Protein AF-A0A538JRF6-F1 (afdb_monomer_lite)

Structure (mmCIF, N/CA/C/O backbone):
data_AF-A0A538JRF6-F1
#
_entry.id   AF-A0A538JRF6-F1
#
loop_
_atom_site.group_PDB
_atom_site.id
_atom_site.type_symbol
_atom_site.label_atom_id
_atom_site.label_alt_id
_atom_site.label_comp_id
_atom_site.label_asym_id
_atom_site.label_entity_id
_atom_site.label_seq_id
_atom_site.pdbx_PDB_ins_code
_atom_site.Cartn_x
_atom_site.Cartn_y
_atom_site.Cartn_z
_atom_site.occupancy
_atom_site.B_iso_or_equiv
_atom_site.auth_seq_id
_atom_site.auth_comp_id
_atom_site.auth_asym_id
_atom_site.auth_atom_id
_atom_site.pdbx_PDB_model_num
ATOM 1 N N . ILE A 1 1 ? 51.519 -20.113 -10.983 1.00 87.19 1 ILE A N 1
ATOM 2 C CA . ILE A 1 1 ? 50.378 -20.413 -11.890 1.00 87.19 1 ILE A CA 1
ATOM 3 C C . ILE A 1 1 ? 50.748 -21.636 -12.723 1.00 87.19 1 ILE A C 1
ATOM 5 O O . ILE A 1 1 ? 51.882 -21.686 -13.190 1.00 87.19 1 ILE A O 1
ATOM 9 N N . VAL A 1 2 ? 49.853 -22.617 -12.880 1.00 86.75 2 VAL A N 1
ATOM 10 C CA . VAL A 1 2 ? 50.093 -23.795 -13.737 1.00 86.75 2 VAL A CA 1
ATOM 11 C C . VAL A 1 2 ? 50.072 -23.378 -15.209 1.00 86.75 2 VAL A C 1
ATOM 13 O O . VAL A 1 2 ? 49.104 -22.783 -15.681 1.00 86.75 2 VAL A O 1
ATOM 16 N N . ALA A 1 3 ? 51.143 -23.679 -15.944 1.00 81.31 3 ALA A N 1
ATOM 17 C CA . ALA A 1 3 ? 51.247 -23.321 -17.354 1.00 81.31 3 ALA A CA 1
ATOM 18 C C . ALA A 1 3 ? 50.321 -24.192 -18.217 1.00 81.31 3 ALA A C 1
ATOM 20 O O . ALA A 1 3 ? 50.328 -25.419 -18.111 1.00 81.31 3 ALA A O 1
ATOM 21 N N . THR A 1 4 ? 49.561 -23.556 -19.108 1.00 81.38 4 THR A N 1
ATOM 22 C CA . THR A 1 4 ? 48.869 -24.254 -20.199 1.00 81.38 4 THR A CA 1
ATOM 23 C C . THR A 1 4 ? 49.875 -24.534 -21.311 1.00 81.38 4 THR A C 1
ATOM 25 O O . THR A 1 4 ? 50.526 -23.614 -21.800 1.00 81.38 4 THR A O 1
ATOM 28 N N . VAL A 1 5 ? 50.011 -25.801 -21.692 1.00 82.88 5 VAL A N 1
ATOM 29 C CA . VAL A 1 5 ? 50.983 -26.281 -22.685 1.00 82.88 5 VAL A CA 1
ATOM 30 C C . VAL A 1 5 ? 50.343 -26.406 -24.072 1.00 82.88 5 VAL A C 1
ATOM 32 O O . VAL A 1 5 ? 51.007 -26.139 -25.070 1.00 82.88 5 VAL A O 1
ATOM 35 N N . ALA A 1 6 ? 49.056 -26.767 -24.151 1.00 81.38 6 ALA A N 1
ATOM 36 C CA . ALA A 1 6 ? 48.277 -26.776 -25.393 1.00 81.38 6 ALA A CA 1
ATOM 37 C C . ALA A 1 6 ? 46.766 -26.675 -25.113 1.00 81.38 6 ALA A C 1
ATOM 39 O O . ALA A 1 6 ? 46.300 -27.075 -24.049 1.00 81.38 6 ALA A O 1
ATOM 40 N N . SER A 1 7 ? 45.986 -26.192 -26.078 1.00 85.00 7 SER A N 1
ATOM 41 C CA . SER A 1 7 ? 44.519 -26.254 -26.075 1.00 85.00 7 SER A CA 1
ATOM 42 C C . SER A 1 7 ? 44.008 -26.559 -27.483 1.00 85.00 7 SER A C 1
ATOM 44 O O . SER A 1 7 ? 44.679 -26.241 -28.468 1.00 85.00 7 SER A O 1
ATOM 46 N N . GLY A 1 8 ? 42.844 -27.198 -27.601 1.00 82.00 8 GLY A N 1
ATOM 47 C CA . GLY A 1 8 ? 42.277 -27.536 -28.904 1.00 82.00 8 GLY A CA 1
ATOM 48 C C . GLY A 1 8 ? 40.990 -28.350 -28.828 1.00 82.00 8 GLY A C 1
ATOM 49 O O . GLY A 1 8 ? 40.402 -28.523 -27.764 1.00 82.00 8 GLY A O 1
ATOM 50 N N . GLU A 1 9 ? 40.565 -28.853 -29.981 1.00 89.88 9 GLU A N 1
ATOM 51 C CA . GLU A 1 9 ? 39.417 -29.743 -30.136 1.00 89.88 9 GLU A CA 1
ATOM 52 C C . GLU A 1 9 ? 39.875 -31.020 -30.844 1.00 89.88 9 GLU A C 1
ATOM 54 O O . GLU A 1 9 ? 40.606 -30.961 -31.836 1.00 89.88 9 GLU A O 1
ATOM 59 N N . HIS A 1 10 ? 39.455 -32.176 -30.340 1.00 82.38 10 HIS A N 1
ATOM 60 C CA . HIS A 1 10 ? 39.669 -33.465 -30.982 1.00 82.38 10 HIS A CA 1
ATOM 61 C C . HIS A 1 10 ? 38.364 -34.260 -30.948 1.00 82.38 10 HIS A C 1
ATOM 63 O O . HIS A 1 10 ? 37.813 -34.494 -29.877 1.00 82.38 10 HIS A O 1
ATOM 69 N N . GLU A 1 11 ? 37.849 -34.630 -32.123 1.00 83.25 11 GLU A N 1
ATOM 70 C CA . GLU A 1 11 ? 36.613 -35.419 -32.271 1.00 83.25 11 GLU A CA 1
ATOM 71 C C . GLU A 1 11 ? 35.391 -34.830 -31.532 1.00 83.25 11 GLU A C 1
ATOM 73 O O . GLU A 1 11 ? 34.594 -35.549 -30.932 1.00 83.25 11 GLU A O 1
ATOM 78 N N . GLY A 1 12 ? 35.229 -33.502 -31.566 1.00 76.38 12 GLY A N 1
ATOM 79 C CA . GLY A 1 12 ? 34.121 -32.811 -30.896 1.00 76.38 12 GLY A CA 1
ATOM 80 C C . GLY A 1 12 ? 34.291 -32.652 -29.381 1.00 76.38 12 GLY A C 1
ATOM 81 O O . GLY A 1 12 ? 33.377 -32.170 -28.711 1.00 76.38 12 GLY A O 1
ATOM 82 N N . LEU A 1 13 ? 35.447 -33.034 -28.827 1.00 73.12 13 LEU A N 1
ATOM 83 C CA . LEU A 1 13 ? 35.804 -32.832 -27.426 1.00 73.12 13 LEU A CA 1
ATOM 84 C C . LEU A 1 13 ? 36.878 -31.750 -27.307 1.00 73.12 13 LEU A C 1
ATOM 86 O O . LEU A 1 13 ? 37.952 -31.835 -27.904 1.00 73.12 13 LEU A O 1
ATOM 90 N N . LEU A 1 14 ? 36.589 -30.732 -26.501 1.00 77.69 14 LEU A N 1
ATOM 91 C CA . LEU A 1 14 ? 37.555 -29.698 -26.147 1.00 77.69 14 LEU A CA 1
ATOM 92 C C . LEU A 1 14 ? 38.575 -30.269 -25.155 1.00 77.69 14 LEU A C 1
ATOM 94 O O . LEU A 1 14 ? 38.189 -30.900 -24.170 1.00 77.69 14 LEU A O 1
ATOM 98 N N . PHE A 1 15 ? 39.864 -30.017 -25.385 1.00 82.88 15 PHE A N 1
ATOM 99 C CA . PHE A 1 15 ? 40.936 -30.384 -24.462 1.00 82.88 15 PHE A CA 1
ATOM 100 C C . PHE A 1 15 ? 41.802 -29.178 -24.084 1.00 82.88 15 PHE A C 1
ATOM 102 O O . PHE A 1 15 ? 42.040 -28.265 -24.880 1.00 82.88 15 PHE A O 1
ATOM 109 N N . LEU A 1 16 ? 42.317 -29.219 -22.856 1.00 82.62 16 LEU A N 1
ATOM 110 C CA . LEU A 1 16 ? 43.311 -28.299 -22.316 1.00 82.62 16 LEU A CA 1
ATOM 111 C C . LEU A 1 16 ? 44.429 -29.141 -21.688 1.00 82.62 16 LEU A C 1
ATOM 113 O O . LEU A 1 16 ? 44.189 -29.879 -20.737 1.00 82.62 16 LEU A O 1
ATOM 117 N N . ALA A 1 17 ? 45.639 -29.065 -22.235 1.00 85.00 17 ALA A N 1
ATOM 118 C CA . ALA A 1 17 ? 46.820 -29.728 -21.695 1.00 85.00 17 ALA A CA 1
ATOM 119 C C . ALA A 1 17 ? 47.605 -28.739 -20.828 1.00 85.00 17 ALA A C 1
ATOM 121 O O . ALA A 1 17 ? 48.003 -27.670 -21.294 1.00 85.00 17 ALA A O 1
ATOM 122 N N . MET A 1 18 ? 47.847 -29.100 -19.572 1.00 86.44 18 MET A N 1
ATOM 123 C CA . MET A 1 18 ? 48.523 -28.263 -18.578 1.00 86.44 18 MET A CA 1
ATOM 124 C C . MET A 1 18 ? 49.767 -28.971 -18.040 1.00 86.44 18 MET A C 1
ATOM 126 O O . MET A 1 18 ? 49.886 -30.193 -18.141 1.00 86.44 18 MET A O 1
ATOM 130 N N . ALA A 1 19 ? 50.705 -28.209 -17.478 1.00 86.25 19 ALA A N 1
ATOM 131 C CA . ALA A 1 19 ? 51.866 -28.777 -16.804 1.00 86.25 19 ALA A CA 1
ATOM 132 C C . ALA A 1 19 ? 51.417 -29.687 -15.646 1.00 86.25 19 ALA A C 1
ATOM 134 O O . ALA A 1 19 ? 50.635 -29.267 -14.793 1.00 86.25 19 ALA A O 1
ATOM 135 N N . TYR A 1 20 ? 51.913 -30.927 -15.619 1.00 86.88 20 TYR A N 1
ATOM 136 C CA . TYR A 1 20 ? 51.649 -31.864 -14.529 1.00 86.88 20 TYR A CA 1
ATOM 137 C C . TYR A 1 20 ? 52.428 -31.438 -13.281 1.00 86.88 20 TYR A C 1
ATOM 139 O O . TYR A 1 20 ? 53.652 -31.303 -13.329 1.00 86.88 20 TYR A O 1
ATOM 147 N N . ILE A 1 21 ? 51.716 -31.228 -12.175 1.00 89.56 21 ILE A N 1
ATOM 148 C CA . ILE A 1 21 ? 52.308 -30.933 -10.869 1.00 89.56 21 ILE A CA 1
ATOM 149 C C . ILE A 1 21 ? 52.310 -32.226 -10.057 1.00 89.56 21 ILE A C 1
ATOM 151 O O . ILE A 1 21 ? 51.247 -32.764 -9.755 1.00 89.56 21 ILE A O 1
ATOM 155 N N . ASP A 1 22 ? 53.499 -32.718 -9.706 1.00 84.69 22 ASP A N 1
ATOM 156 C CA . ASP A 1 22 ? 53.652 -33.885 -8.833 1.00 84.69 22 ASP A CA 1
ATOM 157 C C . ASP A 1 22 ? 53.385 -33.479 -7.373 1.00 84.69 22 ASP A C 1
ATOM 159 O O . ASP A 1 22 ? 54.255 -32.951 -6.671 1.00 84.69 22 ASP A O 1
ATOM 163 N N . GLY A 1 23 ? 52.124 -33.611 -6.960 1.00 87.56 23 GLY A N 1
ATOM 164 C CA . GLY A 1 23 ? 51.599 -33.079 -5.707 1.00 87.56 23 GLY A CA 1
ATOM 165 C C . GLY A 1 23 ? 50.109 -33.371 -5.509 1.00 87.56 23 GLY A C 1
ATOM 166 O O . GLY A 1 23 ? 49.507 -34.150 -6.247 1.00 87.56 23 GLY A O 1
ATOM 167 N N . VAL A 1 24 ? 49.497 -32.742 -4.505 1.00 91.69 24 VAL A N 1
ATOM 168 C CA . VAL A 1 24 ? 48.057 -32.858 -4.199 1.00 91.69 24 VAL A CA 1
ATOM 169 C C . VAL A 1 24 ? 47.409 -31.477 -4.115 1.00 91.69 24 VAL A C 1
ATOM 171 O O . VAL A 1 24 ? 48.100 -30.486 -3.891 1.00 91.69 24 VAL A O 1
ATOM 174 N N . ASP A 1 25 ? 46.087 -31.389 -4.280 1.00 93.56 25 ASP A N 1
ATOM 175 C CA . ASP A 1 25 ? 45.366 -30.137 -4.028 1.00 93.56 25 ASP A CA 1
ATOM 176 C C . ASP A 1 25 ? 45.318 -29.808 -2.517 1.00 93.56 25 ASP A C 1
ATOM 178 O O . ASP A 1 25 ? 45.441 -30.680 -1.647 1.00 93.56 25 ASP A O 1
ATOM 182 N N . LEU A 1 26 ? 45.172 -28.525 -2.183 1.00 94.38 26 LEU A N 1
ATOM 183 C CA . LEU A 1 26 ? 45.150 -28.045 -0.800 1.00 94.38 26 LEU A CA 1
ATOM 184 C C . LEU A 1 26 ? 43.936 -28.592 -0.029 1.00 94.38 26 LEU A C 1
ATOM 186 O O . LEU A 1 26 ? 44.006 -28.765 1.186 1.00 94.38 26 LEU A O 1
ATOM 190 N N . ARG A 1 27 ? 42.843 -28.931 -0.725 1.00 93.69 27 ARG A N 1
ATOM 191 C CA . ARG A 1 27 ? 41.666 -29.593 -0.136 1.00 93.69 27 ARG A CA 1
ATOM 192 C C . ARG A 1 27 ? 42.015 -30.987 0.395 1.00 93.69 27 ARG A C 1
ATOM 194 O O . ARG A 1 27 ? 41.589 -31.345 1.489 1.00 93.69 27 ARG A O 1
ATOM 201 N N . GLU A 1 28 ? 42.781 -31.775 -0.351 1.00 90.81 28 GLU A N 1
ATOM 202 C CA . GLU A 1 28 ? 43.229 -33.108 0.053 1.00 90.81 28 GLU A CA 1
ATOM 203 C C . GLU A 1 28 ? 44.224 -33.029 1.216 1.00 90.81 28 GLU A C 1
ATOM 205 O O . GLU A 1 28 ? 44.156 -33.856 2.128 1.00 90.81 28 GLU A O 1
ATOM 210 N N . LEU A 1 29 ? 45.092 -32.010 1.249 1.00 92.25 29 LEU A N 1
ATOM 211 C CA . LEU A 1 29 ? 45.936 -31.737 2.419 1.00 92.25 29 LEU A CA 1
ATOM 212 C C . LEU A 1 29 ? 45.100 -31.418 3.665 1.00 92.25 29 LEU A C 1
ATOM 214 O O . LEU A 1 29 ? 45.322 -32.021 4.715 1.00 92.25 29 LEU A O 1
ATOM 218 N N . LEU A 1 30 ? 44.093 -30.545 3.546 1.00 92.62 30 LEU A N 1
ATOM 219 C CA . LEU A 1 30 ? 43.185 -30.221 4.653 1.00 92.62 30 LEU A CA 1
ATOM 220 C C . LEU A 1 30 ? 42.403 -31.440 5.135 1.00 92.62 30 LEU A C 1
ATOM 222 O O . LEU A 1 30 ? 42.266 -31.651 6.335 1.00 92.62 30 LEU A O 1
ATOM 226 N N . ARG A 1 31 ? 41.960 -32.308 4.222 1.00 91.00 31 ARG A N 1
ATOM 227 C CA . ARG A 1 31 ? 41.270 -33.553 4.580 1.00 91.00 31 ARG A CA 1
ATOM 228 C C . ARG A 1 31 ? 42.170 -34.526 5.353 1.00 91.00 31 ARG A C 1
ATOM 230 O O . ARG A 1 31 ? 41.674 -35.256 6.208 1.00 91.00 31 ARG A O 1
ATOM 237 N N . ARG A 1 32 ? 43.471 -34.574 5.039 1.00 91.50 32 ARG A N 1
ATOM 238 C CA . ARG A 1 32 ? 44.447 -35.465 5.696 1.00 91.50 32 ARG A CA 1
ATOM 239 C C . ARG A 1 32 ? 44.890 -34.955 7.061 1.00 91.50 32 ARG A C 1
ATOM 241 O O . ARG A 1 32 ? 45.042 -35.754 7.979 1.00 91.50 32 ARG A O 1
ATOM 248 N N . GLU A 1 33 ? 45.119 -33.653 7.180 1.00 91.56 33 GLU A N 1
ATOM 249 C CA . GLU A 1 33 ? 45.731 -33.042 8.367 1.00 91.56 33 GLU A CA 1
ATOM 250 C C . GLU A 1 33 ? 44.701 -32.355 9.285 1.00 91.56 33 GLU A C 1
ATOM 252 O O . GLU A 1 33 ? 45.009 -32.009 10.425 1.00 91.56 33 GLU A O 1
ATOM 257 N N . GLY A 1 34 ? 43.463 -32.168 8.815 1.00 89.44 34 GLY A N 1
ATOM 258 C CA . GLY A 1 34 ? 42.384 -31.439 9.487 1.00 89.44 34 GLY A CA 1
ATOM 259 C C . GLY A 1 34 ? 42.589 -29.925 9.430 1.00 89.44 34 GLY A C 1
ATOM 260 O O . GLY A 1 34 ? 41.740 -29.193 8.939 1.00 89.44 34 GLY A O 1
ATOM 261 N N . ARG A 1 35 ? 43.747 -29.457 9.895 1.00 90.94 35 ARG A N 1
ATOM 262 C CA . ARG A 1 35 ? 44.214 -28.069 9.792 1.00 90.94 35 ARG A CA 1
ATOM 263 C C . ARG A 1 35 ? 45.724 -28.048 9.633 1.00 90.94 35 ARG A C 1
ATOM 265 O O . ARG A 1 35 ? 46.416 -28.920 10.153 1.00 90.94 35 ARG A O 1
ATOM 272 N N . LEU A 1 36 ? 46.242 -27.029 8.963 1.00 94.44 36 LEU A N 1
ATOM 273 C CA . LEU A 1 36 ? 47.662 -26.933 8.652 1.00 94.44 36 LEU A CA 1
ATOM 274 C C . LEU A 1 36 ? 48.437 -26.167 9.734 1.00 94.44 36 LEU A C 1
ATOM 276 O O . LEU A 1 36 ? 47.912 -25.309 10.456 1.00 94.44 36 LEU A O 1
ATOM 280 N N . GLU A 1 37 ? 49.731 -26.470 9.845 1.00 95.25 37 GLU A N 1
ATOM 281 C CA . GLU A 1 37 ? 50.655 -25.704 10.684 1.00 95.25 37 GLU A CA 1
ATOM 282 C C . GLU A 1 37 ? 50.702 -24.242 10.200 1.00 95.25 37 GLU A C 1
ATOM 284 O O . GLU A 1 37 ? 50.639 -23.957 9.001 1.00 95.25 37 GLU A O 1
ATOM 289 N N . ALA A 1 38 ? 50.721 -23.289 11.134 1.00 93.81 38 ALA A N 1
ATOM 290 C CA . ALA A 1 38 ? 50.424 -21.894 10.821 1.00 93.81 38 ALA A CA 1
ATOM 291 C C . ALA A 1 38 ? 51.516 -21.219 9.982 1.00 93.81 38 ALA A C 1
ATOM 293 O O . ALA A 1 38 ? 51.200 -20.426 9.094 1.00 93.81 38 ALA A O 1
ATOM 294 N N . ARG A 1 39 ? 52.792 -21.542 10.224 1.00 93.50 39 ARG A N 1
ATOM 295 C CA . ARG A 1 39 ? 53.905 -21.030 9.422 1.00 93.50 39 ARG A CA 1
ATOM 296 C C . ARG A 1 39 ? 53.854 -21.594 8.001 1.00 93.50 39 ARG A C 1
ATOM 298 O O . ARG A 1 39 ? 53.847 -20.803 7.062 1.00 93.50 39 ARG A O 1
ATOM 305 N N . ARG A 1 40 ? 53.693 -22.913 7.853 1.00 94.88 40 ARG A N 1
ATOM 306 C CA . ARG A 1 40 ? 53.483 -23.596 6.565 1.00 94.88 40 ARG A CA 1
ATOM 307 C C . ARG A 1 40 ? 52.309 -22.992 5.793 1.00 94.88 40 ARG A C 1
ATOM 309 O O . ARG A 1 40 ? 52.448 -22.672 4.618 1.00 94.88 40 ARG A O 1
ATOM 316 N N . THR A 1 41 ? 51.181 -22.758 6.465 1.00 96.06 41 THR A N 1
ATOM 317 C CA . THR A 1 41 ? 49.984 -22.148 5.861 1.00 96.06 41 THR A CA 1
ATOM 318 C C . THR A 1 41 ? 50.279 -20.769 5.285 1.00 96.06 41 THR A C 1
ATOM 320 O O . THR A 1 41 ? 49.966 -20.501 4.129 1.00 96.06 41 THR A O 1
ATOM 323 N N . VAL A 1 42 ? 50.885 -19.879 6.075 1.00 96.25 42 VAL A N 1
ATOM 324 C CA . VAL A 1 42 ? 51.178 -18.512 5.625 1.00 96.25 42 VAL A CA 1
ATOM 325 C C . VAL A 1 42 ? 52.191 -18.502 4.483 1.00 96.25 42 VAL A C 1
ATOM 327 O O . VAL A 1 42 ? 52.068 -17.672 3.584 1.00 96.25 42 VAL A O 1
ATOM 330 N N . ASP A 1 43 ? 53.159 -19.418 4.481 1.00 94.69 43 ASP A N 1
ATOM 331 C CA . ASP A 1 43 ? 54.136 -19.519 3.397 1.00 94.69 43 ASP A CA 1
ATOM 332 C C . ASP A 1 43 ? 53.506 -20.032 2.090 1.00 94.69 43 ASP A C 1
ATOM 334 O O . ASP A 1 43 ? 53.795 -19.473 1.033 1.00 94.69 43 ASP A O 1
ATOM 338 N N . LEU A 1 44 ? 52.578 -20.996 2.145 1.00 95.62 44 LEU A N 1
ATOM 339 C CA . LEU A 1 44 ? 51.802 -21.431 0.972 1.00 95.62 44 LEU A CA 1
ATOM 340 C C . LEU A 1 44 ? 50.875 -20.319 0.457 1.00 95.62 44 LEU A C 1
ATOM 342 O O . LEU A 1 44 ? 50.843 -20.040 -0.741 1.00 95.62 44 LEU A O 1
ATOM 346 N N . ILE A 1 45 ? 50.163 -19.629 1.354 1.00 97.06 45 ILE A N 1
ATOM 347 C CA . ILE A 1 45 ? 49.267 -18.517 0.998 1.00 97.06 45 ILE A CA 1
ATOM 348 C C . ILE A 1 45 ? 50.043 -17.343 0.394 1.00 97.06 45 ILE A C 1
ATOM 350 O O . ILE A 1 45 ? 49.537 -16.697 -0.518 1.00 97.06 45 ILE A O 1
ATOM 354 N N . ALA A 1 46 ? 51.278 -17.086 0.834 1.00 96.69 46 ALA A N 1
ATOM 355 C CA . ALA A 1 46 ? 52.132 -16.070 0.220 1.00 96.69 46 ALA A CA 1
ATOM 356 C C . ALA A 1 46 ? 52.469 -16.399 -1.244 1.00 96.69 46 ALA A C 1
ATOM 358 O O . ALA A 1 46 ? 52.393 -15.517 -2.092 1.00 96.69 46 ALA A O 1
ATOM 359 N N . GLN A 1 47 ? 52.761 -17.663 -1.561 1.00 96.12 47 GLN A N 1
ATOM 360 C CA . GLN A 1 47 ? 53.029 -18.087 -2.941 1.00 96.12 47 GLN A CA 1
ATOM 361 C C . GLN A 1 47 ? 51.775 -17.990 -3.829 1.00 96.12 47 GLN A C 1
ATOM 363 O O . GLN A 1 47 ? 51.855 -17.569 -4.984 1.00 96.12 47 GLN A O 1
ATOM 368 N N . VAL A 1 48 ? 50.599 -18.329 -3.284 1.00 97.44 48 VAL A N 1
ATOM 369 C CA . VAL A 1 48 ? 49.307 -18.155 -3.973 1.00 97.44 48 VAL A CA 1
ATOM 370 C C . VAL A 1 48 ? 48.998 -16.672 -4.196 1.00 97.44 48 VAL A C 1
ATOM 372 O O . VAL A 1 48 ? 48.574 -16.293 -5.286 1.00 97.44 48 VAL A O 1
ATOM 375 N N . ALA A 1 49 ? 49.257 -15.827 -3.198 1.00 97.38 49 ALA A N 1
ATOM 376 C CA . ALA A 1 49 ? 49.089 -14.383 -3.292 1.00 97.38 49 ALA A CA 1
ATOM 377 C C . ALA A 1 49 ? 49.980 -13.763 -4.377 1.00 97.38 49 ALA A C 1
ATOM 379 O O . ALA A 1 49 ? 49.486 -12.967 -5.170 1.00 97.38 49 ALA A O 1
ATOM 380 N N . ASP A 1 50 ? 51.252 -14.167 -4.459 1.00 95.38 50 ASP A N 1
ATOM 381 C CA . ASP A 1 50 ? 52.173 -13.709 -5.506 1.00 95.38 50 ASP A CA 1
ATOM 382 C C . ASP A 1 50 ? 51.671 -14.107 -6.907 1.00 95.38 50 ASP A C 1
ATOM 384 O O . ASP A 1 50 ? 51.736 -13.317 -7.851 1.00 95.38 50 ASP A O 1
ATOM 388 N N . ALA A 1 51 ? 51.119 -15.318 -7.049 1.00 94.31 51 ALA A N 1
ATOM 389 C CA . ALA A 1 51 ? 50.533 -15.788 -8.301 1.00 94.31 51 ALA A CA 1
ATOM 390 C C . ALA A 1 51 ? 49.270 -15.001 -8.705 1.00 94.31 51 ALA A C 1
ATOM 392 O O . ALA A 1 51 ? 49.115 -14.672 -9.882 1.00 94.31 51 ALA A O 1
ATOM 393 N N . LEU A 1 52 ? 48.377 -14.695 -7.757 1.00 95.69 52 LEU A N 1
ATOM 394 C CA . LEU A 1 52 ? 47.159 -13.918 -8.012 1.00 95.69 52 LEU A CA 1
ATOM 395 C C . LEU A 1 52 ? 47.479 -12.451 -8.328 1.00 95.69 52 LEU A C 1
ATOM 397 O O . LEU A 1 52 ? 46.991 -11.936 -9.330 1.00 95.69 52 LEU A O 1
ATOM 401 N N . ASP A 1 53 ? 48.372 -11.811 -7.566 1.00 95.56 53 ASP A N 1
ATOM 402 C CA . ASP A 1 53 ? 48.790 -10.424 -7.814 1.00 95.56 53 ASP A CA 1
ATOM 403 C C . ASP A 1 53 ? 49.482 -10.284 -9.187 1.00 95.56 53 ASP A C 1
ATOM 405 O O . ASP A 1 53 ? 49.263 -9.300 -9.900 1.00 95.56 53 ASP A O 1
ATOM 409 N N . ALA A 1 54 ? 50.265 -11.286 -9.612 1.00 90.38 54 ALA A N 1
ATOM 410 C CA . ALA A 1 54 ? 50.857 -11.319 -10.952 1.00 90.38 54 ALA A CA 1
ATOM 411 C C . ALA A 1 54 ? 49.798 -11.408 -12.070 1.00 90.38 54 ALA A C 1
ATOM 413 O O . ALA A 1 54 ? 49.964 -10.782 -13.119 1.00 90.38 54 ALA A O 1
ATOM 414 N N . ALA A 1 55 ? 48.700 -12.141 -11.853 1.00 87.75 55 ALA A N 1
ATOM 415 C CA . ALA A 1 55 ? 47.572 -12.190 -12.785 1.00 87.75 55 ALA A CA 1
ATOM 416 C C . ALA A 1 55 ? 46.776 -10.871 -12.792 1.00 87.75 55 ALA A C 1
ATOM 418 O O . ALA A 1 55 ? 46.440 -10.348 -13.860 1.00 87.75 55 ALA A O 1
ATOM 419 N N . HIS A 1 56 ? 46.546 -10.275 -11.618 1.00 93.31 56 HIS A N 1
ATOM 420 C CA . HIS A 1 56 ? 45.860 -8.986 -11.483 1.00 93.31 56 HIS A CA 1
ATOM 421 C C . HIS A 1 56 ? 46.618 -7.860 -12.193 1.00 93.31 56 HIS A C 1
ATOM 423 O O . HIS A 1 56 ? 45.995 -7.014 -12.834 1.00 93.31 56 HIS A O 1
ATOM 429 N N . ALA A 1 57 ? 47.956 -7.878 -12.156 1.00 88.88 57 ALA A N 1
ATOM 430 C CA . ALA A 1 57 ? 48.808 -6.895 -12.831 1.00 88.88 57 ALA A CA 1
ATOM 431 C C . ALA A 1 57 ? 48.634 -6.869 -14.363 1.00 88.88 57 ALA A C 1
ATOM 433 O O . ALA A 1 57 ? 48.910 -5.847 -14.993 1.00 88.88 57 ALA A O 1
ATOM 434 N N . VAL A 1 58 ? 48.151 -7.965 -14.959 1.00 83.19 58 VAL A N 1
ATOM 435 C CA . VAL A 1 58 ? 47.826 -8.062 -16.393 1.00 83.19 58 VAL A CA 1
ATOM 436 C C . VAL A 1 58 ? 46.315 -8.036 -16.667 1.00 83.19 58 VAL A C 1
ATOM 438 O O . VAL A 1 58 ? 45.885 -8.299 -17.788 1.00 83.19 58 VAL A O 1
ATOM 441 N N . GLY A 1 59 ? 45.502 -7.687 -15.663 1.00 82.25 59 GLY A N 1
ATOM 442 C CA . GLY A 1 59 ? 44.052 -7.511 -15.785 1.00 82.25 59 GLY A CA 1
ATOM 443 C C . GLY A 1 59 ? 43.223 -8.798 -15.713 1.00 82.25 59 GLY A C 1
ATOM 444 O O . GLY A 1 59 ? 42.040 -8.769 -16.051 1.00 82.25 59 GLY A O 1
ATOM 445 N N . LEU A 1 60 ? 43.808 -9.921 -15.286 1.00 82.38 60 LEU A N 1
ATOM 446 C CA . LEU A 1 60 ? 43.109 -11.200 -15.136 1.00 82.38 60 LEU A CA 1
ATOM 447 C C . LEU A 1 60 ? 42.715 -11.431 -13.676 1.00 82.38 60 LEU A C 1
ATOM 449 O O . LEU A 1 60 ? 43.580 -11.410 -12.814 1.00 82.38 60 LEU A O 1
ATOM 453 N N . VAL A 1 61 ? 41.433 -11.705 -13.413 1.00 89.12 61 VAL A N 1
ATOM 454 C CA . VAL A 1 61 ? 40.894 -12.066 -12.084 1.00 89.12 61 VAL A CA 1
ATOM 455 C C . VAL A 1 61 ? 40.430 -13.523 -12.121 1.00 89.12 61 VAL A C 1
ATOM 457 O O . VAL A 1 61 ? 39.768 -13.923 -13.081 1.00 89.12 61 VAL A O 1
ATOM 460 N N . HIS A 1 62 ? 40.759 -14.316 -11.103 1.00 89.75 62 HIS A N 1
ATOM 461 C CA . HIS A 1 62 ? 40.524 -15.760 -11.072 1.00 89.75 62 HIS A CA 1
ATOM 462 C C . HIS A 1 62 ? 39.057 -16.137 -10.824 1.00 89.75 62 HIS A C 1
ATOM 464 O O . HIS A 1 62 ? 38.534 -17.009 -11.520 1.00 89.75 62 HIS A O 1
ATOM 470 N N . ARG A 1 63 ? 38.390 -15.498 -9.852 1.00 88.25 63 ARG A N 1
ATOM 471 C CA . ARG A 1 63 ? 36.957 -15.639 -9.495 1.00 88.25 63 ARG A CA 1
ATOM 472 C C . ARG A 1 63 ? 36.497 -16.990 -8.923 1.00 88.25 63 ARG A C 1
ATOM 474 O O . ARG A 1 63 ? 35.301 -17.177 -8.702 1.00 88.25 63 ARG A O 1
ATOM 481 N N . ASP A 1 64 ? 37.415 -17.923 -8.690 1.00 88.44 64 ASP A N 1
ATOM 482 C CA . ASP A 1 64 ? 37.133 -19.262 -8.138 1.00 88.44 64 ASP A CA 1
ATOM 483 C C . ASP A 1 64 ? 38.324 -19.753 -7.298 1.00 88.44 64 ASP A C 1
ATOM 485 O O . ASP A 1 64 ? 38.824 -20.864 -7.464 1.00 88.44 64 ASP A O 1
ATOM 489 N N . VAL A 1 65 ? 38.854 -18.888 -6.428 1.00 93.75 65 VAL A N 1
ATOM 490 C CA . VAL A 1 65 ? 39.951 -19.265 -5.526 1.00 93.75 65 VAL A CA 1
ATOM 491 C C . VAL A 1 65 ? 39.384 -20.131 -4.400 1.00 93.75 65 VAL A C 1
ATOM 493 O O . VAL A 1 65 ? 38.585 -19.673 -3.588 1.00 93.75 65 VAL A O 1
ATOM 496 N N . LYS A 1 66 ? 39.806 -21.395 -4.352 1.00 93.56 66 LYS A N 1
ATOM 497 C CA . LYS A 1 66 ? 39.405 -22.396 -3.351 1.00 93.56 66 LYS A CA 1
ATOM 498 C C . LYS A 1 66 ? 40.502 -23.451 -3.191 1.00 93.56 66 LYS A C 1
ATOM 500 O O . LYS A 1 66 ? 41.332 -23.580 -4.095 1.00 93.56 66 LYS A O 1
ATOM 505 N N . PRO A 1 67 ? 40.501 -24.274 -2.124 1.00 94.62 67 PRO A N 1
ATOM 506 C CA . PRO A 1 67 ? 41.582 -25.232 -1.892 1.00 94.62 67 PRO A CA 1
ATOM 507 C C . PRO A 1 67 ? 41.743 -26.272 -3.016 1.00 94.62 67 PRO A C 1
ATOM 509 O O . PRO A 1 67 ? 42.844 -26.747 -3.260 1.00 94.62 67 PRO A O 1
ATOM 512 N N . GLY A 1 68 ? 40.669 -26.594 -3.748 1.00 90.44 68 GLY A N 1
ATOM 513 C CA . GLY A 1 68 ? 40.727 -27.498 -4.906 1.00 90.44 68 GLY A CA 1
ATOM 514 C C . GLY A 1 68 ? 41.473 -26.941 -6.129 1.00 90.44 68 GLY A C 1
ATOM 515 O O . GLY A 1 68 ? 41.916 -27.729 -6.953 1.00 90.44 68 GLY A O 1
ATOM 516 N N . ASN A 1 69 ? 41.648 -25.618 -6.226 1.00 93.44 69 ASN A N 1
ATOM 517 C CA . ASN A 1 69 ? 42.338 -24.951 -7.343 1.00 93.44 69 ASN A CA 1
ATOM 518 C C . ASN A 1 69 ? 43.776 -24.521 -6.966 1.00 93.44 69 ASN A C 1
ATOM 520 O O . ASN A 1 69 ? 44.426 -23.756 -7.683 1.00 93.44 69 ASN A O 1
ATOM 524 N N . ILE A 1 70 ? 44.270 -24.984 -5.812 1.00 95.75 70 ILE A N 1
ATOM 525 C CA . ILE A 1 70 ? 45.620 -24.721 -5.306 1.00 95.75 70 ILE A CA 1
ATOM 526 C C . ILE A 1 70 ? 46.328 -26.068 -5.171 1.00 95.75 70 ILE A C 1
ATOM 528 O O . ILE A 1 70 ? 46.012 -26.850 -4.280 1.00 95.75 70 ILE A O 1
ATOM 532 N N . LEU A 1 71 ? 47.287 -26.339 -6.051 1.00 94.19 71 LEU A N 1
ATOM 533 C CA . LEU A 1 71 ? 48.099 -27.555 -6.036 1.00 94.19 71 LEU A CA 1
ATOM 534 C C . LEU A 1 71 ? 49.366 -27.325 -5.217 1.00 94.19 71 LEU A C 1
ATOM 536 O O . LEU A 1 71 ? 50.062 -26.337 -5.430 1.00 94.19 71 LEU A O 1
ATOM 540 N N . VAL A 1 72 ? 49.697 -28.245 -4.319 1.00 94.06 72 VAL A N 1
ATOM 541 C CA . VAL A 1 72 ? 50.924 -28.225 -3.520 1.00 94.06 72 VAL A CA 1
ATOM 542 C C . VAL A 1 72 ? 51.793 -29.401 -3.950 1.00 94.06 72 VAL A C 1
ATOM 544 O O . VAL A 1 72 ? 51.429 -30.560 -3.752 1.00 94.06 72 VAL A O 1
ATOM 547 N N . GLY A 1 73 ? 52.930 -29.092 -4.567 1.00 88.56 73 GLY A N 1
ATOM 548 C CA . GLY A 1 73 ? 53.920 -30.069 -5.027 1.00 88.56 73 GLY A CA 1
ATOM 549 C C . GLY A 1 73 ? 55.324 -29.726 -4.537 1.00 88.56 73 GLY A C 1
ATOM 550 O O . GLY A 1 73 ? 55.515 -28.746 -3.817 1.00 88.56 73 GLY A O 1
ATOM 551 N N . SER A 1 74 ? 56.323 -30.516 -4.932 1.00 81.75 74 SER A N 1
ATOM 552 C CA . SER A 1 74 ? 57.730 -30.207 -4.643 1.00 81.75 74 SER A CA 1
ATOM 553 C C . SER A 1 74 ? 58.404 -29.519 -5.830 1.00 81.75 74 SER A C 1
ATOM 555 O O . SER A 1 74 ? 58.252 -29.958 -6.967 1.00 81.75 74 SER A O 1
ATOM 557 N N . ASN A 1 75 ? 59.180 -28.462 -5.573 1.00 74.31 75 ASN A N 1
ATOM 558 C CA . ASN A 1 75 ? 59.990 -27.780 -6.593 1.00 74.31 75 ASN A CA 1
ATOM 559 C C . ASN A 1 75 ? 61.508 -28.014 -6.432 1.00 74.31 75 ASN A C 1
ATOM 561 O O . ASN A 1 75 ? 62.301 -27.284 -7.020 1.00 74.31 75 ASN A O 1
ATOM 565 N N . GLY A 1 76 ? 61.914 -29.007 -5.631 1.00 69.62 76 GLY A N 1
ATOM 566 C CA . GLY A 1 76 ? 63.317 -29.304 -5.311 1.00 69.62 76 GLY A CA 1
ATOM 567 C C . GLY A 1 76 ? 63.860 -28.596 -4.060 1.00 69.62 76 GLY A C 1
ATOM 568 O O . GLY A 1 76 ? 64.677 -29.190 -3.362 1.00 69.62 76 GLY A O 1
ATOM 569 N N . ASP A 1 77 ? 63.351 -27.404 -3.721 1.00 67.94 77 ASP A N 1
ATOM 570 C CA . ASP A 1 77 ? 63.778 -26.598 -2.556 1.00 67.94 77 ASP A CA 1
ATOM 571 C C . ASP A 1 77 ? 62.765 -26.611 -1.390 1.00 67.94 77 ASP A C 1
ATOM 573 O O . ASP A 1 77 ? 63.011 -26.048 -0.321 1.00 67.94 77 ASP A O 1
ATOM 577 N N . GLY A 1 78 ? 61.612 -27.256 -1.577 1.00 80.25 78 GLY A N 1
ATOM 578 C CA . GLY A 1 78 ? 60.551 -27.362 -0.580 1.00 80.25 78 GLY A CA 1
ATOM 579 C C . GLY A 1 78 ? 59.179 -27.551 -1.219 1.00 80.25 78 GLY A C 1
ATOM 580 O O . GLY A 1 78 ? 59.067 -27.950 -2.382 1.00 80.25 78 GLY A O 1
ATOM 581 N N . GLU A 1 79 ? 58.130 -27.276 -0.445 1.00 89.06 79 GLU A N 1
ATOM 582 C CA . GLU A 1 79 ? 56.761 -27.237 -0.957 1.00 89.06 79 GLU A CA 1
ATOM 583 C C . GLU A 1 79 ? 56.503 -25.953 -1.742 1.00 89.06 79 GLU A C 1
ATOM 585 O O . GLU A 1 79 ? 56.832 -24.845 -1.300 1.00 89.06 79 GLU A O 1
ATOM 590 N N . HIS A 1 80 ? 55.864 -26.111 -2.896 1.00 92.06 80 HIS A N 1
ATOM 591 C CA . HIS A 1 80 ? 55.479 -25.017 -3.766 1.00 92.06 80 HIS A CA 1
ATOM 592 C C . HIS A 1 80 ? 53.993 -25.080 -4.116 1.00 92.06 80 HIS A C 1
ATOM 594 O O . HIS A 1 80 ? 53.491 -26.133 -4.516 1.00 92.06 80 HIS A O 1
ATOM 600 N N . ALA A 1 81 ? 53.300 -23.947 -3.980 1.00 95.06 81 ALA A N 1
ATOM 601 C CA . ALA A 1 81 ? 51.886 -23.805 -4.296 1.00 95.06 81 ALA A CA 1
ATOM 602 C C . ALA A 1 81 ? 51.684 -23.245 -5.714 1.00 95.06 81 ALA A C 1
ATOM 604 O O . ALA A 1 81 ? 52.198 -22.185 -6.072 1.00 95.06 81 ALA A O 1
ATOM 605 N N . TYR A 1 82 ? 50.875 -23.931 -6.514 1.00 93.00 82 TYR A N 1
ATOM 606 C CA . TYR A 1 82 ? 50.503 -23.547 -7.869 1.00 93.00 82 TYR A CA 1
ATOM 607 C C . TYR A 1 82 ? 48.996 -23.290 -7.950 1.00 93.00 82 TYR A C 1
ATOM 609 O O . TYR A 1 82 ? 48.197 -24.120 -7.535 1.00 93.00 82 TYR A O 1
ATOM 617 N N . VAL A 1 83 ? 48.603 -22.160 -8.540 1.00 93.31 83 VAL A N 1
ATOM 618 C CA . VAL A 1 83 ? 47.195 -21.842 -8.845 1.00 93.31 83 VAL A CA 1
ATOM 619 C C . VAL A 1 83 ? 46.830 -22.373 -10.237 1.00 93.31 83 VAL A C 1
ATOM 621 O O . VAL A 1 83 ? 47.566 -22.086 -11.193 1.00 93.31 83 VAL A O 1
ATOM 624 N N . CYS A 1 84 ? 45.737 -23.132 -10.354 1.00 87.69 84 CYS A N 1
ATOM 625 C CA . CYS A 1 84 ? 45.195 -23.685 -11.607 1.00 87.69 84 CYS A CA 1
ATOM 626 C C . CYS A 1 84 ? 43.759 -23.199 -11.881 1.00 87.69 84 CYS A C 1
ATOM 628 O O . CYS A 1 84 ? 43.154 -22.567 -11.031 1.00 87.69 84 CYS A O 1
ATOM 630 N N . ASP A 1 85 ? 43.224 -23.482 -13.075 1.00 78.56 85 ASP A N 1
ATOM 631 C CA . ASP A 1 85 ? 41.825 -23.202 -13.455 1.00 78.56 85 ASP A CA 1
ATOM 632 C C . ASP A 1 85 ? 41.394 -21.721 -13.457 1.00 78.56 85 ASP A C 1
ATOM 634 O O . ASP A 1 85 ? 40.281 -21.361 -13.068 1.00 78.56 85 ASP A O 1
ATOM 638 N N . PHE A 1 86 ? 42.247 -20.845 -14.001 1.00 70.12 86 PHE A N 1
ATOM 639 C CA . PHE A 1 86 ? 41.869 -19.458 -14.290 1.00 70.12 86 PHE A CA 1
ATOM 640 C C . PHE A 1 86 ? 40.708 -19.402 -15.301 1.00 70.12 86 PHE A C 1
ATOM 642 O O . PHE A 1 86 ? 40.874 -19.724 -16.476 1.00 70.12 86 PHE A O 1
ATOM 649 N N . GLY A 1 87 ? 39.539 -18.929 -14.859 1.00 58.72 87 GLY A N 1
ATOM 650 C CA . GLY A 1 87 ? 38.491 -18.411 -15.747 1.00 58.72 87 GLY A CA 1
ATOM 651 C C . GLY A 1 87 ? 37.719 -19.418 -16.611 1.00 58.72 87 GLY A C 1
ATOM 652 O O . GLY A 1 87 ? 37.061 -18.991 -17.557 1.00 58.72 87 GLY A O 1
ATOM 653 N N . LEU A 1 88 ? 37.729 -20.721 -16.302 1.00 50.22 88 LEU A N 1
ATOM 654 C CA . LEU A 1 88 ? 36.844 -21.705 -16.959 1.00 50.22 88 LEU A CA 1
ATOM 655 C C . LEU A 1 88 ? 35.435 -21.783 -16.330 1.00 50.22 88 LEU A C 1
ATOM 657 O O . LEU A 1 88 ? 34.549 -22.452 -16.865 1.00 50.22 88 LEU A O 1
ATOM 661 N N . ALA A 1 89 ? 35.200 -21.097 -15.207 1.00 46.78 89 ALA A N 1
ATOM 662 C CA . ALA A 1 89 ? 33.936 -21.143 -14.480 1.00 46.78 89 ALA A CA 1
ATOM 663 C C . ALA A 1 89 ? 32.913 -20.121 -15.011 1.00 46.78 89 ALA A C 1
ATO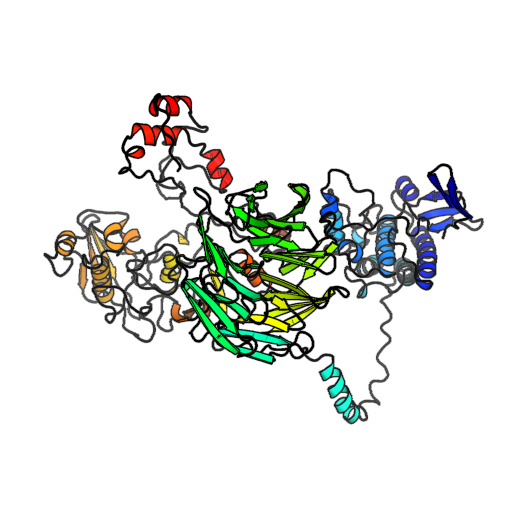M 665 O O . ALA A 1 89 ? 33.167 -18.918 -15.096 1.00 46.78 89 ALA A O 1
ATOM 666 N N . ARG A 1 90 ? 31.716 -20.623 -15.341 1.00 43.19 90 ARG A N 1
ATOM 667 C CA . ARG A 1 90 ? 30.516 -19.822 -15.618 1.00 43.19 90 ARG A CA 1
ATOM 668 C C . ARG A 1 90 ? 30.203 -18.895 -14.441 1.00 43.19 90 ARG A C 1
ATOM 670 O O . ARG A 1 90 ? 30.392 -19.266 -13.287 1.00 43.19 90 ARG A O 1
ATOM 677 N N . HIS A 1 91 ? 29.656 -17.722 -14.760 1.00 43.59 91 HIS A N 1
ATOM 678 C CA . HIS A 1 91 ? 29.068 -16.800 -13.790 1.00 43.59 91 HIS A CA 1
ATOM 679 C C . HIS A 1 91 ? 28.189 -17.558 -12.788 1.00 43.59 91 HIS A C 1
ATOM 681 O O . HIS A 1 91 ? 27.286 -18.288 -13.200 1.00 43.59 91 HIS A O 1
ATOM 687 N N . VAL A 1 92 ? 28.427 -17.351 -11.490 1.00 38.72 92 VAL A N 1
ATOM 688 C CA . VAL A 1 92 ? 27.448 -17.683 -10.453 1.00 38.72 92 VAL A CA 1
ATOM 689 C C . VAL A 1 92 ? 26.248 -16.782 -10.721 1.00 38.72 92 VAL A C 1
ATOM 691 O O . VAL A 1 92 ? 26.251 -15.593 -10.416 1.00 38.72 92 VAL A O 1
ATOM 694 N N . SER A 1 93 ? 25.259 -17.318 -11.425 1.00 35.94 93 SER A N 1
ATOM 695 C CA . SER A 1 93 ? 23.990 -16.647 -11.636 1.00 35.94 93 SER A CA 1
ATOM 696 C C . SER A 1 93 ? 23.312 -16.470 -10.275 1.00 35.94 93 SER A C 1
ATOM 698 O O . SER A 1 93 ? 23.442 -17.321 -9.397 1.00 35.94 93 SER A O 1
ATOM 700 N N . SER A 1 94 ? 22.628 -15.335 -10.103 1.00 42.03 94 SER A N 1
ATOM 701 C CA . SER A 1 94 ? 21.941 -14.886 -8.880 1.00 42.03 94 SER A CA 1
ATOM 702 C C . SER A 1 94 ? 21.247 -15.989 -8.059 1.00 42.03 94 SER A C 1
ATOM 704 O O . SER A 1 94 ? 20.921 -17.056 -8.572 1.00 42.03 94 SER A O 1
ATOM 706 N N . VAL A 1 95 ? 20.906 -15.685 -6.801 1.00 42.91 95 VAL A N 1
ATOM 707 C CA . VAL A 1 95 ? 20.200 -16.554 -5.827 1.00 42.91 95 VAL A CA 1
ATOM 708 C C . VAL A 1 95 ? 19.002 -17.344 -6.410 1.00 42.91 95 VAL A C 1
ATOM 710 O O . VAL A 1 95 ? 18.663 -18.416 -5.916 1.00 42.91 95 VAL A O 1
ATOM 713 N N . SER A 1 96 ? 18.395 -16.877 -7.507 1.00 38.25 96 SER A N 1
ATOM 714 C CA . SER A 1 96 ? 17.349 -17.586 -8.266 1.00 38.25 96 SER A CA 1
ATOM 715 C C . SER A 1 96 ? 17.785 -18.919 -8.908 1.00 38.25 96 SER A C 1
ATOM 717 O O . SER A 1 96 ? 16.943 -19.773 -9.169 1.00 38.25 96 SER A O 1
ATOM 719 N N . SER A 1 97 ? 19.086 -19.140 -9.102 1.00 38.72 97 SER A N 1
ATOM 720 C CA . SER A 1 97 ? 19.670 -20.364 -9.681 1.00 38.72 97 SER A CA 1
ATOM 721 C C . SER A 1 97 ? 19.793 -21.512 -8.677 1.00 38.72 97 SER A C 1
ATOM 723 O O . SER A 1 97 ? 19.995 -22.653 -9.079 1.00 38.72 97 SER A O 1
ATOM 725 N N . LEU A 1 98 ? 19.675 -21.213 -7.377 1.00 40.53 98 LEU A N 1
ATOM 726 C CA . LEU A 1 98 ? 19.855 -22.165 -6.272 1.00 40.53 98 LEU A CA 1
ATOM 727 C C . LEU A 1 98 ? 18.615 -23.046 -6.024 1.00 40.53 98 LEU A C 1
ATOM 729 O O . LEU A 1 98 ? 18.673 -23.967 -5.218 1.00 40.53 98 LEU A O 1
ATOM 733 N N . THR A 1 99 ? 17.485 -22.777 -6.694 1.00 42.19 99 THR A N 1
ATOM 734 C CA . THR A 1 99 ? 16.197 -23.466 -6.461 1.00 42.19 99 THR A CA 1
ATOM 735 C C . THR A 1 99 ? 15.702 -24.311 -7.645 1.00 42.19 99 THR A C 1
ATOM 737 O O . THR A 1 99 ? 14.583 -24.822 -7.610 1.00 42.19 99 THR A O 1
ATOM 740 N N . GLY A 1 100 ? 16.516 -24.485 -8.695 1.00 37.72 100 GLY A N 1
ATOM 741 C CA . GLY A 1 100 ? 16.192 -25.339 -9.844 1.00 37.72 100 GLY A CA 1
ATOM 742 C C . GLY A 1 100 ? 16.505 -26.825 -9.615 1.00 37.72 100 GLY A C 1
ATOM 743 O O . GLY A 1 100 ? 17.410 -27.171 -8.865 1.00 37.72 100 GLY A O 1
ATOM 744 N N . GLU A 1 101 ? 15.811 -27.721 -10.330 1.00 30.77 101 GLU A N 1
ATOM 745 C CA . GLU A 1 101 ? 16.014 -29.191 -10.294 1.00 30.77 101 GLU A CA 1
ATOM 746 C C . GLU A 1 101 ? 17.404 -29.663 -10.780 1.00 30.77 101 GLU A C 1
ATOM 748 O O . GLU A 1 101 ? 17.711 -30.854 -10.754 1.00 30.77 101 GLU A O 1
ATOM 753 N N . ARG A 1 102 ? 18.275 -28.744 -11.211 1.00 33.97 102 ARG A N 1
ATOM 754 C CA . ARG A 1 102 ? 19.695 -29.007 -11.460 1.00 33.97 102 ARG A CA 1
ATOM 755 C C . ARG A 1 102 ? 20.493 -28.309 -10.369 1.00 33.97 102 ARG A C 1
ATOM 757 O O . ARG A 1 102 ? 20.674 -27.098 -10.433 1.00 33.97 102 ARG A O 1
ATOM 764 N N . GLY A 1 103 ? 20.926 -29.089 -9.379 1.00 36.50 103 GLY A N 1
ATOM 765 C CA . GLY A 1 103 ? 21.795 -28.631 -8.300 1.00 36.50 103 GLY A CA 1
ATOM 766 C C . GLY A 1 103 ? 23.013 -27.860 -8.812 1.00 36.50 103 GLY A C 1
ATOM 767 O O . GLY A 1 103 ? 23.466 -28.038 -9.947 1.00 36.50 103 GLY A O 1
ATOM 768 N N . PHE A 1 104 ? 23.505 -26.974 -7.955 1.00 35.91 104 PHE A N 1
ATOM 769 C CA . PHE A 1 104 ? 24.643 -26.103 -8.197 1.00 35.91 104 PHE A CA 1
ATOM 770 C C . PHE A 1 104 ? 25.879 -26.912 -8.641 1.00 35.91 104 PHE A C 1
ATOM 772 O O . PHE A 1 104 ? 26.214 -27.933 -8.044 1.00 35.91 104 PHE A O 1
ATOM 779 N N . VAL A 1 105 ? 26.573 -26.464 -9.693 1.00 36.38 105 VAL A N 1
ATOM 780 C CA . VAL A 1 105 ? 27.906 -26.978 -10.059 1.00 36.38 105 VAL A CA 1
ATOM 781 C C . VAL A 1 105 ? 28.906 -25.852 -9.807 1.00 36.38 105 VAL A C 1
ATOM 783 O O . VAL A 1 105 ? 29.264 -25.101 -10.709 1.00 36.38 105 VAL A O 1
ATOM 786 N N . GLY A 1 106 ? 29.290 -25.700 -8.541 1.00 51.97 106 GLY A N 1
ATOM 787 C CA . GLY A 1 106 ? 30.272 -24.739 -8.035 1.00 51.97 106 GLY A CA 1
ATOM 788 C C . GLY A 1 106 ? 30.419 -24.885 -6.516 1.00 51.97 106 GLY A C 1
ATOM 789 O O . GLY A 1 106 ? 29.619 -25.562 -5.885 1.00 51.97 106 GLY A O 1
ATOM 790 N N . THR A 1 107 ? 31.426 -24.273 -5.897 1.00 61.47 107 THR A N 1
ATOM 791 C CA . THR A 1 107 ? 31.615 -24.322 -4.434 1.00 61.47 107 THR A CA 1
ATOM 792 C C . THR A 1 107 ? 31.406 -22.916 -3.879 1.00 61.47 107 THR A C 1
ATOM 794 O O . THR A 1 107 ? 32.265 -22.059 -4.046 1.00 61.47 107 THR A O 1
ATOM 797 N N . ILE A 1 108 ? 30.246 -22.652 -3.274 1.00 84.88 108 ILE A N 1
ATOM 798 C CA . ILE A 1 108 ? 29.864 -21.333 -2.723 1.00 84.88 108 ILE A CA 1
ATOM 799 C C . ILE A 1 108 ? 30.629 -20.938 -1.451 1.00 84.88 108 ILE A C 1
ATOM 801 O O . ILE A 1 108 ? 30.516 -19.806 -1.002 1.00 84.88 108 ILE A O 1
ATOM 805 N N . ASP A 1 109 ? 31.400 -21.853 -0.871 1.00 88.12 109 ASP A N 1
ATOM 806 C CA . ASP A 1 109 ? 32.024 -21.708 0.453 1.00 88.12 109 ASP A CA 1
ATOM 807 C C . ASP A 1 109 ? 33.142 -20.650 0.536 1.00 88.12 109 ASP A C 1
ATOM 809 O O . ASP A 1 109 ? 33.651 -20.356 1.618 1.00 88.12 109 ASP A O 1
ATOM 813 N N . TYR A 1 110 ? 33.552 -20.103 -0.611 1.00 93.25 110 TYR A N 1
ATOM 814 C CA . TYR A 1 110 ? 34.636 -19.120 -0.732 1.00 93.25 110 TYR A CA 1
ATOM 815 C C . TYR A 1 110 ? 34.212 -17.892 -1.547 1.00 93.25 110 TYR A C 1
ATOM 817 O O . TYR A 1 110 ? 35.053 -17.077 -1.912 1.00 93.25 110 TYR A O 1
ATOM 825 N N . VAL A 1 111 ? 32.923 -17.764 -1.884 1.00 91.75 111 VAL A N 1
ATOM 826 C CA . VAL A 1 111 ? 32.462 -16.758 -2.848 1.00 91.75 111 VAL A CA 1
ATOM 827 C C . VAL A 1 111 ? 32.457 -15.347 -2.229 1.00 91.75 111 VAL A C 1
ATOM 829 O O . VAL A 1 111 ? 31.933 -15.157 -1.127 1.00 91.75 111 VAL A O 1
ATOM 832 N N . PRO A 1 112 ? 33.001 -14.325 -2.916 1.00 93.38 112 PRO A N 1
ATOM 833 C CA . PRO A 1 112 ? 32.984 -12.964 -2.399 1.00 93.38 112 PRO A CA 1
ATOM 834 C C . PRO A 1 112 ? 31.589 -12.316 -2.516 1.00 93.38 112 PRO A C 1
ATOM 836 O O . PRO A 1 112 ? 30.857 -12.605 -3.471 1.00 93.38 112 PRO A O 1
ATOM 839 N N . PRO A 1 113 ? 31.208 -11.411 -1.588 1.00 92.62 113 PRO A N 1
ATOM 840 C CA . PRO A 1 113 ? 29.898 -10.752 -1.566 1.00 92.62 113 PRO A CA 1
ATOM 841 C C . PRO A 1 113 ? 29.520 -10.102 -2.898 1.00 92.62 113 PRO A C 1
ATOM 843 O O . PRO A 1 113 ? 28.437 -10.338 -3.426 1.00 92.62 113 PRO A O 1
ATOM 846 N N . GLU A 1 114 ? 30.446 -9.360 -3.501 1.00 89.25 114 GLU A N 1
ATOM 847 C CA . GLU A 1 114 ? 30.235 -8.660 -4.766 1.00 89.25 114 GLU A CA 1
ATOM 848 C C . GLU A 1 114 ? 29.982 -9.612 -5.945 1.00 89.25 114 GLU A C 1
ATOM 850 O O . GLU A 1 114 ? 29.308 -9.237 -6.903 1.00 89.25 114 GLU A O 1
ATOM 855 N N . GLN A 1 115 ? 30.463 -10.858 -5.874 1.00 84.50 115 GLN A N 1
ATOM 856 C CA . GLN A 1 115 ? 30.202 -11.882 -6.886 1.00 84.50 115 GLN A CA 1
ATOM 857 C C . GLN A 1 115 ? 28.814 -12.514 -6.710 1.00 84.50 115 GLN A C 1
ATOM 859 O O . GLN A 1 115 ? 28.197 -12.886 -7.707 1.00 84.50 115 GLN A O 1
ATOM 864 N N . ILE A 1 116 ? 28.288 -12.575 -5.480 1.00 80.88 116 ILE A N 1
ATOM 865 C CA . ILE A 1 116 ? 26.896 -12.971 -5.198 1.00 80.88 116 ILE A CA 1
ATOM 866 C C . ILE A 1 116 ? 25.918 -11.863 -5.623 1.00 80.88 116 ILE A C 1
ATOM 868 O O . ILE A 1 116 ? 24.863 -12.142 -6.195 1.00 80.88 116 ILE A O 1
ATOM 872 N N . GLU A 1 117 ? 26.260 -10.606 -5.336 1.00 75.25 117 GLU A N 1
ATOM 873 C CA . GLU A 1 117 ? 25.425 -9.427 -5.613 1.00 75.25 117 GLU A CA 1
ATOM 874 C C . GLU A 1 117 ? 25.451 -8.999 -7.088 1.00 75.25 117 GLU A C 1
ATOM 876 O O . GLU A 1 117 ? 24.631 -8.182 -7.509 1.00 75.25 117 GLU A O 1
ATOM 881 N N . GLY A 1 118 ? 26.370 -9.551 -7.888 1.00 67.88 118 GLY A N 1
ATOM 882 C CA . GLY A 1 118 ? 26.552 -9.180 -9.293 1.00 67.88 118 GLY A CA 1
ATOM 883 C C . GLY A 1 118 ? 27.167 -7.787 -9.483 1.00 67.88 118 GLY A C 1
ATOM 884 O O . GLY A 1 118 ? 26.894 -7.128 -10.487 1.00 67.88 118 GLY A O 1
ATOM 885 N N . GLY A 1 119 ? 27.960 -7.324 -8.513 1.00 68.94 119 GLY A N 1
ATOM 886 C CA . GLY A 1 119 ? 28.702 -6.064 -8.557 1.00 68.94 119 GLY A CA 1
ATOM 887 C C . GLY A 1 119 ? 29.959 -6.123 -9.435 1.00 68.94 119 GLY A C 1
ATOM 888 O O . GLY A 1 119 ? 30.246 -7.117 -10.103 1.00 68.94 119 GLY A O 1
ATOM 889 N N . THR A 1 120 ? 30.734 -5.034 -9.449 1.00 76.00 120 THR A N 1
ATOM 890 C CA . THR A 1 120 ? 32.015 -4.981 -10.174 1.00 76.00 120 THR A CA 1
ATOM 891 C C . THR A 1 120 ? 33.051 -5.868 -9.484 1.00 76.00 120 THR A C 1
ATOM 893 O O . THR A 1 120 ? 33.354 -5.662 -8.313 1.00 76.00 120 THR A O 1
ATOM 896 N N . ILE A 1 121 ? 33.621 -6.822 -10.224 1.00 84.31 121 ILE A N 1
ATOM 897 C CA . ILE A 1 121 ? 34.625 -7.770 -9.724 1.00 84.31 121 ILE A CA 1
ATOM 898 C C . ILE A 1 121 ? 36.020 -7.324 -10.183 1.00 84.31 121 ILE A C 1
ATOM 900 O O . ILE A 1 121 ? 36.297 -7.321 -11.386 1.00 84.31 121 ILE A O 1
ATOM 904 N N . ASP A 1 122 ? 36.893 -6.988 -9.232 1.00 89.19 122 ASP A N 1
ATOM 905 C CA . ASP A 1 122 ? 38.328 -6.744 -9.437 1.00 89.19 122 ASP A CA 1
ATOM 906 C C . ASP A 1 122 ? 39.180 -7.726 -8.603 1.00 89.19 122 ASP A C 1
ATOM 908 O O . ASP A 1 122 ? 38.651 -8.687 -8.042 1.00 89.19 122 ASP A O 1
ATOM 912 N N . GLY A 1 123 ? 40.503 -7.528 -8.537 1.00 90.56 123 GLY A N 1
ATOM 913 C CA . GLY A 1 123 ? 41.414 -8.434 -7.822 1.00 90.56 123 GLY A CA 1
ATOM 914 C C . GLY A 1 123 ? 41.084 -8.649 -6.335 1.00 90.56 123 GLY A C 1
ATOM 915 O O . GLY A 1 123 ? 41.471 -9.665 -5.758 1.00 90.56 123 GLY A O 1
ATOM 916 N N . ARG A 1 124 ? 40.299 -7.758 -5.714 1.00 95.88 124 ARG A N 1
ATOM 917 C CA . ARG A 1 124 ? 39.871 -7.876 -4.309 1.00 95.88 124 ARG A CA 1
ATOM 918 C C . ARG A 1 124 ? 38.836 -8.982 -4.074 1.00 95.88 124 ARG A C 1
ATOM 920 O O . ARG A 1 124 ? 38.626 -9.388 -2.931 1.00 95.88 124 ARG A O 1
ATOM 927 N N . ALA A 1 125 ? 38.224 -9.501 -5.136 1.00 94.19 125 ALA A N 1
ATOM 928 C CA . ALA A 1 125 ? 37.378 -10.690 -5.075 1.00 94.19 125 ALA A CA 1
ATOM 929 C C . ALA A 1 125 ? 38.208 -11.965 -4.825 1.00 94.19 125 ALA A C 1
ATOM 931 O O . ALA A 1 125 ? 37.839 -12.809 -4.003 1.00 94.19 125 ALA A O 1
ATOM 932 N N . ASP A 1 126 ? 39.365 -12.079 -5.485 1.00 95.44 126 ASP A N 1
ATOM 933 C CA . ASP A 1 126 ? 40.309 -13.177 -5.253 1.00 95.44 126 ASP A CA 1
ATOM 934 C C . ASP A 1 126 ? 40.972 -13.052 -3.875 1.00 95.44 126 ASP A C 1
ATOM 936 O O . ASP A 1 126 ? 41.199 -14.066 -3.220 1.00 95.44 126 ASP A O 1
ATOM 940 N N . GLU A 1 127 ? 41.227 -11.825 -3.405 1.00 97.50 127 GLU A N 1
ATOM 941 C CA . GLU A 1 127 ? 41.760 -11.561 -2.060 1.00 97.50 127 GLU A CA 1
ATOM 942 C C . GLU A 1 127 ? 40.812 -12.054 -0.960 1.00 97.50 127 GLU A C 1
ATOM 944 O O . GLU A 1 127 ? 41.247 -12.778 -0.066 1.00 97.50 127 GLU A O 1
ATOM 949 N N . TYR A 1 128 ? 39.515 -11.755 -1.066 1.00 97.88 128 TYR A N 1
ATOM 950 C CA . TYR A 1 128 ? 38.507 -12.256 -0.128 1.00 97.88 128 TYR A CA 1
ATOM 951 C C . TYR A 1 128 ? 38.461 -13.784 -0.111 1.00 97.88 128 TYR A C 1
ATOM 953 O O . TYR A 1 128 ? 38.493 -14.413 0.948 1.00 97.88 128 TYR A O 1
ATOM 961 N N . SER A 1 129 ? 38.430 -14.384 -1.301 1.00 96.62 129 SER A N 1
ATOM 962 C CA . SER A 1 129 ? 38.379 -15.835 -1.477 1.00 96.62 129 SER A CA 1
ATOM 963 C C . SER A 1 129 ? 39.637 -16.504 -0.896 1.00 96.62 129 SER A C 1
ATOM 965 O O . SER A 1 129 ? 39.550 -17.503 -0.181 1.00 96.62 129 SER A O 1
ATOM 967 N N . LEU A 1 130 ? 40.815 -15.902 -1.104 1.00 97.75 130 LEU A N 1
ATOM 968 C CA . LEU A 1 130 ? 42.073 -16.317 -0.482 1.00 97.75 130 LEU A CA 1
ATOM 969 C C . LEU A 1 130 ? 42.047 -16.143 1.045 1.00 97.75 130 LEU A C 1
ATOM 971 O O . LEU A 1 130 ? 42.597 -16.977 1.763 1.00 97.75 130 LEU A O 1
ATOM 975 N N . GLY A 1 131 ? 41.378 -15.107 1.553 1.00 97.75 131 GLY A N 1
ATOM 976 C CA . GLY A 1 131 ? 41.099 -14.913 2.976 1.00 97.75 131 GLY A CA 1
ATOM 977 C C . GLY A 1 131 ? 40.272 -16.053 3.574 1.00 97.75 131 GLY A C 1
ATOM 978 O O . GLY A 1 131 ? 40.586 -16.522 4.670 1.00 97.75 131 GLY A O 1
ATOM 979 N N . CYS A 1 132 ? 39.272 -16.559 2.843 1.00 97.81 132 CYS A N 1
ATOM 980 C CA . CYS A 1 132 ? 38.498 -17.736 3.245 1.00 97.81 132 CYS A CA 1
ATOM 981 C C . CYS A 1 132 ? 39.363 -19.005 3.278 1.00 97.81 132 CYS A C 1
ATOM 983 O O . CYS A 1 132 ? 39.306 -19.748 4.258 1.00 97.81 132 CYS A O 1
ATOM 985 N N . VAL A 1 133 ? 40.204 -19.223 2.260 1.00 97.56 133 VAL A N 1
ATOM 986 C CA . VAL A 1 133 ? 41.149 -20.356 2.211 1.00 97.56 133 VAL A CA 1
ATOM 987 C C . VAL A 1 133 ? 42.160 -20.287 3.359 1.00 97.56 133 VAL A C 1
ATOM 989 O O . VAL A 1 133 ? 42.407 -21.285 4.030 1.00 97.56 133 VAL A O 1
ATOM 992 N N . LEU A 1 134 ? 42.725 -19.106 3.631 1.00 97.94 134 LEU A N 1
ATOM 993 C CA . LEU A 1 134 ? 43.629 -18.891 4.761 1.00 97.94 134 LEU A CA 1
ATOM 994 C C . LEU A 1 134 ? 42.937 -19.211 6.095 1.00 97.94 134 LEU A C 1
ATOM 996 O O . LEU A 1 134 ? 43.555 -19.835 6.959 1.00 97.94 134 LEU A O 1
ATOM 1000 N N . PHE A 1 135 ? 41.674 -18.800 6.267 1.00 97.56 135 PHE A N 1
ATOM 1001 C CA . PHE A 1 135 ? 40.906 -19.108 7.473 1.00 97.56 135 PHE A CA 1
ATOM 1002 C C . PHE A 1 135 ? 40.718 -20.614 7.631 1.00 97.56 135 PHE A C 1
ATOM 1004 O O . PHE A 1 135 ? 41.052 -21.145 8.684 1.00 97.56 135 PHE A O 1
ATOM 1011 N N . GLU A 1 136 ? 40.265 -21.310 6.588 1.00 96.88 136 GLU A N 1
ATOM 1012 C CA . GLU A 1 136 ? 40.036 -22.757 6.634 1.00 96.88 136 GLU A CA 1
ATOM 1013 C C . GLU A 1 136 ? 41.323 -23.536 6.910 1.00 96.88 136 GLU A C 1
ATOM 1015 O O . GLU A 1 136 ? 41.336 -24.420 7.763 1.00 96.88 136 GLU A O 1
ATOM 1020 N N . CYS A 1 137 ? 42.439 -23.152 6.285 1.00 97.19 137 CYS A N 1
ATOM 1021 C CA . CYS A 1 137 ? 43.729 -23.774 6.564 1.00 97.19 137 CYS A CA 1
ATOM 1022 C C . CYS A 1 137 ? 44.156 -23.635 8.024 1.00 97.19 137 CYS A C 1
ATOM 1024 O O . CYS A 1 137 ? 44.762 -24.554 8.586 1.00 97.19 137 CYS A O 1
ATOM 1026 N N . LEU A 1 138 ? 43.841 -22.498 8.651 1.00 96.56 138 LEU A N 1
ATOM 1027 C CA . LEU A 1 138 ? 44.203 -22.250 10.036 1.00 96.56 138 LEU A CA 1
ATOM 1028 C C . LEU A 1 138 ? 43.194 -22.842 11.031 1.00 96.56 138 LEU A C 1
ATOM 1030 O O . LEU A 1 138 ? 43.617 -23.444 12.018 1.00 96.56 138 LEU A O 1
ATOM 1034 N N . ALA A 1 139 ? 41.896 -22.685 10.809 1.00 94.75 139 ALA A N 1
ATOM 1035 C CA . ALA A 1 139 ? 40.847 -23.130 11.720 1.00 94.75 139 ALA A CA 1
ATOM 1036 C C . ALA A 1 139 ? 40.565 -24.638 11.596 1.00 94.75 139 ALA A C 1
ATOM 1038 O O . ALA A 1 139 ? 40.288 -25.290 12.601 1.00 94.75 139 ALA A O 1
ATOM 1039 N N . GLY A 1 140 ? 40.718 -25.202 10.394 1.00 92.81 140 GLY A N 1
ATOM 1040 C CA . GLY A 1 140 ? 40.274 -26.554 10.034 1.00 92.81 140 GLY A CA 1
ATOM 1041 C C . GLY A 1 140 ? 38.800 -26.634 9.632 1.00 92.81 140 GLY A C 1
ATOM 1042 O O . GLY A 1 140 ? 38.300 -27.713 9.331 1.00 92.81 140 GLY A O 1
ATOM 1043 N N . GLU A 1 141 ? 38.110 -25.496 9.623 1.00 92.06 141 GLU A N 1
ATOM 1044 C CA . GLU A 1 141 ? 36.720 -25.338 9.208 1.00 92.06 141 GLU A CA 1
ATOM 1045 C C . GLU A 1 141 ? 36.561 -24.038 8.415 1.00 92.06 141 GLU A C 1
ATOM 1047 O O . GLU A 1 141 ? 37.338 -23.090 8.566 1.00 92.06 141 GLU A O 1
ATOM 1052 N N . ARG A 1 142 ? 35.551 -23.986 7.548 1.00 93.38 142 ARG A N 1
ATOM 1053 C CA . ARG A 1 142 ? 35.280 -22.822 6.695 1.00 93.38 142 ARG A CA 1
ATOM 1054 C C . ARG A 1 142 ? 34.795 -21.640 7.538 1.00 93.38 142 ARG A C 1
ATOM 1056 O O . ARG A 1 142 ? 34.098 -21.849 8.529 1.00 93.38 142 ARG A O 1
ATOM 1063 N N . PRO A 1 143 ? 35.060 -20.387 7.121 1.00 92.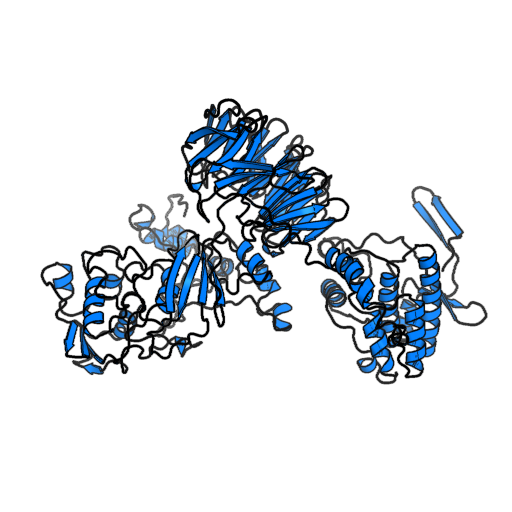94 143 PRO A N 1
ATOM 1064 C CA . PRO A 1 143 ? 34.633 -19.216 7.887 1.00 92.94 143 PRO A CA 1
ATOM 1065 C C . PRO A 1 143 ? 33.105 -19.107 8.042 1.00 92.94 143 PRO A C 1
ATOM 1067 O O . PRO A 1 143 ? 32.621 -18.542 9.021 1.00 92.94 143 PRO A O 1
ATOM 1070 N N . PHE A 1 144 ? 32.337 -19.654 7.097 1.00 93.06 144 PHE A N 1
ATOM 1071 C CA . PHE A 1 144 ? 30.876 -19.631 7.124 1.00 93.06 144 PHE A CA 1
ATOM 1072 C C . PHE A 1 144 ? 30.284 -21.009 6.807 1.00 93.06 144 PHE A C 1
ATOM 1074 O O . PHE A 1 144 ? 29.581 -21.173 5.815 1.00 93.06 144 PHE A O 1
ATOM 1081 N N . ASP A 1 145 ? 30.554 -22.006 7.650 1.00 85.44 145 ASP A N 1
ATOM 1082 C CA . ASP A 1 145 ? 29.950 -23.336 7.498 1.00 85.44 145 ASP A CA 1
ATOM 1083 C C . ASP A 1 145 ? 28.488 -23.357 7.992 1.00 85.44 145 ASP A C 1
ATOM 1085 O O . ASP A 1 145 ? 28.192 -22.971 9.129 1.00 85.44 145 ASP A O 1
ATOM 1089 N N . ARG A 1 146 ? 27.535 -23.738 7.133 1.00 84.56 146 ARG A N 1
ATOM 1090 C CA . ARG A 1 146 ? 26.089 -23.753 7.431 1.00 84.56 146 ARG A CA 1
ATOM 1091 C C . ARG A 1 146 ? 25.426 -24.967 6.785 1.00 84.56 146 ARG A C 1
ATOM 1093 O O . ARG A 1 146 ? 25.828 -25.410 5.719 1.00 84.56 146 ARG A O 1
ATOM 1100 N N . GLU A 1 147 ? 24.326 -25.434 7.377 1.00 66.75 147 GLU A N 1
ATOM 1101 C CA . GLU A 1 147 ? 23.594 -26.625 6.907 1.00 66.75 147 GLU A CA 1
ATOM 1102 C C . GLU A 1 147 ? 22.966 -26.479 5.507 1.00 66.75 147 GLU A C 1
ATOM 1104 O O . GLU A 1 147 ? 22.606 -27.482 4.893 1.00 66.75 147 GLU A O 1
ATOM 1109 N N . SER A 1 148 ? 22.805 -25.252 4.996 1.00 71.69 148 SER A N 1
ATOM 1110 C CA . SER A 1 148 ? 22.236 -25.010 3.668 1.00 71.69 148 SER A CA 1
ATOM 1111 C C . SER A 1 148 ? 23.065 -24.030 2.850 1.00 71.69 148 SER A C 1
ATOM 1113 O O . SER A 1 148 ? 23.585 -23.043 3.374 1.00 71.69 148 SER A O 1
ATOM 1115 N N . GLU A 1 149 ? 23.105 -24.257 1.538 1.00 73.56 149 GLU A N 1
ATOM 1116 C CA . GLU A 1 149 ? 23.842 -23.419 0.594 1.00 73.56 149 GLU A CA 1
ATOM 1117 C C . GLU A 1 149 ? 23.403 -21.945 0.635 1.00 73.56 149 GLU A C 1
ATOM 1119 O O . GLU A 1 149 ? 24.220 -21.026 0.651 1.00 73.56 149 GLU A O 1
ATOM 1124 N N . LEU A 1 150 ? 22.097 -21.700 0.758 1.00 69.25 150 LEU A N 1
ATOM 1125 C CA . LEU A 1 150 ? 21.548 -20.350 0.904 1.00 69.25 150 LEU A CA 1
ATOM 1126 C C . LEU A 1 150 ? 21.993 -19.670 2.206 1.00 69.25 150 LEU A C 1
ATOM 1128 O O . LEU A 1 150 ? 22.154 -18.450 2.238 1.00 69.25 150 LEU A O 1
ATOM 1132 N N . SER A 1 151 ? 22.206 -20.439 3.276 1.00 65.81 151 SER A N 1
ATOM 1133 C CA . SER A 1 151 ? 22.725 -19.915 4.542 1.00 65.81 151 SER A CA 1
ATOM 1134 C C . SER A 1 151 ? 24.204 -19.542 4.445 1.00 65.81 151 SER A C 1
ATOM 1136 O O . SER A 1 151 ? 24.587 -18.517 5.001 1.00 65.81 151 SER A O 1
ATOM 1138 N N . VAL A 1 152 ? 25.013 -20.315 3.711 1.00 80.44 152 VAL A N 1
ATOM 1139 C CA . VAL A 1 152 ? 26.421 -19.980 3.423 1.00 80.44 152 VAL A CA 1
ATOM 1140 C C . VAL A 1 152 ? 26.498 -18.679 2.615 1.00 80.44 152 VAL A C 1
ATOM 1142 O O . VAL A 1 152 ? 27.198 -17.744 3.003 1.00 80.44 152 VAL A O 1
ATOM 1145 N N . VAL A 1 153 ? 25.683 -18.549 1.560 1.00 79.56 153 VAL A N 1
ATOM 1146 C CA . VAL A 1 153 ? 25.573 -17.312 0.761 1.00 79.56 153 VAL A CA 1
ATOM 1147 C C . VAL A 1 153 ? 25.150 -16.119 1.624 1.00 79.56 153 VAL A C 1
ATOM 1149 O O . VAL A 1 153 ? 25.757 -15.050 1.557 1.00 79.56 153 VAL A O 1
ATOM 1152 N N . PHE A 1 154 ? 24.131 -16.288 2.472 1.00 78.75 154 PHE A N 1
ATOM 1153 C CA . PHE A 1 154 ? 23.682 -15.234 3.381 1.00 78.75 154 PHE A CA 1
ATOM 1154 C C . PHE A 1 154 ? 24.790 -14.786 4.342 1.00 78.75 154 PHE A C 1
ATOM 1156 O O . PHE A 1 154 ? 24.940 -13.584 4.582 1.00 78.75 154 PHE A O 1
ATOM 1163 N N . ALA A 1 155 ? 25.570 -15.729 4.870 1.00 81.88 155 ALA A N 1
ATOM 1164 C CA . ALA A 1 155 ? 26.667 -15.450 5.784 1.00 81.88 155 ALA A CA 1
ATOM 1165 C C . ALA A 1 155 ? 27.814 -14.694 5.090 1.00 81.88 155 ALA A C 1
ATOM 1167 O O . ALA A 1 155 ? 28.301 -13.687 5.620 1.00 81.88 155 ALA A O 1
ATOM 1168 N N . HIS A 1 156 ? 28.158 -15.077 3.855 1.00 91.06 156 HIS A N 1
ATOM 1169 C CA . HIS A 1 156 ? 29.090 -14.311 3.030 1.00 91.06 156 HIS A CA 1
ATOM 1170 C C . HIS A 1 156 ? 28.611 -12.871 2.810 1.00 91.06 156 HIS A C 1
ATOM 1172 O O . HIS A 1 156 ? 29.427 -11.968 2.966 1.00 91.06 156 HIS A O 1
ATOM 1178 N N . LEU A 1 157 ? 27.315 -12.624 2.588 1.00 85.81 157 LEU A N 1
ATOM 1179 C CA . LEU A 1 157 ? 26.763 -11.271 2.410 1.00 85.81 157 LEU A CA 1
ATOM 1180 C C . LEU A 1 157 ? 26.689 -10.439 3.703 1.00 85.81 157 LEU A C 1
ATOM 1182 O O . LEU A 1 157 ? 27.008 -9.253 3.688 1.00 85.81 157 LEU A O 1
ATOM 1186 N N . ASN A 1 158 ? 26.267 -11.032 4.825 1.00 79.06 158 ASN A N 1
ATOM 1187 C CA . ASN A 1 158 ? 25.749 -10.251 5.959 1.00 79.06 158 ASN A CA 1
ATOM 1188 C C . ASN A 1 158 ? 26.449 -10.498 7.299 1.00 79.06 158 ASN A C 1
ATOM 1190 O O . ASN A 1 158 ? 26.421 -9.624 8.165 1.00 79.06 158 ASN A O 1
ATOM 1194 N N . GLU A 1 159 ? 27.051 -11.667 7.514 1.00 86.75 159 GLU A N 1
ATOM 1195 C CA . GLU A 1 159 ? 27.566 -12.024 8.839 1.00 86.75 159 GLU A CA 1
ATOM 1196 C C . GLU A 1 159 ? 28.995 -11.514 9.061 1.00 86.75 159 GLU A C 1
ATOM 1198 O O . GLU A 1 159 ? 29.815 -11.562 8.141 1.00 86.75 159 GLU A O 1
ATOM 1203 N N . PRO A 1 160 ? 29.339 -11.023 10.265 1.00 88.06 160 PRO A N 1
ATOM 1204 C CA . PRO A 1 160 ? 30.705 -10.602 10.550 1.00 88.06 160 PRO A CA 1
ATOM 1205 C C . PRO A 1 160 ? 31.681 -11.787 10.418 1.00 88.06 160 PRO A C 1
ATOM 1207 O O . PRO A 1 160 ? 31.301 -12.916 10.730 1.00 88.06 160 PRO A O 1
ATOM 1210 N N . PRO A 1 161 ? 32.939 -11.554 9.995 1.00 90.12 161 PRO A N 1
ATOM 1211 C CA . PRO A 1 161 ? 33.949 -12.607 9.942 1.00 90.12 161 PRO A CA 1
ATOM 1212 C C . PRO A 1 161 ? 34.131 -13.294 11.305 1.00 90.12 161 PRO A C 1
ATOM 1214 O O . PRO A 1 161 ? 34.199 -12.589 12.321 1.00 90.12 161 PRO A O 1
ATOM 1217 N N . PRO A 1 162 ? 34.238 -14.634 11.355 1.00 90.44 162 PRO A N 1
ATOM 1218 C CA . PRO A 1 162 ? 34.560 -15.339 12.591 1.00 90.44 162 PRO A CA 1
ATOM 1219 C C . PRO A 1 162 ? 35.948 -14.941 13.104 1.00 90.44 162 PRO A C 1
ATOM 1221 O O . PRO A 1 162 ? 36.856 -14.602 12.339 1.00 90.44 162 PRO A O 1
ATOM 1224 N N . ARG A 1 163 ? 36.124 -14.991 14.426 1.00 92.94 163 ARG A N 1
ATOM 1225 C CA . ARG A 1 163 ? 37.417 -14.737 15.069 1.00 92.94 163 ARG A CA 1
ATOM 1226 C C . ARG A 1 163 ? 38.228 -16.023 15.091 1.00 92.94 163 ARG A C 1
ATOM 1228 O O . ARG A 1 163 ? 37.797 -17.010 15.683 1.00 92.94 163 ARG A O 1
ATOM 1235 N N . LEU A 1 164 ? 39.423 -16.011 14.498 1.00 93.75 164 LEU A N 1
ATOM 1236 C CA . LEU A 1 164 ? 40.304 -17.179 14.538 1.00 93.75 164 LEU A CA 1
ATOM 1237 C C . LEU A 1 164 ? 40.718 -17.496 15.980 1.00 93.75 164 LEU A C 1
ATOM 1239 O O . LEU A 1 164 ? 40.887 -18.662 16.313 1.00 93.75 164 LEU A O 1
ATOM 1243 N N . SER A 1 165 ? 40.831 -16.486 16.848 1.00 92.12 165 SER A N 1
ATOM 1244 C CA . SER A 1 165 ? 41.159 -16.689 18.265 1.00 92.12 165 SER A CA 1
ATOM 1245 C C . SER A 1 165 ? 40.131 -17.531 19.034 1.00 92.12 165 SER A C 1
ATOM 1247 O O . SER A 1 165 ? 40.486 -18.118 20.054 1.00 92.12 165 SER A O 1
ATOM 1249 N N . GLU A 1 166 ? 38.889 -17.633 18.548 1.00 90.19 166 GLU A N 1
ATOM 1250 C CA . GLU A 1 166 ? 37.852 -18.491 19.133 1.00 90.19 166 GLU A CA 1
ATOM 1251 C C . GLU A 1 166 ? 37.989 -19.947 18.653 1.00 90.19 166 GLU A C 1
ATOM 1253 O O . GLU A 1 166 ? 37.880 -20.868 19.462 1.00 90.19 166 GLU A O 1
ATOM 1258 N N . ALA A 1 167 ? 38.306 -20.162 17.370 1.00 86.38 167 ALA A N 1
ATOM 1259 C CA . ALA A 1 167 ? 38.480 -21.495 16.779 1.00 86.38 167 ALA A CA 1
ATOM 1260 C C . ALA A 1 167 ? 39.869 -22.114 17.048 1.00 86.38 167 ALA A C 1
ATOM 1262 O O . ALA A 1 167 ? 40.022 -23.337 17.128 1.00 86.38 167 ALA A O 1
ATOM 1263 N N . ARG A 1 168 ? 40.907 -21.280 17.195 1.00 90.62 168 ARG A N 1
ATOM 1264 C CA . ARG A 1 168 ? 42.301 -21.711 17.375 1.00 90.62 168 ARG A CA 1
ATOM 1265 C C . ARG A 1 168 ? 43.067 -20.820 18.377 1.00 90.62 168 ARG A C 1
ATOM 1267 O O . ARG A 1 168 ? 43.923 -20.025 17.977 1.00 90.62 168 ARG A O 1
ATOM 1274 N N . PRO A 1 169 ? 42.774 -20.941 19.692 1.00 89.56 169 PRO A N 1
ATOM 1275 C CA . PRO A 1 169 ? 43.302 -20.046 20.733 1.00 89.56 169 PRO A CA 1
ATOM 1276 C C . PRO A 1 169 ? 44.828 -20.079 20.928 1.00 89.56 169 PRO A C 1
ATOM 1278 O O . PRO A 1 169 ? 45.379 -19.201 21.589 1.00 89.56 169 PRO A O 1
ATOM 1281 N N . ASP A 1 170 ? 45.519 -21.090 20.392 1.00 89.56 170 ASP A N 1
ATOM 1282 C CA . ASP A 1 170 ? 46.981 -21.221 20.413 1.00 89.56 170 ASP A CA 1
ATOM 1283 C C . ASP A 1 170 ? 47.700 -20.242 19.467 1.00 89.56 170 ASP A C 1
ATOM 1285 O O . ASP A 1 170 ? 48.912 -20.048 19.594 1.00 89.56 170 ASP A O 1
ATOM 1289 N N . LEU A 1 171 ? 46.977 -19.593 18.546 1.00 93.12 171 LEU A N 1
ATOM 1290 C CA . LEU A 1 171 ? 47.533 -18.574 17.657 1.00 93.12 171 LEU A CA 1
ATOM 1291 C C . LEU A 1 171 ? 47.340 -17.142 18.176 1.00 93.12 171 LEU A C 1
ATOM 1293 O O . LEU A 1 171 ? 46.393 -16.850 18.906 1.00 93.12 171 LEU A O 1
ATOM 1297 N N . PRO A 1 172 ? 48.209 -16.193 17.769 1.00 94.19 172 PRO A N 1
ATOM 1298 C CA . PRO A 1 172 ? 48.071 -14.804 18.183 1.00 94.19 172 PRO A CA 1
ATOM 1299 C C . PRO A 1 172 ? 46.742 -14.184 17.728 1.00 94.19 172 PRO A C 1
ATOM 1301 O O . PRO A 1 172 ? 46.418 -14.193 16.540 1.00 94.19 172 PRO A O 1
ATOM 1304 N N . ALA A 1 173 ? 46.044 -13.498 18.640 1.00 91.00 173 ALA A N 1
ATOM 1305 C CA . ALA A 1 173 ? 44.807 -12.756 18.348 1.00 91.00 173 ALA A CA 1
ATOM 1306 C C . ALA A 1 173 ? 44.966 -11.664 17.265 1.00 91.00 173 ALA A C 1
ATOM 1308 O O . ALA A 1 173 ? 43.987 -11.133 16.749 1.00 91.00 173 ALA A O 1
ATOM 1309 N N . ALA A 1 174 ? 46.206 -11.336 16.880 1.00 91.50 174 ALA A N 1
ATOM 1310 C CA . ALA A 1 174 ? 46.503 -10.476 15.739 1.00 91.50 174 ALA A CA 1
ATOM 1311 C C . ALA A 1 174 ? 45.872 -10.976 14.423 1.00 91.50 174 ALA A C 1
ATOM 1313 O O . ALA A 1 174 ? 45.594 -10.152 13.552 1.00 91.50 174 ALA A O 1
ATOM 1314 N N . PHE A 1 175 ? 45.603 -12.282 14.290 1.00 94.75 175 PHE A N 1
ATOM 1315 C CA . PHE A 1 175 ? 44.897 -12.849 13.138 1.00 94.75 175 PHE A CA 1
ATOM 1316 C C . PHE A 1 175 ? 43.444 -12.376 13.014 1.00 94.75 175 PHE A C 1
ATOM 1318 O O . PHE A 1 175 ? 42.968 -12.210 11.895 1.00 94.75 175 PHE A O 1
ATOM 1325 N N . ASP A 1 176 ? 42.755 -12.065 14.116 1.00 95.25 176 ASP A N 1
ATOM 1326 C CA . ASP A 1 176 ? 41.365 -11.588 14.058 1.00 95.25 176 ASP A CA 1
ATOM 1327 C C . ASP A 1 176 ? 41.256 -10.276 13.274 1.00 95.25 176 ASP A C 1
ATOM 1329 O O . ASP A 1 176 ? 40.306 -10.066 12.527 1.00 95.25 176 ASP A O 1
ATOM 1333 N N . ALA A 1 177 ? 42.259 -9.399 13.393 1.00 91.94 177 ALA A N 1
ATOM 1334 C CA . ALA A 1 177 ? 42.318 -8.159 12.623 1.00 91.94 177 ALA A CA 1
ATOM 1335 C C . ALA A 1 177 ? 42.586 -8.408 11.129 1.00 91.94 177 ALA A C 1
ATOM 1337 O O . ALA A 1 177 ? 42.110 -7.641 10.291 1.00 91.94 177 ALA A O 1
ATOM 1338 N N . VAL A 1 178 ? 43.331 -9.471 10.801 1.00 95.75 178 VAL A N 1
ATOM 1339 C CA . VAL A 1 178 ? 43.581 -9.885 9.414 1.00 95.75 178 VAL A CA 1
ATOM 1340 C C . VAL A 1 178 ? 42.276 -10.356 8.782 1.00 95.75 178 VAL A C 1
ATOM 1342 O O . VAL A 1 178 ? 41.897 -9.822 7.746 1.00 95.75 178 VAL A O 1
ATOM 1345 N N . PHE A 1 179 ? 41.529 -11.255 9.433 1.00 97.19 179 PHE A N 1
ATOM 1346 C CA . PHE A 1 179 ? 40.250 -11.745 8.901 1.00 97.19 179 PHE A CA 1
ATOM 1347 C C . PHE A 1 179 ? 39.142 -10.696 8.916 1.00 97.19 179 PHE A C 1
ATOM 1349 O O . PHE A 1 179 ? 38.359 -10.638 7.974 1.00 97.19 179 PHE A O 1
ATOM 1356 N N . ALA A 1 180 ? 39.104 -9.813 9.917 1.00 95.69 180 ALA A N 1
ATOM 1357 C CA . ALA A 1 180 ? 38.176 -8.684 9.919 1.00 95.69 180 ALA A CA 1
ATOM 1358 C C . ALA A 1 180 ? 38.382 -7.749 8.712 1.00 95.69 180 ALA A C 1
ATOM 1360 O O . ALA A 1 180 ? 37.420 -7.140 8.253 1.00 95.69 180 ALA A O 1
ATOM 1361 N N . THR A 1 181 ? 39.619 -7.644 8.211 1.00 94.31 181 THR A N 1
ATOM 1362 C CA . THR A 1 181 ? 39.961 -6.838 7.029 1.00 94.31 181 THR A CA 1
ATOM 1363 C C . THR A 1 181 ? 39.739 -7.631 5.737 1.00 94.31 181 THR A C 1
ATOM 1365 O O . THR A 1 181 ? 39.030 -7.163 4.858 1.00 94.31 181 THR A O 1
ATOM 1368 N N . ALA A 1 182 ? 40.278 -8.849 5.633 1.00 96.00 182 ALA A N 1
ATOM 1369 C CA . ALA A 1 182 ? 40.206 -9.686 4.429 1.00 96.00 182 ALA A CA 1
ATOM 1370 C C . ALA A 1 182 ? 38.772 -10.111 4.071 1.00 96.00 182 ALA A C 1
ATOM 1372 O O . ALA A 1 182 ? 38.385 -10.156 2.910 1.00 96.00 182 ALA A O 1
ATOM 1373 N N . LEU A 1 183 ? 37.951 -10.393 5.088 1.00 97.19 183 LEU A N 1
ATOM 1374 C CA . LEU A 1 183 ? 36.567 -10.840 4.918 1.00 97.19 183 LEU A CA 1
ATOM 1375 C C . LEU A 1 183 ? 35.554 -9.695 5.094 1.00 97.19 183 LEU A C 1
ATOM 1377 O O . LEU A 1 183 ? 34.362 -9.941 5.323 1.00 97.19 183 LEU A O 1
ATOM 1381 N N . ALA A 1 184 ? 36.008 -8.440 4.991 1.00 96.44 184 ALA A N 1
ATOM 1382 C CA . ALA A 1 184 ? 35.129 -7.278 4.995 1.00 96.44 184 ALA A CA 1
ATOM 1383 C C . ALA A 1 184 ? 34.147 -7.346 3.816 1.00 96.44 184 ALA A C 1
ATOM 1385 O O . ALA A 1 184 ? 34.492 -7.765 2.710 1.00 96.44 184 ALA A O 1
ATOM 1386 N N . LYS A 1 185 ? 32.893 -6.945 4.041 1.00 94.19 185 LYS A N 1
ATOM 1387 C CA . LYS A 1 185 ? 31.843 -7.105 3.023 1.00 94.19 185 LYS A CA 1
ATOM 1388 C C . LYS A 1 185 ? 32.038 -6.159 1.843 1.00 94.19 185 LYS A C 1
ATOM 1390 O O . LYS A 1 185 ? 31.898 -6.579 0.703 1.00 94.19 185 LYS A O 1
ATOM 1395 N N . SER A 1 186 ? 32.458 -4.927 2.123 1.00 92.19 186 SER A N 1
ATOM 1396 C CA . SER A 1 186 ? 32.855 -3.954 1.107 1.00 92.19 186 SER A CA 1
ATOM 1397 C C . SER A 1 186 ? 34.290 -4.213 0.624 1.00 92.19 186 SER A C 1
ATOM 1399 O O . SER A 1 186 ? 35.192 -4.272 1.465 1.00 92.19 186 SER A O 1
ATOM 1401 N N . PRO A 1 187 ? 34.549 -4.289 -0.696 1.00 91.50 187 PRO A N 1
ATOM 1402 C CA . PRO A 1 187 ? 35.906 -4.392 -1.242 1.00 91.50 187 PRO A CA 1
ATOM 1403 C C . PRO A 1 187 ? 36.826 -3.221 -0.861 1.00 91.50 187 PRO A C 1
ATOM 1405 O O . PRO A 1 187 ? 38.041 -3.384 -0.793 1.00 91.50 187 PRO A O 1
ATOM 1408 N N . ASP A 1 188 ? 36.284 -2.027 -0.602 1.00 89.38 188 ASP A N 1
ATOM 1409 C CA . ASP A 1 188 ? 37.081 -0.844 -0.227 1.00 89.38 188 ASP A CA 1
ATOM 1410 C C . ASP A 1 188 ? 37.649 -0.919 1.199 1.00 89.38 188 ASP A C 1
ATOM 1412 O O . ASP A 1 188 ? 38.574 -0.179 1.539 1.00 89.38 188 ASP A O 1
ATOM 1416 N N . ASP A 1 189 ? 37.118 -1.828 2.019 1.00 92.19 189 ASP A N 1
ATOM 1417 C CA . ASP A 1 189 ? 37.564 -2.059 3.392 1.00 92.19 189 ASP A CA 1
ATOM 1418 C C . ASP A 1 189 ? 38.592 -3.206 3.501 1.00 92.19 189 ASP A C 1
ATOM 1420 O O . ASP A 1 189 ? 39.089 -3.474 4.599 1.00 92.19 189 ASP A O 1
ATOM 1424 N N . ARG A 1 190 ? 38.930 -3.864 2.380 1.00 95.50 190 ARG A N 1
ATOM 1425 C CA . ARG A 1 190 ? 39.869 -4.997 2.310 1.00 95.50 190 ARG A CA 1
ATOM 1426 C C . ARG A 1 190 ? 41.312 -4.568 2.043 1.00 95.50 190 ARG A C 1
ATOM 1428 O O . ARG A 1 190 ? 41.619 -3.391 1.835 1.00 95.50 190 ARG A O 1
ATOM 1435 N N . TYR A 1 191 ? 42.223 -5.541 2.052 1.00 94.81 191 TYR A N 1
ATOM 1436 C CA . TYR A 1 191 ? 43.580 -5.339 1.550 1.00 94.81 191 TYR A CA 1
ATOM 1437 C C . TYR A 1 191 ? 43.550 -5.024 0.050 1.00 94.81 191 TYR A C 1
ATOM 1439 O O . TYR A 1 191 ? 42.707 -5.529 -0.688 1.00 94.81 191 TYR A O 1
ATOM 1447 N N . SER A 1 192 ? 44.463 -4.166 -0.413 1.00 89.75 192 SER A N 1
ATOM 1448 C CA . SER A 1 192 ? 44.437 -3.721 -1.812 1.00 89.75 192 SER A CA 1
ATOM 1449 C C . SER A 1 192 ? 44.976 -4.769 -2.789 1.00 89.75 192 SER A C 1
ATOM 1451 O O . SER A 1 192 ? 44.660 -4.703 -3.975 1.00 89.75 192 SER A O 1
ATOM 1453 N N . THR A 1 193 ? 45.761 -5.735 -2.296 1.00 96.38 193 THR A N 1
ATOM 1454 C CA . THR A 1 193 ? 46.297 -6.868 -3.068 1.00 96.38 193 THR A CA 1
ATOM 1455 C C . THR A 1 193 ? 46.349 -8.142 -2.213 1.00 96.38 193 THR A C 1
ATOM 1457 O O . THR A 1 193 ? 46.395 -8.068 -0.978 1.00 96.38 193 THR A O 1
ATOM 1460 N N . CYS A 1 194 ? 46.414 -9.319 -2.842 1.00 97.00 194 CYS A N 1
ATOM 1461 C CA . CYS A 1 194 ? 46.574 -10.593 -2.134 1.00 97.00 194 CYS A CA 1
ATOM 1462 C C . CYS A 1 194 ? 47.909 -10.637 -1.366 1.00 97.00 194 CYS A C 1
ATOM 1464 O O . CYS A 1 194 ? 48.000 -11.184 -0.265 1.00 97.00 194 CYS A O 1
ATOM 1466 N N . GLY A 1 195 ? 48.959 -10.008 -1.902 1.00 95.69 195 GLY A N 1
ATOM 1467 C CA . GLY A 1 195 ? 50.255 -9.869 -1.239 1.00 95.69 195 GLY A CA 1
ATOM 1468 C C . GLY A 1 195 ? 50.217 -8.982 0.014 1.00 95.69 195 GLY A C 1
ATOM 1469 O O . GLY A 1 195 ? 51.029 -9.154 0.930 1.00 95.69 195 GLY A O 1
ATOM 1470 N N . GLU A 1 196 ? 49.284 -8.030 0.111 1.00 95.50 196 GLU A N 1
ATOM 1471 C CA . GLU A 1 196 ? 49.025 -7.296 1.358 1.00 95.50 196 GLU A CA 1
ATOM 1472 C C . GLU A 1 196 ? 48.402 -8.187 2.434 1.00 95.50 196 GLU A C 1
ATOM 1474 O O . GLU A 1 196 ? 48.889 -8.168 3.570 1.00 95.50 196 GLU A O 1
ATOM 1479 N N . LEU A 1 197 ? 47.422 -9.017 2.065 1.00 97.50 197 LEU A N 1
ATOM 1480 C CA . LEU A 1 197 ? 46.847 -10.040 2.941 1.00 97.50 197 LEU A CA 1
ATOM 1481 C C . LEU A 1 197 ? 47.930 -11.004 3.457 1.00 97.50 197 LEU A C 1
ATOM 1483 O O . LEU A 1 197 ? 48.070 -11.194 4.668 1.00 97.50 197 LEU A O 1
ATOM 1487 N N . ALA A 1 198 ? 48.772 -11.546 2.570 1.00 96.31 198 ALA A N 1
ATOM 1488 C CA . ALA A 1 198 ? 49.846 -12.466 2.952 1.00 96.31 198 ALA A CA 1
ATOM 1489 C C . ALA A 1 198 ? 50.876 -11.823 3.904 1.00 96.31 198 ALA A C 1
ATOM 1491 O O . ALA A 1 198 ? 51.307 -12.434 4.888 1.00 96.31 198 ALA A O 1
ATOM 1492 N N . ARG A 1 199 ? 51.248 -10.554 3.674 1.00 96.12 199 ARG A N 1
ATOM 1493 C CA . ARG A 1 199 ? 52.130 -9.804 4.588 1.00 96.12 199 ARG A CA 1
ATOM 1494 C C . ARG A 1 199 ? 51.482 -9.565 5.949 1.00 96.12 199 ARG A C 1
ATOM 1496 O O . ARG A 1 199 ? 52.173 -9.662 6.966 1.00 96.12 199 ARG A O 1
ATOM 1503 N N . ALA A 1 200 ? 50.185 -9.264 5.981 1.00 95.31 200 ALA A N 1
ATOM 1504 C CA . ALA A 1 200 ? 49.442 -9.093 7.223 1.00 95.31 200 ALA A CA 1
ATOM 1505 C C . ALA A 1 200 ? 49.365 -10.404 8.023 1.00 95.31 200 ALA A C 1
ATOM 1507 O O . ALA A 1 200 ? 49.656 -10.395 9.219 1.00 95.31 200 ALA A O 1
ATOM 1508 N N . ALA A 1 201 ? 49.104 -11.535 7.362 1.00 95.38 201 ALA A N 1
ATOM 1509 C CA . ALA A 1 201 ? 49.124 -12.864 7.975 1.00 95.38 201 ALA A CA 1
ATOM 1510 C C . ALA A 1 201 ? 50.516 -13.232 8.534 1.00 95.38 201 ALA A C 1
ATOM 1512 O O . ALA A 1 201 ? 50.638 -13.692 9.671 1.00 95.38 201 ALA A O 1
ATOM 1513 N N . ARG A 1 202 ? 51.597 -12.939 7.795 1.00 95.62 202 ARG A N 1
ATOM 1514 C CA . ARG A 1 202 ? 52.980 -13.156 8.266 1.00 95.62 202 ARG A CA 1
ATOM 1515 C C . ARG A 1 202 ? 53.345 -12.283 9.470 1.00 95.62 202 ARG A C 1
ATOM 1517 O O . ARG A 1 202 ? 54.083 -12.728 10.349 1.00 95.62 202 ARG A O 1
ATOM 1524 N N . ALA A 1 203 ? 52.828 -11.058 9.546 1.00 91.38 203 ALA A N 1
ATOM 1525 C CA . ALA A 1 203 ? 52.983 -10.216 10.731 1.00 91.38 203 ALA A CA 1
ATOM 1526 C C . ALA A 1 203 ? 52.164 -10.734 11.925 1.00 91.38 203 ALA A C 1
ATOM 1528 O O . ALA A 1 203 ? 52.670 -10.718 13.052 1.00 91.38 203 ALA A O 1
ATOM 1529 N N . ALA A 1 204 ? 50.956 -11.250 11.680 1.00 93.38 204 ALA A N 1
ATOM 1530 C CA . ALA A 1 204 ? 50.100 -11.828 12.710 1.00 93.38 204 ALA A CA 1
ATOM 1531 C C . ALA A 1 204 ? 50.733 -13.064 13.371 1.00 93.38 204 ALA A C 1
ATOM 1533 O O . ALA A 1 204 ? 50.655 -13.182 14.593 1.00 93.38 204 ALA A O 1
ATOM 1534 N N . LEU A 1 205 ? 51.478 -13.898 12.626 1.00 92.19 205 LEU A N 1
ATOM 1535 C CA . LEU A 1 205 ? 52.294 -14.989 13.196 1.00 92.19 205 LEU A CA 1
ATOM 1536 C C . LEU A 1 205 ? 53.303 -14.511 14.252 1.00 92.19 205 LEU A C 1
ATOM 1538 O O . LEU A 1 205 ? 53.652 -15.257 15.160 1.00 92.19 205 LEU A O 1
ATOM 1542 N N . GLN A 1 206 ? 53.781 -13.268 14.143 1.00 89.75 206 GLN A N 1
ATOM 1543 C CA . GLN A 1 206 ? 54.707 -12.653 15.100 1.00 89.75 206 GLN A CA 1
ATOM 1544 C C . GLN A 1 206 ? 53.982 -11.849 16.195 1.00 89.75 206 GLN A C 1
ATOM 1546 O O . GLN A 1 206 ? 54.623 -11.080 16.911 1.00 89.75 206 GLN A O 1
ATOM 1551 N N . GLY A 1 207 ? 52.650 -11.949 16.287 1.00 83.69 207 GLY A N 1
ATOM 1552 C CA . GLY A 1 207 ? 51.819 -11.166 17.206 1.00 83.69 207 GLY A CA 1
ATOM 1553 C C . GLY A 1 207 ? 51.679 -9.685 16.836 1.00 83.69 207 GLY A C 1
ATOM 1554 O O . GLY A 1 207 ? 51.235 -8.887 17.660 1.00 83.69 207 GLY A O 1
ATOM 1555 N N . LYS A 1 208 ? 52.057 -9.285 15.615 1.00 82.38 208 LYS A N 1
ATOM 1556 C CA . LYS A 1 208 ? 51.999 -7.892 15.148 1.00 82.38 208 LYS A CA 1
ATOM 1557 C C . LYS A 1 208 ? 50.771 -7.678 14.269 1.00 82.38 208 LYS A C 1
ATOM 1559 O O . LYS A 1 208 ? 50.476 -8.487 13.399 1.00 82.38 208 LYS A O 1
ATOM 1564 N N . THR A 1 209 ? 50.092 -6.546 14.437 1.00 78.00 209 THR A N 1
ATOM 1565 C CA . THR A 1 209 ? 48.986 -6.136 13.561 1.00 78.00 209 THR A CA 1
ATOM 1566 C C . THR A 1 209 ? 49.474 -5.099 12.550 1.00 78.00 209 THR A C 1
ATOM 1568 O O . THR A 1 209 ? 49.882 -3.995 12.914 1.00 78.00 209 THR A O 1
ATOM 1571 N N . LEU A 1 210 ? 49.447 -5.444 11.261 1.00 69.94 210 LEU A N 1
ATOM 1572 C CA . LEU A 1 210 ? 49.670 -4.480 10.182 1.00 69.94 210 LEU A CA 1
ATOM 1573 C C . LEU A 1 210 ? 48.322 -3.879 9.776 1.00 69.94 210 LEU A C 1
ATOM 1575 O O . LEU A 1 210 ? 47.472 -4.565 9.218 1.00 69.94 210 LEU A O 1
ATOM 1579 N N . ARG A 1 211 ? 48.122 -2.589 10.069 1.00 57.09 211 ARG A N 1
ATOM 1580 C CA . ARG A 1 211 ? 46.995 -1.807 9.534 1.00 57.09 211 ARG A CA 1
ATOM 1581 C C . ARG A 1 211 ? 47.375 -1.216 8.169 1.00 57.09 211 ARG A C 1
ATOM 1583 O O . ARG A 1 211 ? 48.539 -0.834 8.007 1.00 57.09 211 ARG A O 1
ATOM 1590 N N . PRO A 1 212 ? 46.433 -1.090 7.213 1.00 49.34 212 PRO A N 1
ATOM 1591 C CA . PRO A 1 212 ? 46.717 -0.515 5.900 1.00 49.34 212 PRO A CA 1
ATOM 1592 C C . PRO A 1 212 ? 47.325 0.893 6.020 1.00 49.34 212 PRO A C 1
ATOM 1594 O O . PRO A 1 212 ? 46.939 1.698 6.878 1.00 49.34 212 PRO A O 1
ATOM 1597 N N . ARG A 1 213 ? 48.321 1.189 5.173 1.00 44.59 213 ARG A N 1
ATOM 1598 C CA . ARG A 1 213 ? 49.066 2.459 5.166 1.00 44.59 213 ARG A CA 1
ATOM 1599 C C . ARG A 1 213 ? 48.157 3.622 4.745 1.00 44.59 213 ARG A C 1
ATOM 1601 O O . ARG A 1 213 ? 48.098 3.984 3.578 1.00 44.59 213 ARG A O 1
ATOM 1608 N N . ARG A 1 214 ? 47.539 4.310 5.709 1.00 44.00 214 ARG A N 1
ATOM 1609 C CA . ARG A 1 214 ? 47.130 5.714 5.527 1.00 44.00 214 ARG A CA 1
ATOM 1610 C C . ARG A 1 214 ? 48.362 6.601 5.725 1.00 44.00 214 ARG A C 1
ATOM 1612 O O . ARG A 1 214 ? 48.792 6.811 6.857 1.00 44.00 214 ARG A O 1
ATOM 1619 N N . ILE A 1 215 ? 48.962 7.090 4.641 1.00 39.84 215 ILE A N 1
ATOM 1620 C CA . ILE A 1 215 ? 50.109 8.011 4.707 1.00 39.84 215 ILE A CA 1
ATOM 1621 C C . ILE A 1 215 ? 49.660 9.334 5.369 1.00 39.84 215 ILE A C 1
ATOM 1623 O O . ILE A 1 215 ? 48.776 10.031 4.875 1.00 39.84 215 ILE A O 1
ATOM 1627 N N . LEU A 1 216 ? 50.248 9.628 6.538 1.00 40.06 216 LEU A N 1
ATOM 1628 C CA . LEU A 1 216 ? 49.996 10.773 7.430 1.00 40.06 216 LEU A CA 1
ATOM 1629 C C . LEU A 1 216 ? 50.298 12.131 6.755 1.00 40.06 216 LEU A C 1
ATOM 1631 O O . LEU A 1 216 ? 51.307 12.282 6.079 1.00 40.06 216 LEU A O 1
ATOM 1635 N N . ARG A 1 217 ? 49.491 13.190 6.940 1.00 35.97 217 ARG A N 1
ATOM 1636 C CA . ARG A 1 217 ? 49.394 14.030 8.163 1.00 35.97 217 ARG A CA 1
ATOM 1637 C C . ARG A 1 217 ? 50.755 14.478 8.745 1.00 35.97 217 ARG A C 1
ATOM 1639 O O . ARG A 1 217 ? 51.024 14.223 9.912 1.00 35.97 217 ARG A O 1
ATOM 1646 N N . ARG A 1 218 ? 51.604 15.181 7.978 1.00 35.94 218 ARG A N 1
ATOM 1647 C CA . ARG A 1 218 ? 52.701 16.018 8.542 1.00 35.94 218 ARG A CA 1
ATOM 1648 C C . ARG A 1 218 ? 52.964 17.379 7.861 1.00 35.94 218 ARG A C 1
ATOM 1650 O O . ARG A 1 218 ? 53.851 18.092 8.305 1.00 35.94 218 ARG A O 1
ATOM 1657 N N . LEU A 1 219 ? 52.163 17.820 6.883 1.00 38.91 219 LEU A N 1
ATOM 1658 C CA . LEU A 1 219 ? 52.350 19.123 6.198 1.00 38.91 219 LEU A CA 1
ATOM 1659 C C . LEU A 1 219 ? 51.263 20.181 6.508 1.00 38.91 219 LEU A C 1
ATOM 1661 O O . LEU A 1 219 ? 51.055 21.111 5.737 1.00 38.91 219 LEU A O 1
ATOM 1665 N N . LEU A 1 220 ? 50.560 20.063 7.641 1.00 41.22 220 LEU A N 1
ATOM 1666 C CA . LEU A 1 220 ? 49.361 20.867 7.946 1.00 41.22 220 LEU A CA 1
ATOM 1667 C C . LEU A 1 220 ? 49.584 22.198 8.691 1.00 41.22 220 LEU A C 1
ATOM 1669 O O . LEU A 1 220 ? 48.602 22.843 9.034 1.00 41.22 220 LEU A O 1
ATOM 1673 N N . VAL A 1 221 ? 50.819 22.658 8.922 1.00 43.78 221 VAL A N 1
ATOM 1674 C CA . VAL A 1 221 ? 51.034 23.918 9.677 1.00 43.78 221 VAL A CA 1
ATOM 1675 C C . VAL A 1 221 ? 51.513 25.089 8.806 1.00 43.78 221 VAL A C 1
ATOM 1677 O O . VAL A 1 221 ? 51.208 26.232 9.119 1.00 43.78 221 VAL A O 1
ATOM 1680 N N . ALA A 1 222 ? 52.146 24.849 7.654 1.00 37.72 222 ALA A N 1
ATOM 1681 C CA . ALA A 1 222 ? 52.609 25.941 6.781 1.00 37.72 222 ALA A CA 1
ATOM 1682 C C . ALA A 1 222 ? 51.609 26.336 5.671 1.00 37.72 222 ALA A C 1
ATOM 1684 O O . ALA A 1 222 ? 51.699 27.422 5.109 1.00 37.72 222 ALA A O 1
ATOM 1685 N N . GLY A 1 223 ? 50.619 25.487 5.372 1.00 40.69 223 GLY A N 1
ATOM 1686 C CA . GLY A 1 223 ? 49.607 25.735 4.333 1.00 40.69 223 GLY A CA 1
ATOM 1687 C C . GLY A 1 223 ? 48.356 26.488 4.801 1.00 40.69 223 GLY A C 1
ATOM 1688 O O . GLY A 1 223 ? 47.445 26.690 4.006 1.00 40.69 223 GLY A O 1
ATOM 1689 N N . ALA A 1 224 ? 48.283 26.896 6.072 1.00 41.41 224 ALA A N 1
ATOM 1690 C CA . ALA A 1 224 ? 47.076 27.480 6.666 1.00 41.41 224 ALA A CA 1
ATOM 1691 C C . ALA A 1 224 ? 46.769 28.921 6.203 1.00 41.41 224 ALA A C 1
ATOM 1693 O O . ALA A 1 224 ? 45.658 29.396 6.412 1.00 41.41 224 ALA A O 1
ATOM 1694 N N . VAL A 1 225 ? 47.708 29.608 5.539 1.00 43.28 225 VAL A N 1
ATOM 1695 C CA . VAL A 1 225 ? 47.518 31.009 5.108 1.00 43.28 225 VAL A CA 1
ATOM 1696 C C . VAL A 1 225 ? 47.293 31.140 3.594 1.00 43.28 225 VAL A C 1
ATOM 1698 O O . VAL A 1 225 ? 46.552 32.017 3.163 1.00 43.28 225 VAL A O 1
ATOM 1701 N N . ALA A 1 226 ? 47.814 30.224 2.770 1.00 39.09 226 ALA A N 1
ATOM 1702 C CA . ALA A 1 226 ? 47.608 30.268 1.314 1.00 39.09 226 ALA A CA 1
ATOM 1703 C C . ALA A 1 226 ? 46.295 29.593 0.851 1.00 39.09 226 ALA A C 1
ATOM 1705 O O . ALA A 1 226 ? 45.769 29.912 -0.214 1.00 39.09 226 ALA A O 1
ATOM 1706 N N . LEU A 1 227 ? 45.712 28.706 1.669 1.00 41.44 227 LEU A N 1
ATOM 1707 C CA . LEU A 1 227 ? 44.457 27.999 1.365 1.00 41.44 227 LEU A CA 1
ATOM 1708 C C . LEU A 1 227 ? 43.182 28.801 1.661 1.00 41.44 227 LEU A C 1
ATOM 1710 O O . LEU A 1 227 ? 42.103 28.361 1.272 1.00 41.44 227 LEU A O 1
ATOM 1714 N N . ALA A 1 228 ? 43.274 29.987 2.270 1.00 42.16 228 ALA A N 1
ATOM 1715 C CA . ALA A 1 228 ? 42.118 30.875 2.404 1.00 42.16 228 ALA A CA 1
ATOM 1716 C C . ALA A 1 228 ? 41.673 31.453 1.043 1.00 42.16 228 ALA A C 1
ATOM 1718 O O . ALA A 1 228 ? 40.483 31.668 0.827 1.00 42.16 228 ALA A O 1
ATOM 1719 N N . ALA A 1 229 ? 42.604 31.634 0.097 1.00 40.88 229 ALA A N 1
ATOM 1720 C CA . ALA A 1 229 ? 42.299 32.168 -1.233 1.00 40.88 229 ALA A CA 1
ATOM 1721 C C . ALA A 1 229 ? 41.920 31.066 -2.242 1.00 40.88 229 ALA A C 1
ATOM 1723 O O . ALA A 1 229 ? 40.969 31.225 -3.005 1.00 40.88 229 ALA A O 1
ATOM 1724 N N . THR A 1 230 ? 42.580 29.904 -2.205 1.00 43.00 230 THR A N 1
ATOM 1725 C CA . THR A 1 230 ? 42.246 28.775 -3.097 1.00 43.00 230 THR A CA 1
ATOM 1726 C C . THR A 1 230 ? 41.096 27.918 -2.558 1.00 43.00 230 THR A C 1
ATOM 1728 O O . THR A 1 230 ? 40.400 27.272 -3.334 1.00 43.00 230 THR A O 1
ATOM 1731 N N . GLY A 1 231 ? 40.823 27.957 -1.249 1.00 39.31 231 GLY A N 1
ATOM 1732 C CA . GLY A 1 231 ? 39.654 27.332 -0.623 1.00 39.31 231 GLY A CA 1
ATOM 1733 C C . GLY A 1 231 ? 38.327 27.985 -1.020 1.00 39.31 231 GLY A C 1
ATOM 1734 O O . GLY A 1 231 ? 37.307 27.306 -1.031 1.00 39.31 231 GLY A O 1
ATOM 1735 N N . ALA A 1 232 ? 38.330 29.251 -1.449 1.00 43.31 232 ALA A N 1
ATOM 1736 C CA . ALA A 1 232 ? 37.155 29.876 -2.058 1.00 43.31 232 ALA A CA 1
ATOM 1737 C C . ALA A 1 232 ? 36.899 29.360 -3.490 1.00 43.31 232 ALA A C 1
ATOM 1739 O O . ALA A 1 232 ? 35.748 29.210 -3.893 1.00 43.31 232 ALA A O 1
ATOM 1740 N N . ALA A 1 233 ? 37.954 29.013 -4.239 1.00 39.38 233 ALA A N 1
ATOM 1741 C CA . ALA A 1 233 ? 37.846 28.506 -5.610 1.00 39.38 233 ALA A CA 1
ATOM 1742 C C . ALA A 1 233 ? 37.613 26.984 -5.673 1.00 39.38 233 ALA A C 1
ATOM 1744 O O . ALA A 1 233 ? 36.773 26.521 -6.435 1.00 39.38 233 ALA A O 1
ATOM 1745 N N . ILE A 1 234 ? 38.277 26.196 -4.821 1.00 41.12 234 ILE A N 1
ATOM 1746 C CA . ILE A 1 234 ? 38.051 24.746 -4.699 1.00 41.12 234 ILE A CA 1
ATOM 1747 C C . ILE A 1 234 ? 36.819 24.462 -3.837 1.00 41.12 234 ILE A C 1
ATOM 1749 O O . ILE A 1 234 ? 36.110 23.508 -4.109 1.00 41.12 234 ILE A O 1
ATOM 1753 N N . GLY A 1 235 ? 36.471 25.316 -2.871 1.00 34.72 235 GLY A N 1
ATOM 1754 C CA . GLY A 1 235 ? 35.163 25.274 -2.213 1.00 34.72 235 GLY A CA 1
ATOM 1755 C C . GLY A 1 235 ? 34.017 25.515 -3.195 1.00 34.72 235 GLY A C 1
ATOM 1756 O O . GLY A 1 235 ? 32.983 24.877 -3.065 1.00 34.72 235 GLY A O 1
ATOM 1757 N N . ALA A 1 236 ? 34.213 26.335 -4.235 1.00 37.09 236 ALA A N 1
ATOM 1758 C CA . ALA A 1 236 ? 33.243 26.498 -5.318 1.00 37.09 236 ALA A CA 1
ATOM 1759 C C . ALA A 1 236 ? 33.188 25.297 -6.289 1.00 37.09 236 ALA A C 1
ATOM 1761 O O . ALA A 1 236 ? 32.139 25.069 -6.883 1.00 37.09 236 ALA A O 1
ATOM 1762 N N . VAL A 1 237 ? 34.264 24.506 -6.418 1.00 36.53 237 VAL A N 1
ATOM 1763 C CA . VAL A 1 237 ? 34.325 23.313 -7.294 1.00 36.53 237 VAL A CA 1
ATOM 1764 C C . VAL A 1 237 ? 33.937 22.020 -6.555 1.00 36.53 237 VAL A C 1
ATOM 1766 O O . VAL A 1 237 ? 33.184 21.213 -7.082 1.00 36.53 237 VAL A O 1
ATOM 1769 N N . ILE A 1 238 ? 34.314 21.850 -5.287 1.00 40.06 238 ILE A N 1
ATOM 1770 C CA . ILE A 1 238 ? 33.889 20.726 -4.439 1.00 40.06 238 ILE A CA 1
ATOM 1771 C C . ILE A 1 238 ? 32.465 20.948 -3.910 1.00 40.06 238 ILE A C 1
ATOM 1773 O O . ILE A 1 238 ? 31.706 19.992 -3.870 1.00 40.06 238 ILE A O 1
ATOM 1777 N N . ALA A 1 239 ? 32.000 22.177 -3.642 1.00 34.19 239 ALA A N 1
ATOM 1778 C CA . ALA A 1 239 ? 30.553 22.408 -3.483 1.00 34.19 239 ALA A CA 1
ATOM 1779 C C . ALA A 1 239 ? 29.773 22.239 -4.805 1.00 34.19 239 ALA A C 1
ATOM 1781 O O . ALA A 1 239 ? 28.545 22.128 -4.770 1.00 34.19 239 ALA A O 1
ATOM 1782 N N . ALA A 1 240 ? 30.459 22.188 -5.955 1.00 35.56 240 ALA A N 1
ATOM 1783 C CA . ALA A 1 240 ? 29.857 21.824 -7.234 1.00 35.56 240 ALA A CA 1
ATOM 1784 C C . ALA A 1 240 ? 29.847 20.301 -7.501 1.00 35.56 240 ALA A C 1
ATOM 1786 O O . ALA A 1 240 ? 28.972 19.860 -8.242 1.00 35.56 240 ALA A O 1
ATOM 1787 N N . GLU A 1 241 ? 30.704 19.491 -6.857 1.00 37.66 241 GLU A N 1
ATOM 1788 C CA . GLU A 1 241 ? 30.768 18.028 -7.085 1.00 37.66 241 GLU A CA 1
ATOM 1789 C C . GLU A 1 241 ? 30.382 17.140 -5.881 1.00 37.66 241 GLU A C 1
ATOM 1791 O O . GLU A 1 241 ? 29.902 16.029 -6.081 1.00 37.66 241 GLU A O 1
ATOM 1796 N N . SER A 1 242 ? 30.456 17.633 -4.640 1.00 32.50 242 SER A N 1
ATOM 1797 C CA . SER A 1 242 ? 29.790 17.062 -3.451 1.00 32.50 242 SER A CA 1
ATOM 1798 C C . SER A 1 242 ? 28.695 17.985 -2.909 1.00 32.50 242 SER A C 1
ATOM 1800 O O . SER A 1 242 ? 28.295 17.925 -1.742 1.00 32.50 242 SER A O 1
ATOM 1802 N N . GLY A 1 243 ? 28.132 18.815 -3.792 1.00 25.27 243 GLY A N 1
ATOM 1803 C CA . GLY A 1 243 ? 26.795 19.331 -3.572 1.00 25.27 243 GLY A CA 1
ATOM 1804 C C . GLY A 1 243 ? 25.871 18.149 -3.286 1.00 25.27 243 GLY A C 1
ATOM 1805 O O . GLY A 1 243 ? 25.974 17.101 -3.923 1.00 25.27 243 GLY A O 1
ATOM 1806 N N . HIS A 1 244 ? 24.915 18.320 -2.371 1.00 38.34 244 HIS A N 1
ATOM 1807 C CA . HIS A 1 244 ? 23.621 17.680 -2.581 1.00 38.34 244 HIS A CA 1
ATOM 1808 C C . HIS A 1 244 ? 23.302 17.927 -4.052 1.00 38.34 244 HIS A C 1
ATOM 1810 O O . HIS A 1 244 ? 23.010 19.081 -4.374 1.00 38.34 244 HIS A O 1
ATOM 1816 N N . ALA A 1 245 ? 23.491 16.931 -4.933 1.00 33.44 245 ALA A N 1
ATOM 1817 C CA . ALA A 1 245 ? 23.278 17.087 -6.365 1.00 33.44 245 ALA A CA 1
ATOM 1818 C C . ALA A 1 245 ? 21.914 17.732 -6.457 1.00 33.44 245 ALA A C 1
ATOM 1820 O O . ALA A 1 245 ? 20.955 17.107 -6.006 1.00 33.44 245 ALA A O 1
ATOM 1821 N N . LYS A 1 246 ? 21.878 19.027 -6.813 1.00 39.41 246 LYS A N 1
ATOM 1822 C CA . LYS A 1 246 ? 20.765 19.923 -6.485 1.00 39.41 246 LYS A CA 1
ATOM 1823 C C . LYS A 1 246 ? 19.530 19.222 -7.005 1.00 39.41 246 LYS A C 1
ATOM 1825 O O . LYS A 1 246 ? 19.391 19.161 -8.224 1.00 39.41 246 LYS A O 1
ATOM 1830 N N . ARG A 1 247 ? 18.764 18.566 -6.114 1.00 56.56 247 ARG A N 1
ATOM 1831 C CA . ARG A 1 247 ? 17.899 17.441 -6.509 1.00 56.56 247 ARG A CA 1
ATOM 1832 C C . ARG A 1 247 ? 16.993 18.002 -7.580 1.00 56.56 247 ARG A C 1
ATOM 1834 O O . ARG A 1 247 ? 16.215 18.912 -7.279 1.00 56.56 247 ARG A O 1
ATOM 1841 N N . GLN A 1 248 ? 17.216 17.604 -8.834 1.00 76.50 248 GLN A N 1
ATOM 1842 C CA . GLN A 1 248 ? 16.615 18.319 -9.948 1.00 76.50 248 GLN A CA 1
ATOM 1843 C C . GLN A 1 248 ? 15.115 18.174 -9.769 1.00 76.50 248 GLN A C 1
ATOM 1845 O O . GLN A 1 248 ? 14.580 17.070 -9.823 1.00 76.50 248 GLN A O 1
ATOM 1850 N N . THR A 1 249 ? 14.471 19.290 -9.437 1.00 88.44 249 THR A N 1
ATOM 1851 C CA . THR A 1 249 ? 13.065 19.283 -9.070 1.00 88.44 249 THR A CA 1
ATOM 1852 C C . THR A 1 249 ? 12.270 19.634 -10.310 1.00 88.44 249 THR A C 1
ATOM 1854 O O . THR A 1 249 ? 12.358 20.751 -10.826 1.00 88.44 249 THR A O 1
ATOM 1857 N N . LEU A 1 250 ? 11.501 18.674 -10.800 1.00 91.38 250 LEU A N 1
ATOM 1858 C CA . LEU A 1 250 ? 10.538 18.874 -11.859 1.00 91.38 250 LEU A CA 1
ATOM 1859 C C . LEU A 1 250 ? 9.406 19.752 -11.336 1.00 91.38 250 LEU A C 1
ATOM 1861 O O . LEU A 1 250 ? 8.723 19.446 -10.357 1.00 91.38 250 LEU A O 1
ATOM 1865 N N . SER A 1 251 ? 9.193 20.865 -12.027 1.00 91.12 251 SER A N 1
ATOM 1866 C CA . SER A 1 251 ? 8.075 21.763 -11.764 1.00 91.12 251 SER A CA 1
ATOM 1867 C C . SER A 1 251 ? 6.841 21.266 -12.523 1.00 91.12 251 SER A C 1
ATOM 1869 O O . SER A 1 251 ? 6.366 21.911 -13.462 1.00 91.12 251 SER A O 1
ATOM 1871 N N . LEU A 1 252 ? 6.393 20.053 -12.188 1.00 91.62 252 LEU A N 1
ATOM 1872 C CA . LEU A 1 252 ? 5.169 19.475 -12.737 1.00 91.62 252 LEU A CA 1
ATOM 1873 C C . LEU A 1 252 ? 3.978 20.330 -12.299 1.00 91.62 252 LEU A C 1
ATOM 1875 O O . LEU A 1 252 ? 3.892 20.744 -11.143 1.00 91.62 252 LEU A O 1
ATOM 1879 N N . ARG A 1 253 ? 3.070 20.615 -13.230 1.00 90.38 253 ARG A N 1
ATOM 1880 C CA . ARG A 1 253 ? 1.803 21.273 -12.925 1.00 90.38 253 ARG A CA 1
ATOM 1881 C C . ARG A 1 253 ? 0.751 20.194 -12.680 1.00 90.38 253 ARG A C 1
ATOM 1883 O O . ARG A 1 253 ? 0.528 19.389 -13.587 1.00 90.38 253 ARG A O 1
ATOM 1890 N N . PRO A 1 254 ? 0.102 20.191 -11.504 1.00 86.81 254 PRO A N 1
ATOM 1891 C CA . PRO A 1 254 ? -1.085 19.383 -11.274 1.00 86.81 254 PRO A CA 1
ATOM 1892 C C . PRO A 1 254 ? -2.147 19.665 -12.332 1.00 86.81 254 PRO A C 1
ATOM 1894 O O . PRO A 1 254 ? -2.257 20.797 -12.815 1.00 86.81 254 PRO A O 1
ATOM 1897 N N . ASN A 1 255 ? -2.967 18.668 -12.650 1.00 83.88 255 ASN A N 1
ATOM 1898 C CA . ASN A 1 255 ? -4.116 18.830 -13.543 1.00 83.88 255 ASN A CA 1
ATOM 1899 C C . ASN A 1 255 ? -3.677 19.150 -14.982 1.00 83.88 255 ASN A C 1
ATOM 1901 O O . ASN A 1 255 ? -4.369 19.868 -15.712 1.00 83.88 255 ASN A O 1
ATOM 1905 N N . ALA A 1 256 ? -2.497 18.670 -15.372 1.00 85.31 256 ALA A N 1
ATOM 1906 C CA . ALA A 1 256 ? -1.929 18.899 -16.686 1.00 85.31 256 ALA A CA 1
ATOM 1907 C C . ALA A 1 256 ? -1.140 17.686 -17.186 1.00 85.31 256 ALA A C 1
ATOM 1909 O O . ALA A 1 256 ? -0.584 16.907 -16.407 1.00 85.31 256 ALA A O 1
ATOM 1910 N N . LEU A 1 257 ? -1.048 17.588 -18.510 1.00 88.06 257 LEU A N 1
ATOM 1911 C CA . LEU A 1 257 ? -0.045 16.796 -19.197 1.00 88.06 257 LEU A CA 1
ATOM 1912 C C . LEU A 1 257 ? 1.260 17.596 -19.202 1.00 88.06 257 LEU A C 1
ATOM 1914 O O . LEU A 1 257 ? 1.309 18.709 -19.729 1.00 88.06 257 LEU A O 1
ATOM 1918 N N . ASN A 1 258 ? 2.308 17.046 -18.607 1.00 90.94 258 ASN A N 1
ATOM 1919 C CA . ASN A 1 258 ? 3.619 17.672 -18.527 1.00 90.94 258 ASN A CA 1
ATOM 1920 C C . ASN A 1 258 ? 4.542 16.999 -19.544 1.00 90.94 258 ASN A C 1
ATOM 1922 O O . ASN A 1 258 ? 4.699 15.779 -19.526 1.00 90.94 258 ASN A O 1
ATOM 1926 N N . LEU A 1 259 ? 5.141 17.795 -20.431 1.00 91.50 259 LEU A N 1
ATOM 1927 C CA . LEU A 1 259 ? 6.113 17.322 -21.412 1.00 91.50 259 LEU A CA 1
ATOM 1928 C C . LEU A 1 259 ? 7.501 17.702 -20.915 1.00 91.50 259 LEU A C 1
ATOM 1930 O O . LEU A 1 259 ? 7.788 18.874 -20.658 1.00 91.50 259 LEU A O 1
ATOM 1934 N N . ILE A 1 260 ? 8.355 16.703 -20.772 1.00 93.06 260 ILE A N 1
ATOM 1935 C CA . ILE A 1 260 ? 9.711 16.826 -20.258 1.00 93.06 260 ILE A CA 1
ATOM 1936 C C . ILE A 1 260 ? 10.662 16.487 -21.398 1.00 93.06 260 ILE A C 1
ATOM 1938 O O . ILE A 1 260 ? 10.551 15.430 -22.006 1.00 93.06 260 ILE A O 1
ATOM 1942 N N . ASP A 1 261 ? 11.616 17.363 -21.684 1.00 93.38 261 ASP A N 1
ATOM 1943 C CA . ASP A 1 261 ? 12.689 17.037 -22.620 1.00 93.38 261 ASP A CA 1
ATOM 1944 C C . ASP A 1 261 ? 13.621 16.004 -21.970 1.00 93.38 261 ASP A C 1
ATOM 1946 O O . ASP A 1 261 ? 14.187 16.244 -20.899 1.00 93.38 261 ASP A O 1
ATOM 1950 N N . ALA A 1 262 ? 13.758 14.834 -22.597 1.00 92.75 262 ALA A N 1
ATOM 1951 C CA . ALA A 1 262 ? 14.441 13.679 -22.017 1.00 92.75 262 ALA A CA 1
ATOM 1952 C C . ALA A 1 262 ? 15.943 13.919 -21.779 1.00 92.75 262 ALA A C 1
ATOM 1954 O O . ALA A 1 262 ? 16.544 13.304 -20.896 1.00 92.75 262 ALA A O 1
ATOM 1955 N N . ARG A 1 263 ? 16.559 14.827 -22.548 1.00 90.88 263 ARG A N 1
ATOM 1956 C CA . ARG A 1 263 ? 17.993 15.138 -22.479 1.00 90.88 263 ARG A CA 1
ATOM 1957 C C . ARG A 1 263 ? 18.292 16.151 -21.377 1.00 90.88 263 ARG A C 1
ATOM 1959 O O . ARG A 1 263 ? 19.183 15.948 -20.558 1.00 90.88 263 ARG A O 1
ATOM 1966 N N . THR A 1 264 ? 17.547 17.250 -21.360 1.00 91.50 264 THR A N 1
ATOM 1967 C CA . THR A 1 264 ? 17.719 18.367 -20.420 1.00 91.50 264 THR A CA 1
ATOM 1968 C C . THR A 1 264 ? 17.007 18.129 -19.090 1.00 91.50 264 THR A C 1
ATOM 1970 O O . THR A 1 264 ? 17.332 18.779 -18.092 1.00 91.50 264 THR A O 1
ATOM 1973 N N . ARG A 1 265 ? 16.047 17.192 -19.059 1.00 92.12 265 ARG A N 1
ATOM 1974 C CA . ARG A 1 265 ? 15.217 16.833 -17.897 1.00 92.12 265 ARG A CA 1
ATOM 1975 C C . ARG A 1 265 ? 14.421 18.031 -17.370 1.00 92.12 265 ARG A C 1
ATOM 1977 O O . ARG A 1 265 ? 14.187 18.179 -16.170 1.00 92.12 265 ARG A O 1
ATOM 1984 N N . ARG A 1 266 ? 14.047 18.945 -18.265 1.00 92.56 266 ARG A N 1
ATOM 1985 C CA . ARG A 1 266 ? 13.248 20.131 -17.946 1.00 92.56 266 ARG A CA 1
ATOM 1986 C C . ARG A 1 266 ? 11.849 19.965 -18.506 1.00 92.56 266 ARG A C 1
ATOM 1988 O O . ARG A 1 266 ? 11.676 19.472 -19.615 1.00 92.56 266 ARG A O 1
ATOM 1995 N N . VAL A 1 267 ? 10.861 20.415 -17.737 1.00 93.44 267 VAL A N 1
ATOM 1996 C CA . VAL A 1 267 ? 9.490 20.551 -18.235 1.00 93.44 267 VAL A CA 1
ATOM 1997 C C . VAL A 1 267 ? 9.499 21.647 -19.298 1.00 93.44 267 VAL A C 1
ATOM 1999 O O . VAL A 1 267 ? 9.738 22.810 -18.967 1.00 93.44 267 VAL A O 1
ATOM 2002 N N . VAL A 1 268 ? 9.283 21.266 -20.554 1.00 93.19 268 VAL A N 1
ATOM 2003 C CA . VAL A 1 268 ? 9.267 22.175 -21.708 1.00 93.19 268 VAL A CA 1
ATOM 2004 C C . VAL A 1 268 ? 7.865 22.674 -22.026 1.00 93.19 268 VAL A C 1
ATOM 2006 O O . VAL A 1 268 ? 7.726 23.773 -22.547 1.00 93.19 268 VAL A O 1
ATOM 2009 N N . GLU A 1 269 ? 6.827 21.911 -21.672 1.00 89.88 269 GLU A N 1
ATOM 2010 C CA . GLU A 1 269 ? 5.441 22.289 -21.947 1.00 89.88 269 GLU A CA 1
ATOM 2011 C C . GLU A 1 269 ? 4.468 21.717 -20.907 1.00 89.88 269 GLU A C 1
ATOM 2013 O O . GLU A 1 269 ? 4.746 20.694 -20.272 1.00 89.88 269 GLU A O 1
ATOM 2018 N N . ARG A 1 270 ? 3.327 22.394 -20.716 1.00 89.94 270 ARG A N 1
ATOM 2019 C CA . ARG A 1 270 ? 2.267 21.983 -19.786 1.00 89.94 270 ARG A CA 1
ATOM 2020 C C . ARG A 1 270 ? 0.896 22.226 -20.397 1.00 89.94 270 ARG A C 1
ATOM 2022 O O . ARG A 1 270 ? 0.454 23.368 -20.499 1.00 89.94 270 ARG A O 1
ATOM 2029 N N . VAL A 1 271 ? 0.181 21.151 -20.696 1.00 86.06 271 VAL A N 1
ATOM 2030 C CA . VAL A 1 271 ? -1.165 21.233 -21.262 1.00 86.06 271 VAL A CA 1
ATOM 2031 C C . VAL A 1 271 ? -2.195 20.934 -20.186 1.00 86.06 271 VAL A C 1
ATOM 2033 O O . VAL A 1 271 ? -2.306 19.803 -19.721 1.00 86.06 271 VAL A O 1
ATOM 2036 N N . GLY A 1 272 ? -2.933 21.955 -19.756 1.00 84.12 272 GLY A N 1
ATOM 2037 C CA . GLY A 1 272 ? -3.955 21.802 -18.723 1.00 84.12 272 GLY A CA 1
ATOM 2038 C C . GLY A 1 272 ? -5.105 20.903 -19.178 1.00 84.12 272 GLY A C 1
ATOM 2039 O O . GLY A 1 272 ? -5.544 20.970 -20.322 1.00 84.12 272 GLY A O 1
ATOM 2040 N N . PHE A 1 273 ? -5.651 20.113 -18.257 1.00 78.75 273 PHE A N 1
ATOM 2041 C CA . PHE A 1 273 ? -6.840 19.293 -18.510 1.00 78.75 273 PHE A CA 1
ATOM 2042 C C . PHE A 1 273 ? -8.140 20.109 -18.558 1.00 78.75 273 PHE A C 1
ATOM 2044 O O . PHE A 1 273 ? -9.191 19.570 -18.893 1.00 78.75 273 PHE A O 1
ATOM 2051 N N . GLY A 1 274 ? -8.086 21.401 -18.211 1.00 76.50 274 GLY A N 1
ATOM 2052 C CA . GLY A 1 274 ? -9.249 22.295 -18.200 1.00 76.50 274 GLY A CA 1
ATOM 2053 C C . GLY A 1 274 ? -10.232 22.031 -17.054 1.00 76.50 274 GLY A C 1
ATOM 2054 O O . GLY A 1 274 ? -11.348 22.539 -17.081 1.00 76.50 274 GLY A O 1
ATOM 2055 N N . MET A 1 275 ? -9.840 21.237 -16.053 1.00 76.62 275 MET A N 1
ATOM 2056 C CA . MET A 1 275 ? -10.671 20.883 -14.900 1.00 76.62 275 MET A CA 1
ATOM 2057 C C . MET A 1 275 ? -9.815 20.549 -13.665 1.00 76.62 275 MET A C 1
ATOM 2059 O O . MET A 1 275 ? -8.663 20.138 -13.832 1.00 76.62 275 MET A O 1
ATOM 2063 N N . PRO A 1 276 ? -10.335 20.736 -12.433 1.00 72.00 276 PRO A N 1
ATOM 2064 C CA . PRO A 1 276 ? -9.617 20.378 -11.212 1.00 72.00 276 PRO A CA 1
ATOM 2065 C C . PRO A 1 276 ? -9.390 18.868 -11.121 1.00 72.00 276 PRO A C 1
ATOM 2067 O O . PRO A 1 276 ? -10.168 18.090 -11.661 1.00 72.00 276 PRO A O 1
ATOM 2070 N N . VAL A 1 277 ? -8.326 18.465 -10.439 1.00 70.56 277 VAL A N 1
ATOM 2071 C CA . VAL A 1 277 ? -7.953 17.079 -10.138 1.00 70.56 277 VAL A CA 1
ATOM 2072 C C . VAL A 1 277 ? -7.538 17.031 -8.682 1.00 70.56 277 VAL A C 1
ATOM 2074 O O . VAL A 1 277 ? -6.870 17.963 -8.245 1.00 70.56 277 VAL A O 1
ATOM 2077 N N . ASN A 1 278 ? -7.917 15.989 -7.953 1.00 66.06 278 ASN A N 1
ATOM 2078 C CA . ASN A 1 278 ? -7.525 15.777 -6.563 1.00 66.06 278 ASN A CA 1
ATOM 2079 C C . ASN A 1 278 ? -6.522 14.621 -6.433 1.00 66.06 278 ASN A C 1
ATOM 2081 O O . ASN A 1 278 ? -6.446 13.761 -7.309 1.00 66.06 278 ASN A O 1
ATOM 2085 N N . VAL A 1 279 ? -5.779 14.603 -5.322 1.00 60.41 279 VAL A N 1
ATOM 2086 C CA . VAL A 1 279 ? -5.069 13.404 -4.833 1.00 60.41 279 VAL A CA 1
ATOM 2087 C C . VAL A 1 279 ? -6.103 12.281 -4.686 1.00 60.41 279 VAL A C 1
ATOM 2089 O O . VAL A 1 279 ? -7.172 12.542 -4.131 1.00 60.41 279 VAL A O 1
ATOM 2092 N N . GLY A 1 280 ? -5.823 11.081 -5.198 1.00 52.94 280 GLY A N 1
ATOM 2093 C CA . GLY A 1 280 ? -6.739 9.931 -5.112 1.00 52.94 280 GLY A CA 1
ATOM 2094 C C . GLY A 1 280 ? -7.902 9.933 -6.114 1.00 52.94 280 GLY A C 1
ATOM 2095 O O . GLY A 1 280 ? -8.626 8.949 -6.214 1.00 52.94 280 GLY A O 1
ATOM 2096 N N . ASP A 1 281 ? -8.079 10.984 -6.930 1.00 55.56 281 ASP A N 1
ATOM 2097 C CA . ASP A 1 281 ? -8.883 10.828 -8.148 1.00 55.56 281 ASP A CA 1
ATOM 2098 C C . ASP A 1 281 ? -8.206 9.699 -8.966 1.00 55.56 281 ASP A C 1
ATOM 2100 O O . ASP A 1 281 ? -7.011 9.773 -9.234 1.00 55.56 281 ASP A O 1
ATOM 2104 N N . THR A 1 282 ? -8.914 8.645 -9.368 1.00 51.00 282 THR A N 1
ATOM 2105 C CA . THR A 1 282 ? -8.322 7.549 -10.157 1.00 51.00 282 THR A CA 1
ATOM 2106 C C . THR A 1 282 ? -7.977 8.029 -11.582 1.00 51.00 282 THR A C 1
ATOM 2108 O O . THR A 1 282 ? -8.804 7.994 -12.498 1.00 51.00 282 THR A O 1
ATOM 2111 N N . TRP A 1 283 ? -6.766 8.563 -11.790 1.00 56.09 283 TRP A N 1
ATOM 2112 C CA . TRP A 1 283 ? -6.202 8.838 -13.124 1.00 56.09 283 TRP A CA 1
ATOM 2113 C C . TRP A 1 283 ? -5.516 7.581 -13.592 1.00 56.09 283 TRP A C 1
ATOM 2115 O O . TRP A 1 283 ? -4.536 7.141 -13.003 1.00 56.09 283 TRP A O 1
ATOM 2125 N N . SER A 1 284 ? -6.051 7.002 -14.650 1.00 61.50 284 SER A N 1
ATOM 2126 C CA . SER A 1 284 ? -5.636 5.680 -15.077 1.00 61.50 284 SER A CA 1
ATOM 2127 C C . SER A 1 284 ? -4.308 5.734 -15.831 1.00 61.50 284 SER A C 1
ATOM 2129 O O . SER A 1 284 ? -3.377 4.998 -15.510 1.00 61.50 284 SER A O 1
ATOM 2131 N N . ASP A 1 285 ? -4.220 6.598 -16.852 1.00 81.56 285 ASP A N 1
ATOM 2132 C CA . ASP A 1 285 ? -3.124 6.515 -17.816 1.00 81.56 285 ASP A CA 1
ATOM 2133 C C . ASP A 1 285 ? -3.048 7.708 -18.784 1.00 81.56 285 ASP A C 1
ATOM 2135 O O . ASP A 1 285 ? -4.034 8.435 -18.989 1.00 81.56 285 ASP A O 1
ATOM 2139 N N . VAL A 1 286 ? -1.897 7.852 -19.448 1.00 86.44 286 VAL A N 1
ATOM 2140 C CA . VAL A 1 286 ? -1.704 8.749 -20.597 1.00 86.44 286 VAL A CA 1
ATOM 2141 C C . VAL A 1 286 ? -1.159 7.976 -21.791 1.00 86.44 286 VAL A C 1
ATOM 2143 O O . VAL A 1 286 ? -0.329 7.088 -21.651 1.00 86.44 286 VAL A O 1
ATOM 2146 N N . ALA A 1 287 ? -1.583 8.351 -22.992 1.00 88.38 287 ALA A N 1
ATOM 2147 C CA . ALA A 1 287 ? -1.065 7.767 -24.222 1.00 88.38 287 ALA A CA 1
ATOM 2148 C C . ALA A 1 287 ? -0.820 8.852 -25.270 1.00 88.38 287 ALA A C 1
ATOM 2150 O O . ALA A 1 287 ? -1.442 9.914 -25.245 1.00 88.38 287 ALA A O 1
ATOM 2151 N N . VAL A 1 288 ? 0.080 8.597 -26.215 1.00 85.69 288 VAL A N 1
ATOM 2152 C CA . VAL A 1 288 ? 0.333 9.505 -27.339 1.00 85.69 288 VAL A CA 1
ATOM 2153 C C . VAL A 1 288 ? 0.146 8.741 -28.630 1.00 85.69 288 VAL A C 1
ATOM 2155 O O . VAL A 1 288 ? 0.696 7.655 -28.790 1.00 85.69 288 VAL A O 1
ATOM 2158 N N . SER A 1 289 ? -0.577 9.340 -29.570 1.00 86.12 289 SER A N 1
ATOM 2159 C CA . SER A 1 289 ? -0.708 8.818 -30.923 1.00 86.12 289 SER A CA 1
ATOM 2160 C C . SER A 1 289 ? -0.762 9.951 -31.942 1.00 86.12 289 SER A C 1
ATOM 2162 O O . SER A 1 289 ? -1.469 10.948 -31.758 1.00 86.12 289 SER A O 1
ATOM 2164 N N . GLY A 1 290 ? 0.081 9.843 -32.973 1.00 81.69 290 GLY A N 1
ATOM 2165 C CA . GLY A 1 290 ? 0.332 10.914 -33.935 1.00 81.69 290 GLY A CA 1
ATOM 2166 C C . GLY A 1 290 ? 0.622 12.255 -33.249 1.00 81.69 290 GLY A C 1
ATOM 2167 O O . GLY A 1 290 ? 1.494 12.362 -32.391 1.00 81.69 290 GLY A O 1
ATOM 2168 N N . HIS A 1 291 ? -0.153 13.280 -33.606 1.00 83.38 291 HIS A N 1
ATOM 2169 C CA . HIS A 1 291 ? -0.058 14.632 -33.037 1.00 83.38 291 HIS A CA 1
ATOM 2170 C C . HIS A 1 291 ? -0.978 14.860 -31.823 1.00 83.38 291 HIS A C 1
ATOM 2172 O O . HIS A 1 291 ? -1.254 16.009 -31.464 1.00 83.38 291 HIS A O 1
ATOM 2178 N N . SER A 1 292 ? -1.521 13.793 -31.228 1.00 87.88 292 SER A N 1
ATOM 2179 C CA . SER A 1 292 ? -2.487 13.870 -30.129 1.00 87.88 292 SER A CA 1
ATOM 2180 C C . SER A 1 292 ? -2.002 13.141 -28.878 1.00 87.88 292 SER A C 1
ATOM 2182 O O . SER A 1 292 ? -1.599 11.981 -28.926 1.00 87.88 292 SER A O 1
ATOM 2184 N N . GLY A 1 293 ? -2.094 13.819 -27.739 1.00 88.50 293 GLY A N 1
ATOM 2185 C CA . GLY A 1 293 ? -2.032 13.208 -26.419 1.00 88.50 293 GLY A CA 1
ATOM 2186 C C . GLY A 1 293 ? -3.425 12.783 -25.964 1.00 88.50 293 GLY A C 1
ATOM 2187 O O . GLY A 1 293 ? -4.429 13.400 -26.322 1.00 88.50 293 GLY A O 1
ATOM 2188 N N . TRP A 1 294 ? -3.488 11.742 -25.153 1.00 90.81 294 TRP A N 1
ATOM 2189 C CA . TRP A 1 294 ? -4.709 11.200 -24.580 1.00 90.81 294 TRP A CA 1
ATOM 2190 C C . TRP A 1 294 ? -4.538 11.037 -23.080 1.00 90.81 294 TRP A C 1
ATOM 2192 O O . TRP A 1 294 ? -3.490 10.583 -22.630 1.00 90.81 294 TRP A O 1
ATOM 2202 N N . ALA A 1 295 ? -5.564 11.405 -22.315 1.00 89.38 295 ALA A N 1
ATOM 2203 C CA . ALA A 1 295 ? -5.566 11.267 -20.861 1.00 89.38 295 ALA A CA 1
ATOM 2204 C C . ALA A 1 295 ? -6.890 10.663 -20.383 1.00 89.38 295 ALA A C 1
ATOM 2206 O O . ALA A 1 295 ? -7.965 11.167 -20.730 1.00 89.38 295 ALA A O 1
ATOM 2207 N N . LEU A 1 296 ? -6.817 9.591 -19.592 1.00 89.12 296 LEU A N 1
ATOM 2208 C CA . LEU A 1 296 ? -7.980 8.915 -19.016 1.00 89.12 296 LEU A CA 1
ATOM 2209 C C . LEU A 1 296 ? -8.255 9.412 -17.598 1.00 89.12 296 LEU A C 1
ATOM 2211 O O . LEU A 1 296 ? -7.410 9.296 -16.715 1.00 89.12 296 LEU A O 1
ATOM 2215 N N . LEU A 1 297 ? -9.460 9.937 -17.382 1.00 83.19 297 LEU A N 1
ATOM 2216 C CA . LEU A 1 297 ? -9.938 10.402 -16.082 1.00 83.19 297 LEU A CA 1
ATOM 2217 C C . LEU A 1 297 ? -10.978 9.399 -15.570 1.00 83.19 297 LEU A C 1
ATOM 2219 O O . LEU A 1 297 ? -12.169 9.510 -15.893 1.00 83.19 297 LEU A O 1
ATOM 2223 N N . GLY A 1 298 ? -10.518 8.400 -14.813 1.00 78.56 298 GLY A N 1
ATOM 2224 C CA . GLY A 1 298 ? -11.304 7.244 -14.383 1.00 78.56 298 GLY A CA 1
ATOM 2225 C C . GLY A 1 298 ? -12.473 7.623 -13.487 1.00 78.56 298 GLY A C 1
ATOM 2226 O O . GLY A 1 298 ? -13.627 7.439 -13.885 1.00 78.56 298 GLY A O 1
ATOM 2227 N N . ALA A 1 299 ? -12.186 8.298 -12.372 1.00 73.81 299 ALA A N 1
ATOM 2228 C CA . ALA A 1 299 ? -13.182 8.798 -11.416 1.00 73.81 299 ALA A CA 1
ATOM 2229 C C . ALA A 1 299 ? -14.279 9.673 -12.054 1.00 73.81 299 ALA A C 1
ATOM 2231 O O . ALA A 1 299 ? -15.385 9.801 -11.533 1.00 73.81 299 ALA A O 1
ATOM 2232 N N . ARG A 1 300 ? -13.998 10.286 -13.212 1.00 80.12 300 ARG A N 1
ATOM 2233 C CA . ARG A 1 300 ? -14.958 11.139 -13.931 1.00 80.12 300 ARG A CA 1
ATOM 2234 C C . ARG A 1 300 ? -15.587 10.481 -15.144 1.00 80.12 300 ARG A C 1
ATOM 2236 O O . ARG A 1 300 ? -16.436 11.109 -15.784 1.00 80.12 300 ARG A O 1
ATOM 2243 N N . GLN A 1 301 ? -15.176 9.265 -15.494 1.00 89.88 301 GLN A N 1
ATOM 2244 C CA . GLN A 1 301 ? -15.606 8.579 -16.709 1.00 89.88 301 GLN A CA 1
ATOM 2245 C C . GLN A 1 301 ? -15.407 9.477 -17.943 1.00 89.88 301 GLN A C 1
ATOM 2247 O O . GLN A 1 301 ? -16.340 9.734 -18.719 1.00 89.88 301 GLN A O 1
ATOM 2252 N N . ARG A 1 302 ? -14.208 10.059 -18.085 1.00 90.94 302 ARG A N 1
ATOM 2253 C CA . ARG A 1 302 ? -13.841 10.939 -19.208 1.00 90.94 302 ARG A CA 1
ATOM 2254 C C . ARG A 1 302 ? -12.537 10.491 -19.854 1.00 90.94 302 ARG A C 1
ATOM 2256 O O . ARG A 1 302 ? -11.596 10.139 -19.162 1.00 90.94 302 ARG A O 1
ATOM 2263 N N . LEU A 1 303 ? -12.469 10.593 -21.176 1.00 93.06 303 LEU A N 1
ATOM 2264 C CA . LEU A 1 303 ? -11.236 10.480 -21.953 1.00 93.06 303 LEU A CA 1
ATOM 2265 C C . LEU A 1 303 ? -10.996 11.810 -22.677 1.00 93.06 303 LEU A C 1
ATOM 2267 O O . LEU A 1 303 ? -11.854 12.273 -23.433 1.00 93.06 303 LEU A O 1
ATOM 2271 N N . LEU A 1 304 ? -9.854 12.441 -22.421 1.00 92.00 304 LEU A N 1
ATOM 2272 C CA . LEU A 1 304 ? -9.464 13.707 -23.036 1.00 92.00 304 LEU A CA 1
ATOM 2273 C C . LEU A 1 304 ? -8.580 13.454 -24.253 1.00 92.00 304 LEU A C 1
ATOM 2275 O O . LEU A 1 304 ? -7.653 12.651 -24.180 1.00 92.00 304 LEU A O 1
ATOM 2279 N N . ARG A 1 305 ? -8.830 14.191 -25.337 1.00 92.62 305 ARG A N 1
ATOM 2280 C CA . ARG A 1 305 ? -7.945 14.283 -26.502 1.00 92.62 305 ARG A CA 1
ATOM 2281 C C . ARG A 1 305 ? -7.291 15.653 -26.528 1.00 92.62 305 ARG A C 1
ATOM 2283 O O . ARG A 1 305 ? -7.975 16.673 -26.626 1.00 92.62 305 ARG A O 1
ATOM 2290 N N . ILE A 1 306 ? -5.973 15.669 -26.511 1.00 87.69 306 ILE A N 1
ATOM 2291 C CA . ILE A 1 306 ? -5.138 16.858 -26.398 1.00 87.69 306 ILE A CA 1
ATOM 2292 C C . ILE A 1 306 ? -4.350 17.017 -27.694 1.00 87.69 306 ILE A C 1
ATOM 2294 O O . ILE A 1 306 ? -3.655 16.096 -28.110 1.00 87.69 306 ILE A O 1
ATOM 2298 N N . GLY A 1 307 ? -4.440 18.173 -28.344 1.00 86.62 307 GLY A N 1
ATOM 2299 C CA . GLY A 1 307 ? -3.599 18.473 -29.500 1.00 86.62 307 GLY A CA 1
ATOM 2300 C C . GLY A 1 307 ? -2.206 18.854 -29.019 1.00 86.62 307 GLY A C 1
ATOM 2301 O O . GLY A 1 307 ? -2.066 19.848 -28.314 1.00 86.62 307 GLY A O 1
ATOM 2302 N N . LEU A 1 308 ? -1.171 18.093 -29.380 1.00 80.12 308 LEU A N 1
ATOM 2303 C CA . LEU A 1 308 ? 0.192 18.380 -28.910 1.00 80.12 308 LEU A CA 1
ATOM 2304 C C . LEU A 1 308 ? 0.756 19.666 -29.532 1.00 80.12 308 LEU A C 1
ATOM 2306 O O . LEU A 1 308 ? 1.500 20.386 -28.875 1.00 80.12 308 LEU A O 1
ATOM 2310 N N . ALA A 1 309 ? 0.355 19.986 -30.768 1.00 82.75 309 ALA A N 1
ATOM 2311 C CA . ALA A 1 309 ? 0.725 21.236 -31.433 1.00 82.75 309 ALA A CA 1
ATOM 2312 C C . ALA A 1 309 ? -0.075 22.442 -30.909 1.00 82.75 309 ALA A C 1
ATOM 2314 O O . ALA A 1 309 ? 0.500 23.496 -30.652 1.00 82.75 309 ALA A O 1
ATOM 2315 N N . THR A 1 310 ? -1.393 22.286 -30.733 1.00 85.19 310 THR A N 1
ATOM 2316 C CA . THR A 1 310 ? -2.276 23.372 -30.269 1.00 85.19 310 THR A CA 1
ATOM 2317 C C . THR A 1 310 ? -2.195 23.601 -28.766 1.00 85.19 310 THR A C 1
ATOM 2319 O O . THR A 1 310 ? -2.551 24.676 -28.306 1.00 85.19 310 THR A O 1
ATOM 2322 N N . LYS A 1 311 ? -1.714 22.611 -28.003 1.00 83.81 311 LYS A N 1
ATOM 2323 C CA . LYS A 1 311 ? -1.610 22.632 -26.535 1.00 83.81 311 LYS A CA 1
ATOM 2324 C C . LYS A 1 311 ? -2.964 22.807 -25.847 1.00 83.81 311 LYS A C 1
ATOM 2326 O O . LYS A 1 311 ? -3.055 23.359 -24.755 1.00 83.81 311 LYS A O 1
ATOM 2331 N N . GLU A 1 312 ? -4.015 22.291 -26.475 1.00 85.00 312 GLU A N 1
ATOM 2332 C CA . GLU A 1 312 ? -5.391 22.427 -26.005 1.00 85.00 312 GLU A CA 1
ATOM 2333 C C . GLU A 1 312 ? -6.120 21.086 -25.987 1.00 85.00 312 GLU A C 1
ATOM 2335 O O . GLU A 1 312 ? -5.860 20.184 -26.795 1.00 85.00 312 GLU A O 1
ATOM 2340 N N . VAL A 1 313 ? -7.088 20.972 -25.076 1.00 88.56 313 VAL A N 1
ATOM 2341 C CA . VAL A 1 313 ? -8.052 19.870 -25.072 1.00 88.56 313 VAL A CA 1
ATOM 2342 C C . VAL A 1 313 ? -8.974 20.041 -26.278 1.00 88.56 313 VAL A C 1
ATOM 2344 O O . VAL A 1 313 ? -9.937 20.798 -26.252 1.00 88.56 313 VAL A O 1
ATOM 2347 N N . THR A 1 314 ? -8.683 19.306 -27.347 1.00 90.94 314 THR A N 1
ATOM 2348 C CA . THR A 1 314 ? -9.484 19.319 -28.581 1.00 90.94 314 THR A CA 1
ATOM 2349 C C . THR A 1 314 ? -10.807 18.574 -28.445 1.00 90.94 314 THR A C 1
ATOM 2351 O O . THR A 1 314 ? -11.736 18.824 -29.213 1.00 90.94 314 THR A O 1
ATOM 2354 N N . ARG A 1 315 ? -10.907 17.622 -27.504 1.00 92.31 315 ARG A N 1
ATOM 2355 C CA . ARG A 1 315 ? -12.141 16.866 -27.275 1.00 92.31 315 ARG A CA 1
ATOM 2356 C C . ARG A 1 315 ? -12.216 16.238 -25.887 1.00 92.31 315 ARG A C 1
ATOM 2358 O O . ARG A 1 315 ? -11.220 15.754 -25.361 1.00 92.31 315 ARG A O 1
ATOM 2365 N N . VAL A 1 316 ? -13.438 16.156 -25.360 1.00 93.25 316 VAL A N 1
ATOM 2366 C CA . VAL A 1 316 ? -13.788 15.393 -24.155 1.00 93.25 316 VAL A CA 1
ATOM 2367 C C . VAL A 1 316 ? -14.773 14.288 -24.535 1.00 93.25 316 VAL A C 1
ATOM 2369 O O . VAL A 1 316 ? -15.862 14.560 -25.042 1.00 93.25 316 VAL A O 1
ATOM 2372 N N . VAL A 1 317 ? -14.403 13.032 -24.300 1.00 94.56 317 VAL A N 1
ATOM 2373 C CA . VAL A 1 317 ? -15.243 11.858 -24.559 1.00 94.56 317 VAL A CA 1
ATOM 2374 C C . VAL A 1 317 ? -15.837 11.380 -23.238 1.00 94.56 317 VAL A C 1
ATOM 2376 O O . VAL A 1 317 ? -15.109 11.010 -22.320 1.00 94.56 317 VAL A O 1
ATOM 2379 N N . LYS A 1 318 ? -17.169 11.389 -23.126 1.00 94.81 318 LYS A N 1
ATOM 2380 C CA . LYS A 1 318 ? -17.879 10.796 -21.986 1.00 94.81 318 LYS A CA 1
ATOM 2381 C C . LYS A 1 318 ? -17.930 9.280 -22.150 1.00 94.81 318 LYS A C 1
ATOM 2383 O O . LYS A 1 318 ? -18.473 8.788 -23.141 1.00 94.81 318 LYS A O 1
ATOM 2388 N N . LEU A 1 319 ? -17.378 8.560 -21.182 1.00 93.69 319 LEU A N 1
ATOM 2389 C CA . LEU A 1 319 ? -17.382 7.103 -21.169 1.00 93.69 319 LEU A CA 1
ATOM 2390 C C . LEU A 1 319 ? -18.723 6.597 -20.599 1.00 93.69 319 LEU A C 1
ATOM 2392 O O . LEU A 1 319 ? -19.300 7.247 -19.727 1.00 93.69 319 LEU A O 1
ATOM 2396 N N . PRO A 1 320 ? -19.266 5.479 -21.110 1.00 93.62 320 PRO A N 1
ATOM 2397 C CA . PRO A 1 320 ? -20.524 4.891 -20.656 1.00 93.62 320 PRO A CA 1
ATOM 2398 C C . PRO A 1 320 ? -20.373 4.027 -19.391 1.00 93.62 320 PRO A C 1
ATOM 2400 O O . PRO A 1 320 ? -21.361 3.462 -18.935 1.00 93.62 320 PRO A O 1
ATOM 2403 N N . PHE A 1 321 ? -19.153 3.887 -18.867 1.00 90.50 321 PHE A N 1
ATOM 2404 C CA . PHE A 1 321 ? -18.808 3.089 -17.695 1.00 90.50 321 PHE A CA 1
ATOM 2405 C C . PHE A 1 321 ? -17.600 3.698 -16.966 1.00 90.50 321 PHE A C 1
ATOM 2407 O O . PHE A 1 321 ? -16.908 4.555 -17.527 1.00 90.50 321 PHE A O 1
ATOM 2414 N N . SER A 1 322 ? -17.327 3.218 -15.749 1.00 88.31 322 SER A N 1
ATOM 2415 C CA . SER A 1 322 ? -16.056 3.447 -15.052 1.00 88.31 322 SER A CA 1
ATOM 2416 C C . SER A 1 322 ? -14.949 2.697 -15.786 1.00 88.31 322 SER A C 1
ATOM 2418 O O . SER A 1 322 ? -15.081 1.486 -15.972 1.00 88.31 322 SER A O 1
ATOM 2420 N N . PRO A 1 323 ? -13.942 3.394 -16.331 1.00 88.88 323 PRO A N 1
ATOM 2421 C CA . PRO A 1 323 ? -12.899 2.742 -17.101 1.00 88.88 323 PRO A CA 1
ATOM 2422 C C . PRO A 1 323 ? -11.859 2.102 -16.183 1.00 88.88 323 P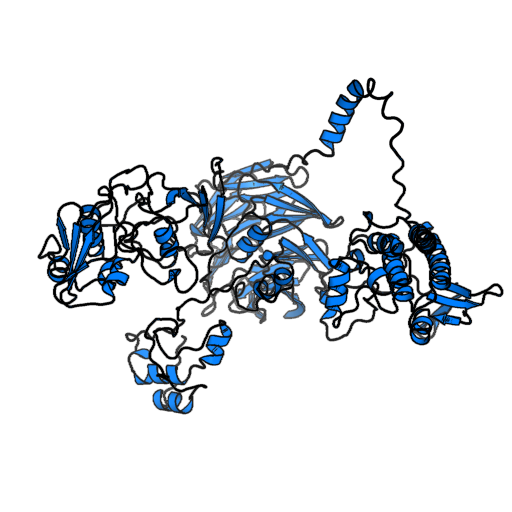RO A C 1
ATOM 2424 O O . PRO A 1 323 ? -11.651 2.573 -15.068 1.00 88.88 323 PRO A O 1
ATOM 2427 N N . GLY A 1 324 ? -11.177 1.075 -16.686 1.00 84.38 324 GLY A N 1
ATOM 2428 C CA . GLY A 1 324 ? -10.023 0.482 -16.021 1.00 84.38 324 GLY A CA 1
ATOM 2429 C C . GLY A 1 324 ? -8.822 1.433 -15.948 1.00 84.38 324 GLY A C 1
ATOM 2430 O O . GLY A 1 324 ? -8.869 2.597 -16.358 1.00 84.38 324 GLY A O 1
ATOM 2431 N N . SER A 1 325 ? -7.705 0.918 -15.437 1.00 80.00 325 SER A N 1
ATOM 2432 C CA . SER A 1 325 ? -6.521 1.720 -15.115 1.00 80.00 325 SER A CA 1
ATOM 2433 C C . SER A 1 325 ? -5.499 1.890 -16.249 1.00 80.00 325 SER A C 1
ATOM 2435 O O . SER A 1 325 ? -4.456 2.475 -15.994 1.00 80.00 325 SER A O 1
ATOM 2437 N N . ARG A 1 326 ? -5.759 1.434 -17.485 1.00 84.62 326 ARG A N 1
ATOM 2438 C CA . ARG A 1 326 ? -4.833 1.609 -18.627 1.00 84.62 326 ARG A CA 1
ATOM 2439 C C . ARG A 1 326 ? -5.511 2.067 -19.914 1.00 84.62 326 ARG A C 1
ATOM 2441 O O . ARG A 1 326 ? -6.687 1.786 -20.153 1.00 84.62 326 ARG A O 1
ATOM 2448 N N . LEU A 1 327 ? -4.735 2.748 -20.754 1.00 89.44 327 LEU A N 1
ATOM 2449 C CA . LEU A 1 327 ? -5.080 3.115 -22.125 1.00 89.44 327 LEU A CA 1
ATOM 2450 C C . LEU A 1 327 ? -4.141 2.424 -23.112 1.00 89.44 327 LEU A C 1
ATOM 2452 O O . LEU A 1 327 ? -2.967 2.216 -22.837 1.00 89.44 327 LEU A O 1
ATOM 2456 N N . LEU A 1 328 ? -4.640 2.158 -24.317 1.00 92.62 328 LEU A N 1
ATOM 2457 C CA . LEU A 1 328 ? -3.803 1.733 -25.435 1.00 92.62 328 LEU A CA 1
ATOM 2458 C C . LEU A 1 328 ? -4.137 2.551 -26.674 1.00 92.62 328 LEU A C 1
ATOM 2460 O O . LEU A 1 328 ? -5.292 2.608 -27.096 1.00 92.62 328 LEU A O 1
ATOM 2464 N N . THR A 1 329 ? -3.119 3.136 -27.295 1.00 92.69 329 THR A N 1
ATOM 2465 C CA . THR A 1 329 ? -3.217 3.728 -28.632 1.00 92.69 329 THR A CA 1
ATOM 2466 C C . THR A 1 329 ? -2.614 2.771 -29.653 1.00 92.69 329 THR A C 1
ATOM 2468 O O . THR A 1 329 ? -1.402 2.566 -29.665 1.00 92.69 329 THR A O 1
ATOM 2471 N N . ALA A 1 330 ? -3.446 2.175 -30.503 1.00 93.19 330 ALA A N 1
ATOM 2472 C CA . ALA A 1 330 ? -3.006 1.247 -31.541 1.00 93.19 330 ALA A CA 1
ATOM 2473 C C . ALA A 1 330 ? -4.025 1.173 -32.681 1.00 93.19 330 ALA A C 1
ATOM 2475 O O . ALA A 1 330 ? -5.228 1.337 -32.463 1.00 93.19 330 ALA A O 1
ATOM 2476 N N . ALA A 1 331 ? -3.543 0.896 -33.897 1.00 91.06 331 ALA A N 1
ATOM 2477 C CA . ALA A 1 331 ? -4.369 0.757 -35.102 1.00 91.06 331 ALA A CA 1
ATOM 2478 C C . ALA A 1 331 ? -5.334 1.944 -35.329 1.00 91.06 331 ALA A C 1
ATOM 2480 O O . ALA A 1 331 ? -6.532 1.764 -35.567 1.00 91.06 331 ALA A O 1
ATOM 2481 N N . GLY A 1 332 ? -4.815 3.172 -35.189 1.00 91.81 332 GLY A N 1
ATOM 2482 C CA . GLY A 1 332 ? -5.578 4.417 -35.361 1.00 91.81 332 GLY A CA 1
ATOM 2483 C C . GLY A 1 332 ? -6.708 4.604 -34.343 1.00 91.81 332 GLY A C 1
ATOM 2484 O O . GLY A 1 332 ? -7.679 5.313 -34.609 1.00 91.81 332 GLY A O 1
ATOM 2485 N N . SER A 1 333 ? -6.642 3.907 -33.208 1.00 94.69 333 SER A N 1
ATOM 2486 C CA . SER A 1 333 ? -7.692 3.883 -32.194 1.00 94.69 333 SER A CA 1
ATOM 2487 C C . SER A 1 333 ? -7.122 4.014 -30.787 1.00 94.69 333 SER A C 1
ATOM 2489 O O . SER A 1 333 ? -5.999 3.598 -30.511 1.00 94.69 333 SER A O 1
ATOM 2491 N N . VAL A 1 334 ? -7.942 4.544 -29.884 1.00 95.75 334 VAL A N 1
ATOM 2492 C CA . VAL A 1 334 ? -7.729 4.504 -28.438 1.00 95.75 334 VAL A CA 1
ATOM 2493 C C . VAL A 1 334 ? -8.672 3.479 -27.835 1.00 95.75 334 VAL A C 1
ATOM 2495 O O . VAL A 1 334 ? -9.888 3.538 -28.038 1.00 95.75 334 VAL A O 1
ATOM 2498 N N . TRP A 1 335 ? -8.107 2.534 -27.102 1.00 95.62 335 TRP A N 1
ATOM 2499 C CA . TRP A 1 335 ? -8.818 1.423 -26.495 1.00 95.62 335 TRP A CA 1
ATOM 2500 C C . TRP A 1 335 ? -8.951 1.642 -24.989 1.00 95.62 335 TRP A C 1
ATOM 2502 O O . TRP A 1 335 ? -7.984 2.022 -24.330 1.00 95.62 335 TRP A O 1
ATOM 2512 N N . VAL A 1 336 ? -10.159 1.428 -24.460 1.00 94.44 336 VAL A N 1
ATOM 2513 C CA . VAL A 1 336 ? -10.491 1.665 -23.044 1.00 94.44 336 VAL A CA 1
ATOM 2514 C C . VAL A 1 336 ? -11.310 0.500 -22.499 1.00 94.44 336 VAL A C 1
ATOM 2516 O O . VAL A 1 336 ? -12.393 0.217 -23.019 1.00 94.44 336 VAL A O 1
ATOM 2519 N N . THR A 1 337 ? -10.815 -0.167 -21.459 1.00 92.69 337 THR A N 1
ATOM 2520 C CA . THR A 1 337 ? -11.520 -1.256 -20.765 1.00 92.69 337 THR A CA 1
ATOM 2521 C C . THR A 1 337 ? -12.473 -0.712 -19.706 1.00 92.69 337 THR A C 1
ATOM 2523 O O . THR A 1 337 ? -12.293 0.398 -19.207 1.00 92.69 337 THR A O 1
ATOM 2526 N N . GLN A 1 338 ? -13.509 -1.478 -19.377 1.00 90.81 338 GLN A N 1
ATOM 2527 C CA . GLN A 1 338 ? -14.385 -1.237 -18.237 1.00 90.81 338 GLN A CA 1
ATOM 2528 C C . GLN A 1 338 ? -13.757 -1.812 -16.970 1.00 90.81 338 GLN A C 1
ATOM 2530 O O . GLN A 1 338 ? -13.305 -2.953 -16.975 1.00 90.81 338 GLN A O 1
ATOM 2535 N N . ASP A 1 339 ? -13.789 -1.048 -15.884 1.00 84.94 339 ASP A N 1
ATOM 2536 C CA . ASP A 1 339 ? -13.325 -1.517 -14.587 1.00 84.94 339 ASP A CA 1
ATOM 2537 C C . ASP A 1 339 ? -14.238 -2.619 -14.032 1.00 84.94 339 ASP A C 1
ATOM 2539 O O . ASP A 1 339 ? -15.467 -2.479 -14.046 1.00 84.94 339 ASP A O 1
ATOM 2543 N N . LEU A 1 340 ? -13.623 -3.735 -13.622 1.00 78.94 340 LEU A N 1
ATOM 2544 C CA . LEU A 1 340 ? -14.267 -4.960 -13.118 1.00 78.94 340 LEU A CA 1
ATOM 2545 C C . LEU A 1 340 ? -15.475 -5.440 -13.949 1.00 78.94 340 LEU A C 1
ATOM 2547 O O . LEU A 1 340 ? -16.383 -6.103 -13.444 1.00 78.94 340 LEU A O 1
ATOM 2551 N N . GLY A 1 341 ? -15.503 -5.110 -15.242 1.00 87.44 341 GLY A N 1
ATOM 2552 C CA . GLY A 1 341 ? -16.667 -5.306 -16.096 1.00 87.44 341 GLY A CA 1
ATOM 2553 C C . GLY A 1 341 ? -16.320 -5.863 -17.474 1.00 87.44 341 GLY A C 1
ATOM 2554 O O . GLY A 1 341 ? -15.156 -5.935 -17.855 1.00 87.44 341 GLY A O 1
ATOM 2555 N N . PRO A 1 342 ? -17.333 -6.277 -18.251 1.00 92.25 342 PRO A N 1
ATOM 2556 C CA . PRO A 1 342 ? -17.135 -6.978 -19.521 1.00 92.25 342 PRO A CA 1
ATOM 2557 C C . PRO A 1 342 ? -16.930 -6.044 -20.726 1.00 92.25 342 PRO A C 1
ATOM 2559 O O . PRO A 1 342 ? -16.879 -6.514 -21.864 1.00 92.25 342 PRO A O 1
ATOM 2562 N N . GLY A 1 343 ? -16.941 -4.724 -20.523 1.00 93.19 343 GLY A N 1
ATOM 2563 C CA . GLY A 1 343 ? -16.972 -3.725 -21.588 1.00 93.19 343 GLY A CA 1
ATOM 2564 C C . GLY A 1 343 ? -15.594 -3.318 -22.109 1.00 93.19 343 GLY A C 1
ATOM 2565 O O . GLY A 1 343 ? -14.668 -3.092 -21.340 1.00 93.19 343 GLY A O 1
ATOM 2566 N N . LEU A 1 344 ? -15.480 -3.132 -23.424 1.00 95.31 344 LEU A N 1
ATOM 2567 C CA . LEU A 1 344 ? -14.318 -2.521 -24.078 1.00 95.31 344 LEU A CA 1
ATOM 2568 C C . LEU A 1 344 ? -14.794 -1.497 -25.115 1.00 95.31 344 LEU A C 1
ATOM 2570 O O . LEU A 1 344 ? -15.757 -1.733 -25.849 1.00 95.31 344 LEU A O 1
ATOM 2574 N N . LEU A 1 345 ? -14.110 -0.360 -25.198 1.00 95.88 345 LEU A N 1
ATOM 2575 C CA . LEU A 1 345 ? -14.381 0.695 -26.171 1.00 95.88 345 LEU A CA 1
ATOM 2576 C C . LEU A 1 345 ? -13.225 0.850 -27.142 1.00 95.88 345 LEU A C 1
ATOM 2578 O O . LEU A 1 345 ? -12.070 0.877 -26.728 1.00 95.88 345 LEU A O 1
ATOM 2582 N N . ARG A 1 346 ? -13.571 1.053 -28.414 1.00 96.50 346 ARG A N 1
ATOM 2583 C CA . ARG A 1 346 ? -12.671 1.560 -29.450 1.00 96.50 346 ARG A CA 1
ATOM 2584 C C . ARG A 1 346 ? -13.096 2.975 -29.802 1.00 96.50 346 ARG A C 1
ATOM 2586 O O . ARG A 1 346 ? -14.214 3.197 -30.275 1.00 96.50 346 ARG A O 1
ATOM 2593 N N . VAL A 1 347 ? -12.217 3.932 -29.556 1.00 96.44 347 VAL A N 1
ATOM 2594 C CA . VAL A 1 347 ? -12.395 5.347 -29.878 1.00 96.44 347 VAL A CA 1
ATOM 2595 C C . VAL A 1 347 ? -11.504 5.669 -31.068 1.00 96.44 347 VAL A C 1
ATOM 2597 O O . VAL A 1 347 ? -10.321 5.361 -31.046 1.00 96.44 347 VAL A O 1
ATOM 2600 N N . ASP A 1 348 ? -12.059 6.274 -32.112 1.00 94.38 348 ASP A N 1
ATOM 2601 C CA . ASP A 1 348 ? -11.281 6.709 -33.272 1.00 94.38 348 ASP A CA 1
ATOM 2602 C C . ASP A 1 348 ? -10.290 7.804 -32.852 1.00 94.38 348 ASP A C 1
ATOM 2604 O O . ASP A 1 348 ? -10.679 8.815 -32.263 1.00 94.38 348 ASP A O 1
ATOM 2608 N N . GLU A 1 349 ? -9.006 7.611 -33.141 1.00 91.81 349 GLU A N 1
ATOM 2609 C CA . GLU A 1 349 ? -7.943 8.499 -32.664 1.00 91.81 349 GLU A CA 1
ATOM 2610 C C . GLU A 1 349 ? -8.009 9.897 -33.308 1.00 91.81 349 GLU A C 1
ATOM 2612 O O . GLU A 1 349 ? -7.726 10.933 -32.691 1.00 91.81 349 GLU A O 1
ATOM 2617 N N . ARG A 1 350 ? -8.408 9.964 -34.578 1.00 89.81 350 ARG A N 1
ATOM 2618 C CA . ARG A 1 350 ? -8.424 11.225 -35.320 1.00 89.81 350 ARG A CA 1
ATOM 2619 C C . ARG A 1 350 ? -9.553 12.135 -34.847 1.00 89.81 350 ARG A C 1
ATOM 2621 O O . ARG A 1 350 ? -9.374 13.343 -34.728 1.00 89.81 350 ARG A O 1
ATOM 2628 N N . THR A 1 351 ? -10.722 11.562 -34.593 1.00 90.38 351 THR A N 1
ATOM 2629 C CA . THR A 1 351 ? -11.946 12.305 -34.291 1.00 90.38 351 THR A CA 1
ATOM 2630 C C . THR A 1 351 ? -12.279 12.319 -32.807 1.00 90.38 351 THR A C 1
ATOM 2632 O O . THR A 1 351 ? -12.960 13.239 -32.361 1.00 90.38 351 THR A O 1
ATOM 2635 N N . GLY A 1 352 ? -11.861 11.317 -32.033 1.00 91.19 352 GLY A N 1
ATOM 2636 C CA . GLY A 1 352 ? -12.317 11.076 -30.663 1.00 91.19 352 GLY A CA 1
ATOM 2637 C C . GLY A 1 352 ? -13.788 10.683 -30.550 1.00 91.19 352 GLY A C 1
ATOM 2638 O O . GLY A 1 352 ? -14.422 10.930 -29.525 1.00 91.19 352 GLY A O 1
ATOM 2639 N N . LYS A 1 353 ? -14.372 10.104 -31.604 1.00 94.44 353 LYS A N 1
ATOM 2640 C CA . LYS A 1 353 ? -15.698 9.473 -31.535 1.00 94.44 353 LYS A CA 1
ATOM 2641 C C . LYS A 1 353 ? -15.553 8.024 -31.075 1.00 94.44 353 LYS A C 1
ATOM 2643 O O . LYS A 1 353 ? -14.638 7.331 -31.504 1.00 94.44 353 LYS A O 1
ATOM 2648 N N . ILE A 1 354 ? -16.479 7.550 -30.240 1.00 96.00 354 ILE A N 1
ATOM 2649 C CA . ILE A 1 354 ? -16.594 6.114 -29.949 1.00 96.00 354 ILE A CA 1
ATOM 2650 C C . ILE A 1 354 ? -16.983 5.424 -31.259 1.00 96.00 354 ILE A C 1
ATOM 2652 O O . ILE A 1 354 ? -18.093 5.628 -31.748 1.00 96.00 354 ILE A O 1
ATOM 2656 N N . ALA A 1 355 ? -16.061 4.651 -31.826 1.00 94.81 355 ALA A N 1
ATOM 2657 C CA . ALA A 1 355 ? -16.250 3.939 -33.083 1.00 94.81 355 ALA A CA 1
ATOM 2658 C C . ALA A 1 355 ? -16.989 2.617 -32.858 1.00 94.81 355 ALA A C 1
ATOM 2660 O O . ALA A 1 355 ? -17.870 2.256 -33.635 1.00 94.81 355 ALA A O 1
ATOM 2661 N N . ARG A 1 356 ? -16.657 1.899 -31.776 1.00 95.69 356 ARG A N 1
ATOM 2662 C CA . ARG A 1 356 ? -17.262 0.599 -31.464 1.00 95.69 356 ARG A CA 1
ATOM 2663 C C . ARG A 1 356 ? -17.260 0.302 -29.968 1.00 95.69 356 ARG A C 1
ATOM 2665 O O . ARG A 1 356 ? -16.408 0.789 -29.222 1.00 95.69 356 ARG A O 1
ATOM 2672 N N . ARG A 1 357 ? -18.225 -0.515 -29.541 1.00 95.75 357 ARG A N 1
ATOM 2673 C CA . ARG A 1 357 ? -18.312 -1.087 -28.193 1.00 95.75 357 ARG A CA 1
ATOM 2674 C C . ARG A 1 357 ? -18.305 -2.606 -28.293 1.00 95.75 357 ARG A C 1
ATOM 2676 O O . ARG A 1 357 ? -19.004 -3.162 -29.138 1.00 95.75 357 ARG A O 1
ATOM 2683 N N . PHE A 1 358 ? -17.549 -3.248 -27.419 1.00 94.62 358 PHE A N 1
ATOM 2684 C CA . PHE A 1 358 ? -17.477 -4.695 -27.283 1.00 94.62 358 PHE A CA 1
ATOM 2685 C C . PHE A 1 358 ? -17.958 -5.095 -25.889 1.00 94.62 358 PHE A C 1
ATOM 2687 O O . PHE A 1 358 ? -17.873 -4.313 -24.938 1.00 94.62 358 PHE A O 1
ATOM 2694 N N . THR A 1 359 ? -18.496 -6.305 -25.770 1.00 93.00 359 THR A N 1
ATOM 2695 C CA . THR A 1 359 ? -18.958 -6.854 -24.492 1.00 93.00 359 THR A CA 1
ATOM 2696 C C . THR A 1 359 ? -18.671 -8.348 -24.448 1.00 93.00 359 THR A C 1
ATOM 2698 O O . THR A 1 359 ? -19.183 -9.098 -25.279 1.00 93.00 359 THR A O 1
ATOM 2701 N N . PHE A 1 360 ? -17.885 -8.778 -23.465 1.00 89.44 360 PHE A N 1
ATOM 2702 C CA . PHE A 1 360 ? -17.489 -10.172 -23.271 1.00 89.44 360 PHE A CA 1
ATOM 2703 C C . PHE A 1 360 ? -18.355 -10.802 -22.172 1.00 89.44 360 PHE A C 1
ATOM 2705 O O . PHE A 1 360 ? -18.169 -10.561 -20.985 1.00 89.44 360 PHE A O 1
ATOM 2712 N N . LYS A 1 361 ? -19.393 -11.550 -22.558 1.00 82.62 361 LYS A N 1
ATOM 2713 C CA . LYS A 1 361 ? -20.393 -12.058 -21.603 1.00 82.62 361 LYS A CA 1
ATOM 2714 C C . LYS A 1 361 ? -19.773 -13.024 -20.588 1.00 82.62 361 LYS A C 1
ATOM 2716 O O . LYS A 1 361 ? -19.150 -13.999 -20.982 1.00 82.62 361 LYS A O 1
ATOM 2721 N N . GLY A 1 362 ? -20.060 -12.798 -19.304 1.00 78.06 362 GLY A N 1
ATOM 2722 C CA . GLY A 1 362 ? -19.676 -13.698 -18.211 1.00 78.06 362 GLY A CA 1
ATOM 2723 C C . GLY A 1 362 ? -18.225 -13.568 -17.746 1.00 78.06 362 GLY A C 1
ATOM 2724 O O . GLY A 1 362 ? -17.823 -14.312 -16.860 1.00 78.06 362 GLY A O 1
ATOM 2725 N N . GLU A 1 363 ? -17.455 -12.633 -18.307 1.00 79.25 363 GLU A N 1
ATOM 2726 C CA . GLU A 1 363 ? -16.036 -12.457 -18.001 1.00 79.25 363 GLU A CA 1
ATOM 2727 C C . GLU A 1 363 ? -15.730 -10.970 -17.794 1.00 79.25 363 GLU A C 1
ATOM 2729 O O . GLU A 1 363 ? -16.084 -10.133 -18.625 1.00 79.25 363 GLU A O 1
ATOM 2734 N N . ALA A 1 364 ? -15.077 -10.633 -16.682 1.00 84.19 364 ALA A N 1
ATOM 2735 C CA . ALA A 1 364 ? -14.548 -9.291 -16.470 1.00 84.19 364 ALA A CA 1
ATOM 2736 C C . ALA A 1 364 ? -13.254 -9.110 -17.275 1.00 84.19 364 ALA A C 1
ATOM 2738 O O . ALA A 1 364 ? -12.432 -10.030 -17.359 1.00 84.19 364 ALA A O 1
ATOM 2739 N N . ILE A 1 365 ? -13.076 -7.928 -17.863 1.00 86.69 365 ILE A N 1
ATOM 2740 C CA . ILE A 1 365 ? -11.807 -7.525 -18.465 1.00 86.69 365 ILE A CA 1
ATOM 2741 C C . ILE A 1 365 ? -10.933 -6.944 -17.352 1.00 86.69 365 ILE A C 1
ATOM 2743 O O . ILE A 1 365 ? -11.370 -6.075 -16.601 1.00 86.69 365 ILE A O 1
ATOM 2747 N N . GLY A 1 366 ? -9.704 -7.436 -17.237 1.00 83.75 366 GLY A N 1
ATOM 2748 C CA . GLY A 1 366 ? -8.692 -6.850 -16.363 1.00 83.75 366 GLY A CA 1
ATOM 2749 C C . GLY A 1 366 ? -8.059 -5.585 -16.958 1.00 83.75 366 GLY A C 1
ATOM 2750 O O . GLY A 1 366 ? -8.469 -5.069 -17.999 1.00 83.75 366 GLY A O 1
ATOM 2751 N N . ALA A 1 367 ? -7.016 -5.084 -16.299 1.00 81.75 367 ALA A N 1
ATOM 2752 C CA . ALA A 1 367 ? -6.324 -3.864 -16.719 1.00 81.75 367 ALA A CA 1
ATOM 2753 C C . ALA A 1 367 ? -5.369 -4.056 -17.917 1.00 81.75 367 ALA A C 1
ATOM 2755 O O . ALA A 1 367 ? -4.885 -3.072 -18.473 1.00 81.75 367 ALA A O 1
ATOM 2756 N N . GLY A 1 368 ? -5.066 -5.294 -18.310 1.00 88.25 368 GLY A N 1
ATOM 2757 C CA . GLY A 1 368 ? -4.048 -5.600 -19.307 1.00 88.25 368 GLY A CA 1
ATOM 2758 C C . GLY A 1 368 ? -4.587 -5.510 -20.726 1.00 88.25 368 GLY A C 1
ATOM 2759 O O . GLY A 1 368 ? -5.558 -6.183 -21.082 1.00 88.25 368 GLY A O 1
ATOM 2760 N N . LEU A 1 369 ? -3.921 -4.692 -21.539 1.00 92.25 369 LEU A N 1
ATOM 2761 C CA . LEU A 1 369 ? -4.334 -4.341 -22.890 1.00 92.25 369 LEU A CA 1
ATOM 2762 C C . LEU A 1 369 ? -3.092 -4.117 -23.761 1.00 92.25 369 LEU A C 1
ATOM 2764 O O . LEU A 1 369 ? -2.287 -3.238 -23.470 1.00 92.25 369 LEU A O 1
ATOM 2768 N N . ALA A 1 370 ? -2.945 -4.886 -24.837 1.00 95.75 370 ALA A N 1
ATOM 2769 C CA . ALA A 1 370 ? -1.854 -4.727 -25.799 1.00 95.75 370 ALA A CA 1
ATOM 2770 C C . ALA A 1 370 ? -2.343 -4.963 -27.236 1.00 95.75 370 ALA A C 1
ATOM 2772 O O . ALA A 1 370 ? -3.393 -5.568 -27.458 1.00 95.75 370 ALA A O 1
ATOM 2773 N N . TYR A 1 371 ? -1.594 -4.488 -28.230 1.00 96.56 371 TYR A N 1
ATOM 2774 C CA . TYR A 1 371 ? -1.910 -4.706 -29.641 1.00 96.56 371 TYR A CA 1
ATOM 2775 C C . TYR A 1 371 ? -0.647 -5.023 -30.427 1.00 96.56 371 TYR A C 1
ATOM 2777 O O . TYR A 1 371 ? 0.340 -4.297 -30.348 1.00 96.56 371 TYR A O 1
ATOM 2785 N N . GLY A 1 372 ? -0.711 -6.083 -31.222 1.00 96.31 372 GLY A N 1
ATOM 2786 C CA . GLY A 1 372 ? 0.389 -6.521 -32.067 1.00 96.31 372 GLY A CA 1
ATOM 2787 C C . GLY A 1 372 ? 0.076 -7.843 -32.749 1.00 96.31 372 GLY A C 1
ATOM 2788 O O . GLY A 1 372 ? -0.916 -8.501 -32.422 1.00 96.31 372 GLY A O 1
ATOM 2789 N N . ALA A 1 373 ? 0.876 -8.194 -33.759 1.00 95.44 373 ALA A N 1
ATOM 2790 C CA . ALA A 1 373 ? 0.619 -9.342 -34.637 1.00 95.44 373 ALA A CA 1
ATOM 2791 C C . ALA A 1 373 ? -0.825 -9.362 -35.201 1.00 95.44 373 ALA A C 1
ATOM 2793 O O . ALA A 1 373 ? -1.477 -10.407 -35.271 1.00 95.44 373 ALA A O 1
ATOM 2794 N N . GLY A 1 374 ? -1.352 -8.174 -35.533 1.00 95.31 374 GLY A N 1
ATOM 2795 C CA . GLY A 1 374 ? -2.704 -7.986 -36.072 1.00 95.31 374 GLY A CA 1
ATOM 2796 C C . GLY A 1 374 ? -3.843 -8.305 -35.097 1.00 95.31 374 GLY A C 1
ATOM 2797 O O . GLY A 1 374 ? -4.975 -8.497 -35.529 1.00 95.31 374 GLY A O 1
ATOM 2798 N N . SER A 1 375 ? -3.574 -8.418 -33.796 1.00 97.44 375 SER A N 1
ATOM 2799 C CA . SER A 1 375 ? -4.575 -8.798 -32.796 1.00 97.44 375 SER A CA 1
ATOM 2800 C C . SER A 1 375 ? -4.573 -7.870 -31.592 1.00 97.44 375 SER A C 1
ATOM 2802 O O . SER A 1 375 ? -3.548 -7.293 -31.225 1.00 97.44 375 SER A O 1
ATOM 2804 N N . LEU A 1 376 ? -5.740 -7.767 -30.961 1.00 97.00 376 LEU A N 1
ATOM 2805 C CA . LEU A 1 376 ? -5.879 -7.188 -29.637 1.00 97.00 376 LEU A CA 1
ATOM 2806 C C . LEU A 1 376 ? -5.617 -8.273 -28.589 1.00 97.00 376 LEU A C 1
ATOM 2808 O O . LEU A 1 376 ? -6.074 -9.403 -28.735 1.00 97.00 376 LEU A O 1
ATOM 2812 N N . TRP A 1 377 ? -4.910 -7.929 -27.525 1.00 97.25 377 TRP A N 1
ATOM 2813 C CA . TRP A 1 377 ? -4.600 -8.825 -26.418 1.00 97.25 377 TRP A CA 1
ATOM 2814 C C . TRP A 1 377 ? -5.187 -8.245 -25.140 1.00 97.25 377 TRP A C 1
ATOM 2816 O O . TRP A 1 377 ? -4.933 -7.084 -24.816 1.00 97.25 377 TRP A O 1
ATOM 2826 N N . LEU A 1 378 ? -6.000 -9.040 -24.447 1.00 94.81 378 LEU A N 1
ATOM 2827 C CA . LEU A 1 378 ? -6.759 -8.622 -23.270 1.00 94.81 378 LEU A CA 1
ATOM 2828 C C . LEU A 1 378 ? -6.512 -9.572 -22.111 1.00 94.81 378 LEU A C 1
ATOM 2830 O O . LEU A 1 378 ? -6.508 -10.784 -22.301 1.00 94.81 378 LEU A O 1
ATOM 2834 N N . THR A 1 379 ? -6.418 -9.045 -20.899 1.00 92.94 379 THR A N 1
ATOM 2835 C CA . THR A 1 379 ? -6.658 -9.859 -19.703 1.00 92.94 379 THR A CA 1
ATOM 2836 C C . THR A 1 379 ? -8.161 -10.049 -19.557 1.00 92.94 379 THR A C 1
ATOM 2838 O O . THR A 1 379 ? -8.882 -9.068 -19.378 1.00 92.94 379 THR A O 1
ATOM 2841 N N . LEU A 1 380 ? -8.648 -11.279 -19.691 1.00 89.44 380 LEU A N 1
ATOM 2842 C CA . LEU A 1 380 ? -10.071 -11.607 -19.711 1.00 89.44 380 LEU A CA 1
ATOM 2843 C C . LEU A 1 380 ? -10.323 -12.830 -18.820 1.00 89.44 380 LEU A C 1
ATOM 2845 O O . LEU A 1 380 ? -9.773 -13.908 -19.061 1.00 89.44 380 LEU A O 1
ATOM 2849 N N . GLY A 1 381 ? -11.135 -12.655 -17.774 1.00 83.75 381 GLY A N 1
ATOM 2850 C CA . GLY A 1 381 ? -11.301 -13.666 -16.730 1.00 83.75 381 GLY A CA 1
ATOM 2851 C C . GLY A 1 381 ? -9.984 -13.926 -15.989 1.00 83.75 381 GLY A C 1
ATOM 2852 O O . GLY A 1 381 ? -9.344 -12.995 -15.513 1.00 83.75 381 GLY A O 1
ATOM 2853 N N . SER A 1 382 ? -9.568 -15.191 -15.900 1.00 79.56 382 SER A N 1
ATOM 2854 C CA . SER A 1 382 ? -8.342 -15.617 -15.206 1.00 79.56 382 SER A CA 1
ATOM 2855 C C . SER A 1 382 ? -7.111 -15.737 -16.116 1.00 79.56 382 SER A C 1
ATOM 2857 O O . SER A 1 382 ? -6.157 -16.434 -15.773 1.00 79.56 382 SER A O 1
ATOM 2859 N N . GLY A 1 383 ? -7.101 -15.121 -17.300 1.00 90.38 383 GLY A N 1
ATOM 2860 C CA . GLY A 1 383 ? -6.003 -15.299 -18.250 1.00 90.38 383 GLY A CA 1
ATOM 2861 C C . GLY A 1 383 ? -5.919 -14.230 -19.328 1.00 90.38 383 GLY A C 1
ATOM 2862 O O . GLY A 1 383 ? -6.582 -13.198 -19.266 1.00 90.38 383 GLY A O 1
ATOM 2863 N N . VAL A 1 384 ? -5.088 -14.496 -20.333 1.00 95.88 384 VAL A N 1
ATOM 2864 C CA . VAL A 1 384 ? -4.903 -13.630 -21.501 1.00 95.88 384 VAL A CA 1
ATOM 2865 C C . VAL A 1 384 ? -5.691 -14.184 -22.678 1.00 95.88 384 VAL A C 1
ATOM 2867 O O . VAL A 1 384 ? -5.693 -15.386 -22.934 1.00 95.88 384 VAL A O 1
ATOM 2870 N N . ALA A 1 385 ? -6.359 -13.308 -23.415 1.00 95.62 385 ALA A N 1
ATOM 2871 C CA . ALA A 1 385 ? -7.107 -13.628 -24.615 1.00 95.62 385 ALA A CA 1
ATOM 2872 C C . ALA A 1 385 ? -6.533 -12.863 -25.809 1.00 95.62 385 ALA A C 1
ATOM 2874 O O . ALA A 1 385 ? -6.385 -11.641 -25.763 1.00 95.62 385 ALA A O 1
ATOM 2875 N N . ARG A 1 386 ? -6.271 -13.587 -26.899 1.00 97.12 386 ARG A N 1
ATOM 2876 C CA . ARG A 1 386 ? -6.047 -12.997 -28.220 1.00 97.12 386 ARG A CA 1
ATOM 2877 C C . ARG A 1 386 ? -7.405 -12.761 -28.862 1.00 97.12 386 ARG A C 1
ATOM 2879 O O . ARG A 1 386 ? -8.213 -13.684 -28.943 1.00 97.12 386 ARG A O 1
ATOM 2886 N N . VAL A 1 387 ? -7.663 -11.548 -29.320 1.00 96.38 387 VAL A N 1
ATOM 2887 C CA . VAL A 1 387 ? -8.968 -11.094 -29.797 1.00 96.38 387 VAL A CA 1
ATOM 2888 C C . VAL A 1 387 ? -8.820 -10.436 -31.159 1.00 96.38 387 VAL A C 1
ATOM 2890 O O . VAL A 1 387 ? -7.910 -9.642 -31.400 1.00 96.38 387 VAL A O 1
ATOM 2893 N N . ASP A 1 388 ? -9.742 -10.764 -32.055 1.00 96.19 388 ASP A N 1
ATOM 2894 C CA . ASP A 1 388 ? -9.872 -10.084 -33.334 1.00 96.19 388 ASP A CA 1
ATOM 2895 C C . ASP A 1 388 ? -10.327 -8.628 -33.105 1.00 96.19 388 ASP A C 1
ATOM 2897 O O . ASP A 1 388 ? -11.412 -8.413 -32.550 1.00 96.19 388 ASP A O 1
ATOM 2901 N N . PRO A 1 389 ? -9.531 -7.620 -33.503 1.00 95.19 389 PRO A N 1
ATOM 2902 C CA . PRO A 1 389 ? -9.789 -6.222 -33.159 1.00 95.19 389 PRO A CA 1
ATOM 2903 C C . PRO A 1 389 ? -11.029 -5.653 -33.861 1.00 95.19 389 PRO A C 1
ATOM 2905 O O . PRO A 1 389 ? -11.597 -4.658 -33.406 1.00 95.19 389 PRO A O 1
ATOM 2908 N N . GLU A 1 390 ? -11.482 -6.275 -34.950 1.00 94.88 390 GLU A N 1
ATOM 2909 C CA . GLU A 1 390 ? -12.661 -5.823 -35.678 1.00 94.88 390 GLU A CA 1
ATOM 2910 C C . GLU A 1 390 ? -13.941 -6.433 -35.109 1.00 94.88 390 GLU A C 1
ATO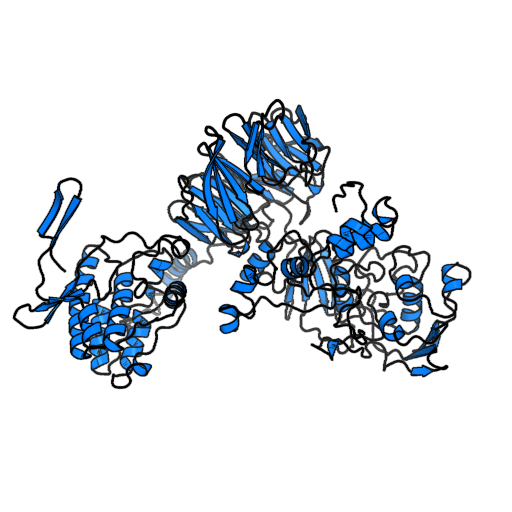M 2912 O O . GLU A 1 390 ? -14.844 -5.706 -34.707 1.00 94.88 390 GLU A O 1
ATOM 2917 N N . SER A 1 391 ? -14.044 -7.757 -35.017 1.00 93.94 391 SER A N 1
ATOM 2918 C CA . SER A 1 391 ? -15.252 -8.448 -34.552 1.00 93.94 391 SER A CA 1
ATOM 2919 C C . SER A 1 391 ? -15.390 -8.511 -33.029 1.00 93.94 391 SER A C 1
ATOM 2921 O O . SER A 1 391 ? -16.517 -8.574 -32.533 1.00 93.94 391 SER A O 1
ATOM 2923 N N . GLY A 1 392 ? -14.279 -8.477 -32.284 1.00 93.06 392 GLY A N 1
ATOM 2924 C CA . GLY A 1 392 ? -14.238 -8.778 -30.850 1.00 93.06 392 GLY A CA 1
ATOM 2925 C C . GLY A 1 392 ? -14.277 -10.276 -30.535 1.00 93.06 392 GLY A C 1
ATOM 2926 O O . GLY A 1 392 ? -14.479 -10.658 -29.383 1.00 93.06 392 GLY A O 1
ATOM 2927 N N . ARG A 1 393 ? -14.116 -11.145 -31.543 1.00 94.62 393 ARG A N 1
ATOM 2928 C CA . ARG A 1 393 ? -14.088 -12.599 -31.356 1.00 94.62 393 ARG A CA 1
ATOM 2929 C C . ARG A 1 393 ? -12.791 -13.018 -30.668 1.00 94.62 393 ARG A C 1
ATOM 2931 O O . ARG A 1 393 ? -11.706 -12.693 -31.142 1.00 94.62 393 ARG A O 1
ATOM 2938 N N . VAL A 1 394 ? -12.904 -13.788 -29.586 1.00 95.19 394 VAL A N 1
ATOM 2939 C CA . VAL A 1 394 ? -11.747 -14.428 -28.944 1.00 95.19 394 VAL A CA 1
ATOM 2940 C C . VAL A 1 394 ? -11.195 -15.503 -29.883 1.00 95.19 394 VAL A C 1
ATOM 2942 O O . VAL A 1 394 ? -11.909 -16.429 -30.262 1.00 95.19 394 VAL A O 1
ATOM 2945 N N . LEU A 1 395 ? -9.936 -15.345 -30.282 1.00 96.06 395 LEU A N 1
ATOM 2946 C CA . LEU A 1 395 ? -9.203 -16.231 -31.185 1.00 96.06 395 LEU A CA 1
ATOM 2947 C C . LEU A 1 395 ? -8.468 -17.336 -30.420 1.00 96.06 395 LEU A C 1
ATOM 2949 O O . LEU A 1 395 ? -8.451 -18.478 -30.868 1.00 96.06 395 LEU A O 1
ATOM 2953 N N . HIS A 1 396 ? -7.870 -17.000 -29.273 1.00 96.50 396 HIS A N 1
ATOM 2954 C CA . HIS A 1 396 ? -7.127 -17.941 -28.433 1.00 96.50 396 HIS A CA 1
ATOM 2955 C C . HIS A 1 396 ? -7.110 -17.488 -26.966 1.00 96.50 396 HIS A C 1
ATOM 2957 O O . HIS A 1 396 ? -7.308 -16.301 -26.690 1.00 96.50 396 HIS A O 1
ATOM 2963 N N . ARG A 1 397 ? -6.863 -18.414 -26.028 1.00 94.81 397 ARG A N 1
ATOM 2964 C CA . ARG A 1 397 ? -6.795 -18.147 -24.583 1.00 94.81 397 ARG A CA 1
ATOM 2965 C C . ARG A 1 397 ? -5.571 -18.788 -23.944 1.00 94.81 397 ARG A C 1
ATOM 2967 O O . ARG A 1 397 ? -5.243 -19.927 -24.247 1.00 94.81 397 ARG A O 1
ATOM 2974 N N . PHE A 1 398 ? -4.981 -18.077 -22.994 1.00 95.31 398 PHE A N 1
ATOM 2975 C CA . PHE A 1 398 ? -3.790 -18.476 -22.257 1.00 95.31 398 PHE A CA 1
ATOM 2976 C C . PHE A 1 398 ? -4.081 -18.401 -20.749 1.00 95.31 398 PHE A C 1
ATOM 2978 O O . PHE A 1 398 ? -4.449 -17.328 -20.261 1.00 95.31 398 PHE A O 1
ATOM 2985 N N . PRO A 1 399 ? -3.933 -19.497 -19.983 1.00 90.94 399 PRO A N 1
ATOM 2986 C CA . PRO A 1 399 ? -4.284 -19.549 -18.561 1.00 90.94 399 PRO A CA 1
ATOM 2987 C C . PRO A 1 399 ? -3.186 -18.932 -17.674 1.00 90.94 399 PRO A C 1
ATOM 2989 O O . PRO A 1 399 ? -2.565 -19.610 -16.859 1.00 90.94 399 PRO A O 1
ATOM 2992 N N . THR A 1 400 ? -2.906 -17.640 -17.846 1.00 88.00 400 THR A N 1
ATOM 2993 C CA . THR A 1 400 ? -1.753 -16.984 -17.207 1.00 88.00 400 THR A CA 1
ATOM 2994 C C . THR A 1 400 ? -2.080 -16.237 -15.919 1.00 88.00 400 THR A C 1
ATOM 2996 O O . THR A 1 400 ? -1.155 -15.900 -15.183 1.00 88.00 400 THR A O 1
ATOM 2999 N N . GLY A 1 401 ? -3.348 -15.955 -15.602 1.00 83.75 401 GLY A N 1
ATOM 3000 C CA . GLY A 1 401 ? -3.734 -15.119 -14.453 1.00 83.75 401 GLY A CA 1
ATOM 3001 C C . GLY A 1 401 ? -3.155 -13.704 -14.478 1.00 83.75 401 GLY A C 1
ATOM 3002 O O . GLY A 1 401 ? -3.090 -13.070 -13.437 1.00 83.75 401 GLY A O 1
ATOM 3003 N N . SER A 1 402 ? -2.652 -13.237 -15.621 1.00 88.94 402 SER A N 1
ATOM 3004 C CA . SER A 1 402 ? -1.920 -11.973 -15.716 1.00 88.94 402 SER A CA 1
ATOM 3005 C C . SER A 1 402 ? -2.851 -10.764 -15.649 1.00 88.94 402 SER A C 1
ATOM 3007 O O . SER A 1 402 ? -3.995 -10.830 -16.097 1.00 88.94 402 SER A O 1
ATOM 3009 N N . ARG A 1 403 ? -2.320 -9.637 -15.163 1.00 86.94 403 ARG A N 1
ATOM 3010 C CA . ARG A 1 403 ? -2.998 -8.332 -15.136 1.00 86.94 403 ARG A CA 1
ATOM 3011 C C . ARG A 1 403 ? -2.354 -7.315 -16.071 1.00 86.94 403 ARG A C 1
ATOM 3013 O O . ARG A 1 403 ? -3.066 -6.479 -16.611 1.00 86.94 403 ARG A O 1
ATOM 3020 N N . TRP A 1 404 ? -1.038 -7.367 -16.269 1.00 90.62 404 TRP A N 1
ATOM 3021 C CA . TRP A 1 404 ? -0.319 -6.423 -17.132 1.00 90.62 404 TRP A CA 1
ATOM 3022 C C . TRP A 1 404 ? 0.060 -7.082 -18.449 1.00 90.62 404 TRP A C 1
ATOM 3024 O O . TRP A 1 404 ? 0.471 -8.242 -18.443 1.00 90.62 404 TRP A O 1
ATOM 3034 N N . LEU A 1 405 ? -0.080 -6.346 -19.556 1.00 94.62 405 LEU A N 1
ATOM 3035 C CA . LEU A 1 405 ? 0.287 -6.798 -20.897 1.00 94.62 405 LEU A CA 1
ATOM 3036 C C . LEU A 1 405 ? 1.059 -5.713 -21.636 1.00 94.62 405 LEU A C 1
ATOM 3038 O O . LEU A 1 405 ? 0.632 -4.560 -21.650 1.00 94.62 405 LEU A O 1
ATOM 3042 N N . VAL A 1 406 ? 2.128 -6.115 -22.316 1.00 95.38 406 VAL A N 1
ATOM 3043 C CA . VAL A 1 406 ? 2.838 -5.305 -23.310 1.00 95.38 406 VAL A CA 1
ATOM 3044 C C . VAL A 1 406 ? 3.076 -6.159 -24.548 1.00 95.38 406 VAL A C 1
ATOM 3046 O O . VAL A 1 406 ? 3.400 -7.339 -24.441 1.00 95.38 406 VAL A O 1
ATOM 3049 N N . PHE A 1 407 ? 2.906 -5.566 -25.728 1.00 96.25 407 PHE A N 1
ATOM 3050 C CA . PHE A 1 407 ? 3.384 -6.149 -26.976 1.00 96.25 407 PHE A CA 1
ATOM 3051 C C . PHE A 1 407 ? 4.619 -5.374 -27.416 1.00 96.25 407 PHE A C 1
ATOM 3053 O O . PHE A 1 407 ? 4.539 -4.162 -27.616 1.00 96.25 407 PHE A O 1
ATOM 3060 N N . ALA A 1 408 ? 5.737 -6.069 -27.562 1.00 95.25 408 ALA A N 1
ATOM 3061 C CA . ALA A 1 408 ? 7.005 -5.492 -27.984 1.00 95.25 408 ALA A CA 1
ATOM 3062 C C . ALA A 1 408 ? 7.898 -6.599 -28.540 1.00 95.25 408 ALA A C 1
ATOM 3064 O O . ALA A 1 408 ? 7.774 -7.753 -28.124 1.00 95.25 408 ALA A O 1
ATOM 3065 N N . ASP A 1 409 ? 8.749 -6.238 -29.500 1.00 93.44 409 ASP A N 1
ATOM 3066 C CA . ASP A 1 409 ? 9.752 -7.129 -30.093 1.00 93.44 409 ASP A CA 1
ATOM 3067 C C . ASP A 1 409 ? 9.171 -8.474 -30.565 1.00 93.44 409 ASP A C 1
ATOM 3069 O O . ASP A 1 409 ? 9.745 -9.547 -30.421 1.00 93.44 409 ASP A O 1
ATOM 3073 N N . GLY A 1 410 ? 7.966 -8.402 -31.144 1.00 95.00 410 GLY A N 1
ATOM 3074 C CA . GLY A 1 410 ? 7.278 -9.542 -31.752 1.00 95.00 410 GLY A CA 1
ATOM 3075 C C . GLY A 1 410 ? 6.579 -10.489 -30.775 1.00 95.00 410 GLY A C 1
ATOM 3076 O O . GLY A 1 410 ? 5.943 -11.433 -31.237 1.00 95.00 410 GLY A O 1
ATOM 3077 N N . ALA A 1 411 ? 6.623 -10.234 -29.465 1.00 97.38 411 ALA A N 1
ATOM 3078 C CA . ALA A 1 411 ? 6.014 -11.083 -28.444 1.00 97.38 411 ALA A CA 1
ATOM 3079 C C . ALA A 1 411 ? 5.008 -10.327 -27.563 1.00 97.38 411 ALA A C 1
ATOM 3081 O O . ALA A 1 411 ? 4.973 -9.094 -27.515 1.00 97.38 411 ALA A O 1
ATOM 3082 N N . VAL A 1 412 ? 4.178 -11.091 -26.849 1.00 97.81 412 VAL A N 1
ATOM 3083 C CA . VAL A 1 412 ? 3.331 -10.571 -25.769 1.00 97.81 412 VAL A CA 1
ATOM 3084 C C . VAL A 1 412 ? 3.956 -10.943 -24.433 1.00 97.81 412 VAL A C 1
ATOM 3086 O O . VAL A 1 412 ? 4.195 -12.117 -24.150 1.00 97.81 412 VAL A O 1
ATOM 3089 N N . TRP A 1 413 ? 4.156 -9.936 -23.596 1.00 97.50 413 TRP A N 1
ATOM 3090 C CA . TRP A 1 413 ? 4.702 -10.053 -22.253 1.00 97.50 413 TRP A CA 1
ATOM 3091 C C . TRP A 1 413 ? 3.578 -9.848 -21.257 1.00 97.50 413 TRP A C 1
ATOM 3093 O O . TRP A 1 413 ? 2.939 -8.794 -21.247 1.00 97.50 413 TRP A O 1
ATOM 3103 N N . ALA A 1 414 ? 3.315 -10.865 -20.445 1.00 96.25 414 ALA A N 1
ATOM 3104 C CA . ALA A 1 414 ? 2.210 -10.878 -19.506 1.00 96.25 414 ALA A CA 1
ATOM 3105 C C . ALA A 1 414 ? 2.716 -11.052 -18.075 1.00 96.25 414 ALA A C 1
ATOM 3107 O O . ALA A 1 414 ? 3.447 -11.998 -17.791 1.00 96.25 414 ALA A O 1
ATOM 3108 N N . VAL A 1 415 ? 2.307 -10.166 -17.166 1.00 94.44 415 VAL A N 1
ATOM 3109 C CA . VAL A 1 415 ? 2.739 -10.198 -15.760 1.00 94.44 415 VAL A CA 1
ATOM 3110 C C . VAL A 1 415 ? 1.546 -10.395 -14.836 1.00 94.44 415 VAL A C 1
ATOM 3112 O O . VAL A 1 415 ? 0.526 -9.710 -14.961 1.00 94.44 415 VAL A O 1
ATOM 3115 N N . ARG A 1 416 ? 1.674 -11.353 -13.917 1.00 91.44 416 ARG A N 1
ATOM 3116 C CA . ARG A 1 416 ? 0.771 -11.566 -12.786 1.00 91.44 416 ARG A CA 1
ATOM 3117 C C . ARG A 1 416 ? 1.310 -10.788 -11.572 1.00 91.44 416 ARG A C 1
ATOM 3119 O O . ARG A 1 416 ? 2.368 -11.161 -11.063 1.00 91.44 416 ARG A O 1
ATOM 3126 N N . PRO A 1 417 ? 0.634 -9.713 -11.131 1.00 85.81 417 PRO A N 1
ATOM 3127 C CA . PRO A 1 417 ? 1.110 -8.849 -10.052 1.00 85.81 417 PRO A CA 1
ATOM 3128 C C . PRO A 1 417 ? 1.355 -9.596 -8.749 1.00 85.81 417 PRO A C 1
ATOM 3130 O O . PRO A 1 417 ? 2.399 -9.419 -8.138 1.00 85.81 417 PRO A O 1
ATOM 3133 N N . GLU A 1 418 ? 0.417 -10.457 -8.356 1.00 77.94 418 GLU A N 1
ATOM 3134 C CA . GLU A 1 418 ? 0.288 -10.993 -6.998 1.00 77.94 418 GLU A CA 1
ATOM 3135 C C . GLU A 1 418 ? 1.476 -11.873 -6.596 1.00 77.94 418 GLU A C 1
ATOM 3137 O O . GLU A 1 418 ? 1.772 -12.038 -5.416 1.00 77.94 418 GLU A O 1
ATOM 3142 N N . ASN A 1 419 ? 2.153 -12.465 -7.580 1.00 77.81 419 ASN A N 1
ATOM 3143 C CA . ASN A 1 419 ? 3.236 -13.412 -7.351 1.00 77.81 419 ASN A CA 1
ATOM 3144 C C . ASN A 1 419 ? 4.441 -13.219 -8.281 1.00 77.81 419 ASN A C 1
ATOM 3146 O O . ASN A 1 419 ? 5.265 -14.131 -8.368 1.00 77.81 419 ASN A O 1
ATOM 3150 N N . GLY A 1 420 ? 4.489 -12.106 -9.018 1.00 87.19 420 GLY A N 1
ATOM 3151 C CA . GLY A 1 420 ? 5.585 -11.767 -9.921 1.00 87.19 420 GLY A CA 1
ATOM 3152 C C . GLY A 1 420 ? 5.767 -12.696 -11.129 1.00 87.19 420 GLY A C 1
ATOM 3153 O O . GLY A 1 420 ? 6.838 -12.677 -11.733 1.00 87.19 420 GLY A O 1
ATOM 3154 N N . LEU A 1 421 ? 4.786 -13.532 -11.498 1.00 92.19 421 LEU A N 1
ATOM 3155 C CA . LEU A 1 421 ? 4.914 -14.425 -12.659 1.00 92.19 421 LEU A CA 1
ATOM 3156 C C . LEU A 1 421 ? 4.924 -13.617 -13.965 1.00 92.19 421 LEU A C 1
ATOM 3158 O O . LEU A 1 421 ? 3.927 -12.992 -14.326 1.00 92.19 421 LEU A O 1
ATOM 3162 N N . VAL A 1 422 ? 6.026 -13.704 -14.705 1.00 96.94 422 VAL A N 1
ATOM 3163 C CA . VAL A 1 422 ? 6.222 -13.125 -16.037 1.00 96.94 422 VAL A CA 1
ATOM 3164 C C . VAL A 1 422 ? 6.114 -14.240 -17.073 1.00 96.94 422 VAL A C 1
ATOM 3166 O O . VAL A 1 422 ? 6.695 -15.311 -16.917 1.00 96.94 422 VAL A O 1
ATOM 3169 N N . THR A 1 423 ? 5.335 -14.016 -18.126 1.00 97.50 423 THR A N 1
ATOM 3170 C CA . THR A 1 423 ? 5.060 -14.991 -19.187 1.00 97.50 423 THR A CA 1
ATOM 3171 C C . THR A 1 423 ? 5.305 -14.357 -20.550 1.00 97.50 423 THR A C 1
ATOM 3173 O O . THR A 1 423 ? 4.754 -13.295 -20.841 1.00 97.50 423 THR A O 1
ATOM 3176 N N . LYS A 1 424 ? 6.086 -15.035 -21.395 1.00 97.88 424 LYS A N 1
ATOM 3177 C CA . LYS A 1 424 ? 6.271 -14.706 -22.811 1.00 97.88 424 LYS A CA 1
ATOM 3178 C C . LYS A 1 424 ? 5.328 -15.561 -23.651 1.00 97.88 424 LYS A C 1
ATOM 3180 O O . LYS A 1 424 ? 5.302 -16.786 -23.514 1.00 97.88 424 LYS A O 1
ATOM 3185 N N . ILE A 1 425 ? 4.546 -14.917 -24.508 1.00 97.81 425 ILE A N 1
ATOM 3186 C CA . ILE A 1 425 ? 3.623 -15.571 -25.435 1.00 97.81 425 ILE A CA 1
ATOM 3187 C C . ILE A 1 425 ? 4.060 -15.248 -26.860 1.00 97.81 425 ILE A C 1
ATOM 3189 O O . ILE A 1 425 ? 4.174 -14.078 -27.236 1.00 97.81 425 ILE A O 1
ATOM 3193 N N . ASP A 1 426 ? 4.250 -16.299 -27.653 1.00 97.00 426 ASP A N 1
ATOM 3194 C CA . ASP A 1 426 ? 4.473 -16.189 -29.088 1.00 97.00 426 ASP A CA 1
ATOM 3195 C C . ASP A 1 426 ? 3.122 -16.003 -29.806 1.00 97.00 426 ASP A C 1
ATOM 3197 O O . ASP A 1 426 ? 2.233 -16.864 -29.710 1.00 97.00 426 ASP A O 1
ATOM 3201 N N . PRO A 1 427 ? 2.923 -14.881 -30.519 1.00 96.19 427 PRO A N 1
ATOM 3202 C CA . PRO A 1 427 ? 1.667 -14.588 -31.188 1.00 96.19 427 PRO A CA 1
ATOM 3203 C C . PRO A 1 427 ? 1.502 -15.315 -32.530 1.00 96.19 427 PRO A C 1
ATOM 3205 O O . PRO A 1 427 ? 0.400 -15.314 -33.077 1.00 96.19 427 PRO A O 1
ATOM 3208 N N . VAL A 1 428 ? 2.548 -15.903 -33.102 1.00 94.44 428 VAL A N 1
ATOM 3209 C CA . VAL A 1 428 ? 2.479 -16.698 -34.335 1.00 94.44 428 VAL A CA 1
ATOM 3210 C C . VAL A 1 428 ? 2.075 -18.126 -33.989 1.00 94.44 428 VAL A C 1
ATOM 3212 O O . VAL A 1 428 ? 1.082 -18.634 -34.510 1.00 94.44 428 VAL A O 1
ATOM 3215 N N . GLU A 1 429 ? 2.785 -18.739 -33.047 1.00 94.75 429 GLU A N 1
ATOM 3216 C CA . GLU A 1 429 ? 2.555 -20.120 -32.622 1.00 94.75 429 GLU A CA 1
ATOM 3217 C C . GLU A 1 429 ? 1.360 -20.258 -31.662 1.00 94.75 429 GLU A C 1
ATOM 3219 O O . GLU A 1 429 ? 0.859 -21.361 -31.454 1.00 94.75 429 GLU A O 1
ATOM 3224 N N . ASN A 1 430 ? 0.879 -19.148 -31.084 1.00 95.69 430 ASN A N 1
ATOM 3225 C CA . ASN A 1 430 ? -0.135 -19.123 -30.024 1.00 95.69 430 ASN A CA 1
ATOM 3226 C C . ASN A 1 430 ? 0.220 -20.048 -28.850 1.00 95.69 430 ASN A C 1
ATOM 3228 O O . ASN A 1 430 ? -0.630 -20.783 -28.347 1.00 95.69 430 ASN A O 1
ATOM 3232 N N . ARG A 1 431 ? 1.469 -19.993 -28.381 1.00 96.31 431 ARG A N 1
ATOM 3233 C CA . ARG A 1 431 ? 1.904 -20.736 -27.193 1.00 96.31 431 ARG A CA 1
ATOM 3234 C C . ARG A 1 431 ? 2.725 -19.874 -26.249 1.00 96.31 431 ARG A C 1
ATOM 3236 O O . ARG A 1 431 ? 3.322 -18.875 -26.641 1.00 96.31 431 ARG A O 1
ATOM 3243 N N . ILE A 1 432 ? 2.748 -20.293 -24.992 1.00 97.00 432 ILE A N 1
ATOM 3244 C CA . ILE A 1 432 ? 3.687 -19.771 -24.003 1.00 97.00 432 ILE A CA 1
ATOM 3245 C C . ILE A 1 432 ? 5.065 -20.347 -24.336 1.00 97.00 432 ILE A C 1
ATOM 3247 O O . ILE A 1 432 ? 5.200 -21.564 -24.469 1.00 97.00 432 ILE A O 1
ATOM 3251 N N . THR A 1 433 ? 6.062 -19.482 -24.501 1.00 96.88 433 THR A N 1
ATOM 3252 C CA . THR A 1 433 ? 7.427 -19.879 -24.887 1.00 96.88 433 THR A CA 1
ATOM 3253 C C . THR A 1 433 ? 8.420 -19.797 -23.739 1.00 96.88 433 THR A C 1
ATOM 3255 O O . THR A 1 433 ? 9.362 -20.580 -23.711 1.00 96.88 433 THR A O 1
ATOM 3258 N N . ALA A 1 434 ? 8.186 -18.912 -22.770 1.00 96.38 434 ALA A N 1
ATOM 3259 C CA . ALA A 1 434 ? 8.992 -18.806 -21.561 1.00 96.38 434 ALA A CA 1
ATOM 3260 C C . ALA A 1 434 ? 8.144 -18.311 -20.387 1.00 96.38 434 ALA A C 1
ATOM 3262 O O . ALA A 1 434 ? 7.172 -17.567 -20.566 1.00 96.38 434 ALA A O 1
ATOM 3263 N N . GLN A 1 435 ? 8.536 -18.702 -19.177 1.00 96.19 435 GLN A N 1
ATOM 3264 C CA . GLN A 1 435 ? 7.986 -18.175 -17.935 1.00 96.19 435 GLN A CA 1
ATOM 3265 C C . GLN A 1 435 ? 9.095 -18.032 -16.905 1.00 96.19 435 GLN A C 1
ATOM 3267 O O . GLN A 1 435 ? 9.978 -18.879 -16.815 1.00 96.19 435 GLN A O 1
ATOM 3272 N N . THR A 1 436 ? 9.001 -16.993 -16.088 1.00 95.00 436 THR A N 1
ATOM 3273 C CA . THR A 1 436 ? 9.817 -16.860 -14.885 1.00 95.00 436 THR A CA 1
ATOM 3274 C C . THR A 1 436 ? 8.978 -16.274 -13.768 1.00 95.00 436 THR A C 1
ATOM 3276 O O . THR A 1 436 ? 7.994 -15.575 -14.017 1.00 95.00 436 THR A O 1
ATOM 3279 N N . LYS A 1 437 ? 9.354 -16.547 -12.525 1.00 90.69 437 LYS A N 1
ATOM 3280 C CA . LYS A 1 437 ? 8.668 -16.010 -11.356 1.00 90.69 437 LYS A CA 1
ATOM 3281 C C . LYS A 1 437 ? 9.611 -15.077 -10.614 1.00 90.69 437 LYS A C 1
ATOM 3283 O O . LYS A 1 437 ? 10.633 -15.512 -10.092 1.00 90.69 437 LYS A O 1
ATOM 3288 N N . LEU A 1 438 ? 9.245 -13.803 -10.562 1.00 86.81 438 LEU A N 1
ATOM 3289 C CA . LEU A 1 438 ? 9.880 -12.829 -9.683 1.00 86.81 438 LEU A CA 1
ATOM 3290 C C . LEU A 1 438 ? 9.316 -12.969 -8.262 1.00 86.81 438 LEU A C 1
ATOM 3292 O O . LEU A 1 438 ? 8.284 -13.606 -8.049 1.00 86.81 438 LEU A O 1
ATOM 3296 N N . HIS A 1 439 ? 9.984 -12.374 -7.278 1.00 74.25 439 HIS A N 1
ATOM 3297 C CA . HIS A 1 439 ? 9.418 -12.244 -5.937 1.00 74.25 439 HIS A CA 1
ATOM 3298 C C . HIS A 1 439 ? 8.618 -10.942 -5.814 1.00 74.25 439 HIS A C 1
ATOM 3300 O O . HIS A 1 439 ? 8.861 -9.988 -6.547 1.00 74.25 439 HIS A O 1
ATOM 3306 N N . GLY A 1 440 ? 7.664 -10.913 -4.881 1.00 75.25 440 GLY A N 1
ATOM 3307 C CA . GLY A 1 440 ? 6.915 -9.705 -4.536 1.00 75.25 440 GLY A CA 1
ATOM 3308 C C . GLY A 1 440 ? 5.820 -9.303 -5.531 1.00 75.25 440 GLY A C 1
ATOM 3309 O O . GLY A 1 440 ? 5.485 -10.026 -6.470 1.00 75.25 440 GLY A O 1
ATOM 3310 N N . TRP A 1 441 ? 5.229 -8.134 -5.270 1.00 84.56 441 TRP A N 1
ATOM 3311 C CA . TRP A 1 441 ? 4.130 -7.581 -6.059 1.00 84.56 441 TRP A CA 1
ATOM 3312 C C . TRP A 1 441 ? 4.647 -6.790 -7.266 1.00 84.56 441 TRP A C 1
ATOM 3314 O O . TRP A 1 441 ? 5.265 -5.732 -7.094 1.00 84.56 441 TRP A O 1
ATOM 3324 N N . ALA A 1 442 ? 4.367 -7.272 -8.479 1.00 90.19 442 ALA A N 1
ATOM 3325 C CA . ALA A 1 442 ? 4.802 -6.632 -9.719 1.00 90.19 442 ALA A CA 1
ATOM 3326 C C . ALA A 1 442 ? 3.808 -5.561 -10.207 1.00 90.19 442 ALA A C 1
ATOM 3328 O O . ALA A 1 442 ? 2.622 -5.828 -10.419 1.00 90.19 442 ALA A O 1
ATOM 3329 N N . SER A 1 443 ? 4.283 -4.337 -10.425 1.00 87.69 443 SER A N 1
ATOM 3330 C CA . SER A 1 443 ? 3.426 -3.176 -10.717 1.00 87.69 443 SER A CA 1
ATOM 3331 C C . SER A 1 443 ? 3.306 -2.823 -12.192 1.00 87.69 443 SER A C 1
ATOM 3333 O O . SER A 1 443 ? 2.251 -2.349 -12.621 1.00 87.69 443 SER A O 1
ATOM 3335 N N . ASP A 1 444 ? 4.356 -3.059 -12.974 1.00 92.00 444 ASP A N 1
ATOM 3336 C CA . ASP A 1 444 ? 4.363 -2.773 -14.400 1.00 92.00 444 ASP A CA 1
ATOM 3337 C C . ASP A 1 444 ? 5.445 -3.570 -15.136 1.00 92.00 444 ASP A C 1
ATOM 3339 O O . ASP A 1 444 ? 6.343 -4.161 -14.531 1.00 92.00 444 ASP A O 1
ATOM 3343 N N . VAL A 1 445 ? 5.342 -3.575 -16.462 1.00 95.12 445 VAL A N 1
ATOM 3344 C CA . VAL A 1 445 ? 6.304 -4.160 -17.387 1.00 95.12 445 VAL A CA 1
ATOM 3345 C C . VAL A 1 445 ? 6.562 -3.194 -18.538 1.00 95.12 445 VAL A C 1
ATOM 3347 O O . VAL A 1 445 ? 5.633 -2.615 -19.094 1.00 95.12 445 VAL A O 1
ATOM 3350 N N . ALA A 1 446 ? 7.825 -3.044 -18.920 1.00 95.88 446 ALA A N 1
ATOM 3351 C CA . ALA A 1 446 ? 8.240 -2.367 -20.141 1.00 95.88 446 ALA A CA 1
ATOM 3352 C C . ALA A 1 446 ? 9.261 -3.237 -20.873 1.00 95.88 446 ALA A C 1
ATOM 3354 O O . ALA A 1 446 ? 10.001 -3.987 -20.246 1.00 95.88 446 ALA A O 1
ATOM 3355 N N . VAL A 1 447 ? 9.321 -3.131 -22.195 1.00 96.31 447 VAL A N 1
ATOM 3356 C CA . VAL A 1 447 ? 10.287 -3.878 -23.008 1.00 96.31 447 VAL A CA 1
ATOM 3357 C C . VAL A 1 447 ? 11.034 -2.905 -23.896 1.00 96.31 447 VAL A C 1
ATOM 3359 O O . VAL A 1 447 ? 10.445 -1.952 -24.416 1.00 96.31 447 VAL A O 1
ATOM 3362 N N . GLY A 1 448 ? 12.338 -3.113 -24.004 1.00 92.81 448 GLY A N 1
ATOM 3363 C CA . GLY A 1 448 ? 13.193 -2.334 -24.875 1.00 92.81 448 GLY A CA 1
ATOM 3364 C C . GLY A 1 448 ? 14.651 -2.358 -24.440 1.00 92.81 448 GLY A C 1
ATOM 3365 O O . GLY A 1 448 ? 14.992 -2.589 -23.276 1.00 92.81 448 GLY A O 1
ATOM 3366 N N . GLY A 1 449 ? 15.525 -2.111 -25.414 1.00 89.00 449 GLY A N 1
ATOM 3367 C CA . GLY A 1 449 ? 16.962 -2.254 -25.220 1.00 89.00 449 GLY A CA 1
ATOM 3368 C C . GLY A 1 449 ? 17.420 -3.718 -25.150 1.00 89.00 449 GLY A C 1
ATOM 3369 O O . GLY A 1 449 ? 18.496 -3.979 -24.621 1.00 89.00 449 GLY A O 1
ATOM 3370 N N . GLY A 1 450 ? 16.622 -4.663 -25.658 1.00 91.06 450 GLY A N 1
ATOM 3371 C CA . GLY A 1 450 ? 16.915 -6.097 -25.579 1.00 91.06 450 GLY A CA 1
ATOM 3372 C C . GLY A 1 450 ? 16.669 -6.695 -24.192 1.00 91.06 450 GLY A C 1
ATOM 3373 O O . GLY A 1 450 ? 17.272 -7.711 -23.847 1.00 91.06 450 GLY A O 1
ATOM 3374 N N . PHE A 1 451 ? 15.830 -6.048 -23.378 1.00 95.38 451 PHE A N 1
ATOM 3375 C CA . PHE A 1 451 ? 15.442 -6.527 -22.058 1.00 95.38 451 PHE A CA 1
ATOM 3376 C C . PHE A 1 451 ? 13.953 -6.325 -21.785 1.00 95.38 451 PHE A C 1
ATOM 3378 O O . PHE A 1 451 ? 13.340 -5.328 -22.182 1.00 95.38 451 PHE A O 1
ATOM 3385 N N . VAL A 1 452 ? 13.416 -7.227 -20.963 1.00 97.06 452 VAL A N 1
ATOM 3386 C CA . VAL A 1 452 ? 12.140 -7.039 -20.270 1.00 97.06 452 VAL A CA 1
ATOM 3387 C C . VAL A 1 452 ? 12.427 -6.435 -18.900 1.00 97.06 452 VAL A C 1
ATOM 3389 O O . VAL A 1 452 ? 13.214 -6.970 -18.119 1.00 97.06 452 VAL A O 1
ATOM 3392 N N . TRP A 1 453 ? 11.778 -5.320 -18.600 1.00 96.56 453 TRP A N 1
ATOM 3393 C CA . TRP A 1 453 ? 11.897 -4.588 -17.348 1.00 96.56 453 TRP A CA 1
ATOM 3394 C C . TRP A 1 453 ? 10.621 -4.766 -16.540 1.00 96.56 453 TRP A C 1
ATOM 3396 O O . TRP A 1 453 ? 9.544 -4.439 -17.035 1.00 96.56 453 TRP A O 1
ATOM 3406 N N . VAL A 1 454 ? 10.725 -5.262 -15.309 1.00 96.62 454 VAL A N 1
ATOM 3407 C CA . VAL A 1 454 ? 9.559 -5.492 -14.441 1.00 96.62 454 VAL A CA 1
ATOM 3408 C C . VAL A 1 454 ? 9.792 -4.861 -13.079 1.00 96.62 454 VAL A C 1
ATOM 3410 O O . VAL A 1 454 ? 10.757 -5.195 -12.394 1.00 96.62 454 VAL A O 1
ATOM 3413 N N . SER A 1 455 ? 8.920 -3.940 -12.677 1.00 94.00 455 SER A N 1
ATOM 3414 C CA . SER A 1 455 ? 8.995 -3.276 -11.373 1.00 94.00 455 SER A CA 1
ATOM 3415 C C . SER A 1 455 ? 8.334 -4.115 -10.288 1.00 94.00 455 SER A C 1
ATOM 3417 O O . SER A 1 455 ? 7.216 -4.599 -10.466 1.00 94.00 455 SER A O 1
ATOM 3419 N N . VAL A 1 456 ? 9.007 -4.237 -9.143 1.00 90.12 456 VAL A N 1
ATOM 3420 C CA . VAL A 1 456 ? 8.490 -4.891 -7.936 1.00 90.12 456 VAL A CA 1
ATOM 3421 C C . VAL A 1 456 ? 8.477 -3.869 -6.807 1.00 90.12 456 VAL A C 1
ATOM 3423 O O . VAL A 1 456 ? 9.523 -3.420 -6.333 1.00 90.12 456 VAL A O 1
ATOM 3426 N N . ILE A 1 457 ? 7.270 -3.471 -6.397 1.00 86.06 457 ILE A N 1
ATOM 3427 C CA . ILE A 1 457 ? 7.077 -2.328 -5.496 1.00 86.06 457 ILE A CA 1
ATOM 3428 C C . ILE A 1 457 ? 7.658 -2.570 -4.099 1.00 86.06 457 ILE A C 1
ATOM 3430 O O . ILE A 1 457 ? 8.432 -1.720 -3.655 1.00 86.06 457 ILE A O 1
ATOM 3434 N N . PRO A 1 458 ? 7.339 -3.675 -3.389 1.00 78.00 458 PRO A N 1
ATOM 3435 C CA . PRO A 1 458 ? 7.775 -3.844 -2.000 1.00 78.00 458 PRO A CA 1
ATOM 3436 C C . PRO A 1 458 ? 9.297 -3.775 -1.827 1.00 78.00 458 PRO A C 1
ATOM 3438 O O . PRO A 1 458 ? 9.793 -3.287 -0.810 1.00 78.00 458 PRO A O 1
ATOM 3441 N N . ASP A 1 459 ? 10.027 -4.198 -2.857 1.00 83.00 459 ASP A N 1
ATOM 3442 C CA . ASP A 1 459 ? 11.488 -4.208 -2.890 1.00 83.00 459 ASP A CA 1
ATOM 3443 C C . ASP A 1 459 ? 12.076 -2.915 -3.461 1.00 83.00 459 ASP A C 1
ATOM 3445 O O . ASP A 1 459 ? 13.261 -2.649 -3.293 1.00 83.00 459 ASP A O 1
ATOM 3449 N N . SER A 1 460 ? 11.243 -2.050 -4.052 1.00 88.62 460 SER A N 1
ATOM 3450 C CA . SER A 1 460 ? 11.648 -0.756 -4.620 1.00 88.62 460 SER A CA 1
ATOM 3451 C C . SER A 1 460 ? 12.688 -0.901 -5.742 1.00 88.62 460 SER A C 1
ATOM 3453 O O . SER A 1 460 ? 13.581 -0.059 -5.916 1.00 88.62 460 SER A O 1
ATOM 3455 N N . VAL A 1 461 ? 12.565 -1.994 -6.505 1.00 90.00 461 VAL A N 1
ATOM 3456 C CA . VAL A 1 461 ? 13.476 -2.372 -7.589 1.00 90.00 461 VAL A CA 1
ATOM 3457 C C . VAL A 1 461 ? 12.751 -2.563 -8.914 1.00 90.00 461 VAL A C 1
ATOM 3459 O O . VAL A 1 461 ? 11.552 -2.840 -8.977 1.00 90.00 461 VAL A O 1
ATOM 3462 N N . VAL A 1 462 ? 13.531 -2.488 -9.987 1.00 93.00 462 VAL A N 1
ATOM 3463 C CA . VAL A 1 462 ? 13.164 -3.008 -11.301 1.00 93.00 462 VAL A CA 1
ATOM 3464 C C . VAL A 1 462 ? 14.099 -4.156 -11.657 1.00 93.00 462 VAL A C 1
ATOM 3466 O O . VAL A 1 462 ? 15.319 -3.995 -11.630 1.00 93.00 462 VAL A O 1
ATOM 3469 N N . PHE A 1 463 ? 13.524 -5.301 -12.011 1.00 93.50 463 PHE A N 1
ATOM 3470 C CA . PHE A 1 463 ? 14.233 -6.439 -12.581 1.00 93.50 463 PHE A CA 1
ATOM 3471 C C . PHE A 1 463 ? 14.495 -6.225 -14.062 1.00 93.50 463 PHE A C 1
ATOM 3473 O O . PHE A 1 463 ? 13.629 -5.742 -14.791 1.00 93.50 463 PHE A O 1
ATOM 3480 N N . ARG A 1 464 ? 15.678 -6.648 -14.499 1.00 94.00 464 ARG A N 1
ATOM 3481 C CA . ARG A 1 464 ? 16.082 -6.748 -15.897 1.00 94.00 464 ARG A CA 1
ATOM 3482 C C . ARG A 1 464 ? 16.129 -8.224 -16.273 1.00 94.00 464 ARG A C 1
ATOM 3484 O O . ARG A 1 464 ? 16.885 -8.985 -15.672 1.00 94.00 464 ARG A O 1
ATOM 3491 N N . LEU A 1 465 ? 15.331 -8.626 -17.253 1.00 95.75 465 LEU A N 1
ATOM 3492 C CA . LEU A 1 465 ? 15.237 -10.004 -17.720 1.00 95.75 465 LEU A CA 1
ATOM 3493 C C . LEU A 1 465 ? 15.673 -10.094 -19.184 1.00 95.75 465 LEU A C 1
ATOM 3495 O O . LEU A 1 465 ? 15.454 -9.163 -19.961 1.00 95.75 465 LEU A O 1
ATOM 3499 N N . ASN A 1 466 ? 16.274 -11.222 -19.552 1.00 95.06 466 ASN A N 1
ATOM 3500 C CA . ASN A 1 466 ? 16.562 -11.557 -20.941 1.00 95.06 466 ASN A CA 1
ATOM 3501 C C . ASN A 1 466 ? 15.243 -11.764 -21.707 1.00 95.06 466 ASN A C 1
ATOM 3503 O O . ASN A 1 466 ? 14.313 -12.386 -21.196 1.00 95.06 466 ASN A O 1
ATOM 3507 N N . GLU A 1 467 ? 15.142 -11.227 -22.920 1.00 94.81 467 GLU A N 1
ATOM 3508 C CA . GLU A 1 467 ? 13.930 -11.368 -23.729 1.00 94.81 467 GLU A CA 1
ATOM 3509 C C . GLU A 1 467 ? 13.733 -12.805 -24.245 1.00 94.81 467 GLU A C 1
ATOM 3511 O O . GLU A 1 467 ? 12.608 -13.289 -24.340 1.00 94.81 467 GLU A O 1
ATOM 3516 N N . ASP A 1 468 ? 14.780 -13.556 -24.554 1.00 91.75 468 ASP A N 1
ATOM 3517 C CA . ASP A 1 468 ? 14.635 -14.887 -25.142 1.00 91.75 468 ASP A CA 1
ATOM 3518 C C . ASP A 1 468 ? 14.034 -15.893 -24.160 1.00 91.75 468 ASP A C 1
ATOM 3520 O O . ASP A 1 468 ? 13.006 -16.506 -24.472 1.00 91.75 468 ASP A O 1
ATOM 3524 N N . ASP A 1 469 ? 14.624 -16.004 -22.969 1.00 92.62 469 ASP A N 1
ATOM 3525 C CA . ASP A 1 469 ? 14.324 -17.053 -21.990 1.00 92.62 469 ASP A CA 1
ATOM 3526 C C . ASP A 1 469 ? 13.758 -16.543 -20.652 1.00 92.62 469 ASP A C 1
ATOM 3528 O O . ASP A 1 469 ? 13.433 -17.352 -19.783 1.00 92.62 469 ASP A O 1
ATOM 3532 N N . LEU A 1 470 ? 13.598 -15.223 -20.483 1.00 95.81 470 LEU A N 1
ATOM 3533 C CA . LEU A 1 470 ? 13.186 -14.579 -19.227 1.00 95.81 470 LEU A CA 1
ATOM 3534 C C . LEU A 1 470 ? 14.136 -14.821 -18.037 1.00 95.81 470 LEU A C 1
ATOM 3536 O O . LEU A 1 470 ? 13.747 -14.616 -16.883 1.00 95.81 470 LEU A O 1
ATOM 3540 N N . SER A 1 471 ? 15.391 -15.207 -18.280 1.00 94.06 471 SER A N 1
ATOM 3541 C CA . SER A 1 471 ? 16.405 -15.301 -17.226 1.00 94.06 471 SER A CA 1
ATOM 3542 C C . SER A 1 471 ? 16.662 -13.929 -16.594 1.00 94.06 471 SER A C 1
ATOM 3544 O O . SER A 1 471 ? 16.791 -12.912 -17.283 1.00 94.06 471 SER A O 1
ATOM 3546 N N . VAL A 1 472 ? 16.730 -13.878 -15.260 1.00 92.44 472 VAL A N 1
ATOM 3547 C CA . VAL A 1 472 ? 16.979 -12.634 -14.519 1.00 92.44 472 VAL A CA 1
ATOM 3548 C C . VAL A 1 472 ? 18.447 -12.245 -14.673 1.00 92.44 472 VAL A C 1
ATOM 3550 O O . VAL A 1 472 ? 19.337 -12.943 -14.197 1.00 92.44 472 VAL A O 1
ATOM 3553 N N . GLN A 1 473 ? 18.691 -11.111 -15.325 1.00 89.69 473 GLN A N 1
ATOM 3554 C CA . GLN A 1 473 ? 20.027 -10.566 -15.584 1.00 89.69 473 GLN A CA 1
ATOM 3555 C C . GLN A 1 473 ? 20.509 -9.651 -14.449 1.00 89.69 473 GLN A C 1
ATOM 3557 O O . GLN A 1 473 ? 21.698 -9.374 -14.334 1.00 89.69 473 GLN A O 1
ATOM 3562 N N . GLY A 1 474 ? 19.583 -9.163 -13.621 1.00 87.00 474 GLY A N 1
ATOM 3563 C CA . GLY A 1 474 ? 19.870 -8.340 -12.453 1.00 87.00 474 GLY A CA 1
ATOM 3564 C C . GLY A 1 474 ? 18.658 -7.527 -12.013 1.00 87.00 474 GLY A C 1
ATOM 3565 O O . GLY A 1 474 ? 17.575 -7.615 -12.597 1.00 87.00 474 GLY A O 1
ATOM 3566 N N . SER A 1 475 ? 18.850 -6.702 -10.992 1.00 89.44 475 SER A N 1
ATOM 3567 C CA . SER A 1 475 ? 17.856 -5.737 -10.526 1.00 89.44 475 SER A CA 1
ATOM 3568 C C . SER A 1 475 ? 18.521 -4.424 -10.150 1.00 89.44 475 SER A C 1
ATOM 3570 O O . SER A 1 475 ? 19.675 -4.404 -9.730 1.00 89.44 475 SER A O 1
ATOM 3572 N N . SER A 1 476 ? 17.791 -3.322 -10.262 1.00 86.88 476 SER A N 1
ATOM 3573 C CA . SER A 1 476 ? 18.283 -2.001 -9.873 1.00 86.88 476 SER A CA 1
ATOM 3574 C C . SER A 1 476 ? 17.293 -1.322 -8.944 1.00 86.88 476 SER A C 1
ATOM 3576 O O . SER A 1 476 ? 16.095 -1.301 -9.220 1.00 86.88 476 SER A O 1
ATOM 3578 N N . ALA A 1 477 ? 17.789 -0.723 -7.861 1.00 84.81 477 ALA A N 1
ATOM 3579 C CA . ALA A 1 477 ? 16.971 0.118 -6.999 1.00 84.81 477 ALA A CA 1
ATOM 3580 C C . ALA A 1 477 ? 16.551 1.385 -7.757 1.00 84.81 477 ALA A C 1
ATOM 3582 O O . ALA A 1 477 ? 17.394 2.159 -8.213 1.00 84.81 477 ALA A O 1
ATOM 3583 N N . THR A 1 478 ? 15.248 1.628 -7.869 1.00 79.38 478 THR A N 1
ATOM 3584 C CA . THR A 1 478 ? 14.697 2.757 -8.641 1.00 79.38 478 THR A CA 1
ATOM 3585 C C . THR A 1 478 ? 14.077 3.836 -7.764 1.00 79.38 478 THR A C 1
ATOM 3587 O O . THR A 1 478 ? 13.767 4.918 -8.255 1.00 79.38 478 THR A O 1
ATOM 3590 N N . GLY A 1 479 ? 14.001 3.616 -6.451 1.00 77.31 479 GLY A N 1
ATOM 3591 C CA . GLY A 1 479 ? 13.293 4.484 -5.508 1.00 77.31 479 GLY A CA 1
ATOM 3592 C C . GLY A 1 479 ? 12.014 3.831 -5.010 1.00 77.31 479 GLY A C 1
ATOM 3593 O O . GLY A 1 479 ? 11.651 2.787 -5.546 1.00 77.31 479 GLY A O 1
ATOM 3594 N N . PRO A 1 480 ? 11.377 4.414 -3.980 1.00 84.81 480 PRO A N 1
ATOM 3595 C CA . PRO A 1 480 ? 10.142 3.855 -3.460 1.00 84.81 480 PRO A CA 1
ATOM 3596 C C . PRO A 1 480 ? 9.070 3.845 -4.555 1.00 84.81 480 PRO A C 1
ATOM 3598 O O . PRO A 1 480 ? 9.126 4.664 -5.472 1.00 84.81 480 PRO A O 1
ATOM 3601 N N . ASP A 1 481 ? 8.157 2.878 -4.467 1.00 87.00 481 ASP A N 1
ATOM 3602 C CA . ASP A 1 481 ? 6.935 2.773 -5.271 1.00 87.00 481 ASP A CA 1
ATOM 3603 C C . ASP A 1 481 ? 7.082 2.903 -6.802 1.00 87.00 481 ASP A C 1
ATOM 3605 O O . ASP A 1 481 ? 6.366 3.682 -7.425 1.00 87.00 481 ASP A O 1
ATOM 3609 N N . PRO A 1 482 ? 7.957 2.120 -7.465 1.00 91.56 482 PRO A N 1
ATOM 3610 C CA . PRO A 1 482 ? 8.031 2.126 -8.925 1.00 91.56 482 PRO A CA 1
ATOM 3611 C C . PRO A 1 482 ? 6.724 1.591 -9.532 1.00 91.56 482 PRO A C 1
ATOM 3613 O O . PRO A 1 482 ? 6.483 0.386 -9.507 1.00 91.56 482 PRO A O 1
ATOM 3616 N N . GLU A 1 483 ? 5.869 2.460 -10.076 1.00 86.56 483 GLU A N 1
ATOM 3617 C CA . GLU A 1 483 ? 4.492 2.110 -10.476 1.00 86.56 483 GLU A CA 1
ATOM 3618 C C . GLU A 1 483 ? 4.245 2.051 -11.984 1.00 86.56 483 GLU A C 1
ATOM 3620 O O . GLU A 1 483 ? 3.403 1.273 -12.445 1.00 86.56 483 GLU A O 1
ATOM 3625 N N . ARG A 1 484 ? 4.923 2.908 -12.754 1.00 89.94 484 ARG A N 1
ATOM 3626 C CA . ARG A 1 484 ? 4.769 2.989 -14.212 1.00 89.94 484 ARG A CA 1
ATOM 3627 C C . ARG A 1 484 ? 6.122 3.032 -14.885 1.00 89.94 484 ARG A C 1
ATOM 3629 O O . ARG A 1 484 ? 6.983 3.804 -14.463 1.00 89.94 484 ARG A O 1
ATOM 3636 N N . LEU A 1 485 ? 6.284 2.238 -15.935 1.00 94.19 485 LEU A N 1
ATOM 3637 C CA . LEU A 1 485 ? 7.530 2.078 -16.668 1.00 94.19 485 LEU A CA 1
ATOM 3638 C C . LEU A 1 485 ? 7.363 2.492 -18.127 1.00 94.19 485 LEU A C 1
ATOM 3640 O O . LEU A 1 485 ? 6.393 2.145 -18.795 1.00 94.19 485 LEU A O 1
ATOM 3644 N N . SER A 1 486 ? 8.363 3.187 -18.658 1.00 94.56 486 SER A N 1
ATOM 3645 C CA . SER A 1 486 ? 8.465 3.424 -20.092 1.00 94.56 486 SER A CA 1
ATOM 3646 C C . SER A 1 486 ? 9.918 3.449 -20.528 1.00 94.56 486 SER A C 1
ATOM 3648 O O . SER A 1 486 ? 10.731 4.210 -20.001 1.00 94.56 486 SER A O 1
ATOM 3650 N N . PHE A 1 487 ? 10.251 2.599 -21.492 1.00 95.12 487 PHE A N 1
ATOM 3651 C CA . PHE A 1 487 ? 11.591 2.525 -22.047 1.00 95.12 487 PHE A CA 1
ATOM 3652 C C . PHE A 1 487 ? 11.715 3.400 -23.299 1.00 95.12 487 PHE A C 1
ATOM 3654 O O . PHE A 1 487 ? 10.847 3.388 -24.171 1.00 95.12 487 PHE A O 1
ATOM 3661 N N . GLY A 1 488 ? 12.826 4.126 -23.420 1.00 93.44 488 GLY A N 1
ATOM 3662 C CA . GLY A 1 488 ? 13.213 4.775 -24.665 1.00 93.44 488 GLY A CA 1
ATOM 3663 C C . GLY A 1 488 ? 14.385 5.744 -24.518 1.00 93.44 488 GLY A C 1
ATOM 3664 O O . GLY A 1 488 ? 14.729 6.197 -23.426 1.00 93.44 488 GLY A O 1
ATOM 3665 N N . GLY A 1 489 ? 15.060 6.025 -25.636 1.00 89.69 489 GLY A N 1
ATOM 3666 C CA . GLY A 1 489 ? 16.282 6.838 -25.640 1.00 89.69 489 GLY A CA 1
ATOM 3667 C C . GLY A 1 489 ? 17.438 6.213 -24.849 1.00 89.69 489 GLY A C 1
ATOM 3668 O O . GLY A 1 489 ? 18.222 6.949 -24.253 1.00 89.69 489 GLY A O 1
ATOM 3669 N N . GLY A 1 490 ? 17.501 4.875 -24.794 1.00 91.38 490 GLY A N 1
ATOM 3670 C CA . GLY A 1 490 ? 18.501 4.111 -24.032 1.00 91.38 490 GLY A CA 1
ATOM 3671 C C . GLY A 1 490 ? 18.287 4.124 -22.515 1.00 91.38 490 GLY A C 1
ATOM 3672 O O . GLY A 1 490 ? 19.206 3.811 -21.760 1.00 91.38 490 GLY A O 1
ATOM 3673 N N . LYS A 1 491 ? 17.104 4.543 -22.049 1.00 94.38 491 LYS A N 1
ATOM 3674 C CA . LYS A 1 491 ? 16.800 4.703 -20.624 1.00 94.38 491 LYS A CA 1
ATOM 3675 C C . LYS A 1 491 ? 15.435 4.140 -20.282 1.00 94.38 491 LYS A C 1
ATOM 3677 O O . LYS A 1 491 ? 14.489 4.264 -21.058 1.00 94.38 491 LYS A O 1
ATOM 3682 N N . LEU A 1 492 ? 15.331 3.599 -19.077 1.00 96.00 492 LEU A N 1
ATOM 3683 C CA . LEU A 1 492 ? 14.058 3.271 -18.462 1.00 96.00 492 LEU A CA 1
ATOM 3684 C C . LEU A 1 492 ? 13.606 4.443 -17.591 1.00 96.00 492 LEU A C 1
ATOM 3686 O O . LEU A 1 492 ? 14.314 4.856 -16.672 1.00 96.00 492 LEU A O 1
ATOM 3690 N N . TRP A 1 493 ? 12.428 4.978 -17.888 1.00 95.62 493 TRP A N 1
ATOM 3691 C CA . TRP A 1 493 ? 11.767 6.007 -17.101 1.00 95.62 493 TRP A CA 1
ATOM 3692 C C . TRP A 1 493 ? 10.731 5.364 -16.192 1.00 95.62 493 TRP A C 1
ATOM 3694 O O . TRP A 1 493 ? 9.919 4.560 -16.647 1.00 95.62 493 TRP A O 1
ATOM 3704 N N . ILE A 1 494 ? 10.763 5.738 -14.918 1.00 95.00 494 ILE A N 1
ATOM 3705 C CA . ILE A 1 494 ? 9.907 5.193 -13.871 1.00 95.00 494 ILE A CA 1
ATOM 3706 C C . ILE A 1 494 ? 9.150 6.338 -13.201 1.00 95.00 494 ILE A C 1
ATOM 3708 O O . ILE A 1 494 ? 9.775 7.314 -12.778 1.00 95.00 494 ILE A O 1
ATOM 3712 N N . ALA A 1 495 ? 7.827 6.226 -13.084 1.00 92.38 495 ALA A N 1
ATOM 3713 C CA . ALA A 1 495 ? 7.053 7.075 -12.184 1.00 92.38 495 ALA A CA 1
ATOM 3714 C C . ALA A 1 495 ? 6.956 6.423 -10.804 1.00 92.38 495 ALA A C 1
ATOM 3716 O O . ALA A 1 495 ? 6.516 5.280 -10.690 1.00 92.38 495 ALA A O 1
ATOM 3717 N N . ASN A 1 496 ? 7.370 7.178 -9.788 1.00 91.50 496 ASN A N 1
ATOM 3718 C CA . ASN A 1 496 ? 7.182 6.860 -8.381 1.00 91.50 496 ASN A CA 1
ATOM 3719 C C . ASN A 1 496 ? 6.114 7.826 -7.849 1.00 91.50 496 ASN A C 1
ATOM 3721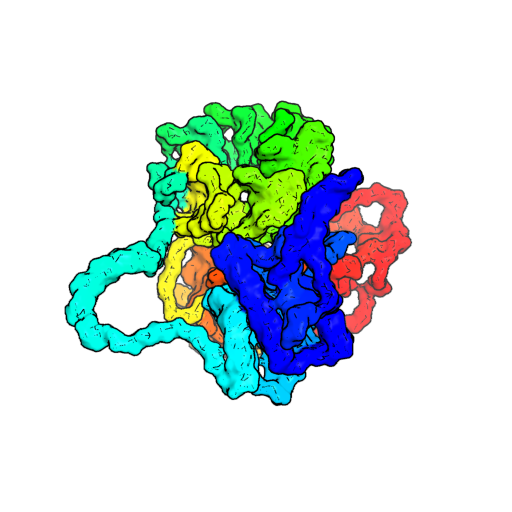 O O . ASN A 1 496 ? 6.429 8.959 -7.442 1.00 91.50 496 ASN A O 1
ATOM 3725 N N . THR A 1 497 ? 4.852 7.432 -8.012 1.00 86.81 497 THR A N 1
ATOM 3726 C CA . THR A 1 497 ? 3.675 8.282 -7.807 1.00 86.81 497 THR A CA 1
ATOM 3727 C C . THR A 1 497 ? 3.621 8.805 -6.373 1.00 86.81 497 THR A C 1
ATOM 3729 O O . THR A 1 497 ? 3.649 10.022 -6.160 1.00 86.81 497 THR A O 1
ATOM 3732 N N . ALA A 1 498 ? 3.633 7.905 -5.388 1.00 84.69 498 ALA A N 1
ATOM 3733 C CA . ALA A 1 498 ? 3.532 8.225 -3.969 1.00 84.69 498 ALA A CA 1
ATOM 3734 C C . ALA A 1 498 ? 4.809 8.894 -3.433 1.00 84.69 498 ALA A C 1
ATOM 3736 O O . ALA A 1 498 ? 4.743 9.761 -2.558 1.00 84.69 498 ALA A O 1
ATOM 3737 N N . ALA A 1 499 ? 5.975 8.595 -4.015 1.00 87.25 499 ALA A N 1
ATOM 3738 C CA . ALA A 1 499 ? 7.213 9.327 -3.735 1.00 87.25 499 ALA A CA 1
ATOM 3739 C C . ALA A 1 499 ? 7.269 10.738 -4.346 1.00 87.25 499 ALA A C 1
ATOM 3741 O O . ALA A 1 499 ? 8.257 11.450 -4.127 1.00 87.25 499 ALA A O 1
ATOM 3742 N N . SER A 1 500 ? 6.282 11.134 -5.163 1.00 89.38 500 SER A N 1
ATOM 3743 C CA . SER A 1 500 ? 6.306 12.375 -5.947 1.00 89.38 500 SER A CA 1
ATOM 3744 C C . SER A 1 500 ? 7.619 12.541 -6.727 1.00 89.38 500 SER A C 1
ATOM 3746 O O . SER A 1 500 ? 8.290 13.575 -6.641 1.00 89.38 500 SER A O 1
ATOM 3748 N N . SER A 1 501 ? 8.051 11.512 -7.462 1.00 91.56 501 SER A N 1
ATOM 3749 C CA . SER A 1 501 ? 9.306 11.573 -8.224 1.00 91.56 501 SER A CA 1
ATOM 3750 C C . SER A 1 501 ? 9.278 10.762 -9.516 1.00 91.56 501 SER A C 1
ATOM 3752 O O . SER A 1 501 ? 8.541 9.793 -9.646 1.00 91.56 501 SER A O 1
ATOM 3754 N N . LEU A 1 502 ? 10.114 11.154 -10.478 1.00 93.25 502 LEU A N 1
ATOM 3755 C CA . LEU A 1 502 ? 10.480 10.300 -11.606 1.00 93.25 502 LEU A CA 1
ATOM 3756 C C . LEU A 1 502 ? 11.882 9.750 -11.374 1.00 93.25 502 LEU A C 1
ATOM 3758 O O . LEU A 1 502 ? 12.762 10.477 -10.913 1.00 93.25 502 LEU A O 1
ATOM 3762 N N . SER A 1 503 ? 12.119 8.496 -11.727 1.00 93.06 503 SER A N 1
ATOM 3763 C CA . SER A 1 503 ? 13.461 7.919 -11.755 1.00 93.06 503 SER A CA 1
ATOM 3764 C C . SER A 1 503 ? 13.844 7.505 -13.164 1.00 93.06 503 SER A C 1
ATOM 3766 O O . SER A 1 503 ? 13.002 7.150 -13.981 1.00 93.06 503 SER A O 1
ATOM 3768 N N . LEU A 1 504 ? 15.133 7.612 -13.454 1.00 92.56 504 LEU A N 1
ATOM 3769 C CA . LEU A 1 504 ? 15.731 7.213 -14.713 1.00 92.56 504 LEU A CA 1
ATOM 3770 C C . LEU A 1 504 ? 16.780 6.164 -14.410 1.00 92.56 504 LEU A C 1
ATOM 3772 O O . LEU A 1 504 ? 17.623 6.391 -13.540 1.00 92.56 504 LEU A O 1
ATOM 3776 N N . LEU A 1 505 ? 16.755 5.075 -15.159 1.00 92.88 505 LEU A N 1
ATOM 3777 C CA . LEU A 1 505 ? 17.798 4.067 -15.150 1.00 92.88 505 LEU A CA 1
ATOM 3778 C C . LEU A 1 505 ? 18.447 4.030 -16.531 1.00 92.88 505 LEU A C 1
ATOM 3780 O O . LEU A 1 505 ? 17.766 3.859 -17.544 1.00 92.88 505 LEU A O 1
ATOM 3784 N N . ASP A 1 506 ? 19.755 4.246 -16.572 1.00 89.06 506 ASP A N 1
ATOM 3785 C CA . ASP A 1 506 ? 20.531 4.109 -17.796 1.00 89.06 506 ASP A CA 1
ATOM 3786 C C . ASP A 1 506 ? 20.733 2.626 -18.123 1.00 89.06 506 ASP A C 1
ATOM 3788 O O . ASP A 1 506 ? 21.182 1.855 -17.276 1.00 89.06 506 ASP A O 1
ATOM 3792 N N . GLN A 1 507 ? 20.385 2.222 -19.344 1.00 85.31 507 GLN A N 1
ATOM 3793 C CA . GLN A 1 507 ? 20.388 0.812 -19.738 1.00 85.31 507 GLN A CA 1
ATOM 3794 C C . GLN A 1 507 ? 21.788 0.182 -19.683 1.00 85.31 507 GLN A C 1
ATOM 3796 O O . GLN A 1 507 ? 21.913 -0.999 -19.360 1.00 85.31 507 GLN A O 1
ATOM 3801 N N . VAL A 1 508 ? 22.825 0.951 -20.029 1.00 80.31 508 VAL A N 1
ATOM 3802 C CA . VAL A 1 508 ? 24.194 0.442 -20.189 1.00 80.31 508 VAL A CA 1
ATOM 3803 C C . VAL A 1 508 ? 24.941 0.503 -18.866 1.00 80.31 508 VAL A C 1
ATOM 3805 O O . VAL A 1 508 ? 25.478 -0.500 -18.411 1.00 80.31 508 VAL A O 1
ATOM 3808 N N . SER A 1 509 ? 24.967 1.679 -18.242 1.00 80.50 509 SER A N 1
ATOM 3809 C CA . SER A 1 509 ? 25.725 1.894 -17.006 1.00 80.50 509 SER A CA 1
ATOM 3810 C C . SER A 1 509 ? 25.002 1.409 -15.750 1.00 80.50 509 SER A C 1
ATOM 3812 O O . SER A 1 509 ? 25.624 1.321 -14.696 1.00 80.50 509 SER A O 1
ATOM 3814 N N . GLY A 1 510 ? 23.686 1.167 -15.817 1.00 78.94 510 GLY A N 1
ATOM 3815 C CA . GLY A 1 510 ? 22.854 0.918 -14.635 1.00 78.94 510 GLY A CA 1
ATOM 3816 C C . GLY A 1 510 ? 22.726 2.140 -13.717 1.00 78.94 510 GLY A C 1
ATOM 3817 O O . GLY A 1 510 ? 22.143 2.050 -12.637 1.00 78.94 510 GLY A O 1
ATOM 3818 N N . ALA A 1 511 ? 23.260 3.298 -14.124 1.00 84.06 511 ALA A N 1
ATOM 3819 C CA . ALA A 1 511 ? 23.246 4.498 -13.310 1.00 84.06 511 ALA A CA 1
ATOM 3820 C C . ALA A 1 511 ? 21.811 4.998 -13.125 1.00 84.06 511 ALA A C 1
ATOM 3822 O O . ALA A 1 511 ? 21.078 5.253 -14.088 1.00 84.06 511 ALA A O 1
ATOM 3823 N N . ARG A 1 512 ? 21.425 5.178 -11.862 1.00 89.69 512 ARG A N 1
ATOM 3824 C CA . ARG A 1 512 ? 20.118 5.705 -11.480 1.00 89.69 512 ARG A CA 1
ATOM 3825 C C . ARG A 1 512 ? 20.193 7.208 -11.237 1.00 89.69 512 ARG A C 1
ATOM 3827 O O . ARG A 1 512 ? 21.054 7.694 -10.507 1.00 89.69 512 ARG A O 1
ATOM 3834 N N . GLN A 1 513 ? 19.211 7.943 -11.749 1.00 89.88 513 GLN A N 1
ATOM 3835 C CA . GLN A 1 513 ? 18.988 9.342 -11.406 1.00 89.88 513 GLN A CA 1
ATOM 3836 C C . GLN A 1 513 ? 17.547 9.574 -10.946 1.00 89.88 513 GLN A C 1
ATOM 3838 O O . GLN A 1 513 ? 16.604 9.262 -11.665 1.00 89.88 513 GLN A O 1
ATOM 3843 N N . GLY A 1 514 ? 17.377 10.168 -9.763 1.00 90.50 514 GLY A N 1
ATOM 3844 C CA . GLY A 1 514 ? 16.073 10.604 -9.261 1.00 90.50 514 GLY A CA 1
ATOM 3845 C C . GLY A 1 514 ? 15.789 12.072 -9.583 1.00 90.50 514 GLY A C 1
ATOM 3846 O O . GLY A 1 514 ? 16.635 12.941 -9.362 1.00 90.50 514 GLY A O 1
ATOM 3847 N N . LEU A 1 515 ? 14.579 12.351 -10.057 1.00 91.69 515 LEU A N 1
ATOM 3848 C CA . LEU A 1 515 ? 14.030 13.680 -10.293 1.00 91.69 515 LEU A CA 1
ATOM 3849 C C . LEU A 1 515 ? 12.846 13.891 -9.346 1.00 91.69 515 LEU A C 1
ATOM 3851 O O . LEU A 1 515 ? 11.765 13.341 -9.551 1.00 91.69 515 LEU A O 1
ATOM 3855 N N . ALA A 1 516 ? 13.043 14.683 -8.294 1.00 91.56 516 ALA A N 1
ATOM 3856 C CA . ALA A 1 516 ? 11.951 15.030 -7.387 1.00 91.56 516 ALA A CA 1
ATOM 3857 C C . ALA A 1 516 ? 10.891 15.852 -8.133 1.00 91.56 516 ALA A C 1
ATOM 3859 O O . ALA A 1 516 ? 11.230 16.628 -9.021 1.00 91.56 516 ALA A O 1
ATOM 3860 N N . ALA A 1 517 ? 9.623 15.742 -7.764 1.00 89.81 517 ALA A N 1
ATOM 3861 C CA . ALA A 1 517 ? 8.547 16.560 -8.301 1.00 89.81 517 ALA A CA 1
ATOM 3862 C C . ALA A 1 517 ? 7.759 17.227 -7.166 1.00 89.81 517 ALA A C 1
ATOM 3864 O O . ALA A 1 517 ? 7.775 16.787 -6.021 1.00 89.81 517 ALA A O 1
ATOM 3865 N N . ARG A 1 518 ? 7.089 18.343 -7.479 1.00 84.00 518 ARG A N 1
ATOM 3866 C CA . ARG A 1 518 ? 6.164 19.026 -6.547 1.00 84.00 518 ARG A CA 1
ATOM 3867 C C . ARG A 1 518 ? 4.717 18.530 -6.655 1.00 84.00 518 ARG A C 1
ATOM 3869 O O . ARG A 1 518 ? 3.857 19.009 -5.925 1.00 84.00 518 ARG A O 1
ATOM 3876 N N . ALA A 1 519 ? 4.463 17.647 -7.609 1.00 88.75 519 ALA A N 1
ATOM 3877 C CA . ALA A 1 519 ? 3.181 17.037 -7.913 1.00 88.75 519 ALA A CA 1
ATOM 3878 C C . ALA A 1 519 ? 3.434 15.544 -8.161 1.00 88.75 519 ALA A C 1
ATOM 3880 O O . ALA A 1 519 ? 4.548 15.186 -8.556 1.00 88.75 519 ALA A O 1
ATOM 3881 N N . GLU A 1 520 ? 2.430 14.706 -7.942 1.00 88.62 520 GLU A N 1
ATOM 3882 C CA . GLU A 1 520 ? 2.547 13.249 -8.050 1.00 88.62 520 GLU A CA 1
ATOM 3883 C C . GLU A 1 520 ? 2.494 12.839 -9.527 1.00 88.62 520 GLU A C 1
ATOM 3885 O O . GLU A 1 520 ? 1.464 13.068 -10.169 1.00 88.62 520 GLU A O 1
ATOM 3890 N N . PRO A 1 521 ? 3.579 12.295 -10.113 1.00 89.56 521 PRO A N 1
ATOM 3891 C CA . PRO A 1 521 ? 3.556 11.821 -11.490 1.00 89.56 521 PRO A CA 1
ATOM 3892 C C . PRO A 1 521 ? 2.766 10.511 -11.562 1.00 89.56 521 PRO A C 1
ATOM 3894 O O . PRO A 1 521 ? 3.197 9.512 -11.006 1.00 89.56 521 PRO A O 1
ATOM 3897 N N . THR A 1 522 ? 1.632 10.499 -12.258 1.00 83.75 522 THR A N 1
ATOM 3898 C CA . THR A 1 522 ? 0.704 9.347 -12.278 1.00 83.75 522 THR A CA 1
ATOM 3899 C C . THR A 1 522 ? 0.895 8.415 -13.474 1.00 83.75 522 THR A C 1
ATOM 3901 O O . THR A 1 522 ? 0.300 7.345 -13.552 1.00 83.75 522 THR A O 1
ATOM 3904 N N . ALA A 1 523 ? 1.707 8.830 -14.444 1.00 87.62 523 ALA A N 1
ATOM 3905 C CA . ALA A 1 523 ? 2.046 8.046 -15.622 1.00 87.62 523 ALA A CA 1
ATOM 3906 C C . ALA A 1 523 ? 3.393 8.497 -16.181 1.00 87.62 523 ALA A C 1
ATOM 3908 O O . ALA A 1 523 ? 3.823 9.629 -15.944 1.00 87.62 523 ALA A O 1
ATOM 3909 N N . VAL A 1 524 ? 4.043 7.648 -16.970 1.00 90.88 524 VAL A N 1
ATOM 3910 C CA . VAL A 1 524 ? 5.266 8.008 -17.685 1.00 90.88 524 VAL A CA 1
ATOM 3911 C C . VAL A 1 524 ? 5.271 7.341 -19.051 1.00 90.88 524 VAL A C 1
ATOM 3913 O O . VAL A 1 524 ? 5.041 6.143 -19.162 1.00 90.88 524 VAL A O 1
ATOM 3916 N N . LEU A 1 525 ? 5.512 8.126 -20.097 1.00 91.88 525 LEU A N 1
ATOM 3917 C CA . LEU A 1 525 ? 5.626 7.639 -21.467 1.00 91.88 525 LEU A CA 1
ATOM 3918 C C . LEU A 1 525 ? 6.769 8.363 -22.170 1.00 91.88 525 LEU A C 1
ATOM 3920 O O . LEU A 1 525 ? 6.722 9.581 -22.330 1.00 91.88 525 LEU A O 1
ATOM 3924 N N . TYR A 1 526 ? 7.776 7.625 -22.620 1.00 92.31 526 TYR A N 1
ATOM 3925 C CA . TYR A 1 526 ? 8.804 8.151 -23.505 1.00 92.31 526 TYR A CA 1
ATOM 3926 C C . TYR A 1 526 ? 8.340 8.086 -24.963 1.00 92.31 526 TYR A C 1
ATOM 3928 O O . TYR A 1 526 ? 7.848 7.057 -25.426 1.00 92.31 526 TYR A O 1
ATOM 3936 N N . ARG A 1 527 ? 8.543 9.172 -25.712 1.00 87.88 527 ARG A N 1
ATOM 3937 C CA . ARG A 1 527 ? 8.344 9.218 -27.160 1.00 87.88 527 ARG A CA 1
ATOM 3938 C C . ARG A 1 527 ? 9.164 10.338 -27.793 1.00 87.88 527 ARG A C 1
ATOM 3940 O O . ARG A 1 527 ? 9.057 11.484 -27.373 1.00 87.88 527 ARG A O 1
ATOM 3947 N N . ASP A 1 528 ? 9.947 10.014 -28.821 1.00 86.81 528 ASP A N 1
ATOM 3948 C CA . ASP A 1 528 ? 10.646 10.983 -29.683 1.00 86.81 528 ASP A CA 1
ATOM 3949 C C . ASP A 1 528 ? 11.463 12.045 -28.909 1.00 86.81 528 ASP A C 1
ATOM 3951 O O . ASP A 1 528 ? 11.427 13.236 -29.210 1.00 86.81 528 ASP A O 1
ATOM 3955 N N . GLY A 1 529 ? 12.189 11.626 -27.864 1.00 89.00 529 GLY A N 1
ATOM 3956 C CA . GLY A 1 529 ? 12.996 12.528 -27.027 1.00 89.00 529 GLY A CA 1
ATOM 3957 C C . GLY A 1 529 ? 12.209 13.327 -25.981 1.00 89.00 529 GLY A C 1
ATOM 3958 O O . GLY A 1 529 ? 12.808 14.100 -25.230 1.00 89.00 529 GLY A O 1
ATOM 3959 N N . LEU A 1 530 ? 10.896 13.118 -25.882 1.00 90.88 530 LEU A N 1
ATOM 3960 C CA . LEU A 1 530 ? 10.030 13.682 -24.854 1.00 90.88 530 LEU A CA 1
ATOM 3961 C C . LEU A 1 530 ? 9.560 12.598 -23.885 1.00 90.88 530 LEU A C 1
ATOM 3963 O O . LEU A 1 530 ? 9.295 11.463 -24.265 1.00 90.88 530 LEU A O 1
ATOM 3967 N N . VAL A 1 531 ? 9.410 12.978 -22.624 1.00 93.19 531 VAL A N 1
ATOM 3968 C CA . VAL A 1 531 ? 8.746 12.183 -21.595 1.00 93.19 531 VAL A CA 1
ATOM 3969 C C . VAL A 1 531 ? 7.456 12.887 -21.231 1.00 93.19 531 VAL A C 1
ATOM 3971 O O . VAL A 1 531 ? 7.452 14.052 -20.831 1.00 93.19 531 VAL A O 1
ATOM 3974 N N . VAL A 1 532 ? 6.353 12.179 -21.400 1.00 91.00 532 VAL A N 1
ATOM 3975 C CA . VAL A 1 532 ? 5.005 12.662 -21.153 1.00 91.00 532 VAL A CA 1
ATOM 3976 C C . VAL A 1 532 ? 4.523 12.074 -19.836 1.00 91.00 532 VAL A C 1
ATOM 3978 O O . VAL A 1 532 ? 4.555 10.861 -19.644 1.00 91.00 532 VAL A O 1
ATOM 3981 N N . THR A 1 533 ? 4.087 12.935 -18.920 1.00 91.00 533 THR A N 1
ATOM 3982 C CA . THR A 1 533 ? 3.600 12.522 -17.600 1.00 91.00 533 THR A CA 1
ATOM 3983 C C . THR A 1 533 ? 2.349 13.305 -17.209 1.00 91.00 533 THR A C 1
ATOM 3985 O O . THR A 1 533 ? 2.291 14.532 -17.345 1.00 91.00 533 THR A O 1
ATOM 3988 N N . GLY A 1 534 ? 1.316 12.595 -16.757 1.00 87.19 534 GLY A N 1
ATOM 3989 C CA . GLY A 1 534 ? 0.204 13.205 -16.030 1.00 87.19 534 GLY A CA 1
ATOM 3990 C C . GLY A 1 534 ? 0.635 13.516 -14.598 1.00 87.19 534 GLY A C 1
ATOM 3991 O O . GLY A 1 534 ? 1.487 12.817 -14.056 1.00 87.19 534 GLY A O 1
ATOM 3992 N N . ALA A 1 535 ? 0.076 14.564 -13.991 1.00 86.69 535 ALA A N 1
ATOM 3993 C CA . ALA A 1 535 ? 0.354 14.863 -12.590 1.00 86.69 535 ALA A CA 1
ATOM 3994 C C . ALA A 1 535 ? -0.916 15.184 -11.795 1.00 86.69 535 ALA A C 1
ATOM 3996 O O . ALA A 1 535 ? -1.693 16.067 -12.186 1.00 86.69 535 ALA A O 1
ATOM 3997 N N . ALA A 1 536 ? -1.086 14.504 -10.663 1.00 83.38 536 ALA A N 1
ATOM 3998 C CA . ALA A 1 536 ? -2.064 14.853 -9.639 1.00 83.38 536 ALA A CA 1
ATOM 3999 C C . ALA A 1 536 ? -1.455 15.883 -8.667 1.00 83.38 536 ALA A C 1
ATOM 4001 O O . ALA A 1 536 ? -0.226 15.985 -8.559 1.00 83.38 536 ALA A O 1
ATOM 4002 N N . PRO A 1 537 ? -2.265 16.709 -7.980 1.00 83.44 537 PRO A N 1
ATOM 4003 C CA . PRO A 1 537 ? -1.739 17.533 -6.898 1.00 83.44 537 PRO A CA 1
ATOM 4004 C C . PRO A 1 537 ? -1.080 16.635 -5.859 1.00 83.44 537 PRO A C 1
ATOM 4006 O O . PRO A 1 537 ? -1.628 15.589 -5.563 1.00 83.44 537 PRO A O 1
ATOM 4009 N N . ALA A 1 538 ? 0.047 17.052 -5.289 1.00 80.12 538 ALA A N 1
ATOM 4010 C CA . ALA A 1 538 ? 0.565 16.418 -4.084 1.00 80.12 538 ALA A CA 1
ATOM 4011 C C . ALA A 1 538 ? -0.102 17.049 -2.846 1.00 80.12 538 ALA A C 1
ATOM 4013 O O . ALA A 1 538 ? -0.443 18.244 -2.870 1.00 80.12 538 ALA A O 1
ATOM 4014 N N . PRO A 1 539 ? -0.253 16.309 -1.737 1.00 77.25 539 PRO A N 1
ATOM 4015 C CA . PRO A 1 539 ? -0.745 16.875 -0.495 1.00 77.25 539 PRO A CA 1
ATOM 4016 C C . PRO A 1 539 ? 0.151 18.030 -0.019 1.00 77.25 539 PRO A C 1
ATOM 4018 O O . PRO A 1 539 ? 1.378 17.928 -0.009 1.00 77.25 539 PRO A O 1
ATOM 4021 N N . SER A 1 540 ? -0.443 19.150 0.408 1.00 81.25 540 SER A N 1
ATOM 4022 C CA . SER A 1 540 ? 0.341 20.321 0.835 1.00 81.25 540 SER A CA 1
ATOM 4023 C C . SER A 1 540 ? 1.298 19.975 1.987 1.00 81.25 540 SER A C 1
ATOM 4025 O O . SER A 1 540 ? 0.895 19.262 2.908 1.00 81.25 540 SER A O 1
ATOM 4027 N N . PRO A 1 541 ? 2.547 20.467 2.010 1.00 85.25 541 PRO A N 1
ATOM 4028 C CA . PRO A 1 541 ? 3.440 20.211 3.134 1.00 85.25 541 PRO A CA 1
ATOM 4029 C C . PRO A 1 541 ? 2.785 20.616 4.456 1.00 85.25 541 PRO A C 1
ATOM 4031 O O . PRO A 1 541 ? 2.211 21.701 4.568 1.00 85.25 541 PRO A O 1
ATOM 4034 N N . LEU A 1 542 ? 2.840 19.729 5.449 1.00 90.00 542 LEU A N 1
ATOM 4035 C CA . LEU A 1 542 ? 2.319 20.049 6.770 1.00 90.00 542 LEU A CA 1
ATOM 4036 C C . LEU A 1 542 ? 3.249 21.061 7.453 1.00 90.00 542 LEU A C 1
ATOM 4038 O O . LEU A 1 542 ? 4.465 21.003 7.254 1.00 90.00 542 LEU A O 1
ATOM 4042 N N . PRO A 1 543 ? 2.716 21.974 8.283 1.00 91.06 543 PRO A N 1
ATOM 4043 C CA . PRO A 1 543 ? 3.554 22.901 9.032 1.00 91.06 543 PRO A CA 1
ATOM 4044 C C . PRO A 1 543 ? 4.526 22.128 9.939 1.00 91.06 543 PRO A C 1
ATOM 4046 O O . PRO A 1 543 ? 4.189 21.030 10.396 1.00 91.06 543 PRO A O 1
ATOM 4049 N N . PRO A 1 544 ? 5.720 22.665 10.232 1.00 92.25 544 PRO A N 1
ATOM 4050 C CA . PRO A 1 544 ? 6.639 22.025 11.166 1.00 92.25 544 PRO A CA 1
ATOM 4051 C C . PRO A 1 544 ? 6.006 21.920 12.561 1.00 92.25 544 PRO A C 1
ATOM 4053 O O . PRO A 1 544 ? 5.244 22.793 12.979 1.00 92.25 544 PRO A O 1
ATOM 4056 N N . ILE A 1 545 ? 6.340 20.858 13.293 1.00 93.19 545 ILE A N 1
ATOM 4057 C CA . ILE A 1 545 ? 5.882 20.629 14.669 1.00 93.19 545 ILE A CA 1
ATOM 4058 C C . ILE A 1 545 ? 7.065 20.363 15.599 1.00 93.19 545 ILE A C 1
ATOM 4060 O O . ILE A 1 545 ? 8.143 19.974 15.158 1.00 93.19 545 ILE A O 1
ATOM 4064 N N . ARG A 1 546 ? 6.856 20.567 16.905 1.00 93.31 546 ARG A N 1
ATOM 4065 C CA . ARG A 1 546 ? 7.779 20.110 17.951 1.00 93.31 546 ARG A CA 1
ATOM 4066 C C . ARG A 1 546 ? 7.259 18.808 18.554 1.00 93.31 546 ARG A C 1
ATOM 4068 O O . ARG A 1 546 ? 6.116 18.765 19.007 1.00 93.31 546 ARG A O 1
ATOM 4075 N N . GLY A 1 547 ? 8.122 17.802 18.634 1.00 92.94 547 GLY A N 1
ATOM 4076 C CA . GLY A 1 547 ? 7.788 16.472 19.142 1.00 92.94 547 GLY A CA 1
ATOM 4077 C C . GLY A 1 547 ? 7.590 15.452 18.024 1.00 92.94 547 GLY A C 1
ATOM 4078 O O . GLY A 1 547 ? 7.805 15.750 16.855 1.00 92.94 547 GLY A O 1
ATOM 4079 N N . GLU A 1 548 ? 7.208 14.244 18.421 1.00 95.38 548 GLU A N 1
ATOM 4080 C CA . GLU A 1 548 ? 7.073 13.090 17.533 1.00 95.38 548 GLU A CA 1
ATOM 4081 C C . GLU A 1 548 ? 5.884 13.234 16.570 1.00 95.38 548 GLU A C 1
ATOM 4083 O O . GLU A 1 548 ? 4.799 13.682 16.963 1.00 95.38 548 GLU A O 1
ATOM 4088 N N . GLU A 1 549 ? 6.093 12.829 15.320 1.00 95.88 549 GLU A N 1
ATOM 4089 C CA . GLU A 1 549 ? 5.052 12.637 14.315 1.00 95.88 549 GLU A CA 1
ATOM 4090 C C . GLU A 1 549 ? 4.923 11.150 14.019 1.00 95.88 549 GLU A C 1
ATOM 4092 O O . GLU A 1 549 ? 5.925 10.513 13.714 1.00 95.88 549 GLU A O 1
ATOM 4097 N N . LEU A 1 550 ? 3.701 10.628 14.085 1.00 95.19 550 LEU A N 1
ATOM 4098 C CA . LEU A 1 550 ? 3.395 9.262 13.675 1.00 95.19 550 LEU A CA 1
ATOM 4099 C C . LEU A 1 550 ? 2.686 9.286 12.320 1.00 95.19 550 LEU A C 1
ATOM 4101 O O . LEU A 1 550 ? 1.670 9.970 12.181 1.00 95.19 550 LEU A O 1
ATOM 4105 N N . ARG A 1 551 ? 3.193 8.545 11.336 1.00 93.69 551 ARG A N 1
ATOM 4106 C CA . ARG A 1 551 ? 2.655 8.480 9.971 1.00 93.69 551 ARG A CA 1
ATOM 4107 C C . ARG A 1 551 ? 2.065 7.103 9.723 1.00 93.69 551 ARG A C 1
ATOM 4109 O O . ARG A 1 551 ? 2.762 6.095 9.777 1.00 93.69 551 ARG A O 1
ATOM 4116 N N . ILE A 1 552 ? 0.770 7.068 9.465 1.00 90.56 552 ILE A N 1
ATOM 4117 C CA . ILE A 1 552 ? -0.018 5.854 9.292 1.00 90.56 552 ILE A CA 1
ATOM 4118 C C . ILE A 1 552 ? -0.551 5.856 7.868 1.00 90.56 552 ILE A C 1
ATOM 4120 O O . ILE A 1 552 ? -0.960 6.901 7.369 1.00 90.56 552 ILE A O 1
ATOM 4124 N N . SER A 1 553 ? -0.551 4.709 7.207 1.00 87.25 553 SER A N 1
ATOM 4125 C CA . SER A 1 553 ? -1.149 4.568 5.882 1.00 87.25 553 SER A CA 1
ATOM 4126 C C . SER A 1 553 ? -2.319 3.610 5.925 1.00 87.25 553 SER A C 1
ATOM 4128 O O . SER A 1 553 ? -2.222 2.593 6.596 1.00 87.25 553 SER A O 1
ATOM 4130 N N . THR A 1 554 ? -3.417 3.933 5.246 1.00 79.44 554 THR A N 1
ATOM 4131 C CA . THR A 1 554 ? -4.604 3.072 5.184 1.00 79.44 554 THR A CA 1
ATOM 4132 C C . THR A 1 554 ? -4.895 2.666 3.731 1.00 79.44 554 THR A C 1
ATOM 4134 O O . THR A 1 554 ? -4.714 3.491 2.835 1.00 79.44 554 THR A O 1
ATOM 4137 N N . PRO A 1 555 ? -5.302 1.408 3.472 1.00 68.25 555 PRO A N 1
ATOM 4138 C CA . PRO A 1 555 ? -5.390 0.872 2.109 1.00 68.25 555 PRO A CA 1
ATOM 4139 C C . PRO A 1 555 ? -6.723 1.121 1.380 1.00 68.25 555 PRO A C 1
ATOM 4141 O O . PRO A 1 555 ? -6.772 0.996 0.161 1.00 68.25 555 PRO A O 1
ATOM 4144 N N . THR A 1 556 ? -7.807 1.471 2.081 1.00 59.47 556 THR A N 1
ATOM 4145 C CA . THR A 1 556 ? -9.178 1.425 1.528 1.00 59.47 556 THR A CA 1
ATOM 4146 C C . THR A 1 556 ? -9.788 2.790 1.187 1.00 59.47 556 THR A C 1
ATOM 4148 O O . THR A 1 556 ? -10.050 3.561 2.112 1.00 59.47 556 THR A O 1
ATOM 4151 N N . GLU A 1 557 ? -10.173 2.969 -0.090 1.00 51.53 557 GLU A N 1
ATOM 4152 C CA . GLU A 1 557 ? -10.861 4.148 -0.679 1.00 51.53 557 GLU A CA 1
ATOM 4153 C C . GLU A 1 557 ? -12.206 4.529 -0.016 1.00 51.53 557 GLU A C 1
ATOM 4155 O O . GLU A 1 557 ? -12.662 5.667 -0.132 1.00 51.53 557 GLU A O 1
ATOM 4160 N N . ASP A 1 558 ? -12.853 3.599 0.696 1.00 45.94 558 ASP A N 1
ATOM 4161 C CA . ASP A 1 558 ? -14.221 3.766 1.221 1.00 45.94 558 ASP A CA 1
ATOM 4162 C C . ASP A 1 558 ? -14.305 3.980 2.740 1.00 45.94 558 ASP A C 1
ATOM 4164 O O . ASP A 1 558 ? -15.389 4.195 3.297 1.00 45.94 558 ASP A O 1
ATOM 4168 N N . ALA A 1 559 ? -13.178 3.929 3.447 1.00 51.50 559 ALA A N 1
ATOM 4169 C CA . ALA A 1 559 ? -13.166 4.281 4.855 1.00 51.50 559 ALA A CA 1
ATOM 4170 C C . ALA A 1 559 ? -13.184 5.809 4.960 1.00 51.50 559 ALA A C 1
ATOM 4172 O O . ALA A 1 559 ? -12.232 6.494 4.589 1.00 51.50 559 ALA A O 1
ATOM 4173 N N . ASN A 1 560 ? -14.295 6.364 5.445 1.00 53.84 560 ASN A N 1
ATOM 4174 C CA . ASN A 1 560 ? -14.490 7.802 5.604 1.00 53.84 560 ASN A CA 1
ATOM 4175 C C . ASN A 1 560 ? -13.644 8.343 6.775 1.00 53.84 560 ASN A C 1
ATOM 4177 O O . ASN A 1 560 ? -14.177 8.872 7.752 1.00 53.84 560 ASN A O 1
ATOM 4181 N N . TYR A 1 561 ? -12.313 8.256 6.653 1.00 60.50 561 TYR A N 1
ATOM 4182 C CA . TYR A 1 561 ? -11.285 8.615 7.637 1.00 60.50 561 TYR A CA 1
ATOM 4183 C C . TYR A 1 561 ? -11.227 10.117 7.978 1.00 60.50 561 TYR A C 1
ATOM 4185 O O . TYR A 1 561 ? -10.207 10.626 8.436 1.00 60.50 561 TYR A O 1
ATOM 4193 N N . GLY A 1 562 ? -12.308 10.863 7.770 1.00 57.56 562 GLY A N 1
ATOM 4194 C CA . GLY A 1 562 ? -12.492 12.241 8.216 1.00 57.56 562 GLY A CA 1
ATOM 4195 C C . GLY A 1 562 ? -13.697 12.438 9.135 1.00 57.56 562 GLY A C 1
ATOM 4196 O O . GLY A 1 562 ? -13.801 13.484 9.776 1.00 57.56 562 GLY A O 1
ATOM 4197 N N . SER A 1 563 ? -14.607 11.466 9.231 1.00 72.50 563 SER A N 1
ATOM 4198 C CA . SER A 1 563 ? -15.805 11.596 10.054 1.00 72.50 563 SER A CA 1
ATOM 4199 C C . SER A 1 563 ? -15.570 11.010 11.442 1.00 72.50 563 SER A C 1
ATOM 4201 O O . SER A 1 563 ? -15.515 9.802 11.624 1.00 72.50 563 SER A O 1
ATOM 4203 N N . ILE A 1 564 ? -15.472 11.884 12.443 1.00 82.69 564 ILE A N 1
ATOM 4204 C CA . ILE A 1 564 ? -15.460 11.505 13.867 1.00 82.69 564 ILE A CA 1
ATOM 4205 C C . ILE A 1 564 ? -16.806 11.807 14.544 1.00 82.69 564 ILE A C 1
ATOM 4207 O O . ILE A 1 564 ? -16.870 12.028 15.753 1.00 82.69 564 ILE A O 1
ATOM 4211 N N . ASP A 1 565 ? -17.888 11.880 13.761 1.00 88.88 565 ASP A N 1
ATOM 4212 C CA . ASP A 1 565 ? -19.249 11.928 14.298 1.00 88.88 565 ASP A CA 1
ATOM 4213 C C . ASP A 1 565 ? -19.684 10.509 14.693 1.00 88.88 565 ASP A C 1
ATOM 4215 O O . ASP A 1 565 ? -19.722 9.647 13.816 1.00 88.88 565 ASP A O 1
ATOM 4219 N N . PRO A 1 566 ? -20.061 10.253 15.959 1.00 88.44 566 PRO A N 1
ATOM 4220 C CA . PRO A 1 566 ? -20.472 8.922 16.411 1.00 88.44 566 PRO A CA 1
ATOM 4221 C C . PRO A 1 566 ? -21.649 8.300 15.646 1.00 88.44 566 PRO A C 1
ATOM 4223 O O . PRO A 1 566 ? -21.774 7.078 15.635 1.00 88.44 566 PRO A O 1
ATOM 4226 N N . LEU A 1 567 ? -22.472 9.107 14.957 1.00 87.06 567 LEU A N 1
ATOM 4227 C CA . LEU A 1 567 ? -23.525 8.586 14.076 1.00 87.06 567 LEU A CA 1
ATOM 4228 C C . LEU A 1 567 ? -22.969 7.863 12.841 1.00 87.06 567 LEU A C 1
ATOM 4230 O O . LEU A 1 567 ? -23.699 7.107 12.196 1.00 87.06 567 LEU A O 1
ATOM 4234 N N . ASN A 1 568 ? -21.730 8.165 12.438 1.00 78.06 568 ASN A N 1
ATOM 4235 C CA . ASN A 1 568 ? -21.050 7.553 11.301 1.00 78.06 568 ASN A CA 1
ATOM 4236 C C . ASN A 1 568 ? -20.139 6.453 11.832 1.00 78.06 568 ASN A C 1
ATOM 4238 O O . ASN A 1 568 ? -18.959 6.676 12.080 1.00 78.06 568 ASN A O 1
ATOM 4242 N N . PHE A 1 569 ? -20.740 5.296 12.085 1.00 70.62 569 PHE A N 1
ATOM 4243 C CA . PHE A 1 569 ? -20.081 4.193 12.763 1.00 70.62 569 PHE A CA 1
ATOM 4244 C C . PHE A 1 569 ? -19.801 3.060 11.776 1.00 70.62 569 PHE A C 1
ATOM 4246 O O . PHE A 1 569 ? -20.647 2.191 11.553 1.00 70.62 569 PHE A O 1
ATOM 4253 N N . ALA A 1 570 ? -18.616 3.094 11.168 1.00 66.62 570 ALA A N 1
ATOM 4254 C CA . ALA A 1 570 ? -18.036 1.974 10.434 1.00 66.62 570 ALA A CA 1
ATOM 4255 C C . ALA A 1 570 ? -16.812 1.417 11.183 1.00 66.62 570 ALA A C 1
ATOM 4257 O O . ALA A 1 570 ? -16.177 2.122 11.964 1.00 66.62 570 ALA A O 1
ATOM 4258 N N . PHE A 1 571 ? -16.453 0.156 10.926 1.00 59.84 571 PHE A N 1
ATOM 4259 C CA . PHE A 1 571 ? -15.322 -0.517 11.585 1.00 59.84 571 PHE A CA 1
ATOM 4260 C C . PHE A 1 571 ? -13.978 0.253 11.483 1.00 59.84 571 PHE A C 1
ATOM 4262 O O . PHE A 1 571 ? -13.279 0.349 12.492 1.00 59.84 571 PHE A O 1
ATOM 4269 N N . PRO A 1 572 ? -13.618 0.884 10.341 1.00 59.03 572 PRO A N 1
ATOM 4270 C CA . PRO A 1 572 ? -12.411 1.717 10.247 1.00 59.03 572 PRO A CA 1
ATOM 4271 C C . PRO A 1 572 ? -12.459 2.985 11.117 1.00 59.03 572 PRO A C 1
ATOM 4273 O O . PRO A 1 572 ? -11.420 3.462 11.582 1.00 59.03 572 PRO A O 1
ATOM 4276 N N . ASP A 1 573 ? -13.660 3.513 11.375 1.00 68.25 573 ASP A N 1
ATOM 4277 C CA . ASP A 1 573 ? -13.871 4.745 12.140 1.00 68.25 573 ASP A CA 1
ATOM 4278 C C . ASP A 1 573 ? -13.683 4.515 13.647 1.00 68.25 573 ASP A C 1
ATOM 4280 O O . ASP A 1 573 ? -13.431 5.464 14.392 1.00 68.25 573 ASP A O 1
ATOM 4284 N N . GLU A 1 574 ? -13.749 3.264 14.120 1.00 74.75 574 GLU A N 1
ATOM 4285 C CA . GLU A 1 574 ? -13.613 2.933 15.542 1.00 74.75 574 GLU A CA 1
ATOM 4286 C C . GLU A 1 574 ? -12.243 3.323 16.104 1.00 74.75 574 GLU A C 1
ATOM 4288 O O . GLU A 1 574 ? -12.176 3.873 17.203 1.00 74.75 574 GLU A O 1
ATOM 4293 N N . GLN A 1 575 ? -11.152 3.111 15.358 1.00 78.31 575 GLN A N 1
ATOM 4294 C CA . GLN A 1 575 ? -9.806 3.507 15.800 1.00 78.31 575 GLN A CA 1
ATOM 4295 C C . GLN A 1 575 ? -9.664 5.032 15.887 1.00 78.31 575 GLN A C 1
ATOM 4297 O O . GLN A 1 575 ? -9.077 5.564 16.834 1.00 78.31 575 GLN A O 1
ATOM 4302 N N . PHE A 1 576 ? -10.252 5.745 14.924 1.00 81.19 576 PHE A N 1
ATOM 4303 C CA . PHE A 1 576 ? -10.280 7.204 14.902 1.00 81.19 576 PHE A CA 1
ATOM 4304 C C . PHE A 1 576 ? -11.093 7.764 16.063 1.00 81.19 576 PHE A C 1
ATOM 4306 O O . PHE A 1 576 ? -10.578 8.567 16.844 1.00 81.19 576 PHE A O 1
ATOM 4313 N N . LEU A 1 577 ? -12.332 7.291 16.220 1.00 85.88 577 LEU A N 1
ATOM 4314 C CA . LEU A 1 577 ? -13.199 7.649 17.333 1.00 85.88 577 LEU A CA 1
ATOM 4315 C C . LEU A 1 577 ? -12.541 7.292 18.661 1.00 85.88 577 LEU A C 1
ATOM 4317 O O . LEU A 1 577 ? -12.600 8.090 19.586 1.00 85.88 577 LEU A O 1
ATOM 4321 N N . TYR A 1 578 ? -11.851 6.161 18.766 1.00 87.44 578 TYR A N 1
ATOM 4322 C CA . TYR A 1 578 ? -11.101 5.820 19.965 1.00 87.44 578 TYR A CA 1
ATOM 4323 C C . TYR A 1 578 ? -9.991 6.844 20.247 1.00 87.44 578 TYR A C 1
ATOM 4325 O O . TYR A 1 578 ? -9.851 7.281 21.387 1.00 87.44 578 TYR A O 1
ATOM 4333 N N . ALA A 1 579 ? -9.232 7.311 19.253 1.00 89.69 579 ALA A N 1
ATOM 4334 C CA . ALA A 1 579 ? -8.202 8.341 19.443 1.00 89.69 579 ALA A CA 1
ATOM 4335 C C . ALA A 1 579 ? -8.771 9.740 19.775 1.00 89.69 579 ALA A C 1
ATOM 4337 O O . ALA A 1 579 ? -8.124 10.523 20.482 1.00 89.69 579 ALA A O 1
ATOM 4338 N N . THR A 1 580 ? -9.972 10.068 19.287 1.00 92.62 580 THR A N 1
ATOM 4339 C CA . THR A 1 580 ? -10.584 11.402 19.429 1.00 92.62 580 THR A CA 1
ATOM 4340 C C . THR A 1 580 ? -11.708 11.481 20.460 1.00 92.62 580 THR A C 1
ATOM 4342 O O . THR A 1 580 ? -12.156 12.571 20.810 1.00 92.62 580 THR A O 1
ATOM 4345 N N . CYS A 1 581 ? -12.169 10.360 20.999 1.00 93.19 581 CYS A N 1
ATOM 4346 C CA . CYS A 1 581 ? -13.221 10.314 22.003 1.00 93.19 581 CYS A CA 1
ATOM 4347 C C . CYS A 1 581 ? -12.652 10.092 23.401 1.00 93.19 581 CYS A C 1
ATOM 4349 O O . CYS A 1 581 ? -11.768 9.265 23.612 1.00 93.19 581 CYS A O 1
ATOM 4351 N N . ALA A 1 582 ? -13.217 10.810 24.364 1.00 94.88 582 ALA A N 1
ATOM 4352 C CA . ALA A 1 582 ? -13.242 10.402 25.755 1.00 94.88 582 ALA A CA 1
ATOM 4353 C C . ALA A 1 582 ? -14.695 10.148 26.159 1.00 94.88 582 ALA A C 1
ATOM 4355 O O . ALA A 1 582 ? -15.539 11.044 26.024 1.00 94.88 582 ALA A O 1
ATOM 4356 N N . ASN A 1 583 ? -14.983 8.937 26.632 1.00 94.25 583 ASN A N 1
ATOM 4357 C CA . ASN A 1 583 ? -16.331 8.500 26.999 1.00 94.25 583 ASN A CA 1
ATOM 4358 C C . ASN A 1 583 ? -16.478 8.437 28.538 1.00 94.25 583 ASN A C 1
ATOM 4360 O O . ASN A 1 583 ? -15.577 8.828 29.286 1.00 94.25 583 ASN A O 1
ATOM 4364 N N . LEU A 1 584 ? -17.633 8.001 29.053 1.00 96.62 584 LEU A N 1
ATOM 4365 C CA . LEU A 1 584 ? -17.850 7.798 30.491 1.00 96.62 584 LEU A CA 1
ATOM 4366 C C . LEU A 1 584 ? -16.765 6.882 31.069 1.00 96.62 584 LEU A C 1
ATOM 4368 O O . LEU A 1 584 ? -16.107 7.228 32.055 1.00 96.62 584 LEU A O 1
ATOM 4372 N N . LEU A 1 585 ? -16.566 5.740 30.417 1.00 96.06 585 LEU A N 1
ATOM 4373 C CA . LEU A 1 585 ? -15.542 4.748 30.707 1.00 96.06 585 LEU A CA 1
ATOM 4374 C C . LEU A 1 585 ? -14.776 4.436 29.419 1.00 96.06 585 LEU A C 1
ATOM 4376 O O . LEU A 1 585 ? -15.269 4.699 28.326 1.00 96.06 585 LEU A O 1
ATOM 4380 N N . ASN A 1 586 ? -13.598 3.844 29.560 1.00 92.94 586 ASN A N 1
ATOM 4381 C CA . ASN A 1 586 ? -12.744 3.471 28.445 1.00 92.94 586 ASN A CA 1
ATOM 4382 C C . ASN A 1 586 ? -12.010 2.153 28.721 1.00 92.94 586 ASN A C 1
ATOM 4384 O O . ASN A 1 586 ? -11.722 1.821 29.874 1.00 92.94 586 ASN A O 1
ATOM 4388 N N . TYR A 1 587 ? -11.670 1.434 27.657 1.00 89.88 587 TYR A N 1
ATOM 4389 C CA . TYR A 1 587 ? -10.685 0.357 27.687 1.00 89.88 587 TYR A CA 1
ATOM 4390 C C . TYR A 1 587 ? -9.287 0.983 27.660 1.00 89.88 587 TYR A C 1
ATOM 4392 O O . TYR A 1 587 ? -9.018 1.756 26.753 1.00 89.88 587 TYR A O 1
ATOM 4400 N N . PRO A 1 588 ? -8.414 0.780 28.660 1.00 87.69 588 PRO A N 1
ATOM 4401 C CA . PRO A 1 588 ? -7.140 1.492 28.718 1.00 87.69 588 PRO A CA 1
ATOM 4402 C C . PRO A 1 588 ? -6.207 1.098 27.565 1.00 87.69 588 PRO A C 1
ATOM 4404 O O . PRO A 1 588 ? -6.226 -0.042 27.112 1.00 87.69 588 PRO A O 1
ATOM 4407 N N . ASP A 1 589 ? -5.327 2.027 27.175 1.00 86.44 589 ASP A N 1
ATOM 4408 C CA . ASP A 1 589 ? -4.235 1.815 26.211 1.00 86.44 589 ASP A CA 1
ATOM 4409 C C . ASP A 1 589 ? -3.152 0.888 26.809 1.00 86.44 589 ASP A C 1
ATOM 4411 O O . ASP A 1 589 ? -2.057 1.325 27.165 1.00 86.44 589 ASP A O 1
ATOM 4415 N N . SER A 1 590 ? -3.499 -0.384 27.013 1.00 84.31 590 SER A N 1
ATOM 4416 C CA . SER A 1 590 ? -2.712 -1.404 27.712 1.00 84.31 590 SER A CA 1
ATOM 4417 C C . SER A 1 590 ? -2.876 -2.757 27.019 1.00 84.31 590 SER A C 1
ATOM 4419 O O . SER A 1 590 ? -3.930 -3.057 26.462 1.00 84.31 590 SER A O 1
ATOM 4421 N N . ALA A 1 591 ? -1.835 -3.587 27.039 1.00 79.69 591 ALA A N 1
ATOM 4422 C CA . ALA A 1 591 ? -1.863 -4.892 26.387 1.00 79.69 591 ALA A CA 1
ATOM 4423 C C . ALA A 1 591 ? -2.615 -5.949 27.222 1.00 79.69 591 ALA A C 1
ATOM 4425 O O . ALA A 1 591 ? -2.715 -5.867 28.450 1.00 79.69 591 ALA A O 1
ATOM 4426 N N . GLY A 1 592 ? -3.098 -6.995 26.547 1.00 78.00 592 GLY A N 1
ATOM 4427 C CA . GLY A 1 592 ? -3.641 -8.190 27.193 1.00 78.00 592 GLY A CA 1
ATOM 4428 C C . GLY A 1 592 ? -4.909 -7.936 28.028 1.00 78.00 592 GLY A C 1
ATOM 4429 O O . GLY A 1 592 ? -5.716 -7.066 27.693 1.00 78.00 592 GLY A O 1
ATOM 4430 N N . PRO A 1 593 ? -5.119 -8.689 29.128 1.00 79.25 593 PRO A N 1
ATOM 4431 C CA . PRO A 1 593 ? -6.337 -8.598 29.937 1.00 79.25 593 PRO A CA 1
ATOM 4432 C C . PRO A 1 593 ? -6.599 -7.223 30.555 1.00 79.25 593 PRO A C 1
ATOM 4434 O O . PRO A 1 593 ? -7.735 -6.943 30.933 1.00 79.25 593 PRO A O 1
ATOM 4437 N N . ASP A 1 594 ? -5.570 -6.384 30.696 1.00 84.38 594 ASP A N 1
ATOM 4438 C CA . ASP A 1 594 ? -5.719 -5.044 31.255 1.00 84.38 594 ASP A CA 1
ATOM 4439 C C . ASP A 1 594 ? -6.423 -4.093 30.279 1.00 84.38 594 ASP A C 1
ATOM 4441 O O . ASP A 1 594 ? -7.349 -3.384 30.672 1.00 84.38 594 ASP A O 1
ATOM 4445 N N . GLY A 1 595 ? -6.062 -4.163 28.993 1.00 85.62 595 GLY A N 1
ATOM 4446 C CA . GLY A 1 595 ? -6.751 -3.458 27.908 1.00 85.62 595 GLY A CA 1
ATOM 4447 C C . GLY A 1 595 ? -8.187 -3.927 27.691 1.00 85.62 595 GLY A C 1
ATOM 4448 O O . GLY A 1 595 ? -9.016 -3.170 27.209 1.00 85.62 595 GLY A O 1
ATOM 4449 N N . ALA A 1 596 ? -8.529 -5.148 28.111 1.00 82.81 596 ALA A N 1
ATOM 4450 C CA . ALA A 1 596 ? -9.873 -5.711 27.973 1.00 82.81 596 ALA A CA 1
ATOM 4451 C C . ALA A 1 596 ? -10.826 -5.374 29.140 1.00 82.81 596 ALA A C 1
ATOM 4453 O O . ALA A 1 596 ? -11.943 -5.895 29.198 1.00 82.81 596 ALA A O 1
ATOM 4454 N N . ARG A 1 597 ? -10.415 -4.529 30.098 1.00 88.69 597 ARG A N 1
ATOM 4455 C CA . ARG A 1 597 ? -11.230 -4.153 31.267 1.00 88.69 597 ARG A CA 1
ATOM 4456 C C . ARG A 1 597 ? -11.568 -2.671 31.252 1.00 88.69 597 ARG A C 1
ATOM 4458 O O . ARG A 1 597 ? -10.683 -1.823 31.213 1.00 88.69 597 ARG A O 1
ATOM 4465 N N . LEU A 1 598 ? -12.855 -2.360 31.371 1.00 93.31 598 LEU A N 1
ATOM 4466 C CA . LEU A 1 598 ? -13.316 -0.977 31.451 1.00 93.31 598 LEU A CA 1
ATOM 4467 C C . LEU A 1 598 ? -12.786 -0.272 32.697 1.00 93.31 598 LEU A C 1
ATOM 4469 O O . LEU A 1 598 ? -12.795 -0.819 33.803 1.00 93.31 598 LEU A O 1
ATOM 4473 N N . ARG A 1 599 ? -12.391 0.985 32.507 1.00 94.50 599 ARG A N 1
ATOM 4474 C CA . ARG A 1 599 ? -11.960 1.896 33.563 1.00 94.50 599 ARG A CA 1
ATOM 4475 C C . ARG A 1 599 ? -12.643 3.257 33.419 1.00 94.50 599 ARG A C 1
ATOM 4477 O O . ARG A 1 599 ? -13.003 3.645 32.311 1.00 94.50 599 ARG A O 1
ATOM 4484 N N . PRO A 1 600 ? -12.800 4.020 34.511 1.00 96.12 600 PRO A N 1
ATOM 4485 C CA . PRO A 1 600 ? -13.364 5.364 34.440 1.00 96.12 600 PRO A CA 1
ATOM 4486 C C . PRO A 1 600 ? -12.472 6.323 33.651 1.00 96.12 600 PRO A C 1
ATOM 4488 O O . PRO A 1 600 ? -11.285 6.450 33.960 1.00 96.12 600 PRO A O 1
ATOM 4491 N N . GLU A 1 601 ? -13.052 7.039 32.686 1.00 94.69 601 GLU A N 1
ATOM 4492 C CA . GLU A 1 601 ? -12.354 8.089 31.939 1.00 94.69 601 GLU A CA 1
ATOM 4493 C C . GLU A 1 601 ? -12.894 9.474 32.319 1.00 94.69 601 GLU A C 1
ATOM 4495 O O . GLU A 1 601 ? -12.291 10.159 33.157 1.00 94.69 601 GLU A O 1
ATOM 4500 N N . ILE A 1 602 ? -14.045 9.874 31.762 1.00 96.94 602 ILE A N 1
ATOM 4501 C CA . ILE A 1 602 ? -14.733 11.108 32.170 1.00 96.94 602 ILE A CA 1
ATOM 4502 C C . ILE A 1 602 ? -15.527 10.889 33.463 1.00 96.94 602 ILE A C 1
ATOM 4504 O O . ILE A 1 602 ? -15.652 11.805 34.287 1.00 96.94 602 ILE A O 1
ATOM 4508 N N . ALA A 1 603 ? -16.044 9.678 33.685 1.00 97.44 603 ALA A N 1
ATOM 4509 C CA . ALA A 1 603 ? -16.634 9.324 34.965 1.00 97.44 603 ALA A CA 1
ATOM 4510 C C . ALA A 1 603 ? -15.563 9.323 36.070 1.00 97.44 603 ALA A C 1
ATOM 4512 O O . ALA A 1 603 ? -14.414 8.926 35.877 1.00 97.44 603 ALA A O 1
ATOM 4513 N N . ALA A 1 604 ? -15.946 9.768 37.263 1.00 96.38 604 ALA A N 1
ATOM 4514 C CA . ALA A 1 604 ? -15.064 9.850 38.419 1.00 96.38 604 ALA A CA 1
ATOM 4515 C C . ALA A 1 604 ? -14.630 8.467 38.917 1.00 96.38 604 ALA A C 1
ATOM 4517 O O . ALA A 1 604 ? -13.483 8.303 39.335 1.00 96.38 604 ALA A O 1
ATOM 4518 N N . ALA A 1 605 ? -15.545 7.502 38.833 1.00 97.44 605 ALA A N 1
ATOM 4519 C CA . ALA A 1 605 ? -15.407 6.113 39.237 1.00 97.44 605 ALA A CA 1
ATOM 4520 C C . ALA A 1 605 ? -16.331 5.235 38.369 1.00 97.44 605 ALA A C 1
ATOM 4522 O O . ALA A 1 605 ? -17.103 5.755 37.558 1.00 97.44 605 ALA A O 1
ATOM 4523 N N . MET A 1 606 ? -16.270 3.913 38.560 1.00 97.50 606 MET A N 1
ATOM 4524 C CA . MET A 1 606 ? -17.276 2.997 38.009 1.00 97.50 606 MET A CA 1
ATOM 4525 C C . MET A 1 606 ? -18.671 3.381 38.538 1.00 97.50 606 MET A C 1
ATOM 4527 O O . MET A 1 606 ? -18.765 3.919 39.646 1.00 97.50 606 MET A O 1
ATOM 4531 N N . PRO A 1 607 ? -19.753 3.146 37.775 1.00 97.81 607 PRO A N 1
ATOM 4532 C CA . PRO A 1 607 ? -21.080 3.584 38.182 1.00 97.81 607 PRO A CA 1
ATOM 4533 C C . PRO A 1 607 ? -21.546 2.878 39.455 1.00 97.81 607 PRO A C 1
ATOM 4535 O O . PRO A 1 607 ? -21.380 1.668 39.607 1.00 97.81 607 PRO A O 1
ATOM 4538 N N . THR A 1 608 ? -22.217 3.617 40.338 1.00 97.50 608 THR A N 1
ATOM 4539 C CA . THR A 1 608 ? -22.977 2.996 41.426 1.00 97.50 608 THR A CA 1
ATOM 4540 C C . THR A 1 608 ? -24.220 2.340 40.834 1.00 97.50 608 THR A C 1
ATOM 4542 O O . THR A 1 608 ? -24.986 2.997 40.123 1.00 97.50 608 THR A O 1
ATOM 4545 N N . VAL A 1 609 ? -24.436 1.060 41.138 1.00 97.31 609 VAL A N 1
ATOM 4546 C CA . VAL A 1 609 ? -25.583 0.292 40.643 1.00 97.31 609 VAL A CA 1
ATOM 4547 C C . VAL A 1 609 ? -26.603 0.110 41.763 1.00 97.31 609 VAL A C 1
ATOM 4549 O O . VAL A 1 609 ? -26.280 -0.383 42.839 1.00 97.31 609 VAL A O 1
ATOM 4552 N N . THR A 1 610 ? -27.848 0.517 41.521 1.00 96.69 610 THR A N 1
ATOM 4553 C CA . THR A 1 610 ? -28.948 0.448 42.499 1.00 96.69 610 THR A CA 1
ATOM 4554 C C . THR A 1 610 ? -30.211 -0.158 41.877 1.00 96.69 610 THR A C 1
ATOM 4556 O O . THR A 1 610 ? -30.222 -0.549 40.705 1.00 96.69 610 THR A O 1
ATOM 4559 N N . ARG A 1 611 ? -31.289 -0.273 42.670 1.00 91.25 611 ARG A N 1
ATOM 4560 C CA . ARG A 1 611 ? -32.588 -0.838 42.251 1.00 91.25 611 ARG A CA 1
ATOM 4561 C C . ARG A 1 611 ? -32.470 -2.239 41.637 1.00 91.25 611 ARG A C 1
ATOM 4563 O O . ARG A 1 611 ? -33.008 -2.499 40.563 1.00 91.25 611 ARG A O 1
ATOM 4570 N N . GLY A 1 612 ? -31.722 -3.118 42.305 1.00 90.50 612 GLY A N 1
ATOM 4571 C CA . GLY A 1 612 ? -31.548 -4.507 41.873 1.00 90.50 612 GLY A CA 1
ATOM 4572 C C . GLY A 1 612 ? -30.843 -4.655 40.522 1.00 90.50 612 GLY A C 1
ATOM 4573 O O . GLY A 1 612 ? -31.186 -5.553 39.765 1.00 90.50 612 GLY A O 1
ATOM 4574 N N . GLY A 1 613 ? -29.907 -3.759 40.185 1.00 92.75 613 GLY A N 1
ATOM 4575 C CA . GLY A 1 613 ? -29.157 -3.839 38.925 1.00 92.75 613 GLY A CA 1
ATOM 4576 C C . GLY A 1 613 ? -29.721 -2.997 37.780 1.00 92.75 613 GLY A C 1
ATOM 4577 O O . GLY A 1 613 ? -29.315 -3.183 36.639 1.00 92.75 613 GLY A O 1
ATOM 4578 N N . ARG A 1 614 ? -30.684 -2.107 38.048 1.00 97.31 614 ARG A N 1
ATOM 4579 C CA . ARG A 1 614 ? -31.400 -1.360 36.999 1.00 97.31 614 ARG A CA 1
ATOM 4580 C C . ARG A 1 614 ? -30.935 0.075 36.820 1.00 97.31 614 ARG A C 1
ATOM 4582 O O . ARG A 1 614 ? -31.037 0.587 35.713 1.00 97.31 614 ARG A O 1
ATOM 4589 N N . THR A 1 615 ? -30.496 0.751 37.879 1.00 98.12 615 THR A N 1
ATOM 4590 C CA . THR A 1 615 ? -30.087 2.162 37.800 1.00 98.12 615 THR A CA 1
ATOM 4591 C C . THR A 1 615 ? -28.577 2.279 37.955 1.00 98.12 615 THR A C 1
ATOM 4593 O O . THR A 1 615 ? -28.044 1.895 38.994 1.00 98.12 615 THR A O 1
ATOM 4596 N N . TYR A 1 616 ? -27.924 2.852 36.946 1.00 98.50 616 TYR A N 1
ATOM 4597 C CA . TYR A 1 616 ? -26.489 3.115 36.885 1.00 98.50 616 TYR A CA 1
ATOM 4598 C C . TYR A 1 616 ? -26.244 4.613 37.029 1.00 98.50 616 TYR A C 1
ATOM 4600 O O . TYR A 1 616 ? -26.748 5.404 36.229 1.00 98.50 616 TYR A O 1
ATOM 4608 N N . THR A 1 617 ? -25.470 5.001 38.038 1.00 98.44 617 THR A N 1
ATOM 4609 C CA . THR A 1 617 ? -25.204 6.408 38.352 1.00 98.44 617 THR A CA 1
ATOM 4610 C C . THR A 1 617 ? -23.732 6.739 38.146 1.00 98.44 617 THR A C 1
ATOM 4612 O O . THR A 1 617 ? -22.867 6.219 38.849 1.00 98.44 617 THR A O 1
ATOM 4615 N N . PHE A 1 618 ? -23.456 7.645 37.211 1.00 98.56 618 PHE A N 1
ATOM 4616 C CA . PHE A 1 618 ? -22.128 8.151 36.880 1.00 98.56 618 PHE A CA 1
ATOM 4617 C C . PHE A 1 618 ? -21.957 9.573 37.414 1.00 98.56 618 PHE A C 1
ATOM 4619 O O . PHE A 1 618 ? -22.775 10.454 37.148 1.00 98.56 618 PHE A O 1
ATOM 4626 N N . ARG A 1 619 ? -20.857 9.828 38.124 1.00 98.19 619 ARG A N 1
ATOM 4627 C CA . ARG A 1 619 ? -20.439 11.186 38.499 1.00 98.19 619 ARG A CA 1
ATOM 4628 C C . ARG A 1 619 ? -19.409 11.682 37.494 1.00 98.19 619 ARG A C 1
ATOM 4630 O O . ARG A 1 619 ? -18.357 11.072 37.366 1.00 98.19 619 ARG A O 1
ATOM 4637 N N . ILE A 1 620 ? -19.685 12.781 36.808 1.00 97.44 620 ILE A N 1
ATOM 4638 C CA . ILE A 1 620 ? -18.803 13.356 35.788 1.00 97.44 620 ILE A CA 1
ATOM 4639 C C . ILE A 1 620 ? -17.718 14.213 36.453 1.00 97.44 620 ILE A C 1
ATOM 4641 O O . ILE A 1 620 ? -18.018 15.057 37.309 1.00 97.44 620 ILE A O 1
ATOM 4645 N N . ARG A 1 621 ? -16.450 13.983 36.084 1.00 95.94 621 ARG A N 1
ATOM 4646 C CA . ARG A 1 621 ? -15.310 14.791 36.544 1.00 95.94 621 ARG A CA 1
ATOM 4647 C C . ARG A 1 621 ? -15.383 16.201 35.940 1.00 95.94 621 ARG A C 1
ATOM 4649 O O . ARG A 1 621 ? -15.629 16.329 34.741 1.00 95.94 621 ARG A O 1
ATOM 4656 N N . PRO A 1 622 ? -15.138 17.264 36.725 1.00 91.75 622 PRO A N 1
ATOM 4657 C CA . PRO A 1 622 ? -14.959 18.596 36.162 1.00 91.75 622 PRO A CA 1
ATOM 4658 C C . PRO A 1 622 ? -13.646 18.677 35.365 1.00 91.75 622 PRO A C 1
ATOM 4660 O O . PRO A 1 622 ? -12.721 17.899 35.588 1.00 91.75 622 PRO A O 1
ATOM 4663 N N . GLY A 1 623 ? -13.549 19.648 34.455 1.00 88.88 623 GLY A N 1
ATOM 4664 C CA . GLY A 1 623 ? -12.301 19.976 33.752 1.00 88.88 623 GLY A CA 1
ATOM 4665 C C . GLY A 1 623 ? -12.115 19.327 32.378 1.00 88.88 623 GLY A C 1
ATOM 4666 O O . GLY A 1 623 ? -11.234 19.764 31.642 1.00 88.88 623 GLY A O 1
ATOM 4667 N N . PHE A 1 624 ? -12.957 18.364 31.989 1.00 95.12 624 PHE A N 1
ATOM 4668 C CA . PHE A 1 624 ? -13.011 17.895 30.602 1.00 95.12 624 PHE A CA 1
ATOM 4669 C C . PHE A 1 624 ? -13.701 18.925 29.709 1.00 95.12 624 PHE A C 1
ATOM 4671 O O . PHE A 1 624 ? -14.762 19.462 30.044 1.00 95.12 624 PHE A O 1
ATOM 4678 N N . ARG A 1 625 ? -13.090 19.197 28.558 1.00 97.19 625 ARG A N 1
ATOM 4679 C CA . ARG A 1 625 ? -13.586 20.134 27.552 1.00 97.19 625 ARG A CA 1
ATOM 4680 C C . ARG A 1 625 ? -13.352 19.571 26.157 1.00 97.19 625 ARG A C 1
ATOM 4682 O O . ARG A 1 625 ? -12.375 18.858 25.932 1.00 97.19 625 ARG A O 1
ATOM 4689 N N . PHE A 1 626 ? -14.233 19.930 25.233 1.00 97.75 626 PHE A N 1
ATOM 4690 C CA . PHE A 1 626 ? -14.041 19.669 23.813 1.00 97.75 626 PHE A CA 1
ATOM 4691 C C . PHE A 1 626 ? -12.805 20.401 23.286 1.00 97.75 626 PHE A C 1
ATOM 4693 O O . PHE A 1 626 ? -12.413 21.445 23.816 1.00 97.75 626 PHE A O 1
ATOM 4700 N N . SER A 1 627 ? -12.193 19.874 22.232 1.00 97.00 627 SER A N 1
ATOM 4701 C CA . SER A 1 627 ? -11.095 20.529 21.528 1.00 97.00 627 SER A CA 1
ATOM 4702 C C . SER A 1 627 ? -11.521 21.887 20.940 1.00 97.00 627 SER A C 1
ATOM 4704 O O . SER A 1 627 ? -12.719 22.186 20.815 1.00 97.00 627 SER A O 1
ATOM 4706 N N . PRO A 1 628 ? -10.560 22.738 20.545 1.00 93.31 628 PRO A N 1
ATOM 4707 C CA . PRO A 1 628 ? -10.852 23.873 19.681 1.00 93.31 628 PRO A CA 1
ATOM 4708 C C . PRO A 1 628 ? -11.556 23.429 18.380 1.00 93.31 628 PRO A C 1
ATOM 4710 O O . PRO A 1 628 ? -11.335 22.303 17.927 1.00 93.31 628 PRO A O 1
ATOM 4713 N N . PRO A 1 629 ? -12.402 24.291 17.785 1.00 91.38 629 PRO A N 1
ATOM 4714 C CA . PRO A 1 629 ? -12.734 25.644 18.247 1.00 91.38 629 PRO A CA 1
ATOM 4715 C C . PRO A 1 629 ? -13.811 25.693 19.349 1.00 91.38 629 PRO A C 1
ATOM 4717 O O . PRO A 1 629 ? -14.005 26.749 19.944 1.00 91.38 629 PRO A O 1
ATOM 4720 N N . SER A 1 630 ? -14.491 24.579 19.658 1.00 94.62 630 SER A N 1
ATOM 4721 C CA . SER A 1 630 ? -15.628 24.564 20.595 1.00 94.62 630 SER A CA 1
ATOM 4722 C C . SER A 1 630 ? -15.237 24.967 22.019 1.00 94.62 630 SER A C 1
ATOM 4724 O O . SER A 1 630 ? -15.860 25.857 22.591 1.00 94.62 630 SER A O 1
ATOM 4726 N N . ASN A 1 631 ? -14.220 24.319 22.603 1.00 95.88 631 ASN A N 1
ATOM 4727 C CA . ASN A 1 631 ? -13.792 24.523 23.999 1.00 95.88 631 ASN A CA 1
ATOM 4728 C C . ASN A 1 631 ? -14.903 24.347 25.069 1.00 95.88 631 ASN A C 1
ATOM 4730 O O . ASN A 1 631 ? -14.683 24.647 26.253 1.00 95.88 631 ASN A O 1
ATOM 4734 N N . GLU A 1 632 ? -16.087 23.858 24.680 1.00 97.06 632 GLU A N 1
ATOM 4735 C CA . GLU A 1 632 ? -17.240 23.661 25.558 1.00 97.06 632 GLU A CA 1
ATOM 4736 C C . GLU A 1 632 ? -16.897 22.649 26.665 1.00 97.06 632 GLU A C 1
ATOM 4738 O O . GLU A 1 632 ? -16.132 21.706 26.457 1.00 97.06 632 GLU A O 1
ATOM 4743 N N . ALA A 1 633 ? -17.435 22.851 27.869 1.00 96.62 633 ALA A N 1
ATOM 4744 C CA . ALA A 1 633 ? -17.275 21.899 28.963 1.00 96.62 633 ALA A CA 1
ATOM 4745 C C . ALA A 1 633 ? -18.092 20.624 28.716 1.00 96.62 633 ALA A C 1
ATOM 4747 O O . ALA A 1 633 ? -19.270 20.687 28.370 1.00 96.62 633 ALA A O 1
ATOM 4748 N N . VAL A 1 634 ? -17.482 19.463 28.960 1.00 97.38 634 VAL A N 1
ATOM 4749 C CA . VAL A 1 634 ? -18.178 18.174 28.897 1.00 97.38 634 VAL A CA 1
ATOM 4750 C C . VAL A 1 634 ? -18.872 17.934 30.236 1.00 97.38 634 VAL A C 1
ATOM 4752 O O . VAL A 1 634 ? -18.229 17.877 31.282 1.00 97.38 634 VAL A O 1
ATOM 4755 N N . THR A 1 635 ? -20.199 17.820 30.216 1.00 96.88 635 THR A N 1
ATOM 4756 C CA . THR A 1 635 ? -21.037 17.711 31.422 1.00 96.88 635 THR A CA 1
ATOM 4757 C C . THR A 1 635 ? -21.967 16.500 31.360 1.00 96.88 635 THR A C 1
ATOM 4759 O O . THR A 1 635 ? -22.122 15.875 30.313 1.00 96.88 635 THR A O 1
ATOM 4762 N N . ALA A 1 636 ? -22.644 16.184 32.469 1.00 97.69 636 ALA A N 1
ATOM 4763 C CA . ALA A 1 636 ? -23.690 15.156 32.486 1.00 97.69 636 ALA A CA 1
ATOM 4764 C C . ALA A 1 636 ? -24.814 15.450 31.470 1.00 97.69 636 ALA A C 1
ATOM 4766 O O . ALA A 1 636 ? -25.323 14.535 30.827 1.00 97.69 636 ALA A O 1
ATOM 4767 N N . GLU A 1 637 ? -25.136 16.730 31.260 1.00 96.81 637 GLU A N 1
ATOM 4768 C CA . GLU A 1 637 ? -26.114 17.165 30.258 1.00 96.81 637 GLU A CA 1
ATOM 4769 C C . GLU A 1 637 ? -25.626 16.926 28.822 1.00 96.81 637 GLU A C 1
ATOM 4771 O O . GLU A 1 637 ? -26.403 16.540 27.950 1.00 96.81 637 GLU A O 1
ATOM 4776 N N . THR A 1 638 ? -24.321 17.083 28.580 1.00 96.81 638 THR A N 1
ATOM 4777 C CA . THR A 1 638 ? -23.695 16.765 27.288 1.00 96.81 638 THR A CA 1
ATOM 4778 C C . THR A 1 638 ? -23.874 15.284 26.947 1.00 96.81 638 THR A C 1
ATOM 4780 O O . THR A 1 638 ? -24.255 14.962 25.821 1.00 96.81 638 THR A O 1
ATOM 4783 N N . PHE A 1 639 ? -23.673 14.385 27.917 1.00 97.50 639 PHE A N 1
ATOM 4784 C CA . PHE A 1 639 ? -23.915 12.951 27.730 1.00 97.50 639 PHE A CA 1
ATOM 4785 C C . PHE A 1 639 ? -25.390 12.631 27.508 1.00 97.50 639 PHE A C 1
ATOM 4787 O O . PHE A 1 639 ? -25.698 11.927 26.553 1.00 97.50 639 PHE A O 1
ATOM 4794 N N . ARG A 1 640 ? -26.309 13.180 28.318 1.00 97.25 640 ARG A N 1
ATOM 4795 C CA . ARG A 1 640 ? -27.759 12.986 28.126 1.00 97.25 640 ARG A CA 1
ATOM 4796 C C . ARG A 1 640 ? -28.171 13.320 26.693 1.00 97.25 640 ARG A C 1
ATOM 4798 O O . ARG A 1 640 ? -28.785 12.499 26.019 1.00 97.25 640 ARG A O 1
ATOM 4805 N N . ARG A 1 641 ? -27.771 14.500 26.215 1.00 95.81 641 ARG A N 1
ATOM 4806 C CA . ARG A 1 641 ? -28.059 14.966 24.857 1.00 95.81 641 ARG A CA 1
ATOM 4807 C C . ARG A 1 641 ? -27.450 14.064 23.784 1.00 95.81 641 ARG A C 1
ATOM 4809 O O . ARG A 1 641 ? -28.108 13.798 22.785 1.00 95.81 641 ARG A O 1
ATOM 4816 N N . SER A 1 642 ? -26.203 13.636 23.964 1.00 95.56 642 SER A N 1
ATOM 4817 C CA . SER A 1 642 ? -25.499 12.817 22.968 1.00 95.56 642 SER A CA 1
ATOM 4818 C C . SER A 1 642 ? -26.105 11.417 22.875 1.00 95.56 642 SER A C 1
ATOM 4820 O O . SER A 1 642 ? -26.340 10.941 21.773 1.00 95.56 642 SER A O 1
ATOM 4822 N N . ILE A 1 643 ? -26.474 10.813 24.011 1.00 96.38 643 ILE A N 1
ATOM 4823 C CA . ILE A 1 643 ? -27.181 9.526 24.054 1.00 96.38 643 ILE A CA 1
ATOM 4824 C C . ILE A 1 643 ? -28.560 9.640 23.394 1.00 96.38 643 ILE A C 1
ATOM 4826 O O . ILE A 1 643 ? -28.926 8.784 22.600 1.00 96.38 643 ILE A O 1
ATOM 4830 N N . GLU A 1 644 ? -29.330 10.696 23.672 1.00 95.75 644 GLU A N 1
ATOM 4831 C CA . GLU A 1 644 ? -30.628 10.899 23.007 1.00 95.75 644 GLU A CA 1
ATOM 4832 C C . GLU A 1 644 ? -30.485 11.141 21.501 1.00 95.75 644 GLU A C 1
ATOM 4834 O O . GLU A 1 644 ? -31.292 10.637 20.725 1.00 95.75 644 GLU A O 1
ATOM 4839 N N . ARG A 1 645 ? -29.453 11.879 21.073 1.00 94.38 645 ARG A N 1
ATOM 4840 C CA . ARG A 1 645 ? -29.137 12.065 19.651 1.00 94.38 645 ARG A CA 1
ATOM 4841 C C . ARG A 1 645 ? -28.836 10.728 18.983 1.00 94.38 645 ARG A C 1
ATOM 4843 O O . ARG A 1 645 ? -29.383 10.456 17.917 1.00 94.38 645 ARG A O 1
ATOM 4850 N N . GLU A 1 646 ? -28.000 9.916 19.614 1.00 93.31 646 GLU A N 1
ATOM 4851 C CA . GLU A 1 646 ? -27.643 8.586 19.132 1.00 93.31 646 GLU A CA 1
ATOM 4852 C C . GLU A 1 646 ? -28.890 7.692 19.048 1.00 93.31 646 GLU A C 1
ATOM 4854 O O . GLU A 1 646 ? -29.162 7.068 18.038 1.00 93.31 646 GLU A O 1
ATOM 4859 N N . LEU A 1 647 ? -29.771 7.736 20.043 1.00 93.94 647 LEU A N 1
ATOM 4860 C CA . LEU A 1 647 ? -31.009 6.953 20.041 1.00 93.94 647 LEU A CA 1
ATOM 4861 C C . LEU A 1 647 ? -32.161 7.597 19.250 1.00 93.94 647 LEU A C 1
ATOM 4863 O O . LEU A 1 647 ? -33.289 7.117 19.322 1.00 93.94 647 LEU A O 1
ATOM 4867 N N . SER A 1 648 ? -31.937 8.689 18.516 1.00 92.50 648 SER A N 1
ATOM 4868 C CA . SER A 1 648 ? -33.028 9.419 17.868 1.00 92.50 648 SER A CA 1
ATOM 4869 C C . SER A 1 648 ? -33.607 8.656 16.670 1.00 92.50 648 SER A C 1
ATOM 4871 O O . SER A 1 648 ? -32.860 8.332 15.744 1.00 92.50 648 SER A O 1
ATOM 4873 N N . PRO A 1 649 ? -34.944 8.498 16.563 1.00 89.69 649 PRO A N 1
ATOM 4874 C CA . PRO A 1 649 ? -35.572 7.846 15.406 1.00 89.69 649 PRO A CA 1
ATOM 4875 C C . PRO A 1 649 ? -35.388 8.629 14.094 1.00 89.69 649 PRO A C 1
ATOM 4877 O O . PRO A 1 649 ? -35.652 8.121 13.003 1.00 89.69 649 PRO A O 1
ATOM 4880 N N . HIS A 1 650 ? -34.939 9.886 14.174 1.00 89.44 650 HIS A N 1
ATOM 4881 C CA . HIS A 1 650 ? -34.609 10.698 13.005 1.00 89.44 650 HIS A CA 1
ATOM 4882 C C . HIS A 1 650 ? -33.252 10.342 12.380 1.00 89.44 650 HIS A C 1
ATOM 4884 O O . HIS A 1 650 ? -33.022 10.676 11.218 1.00 89.44 650 HIS A O 1
ATOM 4890 N N . ASN A 1 651 ? -32.378 9.643 13.109 1.00 88.81 651 ASN A N 1
ATOM 4891 C CA . ASN A 1 651 ? -31.039 9.272 12.663 1.00 88.81 651 ASN A CA 1
ATOM 4892 C C . ASN A 1 651 ? -31.033 7.804 12.213 1.00 88.81 651 ASN A C 1
ATOM 4894 O O . ASN A 1 651 ? -30.533 6.925 12.902 1.00 88.81 651 ASN A O 1
ATOM 4898 N N . ARG A 1 652 ? -31.617 7.536 11.036 1.00 78.12 652 ARG A N 1
ATOM 4899 C CA . ARG A 1 652 ? -31.902 6.172 10.530 1.00 78.12 652 ARG A CA 1
ATOM 4900 C C . ARG A 1 652 ? -30.701 5.224 10.447 1.00 78.12 652 ARG A C 1
ATOM 4902 O O . ARG A 1 652 ? -30.903 4.017 10.424 1.00 78.12 652 ARG A O 1
ATOM 4909 N N . PHE A 1 653 ? -29.496 5.769 10.346 1.00 76.38 653 PHE A N 1
ATOM 4910 C CA . PHE A 1 653 ? -28.253 5.015 10.191 1.00 76.38 653 PHE A CA 1
ATOM 4911 C C . PHE A 1 653 ? -27.402 5.011 11.469 1.00 76.38 653 PHE A C 1
ATOM 4913 O O . PHE A 1 653 ? -26.276 4.528 11.445 1.00 76.38 653 PHE A O 1
ATOM 4920 N N . SER A 1 654 ? -27.933 5.531 12.580 1.00 86.38 654 SER A N 1
ATOM 4921 C CA . SER A 1 654 ? -27.268 5.439 13.875 1.00 86.38 654 SER A CA 1
ATOM 4922 C C . SER A 1 654 ? -27.124 3.974 14.315 1.00 86.38 654 SER A C 1
ATOM 4924 O O . SER A 1 654 ? -28.100 3.214 14.237 1.00 86.38 654 SER A O 1
ATOM 4926 N N . PRO A 1 655 ? -25.953 3.572 14.838 1.00 86.69 655 PRO A N 1
ATOM 4927 C CA . PRO A 1 655 ? -25.782 2.270 15.479 1.00 86.69 655 PRO A CA 1
ATOM 4928 C C . PRO A 1 655 ? -26.435 2.187 16.874 1.00 86.69 655 PRO A C 1
ATOM 4930 O O . PRO A 1 655 ? -26.725 1.090 17.349 1.00 86.69 655 PRO A O 1
ATOM 4933 N N . GLY A 1 656 ? -26.699 3.318 17.536 1.00 89.62 656 GLY A N 1
ATOM 4934 C CA . GLY A 1 656 ? -27.220 3.415 18.901 1.00 89.62 656 GLY A CA 1
ATOM 4935 C C . GLY A 1 656 ? -28.350 2.448 19.248 1.00 89.62 656 GLY A C 1
ATOM 4936 O O . GLY A 1 656 ? -28.185 1.659 20.183 1.00 89.62 656 GLY A O 1
ATOM 4937 N N . PRO A 1 657 ? -29.477 2.453 18.507 1.00 90.19 657 PRO A N 1
ATOM 4938 C CA . PRO A 1 657 ? -30.617 1.576 18.782 1.00 90.19 657 PRO A CA 1
ATOM 4939 C C . PRO A 1 657 ? -30.300 0.074 18.692 1.00 90.19 657 PRO A C 1
ATOM 4941 O O . PRO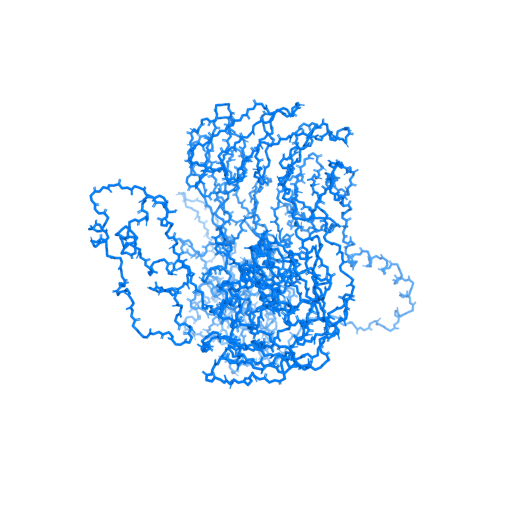 A 1 657 ? -31.025 -0.744 19.258 1.00 90.19 657 PRO A O 1
ATOM 4944 N N . GLN A 1 658 ? -29.223 -0.308 17.994 1.00 87.88 658 GLN A N 1
ATOM 4945 C CA . GLN A 1 658 ? -28.759 -1.698 17.927 1.00 87.88 658 GLN A CA 1
ATOM 4946 C C . GLN A 1 658 ? -28.068 -2.122 19.229 1.00 87.88 658 GLN A C 1
ATOM 4948 O O . GLN A 1 658 ? -28.155 -3.285 19.622 1.00 87.88 658 GLN A O 1
ATOM 4953 N N . PHE A 1 659 ? -27.414 -1.181 19.916 1.00 89.50 659 PHE A N 1
ATOM 4954 C CA . PHE A 1 659 ? -26.697 -1.433 21.164 1.00 89.50 659 PHE A CA 1
ATOM 4955 C C . PHE A 1 659 ? -27.553 -1.163 22.400 1.00 89.50 659 PHE A C 1
ATOM 4957 O O . PHE A 1 659 ? -27.473 -1.898 23.380 1.00 89.50 659 PHE A O 1
ATOM 4964 N N . ILE A 1 660 ? -28.385 -0.125 22.406 1.00 92.19 660 ILE A N 1
ATOM 4965 C CA . ILE A 1 660 ? -29.166 0.262 23.584 1.00 92.19 660 ILE A CA 1
ATOM 4966 C C . ILE A 1 660 ? -30.621 0.486 23.185 1.00 92.19 660 ILE A C 1
ATOM 4968 O O . ILE A 1 660 ? -30.941 1.424 22.470 1.00 92.19 660 ILE A O 1
ATOM 4972 N N . SER A 1 661 ? -31.502 -0.367 23.705 1.00 92.31 661 SER A N 1
ATOM 4973 C CA . SER A 1 661 ? -32.960 -0.310 23.495 1.00 92.31 661 SER A CA 1
ATOM 4974 C C . SER A 1 661 ? -33.755 -0.579 24.782 1.00 92.31 661 SER A C 1
ATOM 4976 O O . SER A 1 661 ? -34.971 -0.747 24.783 1.00 92.31 661 SER A O 1
ATOM 4978 N N . ASP A 1 662 ? -33.059 -0.654 25.917 1.00 95.88 662 ASP A N 1
ATOM 4979 C CA . ASP A 1 662 ? -33.578 -1.139 27.193 1.00 95.88 662 ASP A CA 1
ATOM 4980 C C . ASP A 1 662 ? -33.594 -0.069 28.295 1.00 95.88 662 ASP A C 1
ATOM 4982 O O . ASP A 1 662 ? -33.782 -0.397 29.468 1.00 95.88 662 ASP A O 1
ATOM 4986 N N . ILE A 1 663 ? -33.456 1.215 27.944 1.00 98.00 663 ILE A N 1
ATOM 4987 C CA . ILE A 1 663 ? -33.625 2.341 28.878 1.00 98.00 663 ILE A CA 1
ATOM 4988 C C . ILE A 1 663 ? -35.121 2.630 29.085 1.00 98.00 663 ILE A C 1
ATOM 4990 O O . ILE A 1 663 ? -35.919 2.637 28.148 1.00 98.00 663 ILE A O 1
ATOM 4994 N N . VAL A 1 664 ? -35.529 2.912 30.326 1.00 98.19 664 VAL A N 1
ATOM 4995 C CA . VAL A 1 664 ? -36.918 3.287 30.641 1.00 98.19 664 VAL A CA 1
ATOM 4996 C C . VAL A 1 664 ? -37.348 4.513 29.819 1.00 98.19 664 VAL A C 1
ATOM 4998 O O . VAL A 1 664 ? -36.734 5.574 29.891 1.00 98.19 664 VAL A O 1
ATOM 5001 N N . GLY A 1 665 ? -38.435 4.384 29.056 1.00 96.88 665 GLY A N 1
ATOM 5002 C CA . GLY A 1 665 ? -38.981 5.458 28.213 1.00 96.88 665 GLY A CA 1
ATOM 5003 C C . GLY A 1 665 ? -38.370 5.574 26.813 1.00 96.88 665 GLY A C 1
ATOM 5004 O O . GLY A 1 665 ? -38.878 6.355 26.013 1.00 96.88 665 GLY A O 1
ATOM 5005 N N . GLU A 1 666 ? -37.355 4.773 26.477 1.00 95.62 666 GLU A N 1
ATOM 5006 C CA . GLU A 1 666 ? -36.726 4.763 25.145 1.00 95.62 666 GLU A CA 1
ATOM 5007 C C . GLU A 1 666 ? -37.740 4.412 24.047 1.00 95.62 666 GLU A C 1
ATOM 5009 O O . GLU A 1 666 ? -37.893 5.151 23.082 1.00 95.62 666 GLU A O 1
ATOM 5014 N N . SER A 1 667 ? -38.578 3.399 24.271 1.00 93.81 667 SER A N 1
ATOM 5015 C CA . SER A 1 667 ? -39.635 3.015 23.329 1.00 93.81 667 SER A CA 1
ATOM 5016 C C . SER A 1 667 ? -40.653 4.139 23.043 1.00 93.81 667 SER A C 1
ATOM 5018 O O . SER A 1 667 ? -41.181 4.241 21.934 1.00 93.81 667 SER A O 1
ATOM 5020 N N . ALA A 1 668 ? -40.942 5.004 24.025 1.00 95.06 668 ALA A N 1
ATOM 5021 C CA . ALA A 1 668 ? -41.806 6.171 23.821 1.00 95.06 668 ALA A CA 1
ATOM 5022 C C . ALA A 1 668 ? -41.090 7.274 23.022 1.00 95.06 668 ALA A C 1
ATOM 5024 O O . ALA A 1 668 ? -41.718 7.920 22.184 1.00 95.06 668 ALA A O 1
ATOM 5025 N N . TYR A 1 669 ? -39.784 7.444 23.241 1.00 94.69 669 TYR A N 1
ATOM 5026 C CA . TYR A 1 669 ? -38.925 8.343 22.472 1.00 94.69 669 TYR A CA 1
ATOM 5027 C C . TYR A 1 669 ? -38.801 7.898 21.004 1.00 94.69 669 TYR A C 1
ATOM 5029 O O . TYR A 1 669 ? -39.048 8.696 20.103 1.00 94.69 669 TYR A O 1
ATOM 5037 N N . GLN A 1 670 ? -38.562 6.604 20.748 1.00 91.31 670 GLN A N 1
ATOM 5038 C CA . GLN A 1 670 ? -38.487 6.028 19.395 1.00 91.31 670 GLN A CA 1
ATOM 5039 C C . GLN A 1 670 ? -39.778 6.219 18.590 1.00 91.31 670 GLN A C 1
ATOM 5041 O O . GLN A 1 670 ? -39.742 6.480 17.390 1.00 91.31 670 GLN A O 1
ATOM 5046 N N . ARG A 1 671 ? -40.942 6.124 19.245 1.00 92.62 671 ARG A N 1
ATOM 5047 C CA . ARG A 1 671 ? -42.247 6.372 18.606 1.00 92.62 671 ARG A CA 1
ATOM 5048 C C . ARG A 1 671 ? -42.583 7.858 18.431 1.00 92.62 671 ARG A C 1
ATOM 5050 O O . ARG A 1 671 ? -43.649 8.164 17.907 1.00 92.62 671 ARG A O 1
ATOM 5057 N N . GLY A 1 672 ? -41.734 8.774 18.900 1.00 91.38 672 GLY A N 1
ATOM 5058 C CA . GLY A 1 672 ? -42.004 10.214 18.887 1.00 91.38 672 GLY A CA 1
ATOM 5059 C C . GLY A 1 672 ? -43.085 10.665 19.879 1.00 91.38 672 GLY A C 1
ATOM 5060 O O . GLY A 1 672 ? -43.593 11.774 19.755 1.00 91.38 672 GLY A O 1
ATOM 5061 N N . VAL A 1 673 ? -43.446 9.823 20.856 1.00 94.62 673 VAL A N 1
ATOM 5062 C CA . VAL A 1 673 ? -44.442 10.138 21.901 1.00 94.62 673 VAL A CA 1
ATOM 5063 C C . VAL A 1 673 ? -43.821 10.972 23.025 1.00 94.62 673 VAL A C 1
ATOM 5065 O O . VAL A 1 673 ? -44.501 11.787 23.640 1.00 94.62 673 VAL A O 1
ATOM 5068 N N . ALA A 1 674 ? -42.527 10.783 23.296 1.00 94.19 674 ALA A N 1
ATOM 5069 C CA . ALA A 1 674 ? -41.774 11.553 24.281 1.00 94.19 674 ALA A CA 1
ATOM 5070 C C . ALA A 1 674 ? -40.652 12.350 23.603 1.00 94.19 674 ALA A C 1
ATOM 5072 O O . ALA A 1 674 ? -39.977 11.837 22.714 1.00 94.19 674 ALA A O 1
ATOM 5073 N N . ALA A 1 675 ? -40.418 13.585 24.057 1.00 91.06 675 ALA A N 1
ATOM 5074 C CA . ALA A 1 675 ? -39.324 14.429 23.564 1.00 91.06 675 ALA A CA 1
ATOM 5075 C C . ALA A 1 675 ? -37.950 14.064 24.159 1.00 91.06 675 ALA A C 1
ATOM 5077 O O . ALA A 1 675 ? -36.927 14.437 23.593 1.00 91.06 675 ALA A O 1
ATOM 5078 N N . HIS A 1 676 ? -37.937 13.343 25.286 1.00 95.19 676 HIS A N 1
ATOM 5079 C CA . HIS A 1 676 ? -36.745 12.922 26.026 1.00 95.19 676 HIS A CA 1
ATOM 5080 C C . HIS A 1 676 ? -36.922 11.506 26.583 1.00 95.19 676 HIS A C 1
ATOM 5082 O O . HIS A 1 676 ? -38.049 11.048 26.798 1.00 95.19 676 HIS A O 1
ATOM 5088 N N . ILE A 1 677 ? -35.812 10.825 26.862 1.00 97.50 677 ILE A N 1
ATOM 5089 C CA . ILE A 1 677 ? -35.818 9.472 27.428 1.00 97.50 677 ILE A CA 1
ATOM 5090 C C . ILE A 1 677 ? -35.902 9.573 28.955 1.00 97.50 677 ILE A C 1
ATOM 5092 O O . ILE A 1 677 ? -34.927 9.902 29.625 1.00 97.50 677 ILE A O 1
ATOM 5096 N N . SER A 1 678 ? -37.062 9.238 29.531 1.00 97.25 678 SER A N 1
ATOM 5097 C CA . SER A 1 678 ? -37.340 9.403 30.972 1.00 97.25 678 SER A CA 1
ATOM 5098 C C . SER A 1 678 ? -36.374 8.669 31.914 1.00 97.25 678 SER A C 1
ATOM 5100 O O . SER A 1 678 ? -36.231 9.036 33.077 1.00 97.25 678 SER A O 1
ATOM 5102 N N . GLY A 1 679 ? -35.732 7.605 31.431 1.00 97.62 679 GLY A N 1
ATOM 5103 C CA . GLY A 1 679 ? -34.763 6.811 32.177 1.00 97.62 679 GLY A CA 1
ATOM 5104 C C . GLY A 1 679 ? -33.382 7.453 32.271 1.00 97.62 679 GLY A C 1
ATOM 5105 O O . GLY A 1 679 ? -32.566 6.941 33.032 1.00 97.62 679 GLY A O 1
ATOM 5106 N N . ILE A 1 680 ? -33.117 8.546 31.545 1.00 98.31 680 ILE A N 1
ATOM 5107 C CA . ILE A 1 680 ? -31.862 9.300 31.597 1.00 98.31 680 ILE A CA 1
ATOM 5108 C C . ILE A 1 680 ? -32.101 10.596 32.377 1.00 98.31 680 ILE A C 1
ATOM 5110 O O . ILE A 1 680 ? -32.784 11.504 31.913 1.00 98.31 680 ILE A O 1
ATOM 5114 N N . ALA A 1 681 ? -31.524 10.696 33.571 1.00 97.94 681 ALA A N 1
ATOM 5115 C CA . ALA A 1 681 ? -31.693 11.842 34.458 1.00 97.94 681 ALA A CA 1
ATOM 5116 C C . ALA A 1 681 ? -30.352 12.509 34.773 1.00 97.94 681 ALA A C 1
ATOM 5118 O O . ALA A 1 681 ? -29.365 11.836 35.074 1.00 97.94 681 ALA A O 1
ATOM 5119 N N . VAL A 1 682 ? -30.335 13.842 34.767 1.00 98.38 682 VAL A N 1
ATOM 5120 C CA . VAL A 1 682 ? -29.164 14.655 35.117 1.00 98.38 682 VAL A CA 1
ATOM 5121 C C . VAL A 1 682 ? -29.459 15.473 36.371 1.00 98.38 682 VAL A C 1
ATOM 5123 O O . VAL A 1 682 ? -30.500 16.119 36.473 1.00 98.38 682 VAL A O 1
ATOM 5126 N N . ARG A 1 683 ? -28.539 15.448 37.342 1.00 97.31 683 ARG A N 1
ATOM 5127 C CA . ARG A 1 683 ? -28.566 16.296 38.546 1.00 97.31 683 ARG A CA 1
ATOM 5128 C C . ARG A 1 683 ? -27.162 16.821 38.828 1.00 97.31 683 ARG A C 1
ATOM 5130 O O . ARG A 1 683 ? -26.293 16.069 39.268 1.00 97.31 683 ARG A O 1
ATOM 5137 N N . GLY A 1 684 ? -26.924 18.104 38.558 1.00 96.38 684 GLY A N 1
ATOM 5138 C CA . GLY A 1 684 ? -25.586 18.692 38.654 1.00 96.38 684 GLY A CA 1
ATOM 5139 C C . GLY A 1 684 ? -24.593 17.964 37.740 1.00 96.38 684 GLY A C 1
ATOM 5140 O O . GLY A 1 684 ? -24.799 17.879 36.533 1.00 96.38 684 GLY A O 1
ATOM 5141 N N . ASN A 1 685 ? -23.531 17.397 38.314 1.00 97.00 685 ASN A N 1
ATOM 5142 C CA . ASN A 1 685 ? -22.543 16.593 37.586 1.00 97.00 685 ASN A CA 1
ATOM 5143 C C . ASN A 1 685 ? -22.864 15.088 37.561 1.00 97.00 685 ASN A C 1
ATOM 5145 O O . ASN A 1 685 ? -22.000 14.291 37.205 1.00 97.00 685 ASN A O 1
ATOM 5149 N N . THR A 1 686 ? -24.061 14.680 37.976 1.00 98.19 686 THR A N 1
ATOM 5150 C CA . THR A 1 686 ? -24.454 13.270 38.049 1.00 98.19 686 THR A CA 1
ATOM 5151 C C . THR A 1 686 ? -25.389 12.913 36.900 1.00 98.19 686 THR A C 1
ATOM 5153 O O . THR A 1 686 ? -26.412 13.569 36.713 1.00 98.19 686 THR A O 1
ATOM 5156 N N . LEU A 1 687 ? -25.052 11.853 36.166 1.00 98.62 687 LEU A N 1
ATOM 5157 C CA . LEU A 1 687 ? -25.868 11.219 35.132 1.00 98.62 687 LEU A CA 1
ATOM 5158 C C . LEU A 1 687 ? -26.382 9.879 35.668 1.00 98.62 687 LEU A C 1
ATOM 5160 O O . LEU A 1 687 ? -25.591 9.032 36.071 1.00 98.62 687 LEU A O 1
ATOM 5164 N N . SER A 1 688 ? -27.694 9.674 35.684 1.00 98.44 688 SER A N 1
ATOM 5165 C CA . SER A 1 688 ? -28.327 8.411 36.081 1.00 98.44 688 SER A CA 1
ATOM 5166 C C . SER A 1 688 ? -29.068 7.806 34.898 1.00 98.44 688 SER A C 1
ATOM 5168 O O . SER A 1 688 ? -29.890 8.487 34.291 1.00 98.44 688 SER A O 1
ATOM 5170 N N . ILE A 1 689 ? -28.815 6.534 34.596 1.00 98.50 689 ILE A N 1
ATOM 5171 C CA . ILE A 1 689 ? -29.496 5.789 33.531 1.00 98.50 689 ILE A CA 1
ATOM 5172 C C . ILE A 1 689 ? -30.220 4.599 34.157 1.00 98.50 689 ILE A C 1
ATOM 5174 O O . ILE A 1 689 ? -29.612 3.794 34.860 1.00 98.50 689 ILE A O 1
ATOM 5178 N N . THR A 1 690 ? -31.530 4.503 33.940 1.00 98.56 690 THR A N 1
ATOM 5179 C CA . THR A 1 690 ? -32.379 3.436 34.482 1.00 98.56 690 THR A CA 1
ATOM 5180 C C . THR A 1 690 ? -32.903 2.540 33.373 1.00 98.56 690 THR A C 1
ATOM 5182 O O . THR A 1 690 ? -33.572 3.005 32.453 1.00 98.56 690 THR A O 1
ATOM 5185 N N . LEU A 1 691 ? -32.641 1.244 33.506 1.00 98.44 691 LEU A N 1
ATOM 5186 C CA . LEU A 1 691 ? -33.044 0.209 32.566 1.00 98.44 691 LEU A CA 1
ATOM 5187 C C . LEU A 1 691 ? -34.411 -0.394 32.912 1.00 98.44 691 LEU A C 1
ATOM 5189 O O . LEU A 1 691 ? -34.859 -0.420 34.070 1.00 98.44 691 LEU A O 1
ATOM 5193 N N . VAL A 1 692 ? -35.079 -0.923 31.891 1.00 97.81 692 VAL A N 1
ATOM 5194 C CA . VAL A 1 692 ? -36.350 -1.648 32.018 1.00 97.81 692 VAL A CA 1
ATOM 5195 C C . VAL A 1 692 ? -36.157 -2.929 32.838 1.00 97.81 692 VAL A C 1
ATOM 5197 O O . VAL A 1 692 ? -37.004 -3.258 33.666 1.00 97.81 692 VAL A O 1
ATOM 5200 N N . LYS A 1 693 ? -35.005 -3.593 32.691 1.00 96.75 693 LYS A N 1
ATOM 5201 C CA . LYS A 1 693 ? -34.582 -4.778 33.454 1.00 96.75 693 LYS A CA 1
ATOM 5202 C C . LYS A 1 693 ? -33.070 -4.729 33.733 1.00 96.75 693 LYS A C 1
ATOM 5204 O O . LYS A 1 693 ? -32.377 -3.987 33.043 1.00 96.75 693 LYS A O 1
ATOM 5209 N N . PRO A 1 694 ? -32.549 -5.476 34.721 1.00 96.62 694 PRO A N 1
ATOM 5210 C CA . PRO A 1 694 ? -31.107 -5.557 34.949 1.00 96.62 694 PRO A CA 1
ATOM 5211 C C . PRO A 1 694 ? -30.370 -6.094 33.716 1.00 96.62 694 PRO A C 1
ATOM 5213 O O . PRO A 1 694 ? -30.837 -7.052 33.097 1.00 96.62 694 PRO A O 1
ATOM 5216 N N . ALA A 1 695 ? -29.223 -5.499 33.379 1.00 94.56 695 ALA A N 1
ATOM 5217 C CA . ALA A 1 695 ? -28.401 -5.915 32.244 1.00 94.56 695 ALA A CA 1
ATOM 5218 C C . ALA A 1 695 ? -26.906 -5.765 32.576 1.00 94.56 695 ALA A C 1
ATOM 5220 O O . ALA A 1 695 ? -26.372 -4.659 32.632 1.00 94.56 695 ALA A O 1
ATOM 5221 N N . GLY A 1 696 ? -26.223 -6.887 32.825 1.00 88.19 696 GLY A N 1
ATOM 5222 C CA . GLY A 1 696 ? -24.813 -6.891 33.246 1.00 88.19 696 GLY A CA 1
ATOM 5223 C C . GLY A 1 696 ? -23.836 -6.342 32.199 1.00 88.19 696 GLY A C 1
ATOM 5224 O O . GLY A 1 696 ? -22.758 -5.877 32.553 1.00 88.19 696 GLY A O 1
ATOM 5225 N N . ASP A 1 697 ? -24.232 -6.341 30.928 1.00 91.19 697 ASP A N 1
ATOM 5226 C CA . ASP A 1 697 ? -23.459 -5.863 29.779 1.00 91.19 697 ASP A CA 1
ATOM 5227 C C . ASP A 1 697 ? -23.660 -4.365 29.479 1.00 91.19 697 ASP A C 1
ATOM 5229 O O . ASP A 1 697 ? -22.965 -3.804 28.633 1.00 91.19 697 ASP A O 1
ATOM 5233 N N . PHE A 1 698 ? -24.593 -3.692 30.165 1.00 95.62 698 PHE A N 1
ATOM 5234 C CA . PHE A 1 698 ? -24.955 -2.300 29.879 1.00 95.62 698 PHE A CA 1
ATOM 5235 C C . PHE A 1 698 ? -23.750 -1.356 29.926 1.00 95.62 698 PHE A C 1
ATOM 5237 O O . PHE A 1 698 ? -23.602 -0.483 29.074 1.00 95.62 698 PHE A O 1
ATOM 5244 N N . VAL A 1 699 ? -22.865 -1.559 30.905 1.00 95.31 699 VAL A N 1
ATOM 5245 C CA . VAL A 1 699 ? -21.665 -0.737 31.093 1.00 95.31 699 VAL A CA 1
ATOM 5246 C C . VAL A 1 699 ? -20.713 -0.860 29.896 1.00 95.31 699 VAL A C 1
ATOM 5248 O O . VAL A 1 699 ? -20.083 0.126 29.525 1.00 95.31 699 VAL A O 1
ATOM 5251 N N . THR A 1 700 ? -20.663 -2.021 29.240 1.00 92.31 700 THR A N 1
ATOM 5252 C CA . THR A 1 700 ? -19.926 -2.220 27.984 1.00 92.31 700 THR A CA 1
ATOM 5253 C C . THR A 1 700 ? -20.595 -1.496 26.824 1.00 92.31 700 THR A C 1
ATOM 5255 O O . THR A 1 700 ? -19.928 -0.735 26.129 1.00 92.31 700 THR A O 1
ATOM 5258 N N . ARG A 1 701 ? -21.915 -1.648 26.668 1.00 93.81 701 ARG A N 1
ATOM 5259 C CA . ARG A 1 701 ? -22.681 -1.042 25.565 1.00 93.81 701 ARG A CA 1
ATOM 5260 C C . ARG A 1 701 ? -22.615 0.489 25.585 1.00 93.81 701 ARG A C 1
ATOM 5262 O O . ARG A 1 701 ? -22.308 1.099 24.569 1.00 93.81 701 ARG A O 1
ATOM 5269 N N . ILE A 1 702 ? -22.808 1.119 26.747 1.00 94.88 702 ILE A N 1
ATOM 5270 C CA . ILE A 1 702 ? -22.763 2.590 26.880 1.00 94.88 702 ILE A CA 1
ATOM 5271 C C . ILE A 1 702 ? -21.347 3.177 26.743 1.00 94.88 702 ILE A C 1
ATOM 5273 O O . ILE A 1 702 ? -21.195 4.376 26.521 1.00 94.88 702 ILE A O 1
ATOM 5277 N N . SER A 1 703 ? -20.308 2.347 26.867 1.00 93.31 703 SER A N 1
ATOM 5278 C CA . SER A 1 703 ? -18.909 2.776 26.726 1.00 93.31 703 SER A CA 1
ATOM 5279 C C . SER A 1 703 ? -18.396 2.687 25.286 1.00 93.31 703 SER A C 1
ATOM 5281 O O . SER A 1 703 ? -17.272 3.107 25.019 1.00 93.31 703 SER A O 1
ATOM 5283 N N . MET A 1 704 ? -19.203 2.181 24.346 1.00 89.81 704 MET A N 1
ATOM 5284 C CA . MET A 1 704 ? -18.835 2.126 22.930 1.00 89.81 704 MET A CA 1
ATOM 5285 C C . MET A 1 704 ? -18.636 3.536 22.345 1.00 89.81 704 MET A C 1
ATOM 5287 O O . MET A 1 704 ? -19.345 4.462 22.754 1.00 89.81 704 MET A O 1
ATOM 5291 N N . PRO A 1 705 ? -17.735 3.721 21.359 1.00 87.75 705 PRO A N 1
ATOM 5292 C CA . PRO A 1 705 ? -17.483 5.034 20.758 1.00 87.75 705 PRO A CA 1
ATOM 5293 C C . PRO A 1 705 ? -18.720 5.696 20.125 1.00 87.75 705 PRO A C 1
ATOM 5295 O O . PRO A 1 705 ? -18.776 6.921 20.057 1.00 87.75 705 PRO A O 1
ATOM 5298 N N . ALA A 1 706 ? -19.743 4.915 19.757 1.00 88.00 706 ALA A N 1
ATOM 5299 C CA . ALA A 1 706 ? -21.050 5.412 19.313 1.00 88.00 706 ALA A CA 1
ATOM 5300 C C . ALA A 1 706 ? -21.722 6.374 20.318 1.00 88.00 706 ALA A C 1
ATOM 5302 O O . ALA A 1 706 ? -22.470 7.261 19.931 1.00 88.00 706 ALA A O 1
ATOM 5303 N N . PHE A 1 707 ? -21.433 6.252 21.618 1.00 93.00 707 PHE A N 1
ATOM 5304 C CA . PHE A 1 707 ? -21.998 7.123 22.657 1.00 93.00 707 PHE A CA 1
ATOM 5305 C C . PHE A 1 707 ? -21.054 8.254 23.077 1.00 93.00 707 PHE A C 1
ATOM 5307 O O . PHE A 1 707 ? -21.239 8.858 24.139 1.00 93.00 707 PHE A O 1
ATOM 5314 N N . CYS A 1 708 ? -20.043 8.558 22.256 1.00 93.12 708 CYS A N 1
ATOM 5315 C CA . CYS A 1 708 ? -19.147 9.672 22.516 1.00 93.12 708 CYS A CA 1
ATOM 5316 C C . CYS A 1 708 ? -19.934 10.984 22.667 1.00 93.12 708 CYS A C 1
ATOM 5318 O O . CYS A 1 708 ? -20.824 11.273 21.860 1.00 93.12 708 CYS A O 1
ATOM 5320 N N . PRO A 1 709 ? -19.619 11.820 23.670 1.00 95.38 709 PRO A N 1
ATOM 5321 C CA . PRO A 1 709 ? -20.252 13.122 23.784 1.00 95.38 709 PRO A CA 1
ATOM 5322 C C . PRO A 1 709 ? -19.901 14.002 22.577 1.00 95.38 709 PRO A C 1
ATOM 5324 O O . PRO A 1 709 ? -18.741 14.077 22.178 1.00 95.38 709 PRO A O 1
ATOM 5327 N N . VAL A 1 710 ? -20.891 14.727 22.050 1.00 94.31 710 VAL A N 1
ATOM 5328 C CA . VAL A 1 710 ? -20.720 15.727 20.981 1.00 94.31 710 VAL A CA 1
ATOM 5329 C C . VAL A 1 710 ? -21.077 17.139 21.474 1.00 94.31 710 VAL A C 1
ATOM 5331 O O . VAL A 1 710 ? -21.952 17.279 22.340 1.00 94.31 710 VAL A O 1
ATOM 5334 N N . PRO A 1 711 ? -20.445 18.206 20.943 1.00 94.12 711 PRO A N 1
ATOM 5335 C CA . PRO A 1 711 ? -20.753 19.582 21.338 1.00 94.12 711 PRO A CA 1
ATOM 5336 C C . PRO A 1 711 ? -22.210 19.970 21.066 1.00 94.12 711 PRO A C 1
ATOM 5338 O O . PRO A 1 711 ? -22.864 19.424 20.169 1.00 94.12 711 PRO A O 1
ATOM 5341 N N . ARG A 1 712 ? -22.719 20.990 21.769 1.00 91.31 712 ARG A N 1
ATOM 5342 C CA . ARG A 1 712 ? -24.087 21.503 21.545 1.00 91.31 712 ARG A CA 1
ATOM 5343 C C . ARG A 1 712 ? -24.304 22.071 20.146 1.00 91.31 712 ARG A C 1
ATOM 5345 O O . ARG A 1 712 ? -25.437 22.064 19.670 1.00 91.31 712 ARG A O 1
ATOM 5352 N N . SER A 1 713 ? -23.238 22.539 19.500 1.00 89.06 713 SER A N 1
ATOM 5353 C CA . SER A 1 713 ? -23.275 23.063 18.132 1.00 89.06 713 SER A CA 1
ATOM 5354 C C . SER A 1 713 ? -23.610 21.999 17.085 1.00 89.06 713 SER A C 1
ATOM 5356 O O . SER A 1 713 ? -24.127 22.342 16.026 1.00 89.06 713 SER A O 1
ATOM 5358 N N . ILE A 1 714 ? -23.348 20.719 17.365 1.00 90.75 714 ILE A N 1
ATOM 5359 C CA . ILE A 1 714 ? -23.672 19.624 16.446 1.00 90.75 714 ILE A CA 1
ATOM 5360 C C . ILE A 1 714 ? -25.173 19.344 16.514 1.00 90.75 714 ILE A C 1
ATOM 5362 O O . ILE A 1 714 ? -25.650 19.071 17.613 1.00 90.75 714 ILE A O 1
ATOM 5366 N N . PRO A 1 715 ? -25.937 19.387 15.410 1.00 87.50 715 PRO A N 1
ATOM 5367 C CA . PRO A 1 715 ? -27.389 19.215 15.435 1.00 87.50 715 PRO A CA 1
ATOM 5368 C C . PRO A 1 715 ? -27.849 17.914 16.104 1.00 87.50 715 PRO A C 1
ATOM 5370 O O . PRO A 1 715 ? -27.218 16.867 15.983 1.00 87.50 715 PRO A O 1
ATOM 5373 N N . ALA A 1 716 ? -29.006 17.960 16.769 1.00 84.38 716 ALA A N 1
ATOM 5374 C CA . ALA A 1 716 ? -29.624 16.769 17.360 1.00 84.38 716 ALA A CA 1
ATOM 5375 C C . ALA A 1 716 ? -30.167 15.780 16.306 1.00 84.38 716 ALA A C 1
ATOM 5377 O O . ALA A 1 716 ? -30.418 14.621 16.624 1.00 84.38 716 ALA A O 1
ATOM 5378 N N . LYS A 1 717 ? -30.361 16.235 15.061 1.00 84.38 717 LYS A N 1
ATOM 5379 C CA . LYS A 1 717 ? -30.838 15.433 13.929 1.00 84.38 717 LYS A CA 1
ATOM 5380 C C . LYS A 1 717 ? -29.854 15.585 12.772 1.00 84.38 717 LYS A C 1
ATOM 5382 O O . LYS A 1 717 ? -29.589 16.713 12.361 1.00 84.38 717 LYS A O 1
ATOM 5387 N N . GLY A 1 718 ? -29.364 14.471 12.244 1.00 79.44 718 GLY A N 1
ATOM 5388 C CA . GLY A 1 718 ? -28.416 14.435 11.136 1.00 79.44 718 GLY A CA 1
ATOM 5389 C C . GLY A 1 718 ? -26.943 14.453 11.552 1.00 79.44 718 GLY A C 1
ATOM 5390 O O . GLY A 1 718 ? -26.583 14.673 12.713 1.00 79.44 718 GLY A O 1
ATOM 5391 N N . TYR A 1 719 ? -26.108 14.196 10.549 1.00 80.94 719 TYR A N 1
ATOM 5392 C CA . TYR A 1 719 ? -24.655 14.109 10.641 1.00 80.94 719 TYR A CA 1
ATOM 5393 C C . TYR A 1 719 ? -24.001 15.488 10.684 1.00 80.94 719 TYR A C 1
ATOM 5395 O O . TYR A 1 719 ? -24.494 16.447 10.084 1.00 80.94 719 TYR A O 1
ATOM 5403 N N . ALA A 1 720 ? -22.861 15.578 11.359 1.00 82.31 720 ALA A N 1
ATOM 5404 C CA . ALA A 1 720 ? -21.963 16.708 11.228 1.00 82.31 720 ALA A CA 1
ATOM 5405 C C . ALA A 1 720 ? -21.400 16.766 9.797 1.00 82.31 720 ALA A C 1
ATOM 5407 O O . ALA A 1 720 ? -20.994 15.758 9.227 1.00 82.31 720 ALA A O 1
ATOM 5408 N N . THR A 1 721 ? -21.366 17.962 9.210 1.00 76.38 721 THR A N 1
ATOM 5409 C CA . THR A 1 721 ? -20.798 18.203 7.870 1.00 76.38 721 THR A CA 1
ATOM 5410 C C . THR A 1 721 ? -19.283 18.411 7.889 1.00 76.38 721 THR A C 1
ATOM 5412 O O . THR A 1 721 ? -18.649 18.463 6.840 1.00 76.38 721 THR A O 1
ATOM 5415 N N . ALA A 1 722 ? -18.709 18.553 9.082 1.00 81.25 722 ALA A N 1
ATOM 5416 C CA . ALA A 1 722 ? -17.287 18.691 9.343 1.00 81.25 722 ALA A CA 1
ATOM 5417 C C . ALA A 1 722 ? -16.939 17.895 10.613 1.00 81.25 722 ALA A C 1
ATOM 5419 O O . ALA A 1 722 ? -17.838 17.660 11.429 1.00 81.25 722 ALA A O 1
ATOM 5420 N N . PRO A 1 723 ? -15.664 17.516 10.816 1.00 86.75 723 PRO A N 1
ATOM 5421 C CA . PRO A 1 723 ? -15.245 16.796 12.013 1.00 86.75 723 PRO A CA 1
ATOM 5422 C C . PRO A 1 723 ? -15.689 17.540 13.290 1.00 86.75 723 PRO A C 1
ATOM 5424 O O . PRO A 1 723 ? -15.290 18.696 13.483 1.00 86.75 723 PRO A O 1
ATOM 5427 N N . PRO A 1 724 ? -16.535 16.948 14.159 1.00 89.50 724 PRO A N 1
ATOM 5428 C CA . PRO A 1 724 ? -16.926 17.591 15.409 1.00 89.50 724 PRO A CA 1
ATOM 5429 C C . PRO A 1 724 ? -15.726 17.787 16.341 1.00 89.50 724 PRO A C 1
ATOM 5431 O O . PRO A 1 724 ? -14.757 17.030 16.315 1.00 89.50 724 PRO A O 1
ATOM 5434 N N . ALA A 1 725 ? -15.804 18.791 17.219 1.00 93.69 725 ALA A N 1
ATOM 5435 C CA . ALA A 1 725 ? -14.792 18.960 18.256 1.00 93.69 725 ALA A CA 1
ATOM 5436 C C . ALA A 1 725 ? -14.743 17.719 19.164 1.00 93.69 725 ALA A C 1
ATOM 5438 O O . ALA A 1 725 ? -15.774 17.155 19.529 1.00 93.69 725 ALA A O 1
ATOM 5439 N N . SER A 1 726 ? -13.533 17.314 19.528 1.00 94.81 726 SER A N 1
ATOM 5440 C CA . SER A 1 726 ? -13.223 16.014 20.125 1.00 94.81 726 SER A CA 1
ATOM 5441 C C . SER A 1 726 ? -13.083 16.105 21.647 1.00 94.81 726 SER A C 1
ATOM 5443 O O . SER A 1 726 ? -12.614 17.120 22.165 1.00 94.81 726 SER A O 1
ATOM 5445 N N . THR A 1 727 ? -13.446 15.057 22.388 1.00 95.44 727 THR A N 1
ATOM 5446 C CA . THR A 1 727 ? -13.253 14.996 23.855 1.00 95.44 727 THR A CA 1
ATOM 5447 C C . THR A 1 727 ? -12.022 14.206 24.283 1.00 95.44 727 THR A C 1
ATOM 5449 O O . THR A 1 727 ? -11.591 14.345 25.425 1.00 95.44 727 THR A O 1
ATOM 5452 N N . GLY A 1 728 ? -11.454 13.407 23.381 1.00 94.69 728 GLY A N 1
ATOM 5453 C CA . GLY A 1 728 ? -10.331 12.503 23.612 1.00 94.69 728 GLY A CA 1
ATOM 5454 C C . GLY A 1 728 ? -8.952 13.162 23.575 1.00 94.69 728 GLY A C 1
ATOM 5455 O O . GLY A 1 728 ? -8.846 14.392 23.493 1.00 94.69 728 GLY A O 1
ATOM 5456 N N . PRO A 1 729 ? -7.878 12.351 23.650 1.00 95.31 729 PRO A N 1
ATOM 5457 C CA . PRO A 1 729 ? -6.494 12.826 23.673 1.00 95.31 729 PRO A CA 1
ATOM 5458 C C . PRO A 1 729 ? -6.066 13.561 22.397 1.00 95.31 729 PRO A C 1
ATOM 5460 O O . PRO A 1 729 ? -5.174 14.413 22.470 1.00 95.31 729 PRO A O 1
ATOM 5463 N N . TYR A 1 730 ? -6.714 13.284 21.265 1.00 95.56 730 TYR A N 1
ATOM 5464 C CA . TYR A 1 730 ? -6.471 13.926 19.975 1.00 95.56 730 TYR A CA 1
ATOM 5465 C C . TYR A 1 730 ? -7.749 14.550 19.399 1.00 95.56 730 TYR A C 1
ATOM 5467 O O . TYR A 1 730 ? -8.856 14.269 19.854 1.00 95.56 730 TYR A O 1
ATOM 5475 N N . TYR A 1 731 ? -7.592 15.422 18.406 1.00 94.19 731 TYR A N 1
ATOM 5476 C CA . TYR A 1 731 ? -8.686 15.949 17.590 1.00 94.19 731 TYR A CA 1
ATOM 5477 C C . TYR A 1 731 ? -8.262 16.046 16.127 1.00 94.19 731 TYR A C 1
ATOM 5479 O O . TYR A 1 731 ? -7.074 16.223 15.839 1.00 94.19 731 TYR A O 1
ATOM 5487 N N . VAL A 1 732 ? -9.229 15.951 15.211 1.00 92.38 732 VAL A N 1
ATOM 5488 C CA . VAL A 1 732 ? -8.992 16.133 13.773 1.00 92.38 732 VAL A CA 1
ATOM 5489 C C . VAL A 1 732 ? -8.767 17.618 13.488 1.00 92.38 732 VAL A C 1
ATOM 5491 O O . VAL A 1 732 ? -9.657 18.444 13.674 1.00 92.38 732 VAL A O 1
ATOM 5494 N N . SER A 1 733 ? -7.556 17.954 13.052 1.00 91.81 733 SER A N 1
ATOM 5495 C CA . SER A 1 733 ? -7.138 19.312 12.691 1.00 91.81 733 SER A CA 1
ATOM 5496 C C . SER A 1 733 ? -7.423 19.622 11.220 1.00 91.81 733 SER A C 1
ATOM 5498 O O . SER A 1 733 ? -7.858 20.724 10.885 1.00 91.81 733 SER A O 1
ATOM 5500 N N . SER A 1 734 ? -7.213 18.646 10.331 1.00 88.56 734 SER A N 1
ATOM 5501 C CA . SER A 1 734 ? -7.522 18.779 8.906 1.00 88.56 734 SER A CA 1
ATOM 5502 C C . SER A 1 734 ? -7.801 17.428 8.247 1.00 88.56 734 SER A C 1
ATOM 5504 O O . SER A 1 734 ? -7.253 16.405 8.651 1.00 88.56 734 SER A O 1
ATOM 5506 N N . VAL A 1 735 ? -8.642 17.455 7.210 1.00 84.81 735 VAL A N 1
ATOM 5507 C CA . VAL A 1 735 ? -8.901 16.348 6.276 1.00 84.81 735 VAL A CA 1
ATOM 5508 C C . VAL A 1 735 ? -8.759 16.931 4.872 1.00 84.81 735 VAL A C 1
ATOM 5510 O O . VAL A 1 735 ? -9.648 17.647 4.412 1.00 84.81 735 VAL A O 1
ATOM 5513 N N . GLN A 1 736 ? -7.595 16.767 4.239 1.00 79.12 736 GLN A N 1
ATOM 5514 C CA . GLN A 1 736 ? -7.282 17.404 2.953 1.00 79.12 736 GLN A CA 1
ATOM 5515 C C . GLN A 1 736 ? -6.316 16.563 2.115 1.00 79.12 736 GLN A C 1
ATOM 5517 O O . GLN A 1 736 ? -5.266 16.148 2.606 1.00 79.12 736 GLN A O 1
ATOM 5522 N N . GLY A 1 737 ? -6.641 16.399 0.826 1.00 72.06 737 GLY A N 1
ATOM 5523 C CA . GLY A 1 737 ? -5.778 15.752 -0.170 1.00 72.06 737 GLY A CA 1
ATOM 5524 C C . GLY A 1 737 ? -5.371 14.337 0.232 1.00 72.06 737 GLY A C 1
ATOM 5525 O O . GLY A 1 737 ? -4.179 14.080 0.347 1.00 72.06 737 GLY A O 1
ATOM 5526 N N . GLY A 1 738 ? -6.348 13.484 0.555 1.00 77.56 738 GLY A N 1
ATOM 5527 C CA . GLY A 1 738 ? -6.096 12.104 0.985 1.00 77.56 738 GLY A CA 1
ATOM 5528 C C . GLY A 1 738 ? -5.399 11.975 2.342 1.00 77.56 738 GLY A C 1
ATOM 5529 O O . GLY A 1 738 ? -4.947 10.893 2.685 1.00 77.56 738 GLY A O 1
ATOM 5530 N N . ARG A 1 739 ? -5.271 13.052 3.134 1.00 85.38 739 ARG A N 1
ATOM 5531 C CA . ARG A 1 739 ? -4.688 12.976 4.480 1.00 85.38 739 ARG A CA 1
ATOM 5532 C C . ARG A 1 739 ? -5.625 13.462 5.561 1.00 85.38 739 ARG A C 1
ATOM 5534 O O . ARG A 1 739 ? -6.217 14.537 5.431 1.00 85.38 739 ARG A O 1
ATOM 5541 N N . THR A 1 740 ? -5.613 12.749 6.680 1.00 88.25 740 THR A N 1
ATOM 5542 C CA . THR A 1 740 ? -6.243 13.186 7.924 1.00 88.25 740 THR A CA 1
ATOM 5543 C C . THR A 1 740 ? -5.193 13.432 8.996 1.00 88.25 740 THR A C 1
ATOM 5545 O O . THR A 1 740 ? -4.383 12.567 9.319 1.00 88.25 740 THR A O 1
ATOM 5548 N N . VAL A 1 741 ? -5.201 14.637 9.564 1.00 92.00 741 VAL A N 1
ATOM 5549 C CA . VAL A 1 741 ? -4.210 15.081 10.546 1.00 92.00 741 VAL A CA 1
ATOM 5550 C C . VAL A 1 741 ? -4.854 15.215 11.914 1.00 92.00 741 VAL A C 1
ATOM 5552 O O . VAL A 1 741 ? -5.755 16.032 12.112 1.00 92.00 741 VAL A O 1
ATOM 5555 N N . LEU A 1 742 ? -4.334 14.469 12.883 1.00 93.94 742 LEU A N 1
ATOM 5556 C CA . LEU A 1 742 ? -4.701 14.563 14.289 1.00 93.94 742 LEU A CA 1
ATOM 5557 C C . LEU A 1 742 ? -3.635 15.344 15.055 1.00 93.94 742 LEU A C 1
ATOM 5559 O O . LEU A 1 742 ? -2.438 15.079 14.937 1.00 93.94 742 LEU A O 1
ATOM 5563 N N . LEU A 1 743 ? -4.075 16.281 15.890 1.00 95.69 743 LEU A N 1
ATOM 5564 C CA . LEU A 1 743 ? -3.222 16.992 16.844 1.00 95.69 743 LEU A CA 1
ATOM 5565 C C . LEU A 1 743 ? -3.655 16.671 18.270 1.00 95.69 743 LEU A C 1
ATOM 5567 O O . LEU A 1 743 ? -4.811 16.328 18.522 1.00 95.69 743 LEU A O 1
ATOM 5571 N N . ARG A 1 744 ? -2.728 16.800 19.225 1.00 96.44 744 ARG A N 1
ATOM 5572 C CA . ARG A 1 744 ? -3.060 16.649 20.647 1.00 96.44 744 ARG A CA 1
ATOM 5573 C C . ARG A 1 744 ? -4.155 17.631 21.035 1.00 96.44 744 ARG A C 1
ATOM 5575 O O . ARG A 1 744 ? -4.009 18.834 20.829 1.00 96.44 744 ARG A O 1
ATOM 5582 N N . ASN A 1 745 ? -5.200 17.136 21.681 1.00 96.06 745 ASN A N 1
ATOM 5583 C CA . ASN A 1 745 ? -6.235 17.977 22.252 1.00 96.06 745 ASN A CA 1
ATOM 5584 C C . ASN A 1 745 ? -5.671 18.742 23.469 1.00 96.06 745 ASN A C 1
ATOM 5586 O O . ASN A 1 745 ? -5.398 18.118 24.505 1.00 96.06 745 ASN A O 1
ATOM 5590 N N . PRO A 1 746 ? -5.510 20.081 23.396 1.00 95.56 746 PRO A N 1
ATOM 5591 C CA . PRO A 1 746 ? -4.946 20.870 24.498 1.00 95.56 746 PRO A CA 1
ATOM 5592 C C . PRO A 1 746 ? -5.847 20.866 25.742 1.00 95.56 746 PRO A C 1
ATOM 5594 O O . PRO A 1 746 ? -5.379 21.095 26.864 1.00 95.56 746 PRO A O 1
ATOM 5597 N N . ASN A 1 747 ? -7.129 20.553 25.551 1.00 96.44 747 ASN A N 1
ATOM 5598 C CA . ASN A 1 747 ? -8.156 20.540 26.581 1.00 96.44 747 ASN A CA 1
ATOM 5599 C C . ASN A 1 747 ? -8.349 19.165 27.232 1.00 96.44 747 ASN A C 1
ATOM 5601 O O . ASN A 1 747 ? -9.040 19.065 28.246 1.00 96.44 747 ASN A O 1
ATOM 5605 N N . TYR A 1 748 ? -7.713 18.109 26.714 1.00 95.25 748 TYR A N 1
ATOM 5606 C CA . TYR A 1 748 ? -7.805 16.787 27.324 1.00 95.25 748 TYR A CA 1
ATOM 5607 C C . TYR A 1 748 ? -7.052 16.748 28.663 1.00 95.25 748 TYR A C 1
ATOM 5609 O O . TYR A 1 748 ? -5.890 17.172 28.772 1.00 95.25 748 TYR A O 1
ATOM 5617 N N . ARG A 1 749 ? -7.724 16.240 29.698 1.00 90.75 749 ARG A N 1
ATOM 5618 C CA . ARG A 1 749 ? -7.211 16.107 31.075 1.00 90.75 749 ARG A CA 1
ATOM 5619 C C . ARG A 1 749 ? -7.288 14.668 31.601 1.00 90.75 749 ARG A C 1
ATOM 5621 O O . ARG A 1 749 ? -7.040 14.448 32.781 1.00 90.75 749 ARG A O 1
ATOM 5628 N N . GLY A 1 750 ? -7.632 13.706 30.743 1.00 90.62 750 GLY A N 1
ATOM 5629 C CA . GLY A 1 750 ? -7.618 12.289 31.094 1.00 90.62 750 GLY A CA 1
ATOM 5630 C C . GLY A 1 750 ? -6.206 11.699 31.111 1.00 90.62 750 GLY A C 1
ATOM 5631 O O . GLY A 1 750 ? -5.222 12.373 30.803 1.00 90.62 750 GLY A O 1
ATOM 5632 N N . SER A 1 751 ? -6.119 10.427 31.492 1.00 88.81 751 SER A N 1
ATOM 5633 C CA . SER A 1 751 ? -4.857 9.712 31.711 1.00 88.81 751 SER A CA 1
ATOM 5634 C C . SER A 1 751 ? -4.325 8.979 30.481 1.00 88.81 751 SER A C 1
ATOM 5636 O O . SER A 1 751 ? -3.256 8.378 30.566 1.00 88.81 751 SER A O 1
ATOM 5638 N N . ARG A 1 752 ? -5.057 8.973 29.359 1.00 91.19 752 ARG A N 1
ATOM 5639 C CA . ARG A 1 752 ? -4.617 8.257 28.158 1.00 91.19 752 ARG A CA 1
ATOM 5640 C C . ARG A 1 752 ? -3.324 8.859 27.598 1.00 91.19 752 ARG A C 1
ATOM 5642 O O . ARG A 1 752 ? -3.200 10.092 27.562 1.00 91.19 752 ARG A O 1
ATOM 5649 N N . PRO A 1 753 ? -2.357 8.027 27.169 1.00 87.88 753 PRO A N 1
ATOM 5650 C CA . PRO A 1 753 ? -1.140 8.496 26.529 1.00 87.88 753 PRO A CA 1
ATOM 5651 C C . PRO A 1 753 ? -1.429 9.361 25.300 1.00 87.88 753 PRO A C 1
ATOM 5653 O O . PRO A 1 753 ? -2.358 9.121 24.536 1.00 87.88 753 PRO A O 1
ATOM 5656 N N . ARG A 1 754 ? -0.581 10.368 25.090 1.00 90.62 754 ARG A N 1
ATOM 5657 C CA . ARG A 1 754 ? -0.610 11.247 23.910 1.00 90.62 754 ARG A CA 1
ATOM 5658 C C . ARG A 1 754 ? 0.810 11.600 23.472 1.00 90.62 754 ARG A C 1
ATOM 5660 O O . ARG A 1 754 ? 1.212 12.762 23.498 1.00 90.62 754 ARG A O 1
ATOM 5667 N N . ARG A 1 755 ? 1.610 10.563 23.189 1.00 90.81 755 ARG A N 1
ATOM 5668 C CA . ARG A 1 755 ? 3.057 10.671 22.910 1.00 90.81 755 ARG A CA 1
ATOM 5669 C C . ARG A 1 755 ? 3.344 11.411 21.609 1.00 90.81 755 ARG A C 1
ATOM 5671 O O . ARG A 1 755 ? 4.110 12.367 21.634 1.00 90.81 755 ARG A O 1
ATOM 5678 N N . ALA A 1 756 ? 2.652 11.079 20.524 1.00 95.19 756 ALA A N 1
ATOM 5679 C CA . ALA A 1 756 ? 2.773 11.819 19.276 1.00 95.19 756 ALA A CA 1
ATOM 5680 C C . ALA A 1 756 ? 2.231 13.248 19.448 1.00 95.19 756 ALA A C 1
ATOM 5682 O O . ALA A 1 756 ? 1.175 13.456 20.058 1.00 95.19 756 ALA A O 1
ATOM 5683 N N . ALA A 1 757 ? 2.960 14.247 18.956 1.00 96.44 757 ALA A N 1
ATOM 5684 C CA . ALA A 1 757 ? 2.473 15.619 18.830 1.00 96.44 757 ALA A CA 1
ATOM 5685 C C . ALA A 1 757 ? 1.476 15.744 17.668 1.00 96.44 757 ALA A C 1
ATOM 5687 O O . ALA A 1 757 ? 0.499 16.492 17.773 1.00 96.44 757 ALA A O 1
ATOM 5688 N N . ARG A 1 758 ? 1.703 14.963 16.607 1.00 96.94 758 ARG A N 1
ATOM 5689 C CA . ARG A 1 758 ? 0.843 14.848 15.431 1.00 96.94 758 ARG A CA 1
ATOM 5690 C C . ARG A 1 758 ? 0.759 13.396 14.975 1.00 96.94 758 ARG A C 1
ATOM 5692 O O . ARG A 1 758 ? 1.760 12.690 15.009 1.00 96.94 758 ARG A O 1
ATOM 5699 N N . ILE A 1 759 ? -0.422 12.978 14.538 1.00 94.38 759 ILE A N 1
ATOM 5700 C CA . ILE A 1 759 ? -0.627 11.711 13.832 1.00 94.38 759 ILE A CA 1
ATOM 5701 C C . ILE A 1 759 ? -1.155 12.064 12.443 1.00 94.38 759 ILE A C 1
ATOM 5703 O O . ILE A 1 759 ? -2.082 12.867 12.327 1.00 94.38 759 ILE A O 1
ATOM 5707 N N . VAL A 1 760 ? -0.539 11.522 11.401 1.00 92.56 760 VAL A N 1
ATOM 5708 C CA . VAL A 1 760 ? -0.900 11.766 10.004 1.00 92.56 760 VAL A CA 1
ATOM 5709 C C . VAL A 1 760 ? -1.333 10.448 9.398 1.00 92.56 760 VAL A C 1
ATOM 5711 O O . VAL A 1 760 ? -0.524 9.535 9.295 1.00 92.56 760 VAL A O 1
ATOM 5714 N N . TYR A 1 761 ? -2.591 10.365 8.993 1.00 88.75 761 TYR A N 1
ATOM 5715 C CA . TYR A 1 761 ? -3.089 9.273 8.172 1.00 88.75 761 TYR A CA 1
ATOM 5716 C C . TYR A 1 761 ? -2.974 9.679 6.707 1.00 88.75 761 TYR A C 1
ATOM 5718 O O . TYR A 1 761 ? -3.460 10.751 6.338 1.00 88.75 761 TYR A O 1
ATOM 5726 N N . THR A 1 762 ? -2.312 8.854 5.905 1.00 85.38 762 THR A N 1
ATOM 5727 C CA . THR A 1 762 ? -2.300 8.923 4.443 1.00 85.38 762 THR A CA 1
ATOM 5728 C C . THR A 1 762 ? -3.237 7.839 3.937 1.00 85.38 762 THR A C 1
ATOM 5730 O O . THR A 1 762 ? -2.941 6.649 4.053 1.00 85.38 762 THR A O 1
ATOM 5733 N N . ASN A 1 763 ? -4.387 8.270 3.443 1.00 79.12 763 ASN A N 1
ATOM 5734 C CA . ASN A 1 763 ? -5.471 7.398 3.040 1.00 79.12 763 ASN A CA 1
ATOM 5735 C C . ASN A 1 763 ? -5.235 6.875 1.620 1.00 79.12 763 ASN A C 1
ATOM 5737 O O . ASN A 1 763 ? -4.550 7.521 0.824 1.00 79.12 763 ASN A O 1
ATOM 5741 N N . ASP A 1 764 ? -5.840 5.730 1.326 1.00 75.75 764 ASP A N 1
ATOM 5742 C CA . ASP A 1 764 ? -5.995 5.176 -0.021 1.00 75.75 764 ASP A CA 1
ATOM 5743 C C . ASP A 1 764 ? -4.665 4.800 -0.696 1.00 75.75 764 ASP A C 1
ATOM 5745 O O . ASP A 1 764 ? -4.475 4.965 -1.901 1.00 75.75 764 ASP A O 1
ATOM 5749 N N . VAL A 1 765 ? -3.711 4.290 0.091 1.00 79.00 765 VAL A N 1
ATOM 5750 C CA . VAL A 1 765 ? -2.414 3.824 -0.420 1.00 79.00 765 VAL A CA 1
ATOM 5751 C C . VAL A 1 765 ? -2.404 2.303 -0.461 1.00 79.00 765 VAL A C 1
ATOM 5753 O O . VAL A 1 765 ? -2.440 1.649 0.580 1.00 79.00 765 VAL A O 1
ATOM 5756 N N . ALA A 1 766 ? -2.283 1.737 -1.662 1.00 78.88 766 ALA A N 1
ATOM 5757 C CA . ALA A 1 766 ? -2.217 0.292 -1.850 1.00 78.88 766 ALA A CA 1
ATOM 5758 C C . ALA A 1 766 ? -1.124 -0.350 -0.978 1.00 78.88 766 ALA A C 1
ATOM 5760 O O . ALA A 1 766 ? 0.007 0.138 -0.908 1.00 78.88 766 ALA A O 1
ATOM 5761 N N . THR A 1 767 ? -1.441 -1.489 -0.365 1.00 80.62 767 THR A N 1
ATOM 5762 C CA . THR A 1 767 ? -0.573 -2.190 0.590 1.00 80.62 767 THR A CA 1
ATOM 5763 C C . THR A 1 767 ? 0.879 -2.391 0.112 1.00 80.62 767 THR A C 1
ATOM 5765 O O . THR A 1 767 ? 1.796 -2.035 0.858 1.00 80.62 767 THR A O 1
ATOM 5768 N N . PRO A 1 768 ? 1.158 -2.872 -1.121 1.00 82.12 768 PRO A N 1
ATOM 5769 C CA . PRO A 1 768 ? 2.532 -2.970 -1.625 1.00 82.12 768 PRO A CA 1
ATOM 5770 C C . PRO A 1 768 ? 3.283 -1.628 -1.610 1.00 82.12 768 PRO A C 1
ATOM 5772 O O . PRO A 1 768 ? 4.436 -1.568 -1.177 1.00 82.12 768 PRO A O 1
ATOM 5775 N N . THR A 1 769 ? 2.619 -0.547 -2.034 1.00 85.50 769 THR A N 1
ATOM 5776 C CA . THR A 1 769 ? 3.148 0.828 -2.037 1.00 85.50 769 THR A CA 1
ATOM 5777 C C . THR A 1 769 ? 3.415 1.314 -0.616 1.00 85.50 769 THR A C 1
ATOM 5779 O O . THR A 1 769 ? 4.502 1.819 -0.334 1.00 85.50 769 THR A O 1
ATOM 5782 N N . ALA A 1 770 ? 2.479 1.091 0.308 1.00 85.94 770 ALA A N 1
ATOM 5783 C CA . ALA A 1 770 ? 2.641 1.458 1.709 1.00 85.94 770 ALA A CA 1
ATOM 5784 C C . ALA A 1 770 ? 3.851 0.754 2.356 1.00 85.94 770 ALA A C 1
ATOM 5786 O O . ALA A 1 770 ? 4.591 1.379 3.115 1.00 85.94 770 ALA A O 1
ATOM 5787 N N . VAL A 1 771 ? 4.115 -0.511 2.007 1.00 85.81 771 VAL A N 1
ATOM 5788 C CA . VAL A 1 771 ? 5.303 -1.249 2.473 1.00 85.81 771 VAL A CA 1
ATOM 5789 C C . VAL A 1 771 ? 6.595 -0.650 1.922 1.00 85.81 771 VAL A C 1
ATOM 5791 O O . VAL A 1 771 ? 7.545 -0.446 2.676 1.00 85.81 771 VAL A O 1
ATOM 5794 N N . SER A 1 772 ? 6.640 -0.322 0.628 1.00 87.25 772 SER A N 1
ATOM 5795 C CA . SER A 1 772 ? 7.800 0.347 0.018 1.00 87.25 772 SER A CA 1
ATOM 5796 C C . SER A 1 772 ? 8.110 1.684 0.704 1.00 87.25 772 SER A C 1
ATOM 5798 O O . SER A 1 772 ? 9.254 1.972 1.064 1.00 87.25 772 SER A O 1
ATOM 5800 N N . LEU A 1 773 ? 7.075 2.478 0.968 1.00 88.50 773 LEU A N 1
ATOM 5801 C CA . LEU A 1 773 ? 7.177 3.745 1.685 1.00 88.50 773 LEU A CA 1
ATOM 5802 C C . LEU A 1 773 ? 7.586 3.559 3.156 1.00 88.50 773 LEU A C 1
ATOM 5804 O O . LEU A 1 773 ? 8.361 4.367 3.672 1.00 88.50 773 LEU A O 1
ATOM 5808 N N . ALA A 1 774 ? 7.127 2.503 3.831 1.00 88.69 774 ALA A N 1
ATOM 5809 C CA . ALA A 1 774 ? 7.570 2.166 5.184 1.00 88.69 774 ALA A CA 1
ATOM 5810 C C . ALA A 1 774 ? 9.056 1.778 5.220 1.00 88.69 774 ALA A C 1
ATOM 5812 O O . ALA A 1 774 ? 9.803 2.283 6.057 1.00 88.69 774 ALA A O 1
ATOM 5813 N N . ASN A 1 775 ? 9.522 0.986 4.251 1.00 85.94 775 ASN A N 1
ATOM 5814 C CA . ASN A 1 775 ? 10.942 0.653 4.091 1.00 85.94 775 ASN A CA 1
ATOM 5815 C C . ASN A 1 775 ? 11.808 1.903 3.850 1.00 85.94 775 ASN A C 1
ATOM 5817 O O . ASN A 1 775 ? 12.945 1.972 4.311 1.00 85.94 775 ASN A O 1
ATOM 5821 N N . ALA A 1 776 ? 11.264 2.917 3.170 1.00 87.75 776 ALA A N 1
ATOM 5822 C CA . ALA A 1 776 ? 11.912 4.214 2.976 1.00 87.75 776 ALA A CA 1
ATOM 5823 C C . ALA A 1 776 ? 11.792 5.163 4.190 1.00 87.75 776 ALA A C 1
ATOM 5825 O O . ALA A 1 776 ? 12.286 6.293 4.137 1.00 87.75 776 ALA A O 1
ATOM 5826 N N . GLY A 1 777 ? 11.120 4.744 5.268 1.00 89.25 777 GLY A N 1
ATOM 5827 C CA . GLY A 1 777 ? 10.880 5.553 6.461 1.00 89.25 777 GLY A CA 1
ATOM 5828 C C . GLY A 1 777 ? 9.900 6.707 6.240 1.00 89.25 777 GLY A C 1
ATOM 5829 O O . GLY A 1 777 ? 9.952 7.694 6.976 1.00 89.25 777 GLY A O 1
ATOM 5830 N N . ALA A 1 778 ? 9.039 6.635 5.220 1.00 89.00 778 ALA A N 1
ATOM 5831 C CA . ALA A 1 778 ? 7.985 7.615 4.941 1.00 89.00 778 ALA A CA 1
ATOM 5832 C C . ALA A 1 778 ? 6.671 7.308 5.686 1.00 89.00 778 ALA A C 1
ATOM 5834 O O . ALA A 1 778 ? 5.906 8.233 5.962 1.00 89.00 778 ALA A O 1
ATOM 5835 N N . ILE A 1 779 ? 6.442 6.042 6.042 1.00 91.81 779 ILE A N 1
ATOM 5836 C CA . ILE A 1 779 ? 5.316 5.549 6.848 1.00 91.81 779 ILE A CA 1
ATOM 5837 C C . ILE A 1 779 ? 5.882 4.786 8.049 1.00 91.81 779 ILE A C 1
ATOM 5839 O O . ILE A 1 779 ? 6.879 4.082 7.918 1.00 91.81 779 ILE A O 1
ATOM 5843 N N . ASP A 1 780 ? 5.238 4.922 9.206 1.00 92.75 780 ASP A N 1
ATOM 5844 C CA . ASP A 1 780 ? 5.641 4.277 10.457 1.00 92.75 780 ASP A CA 1
ATOM 5845 C C . ASP A 1 780 ? 4.746 3.072 10.811 1.00 92.75 780 ASP A C 1
ATOM 5847 O O . ASP A 1 780 ? 5.200 2.143 11.476 1.00 92.75 780 ASP A O 1
ATOM 5851 N N . LEU A 1 781 ? 3.477 3.069 10.378 1.00 89.88 781 LEU A N 1
ATOM 5852 C CA . LEU A 1 781 ? 2.516 1.998 10.665 1.00 89.88 781 LEU A CA 1
ATOM 5853 C C . LEU A 1 781 ? 1.556 1.749 9.495 1.00 89.88 781 LEU A C 1
ATOM 5855 O O . LEU A 1 781 ? 0.979 2.683 8.936 1.00 89.88 781 LEU A O 1
ATOM 5859 N N . LEU A 1 782 ? 1.335 0.470 9.196 1.00 86.31 782 LEU A N 1
ATOM 5860 C CA . LEU A 1 782 ? 0.260 -0.016 8.338 1.00 86.31 782 LEU A CA 1
ATOM 5861 C C . LEU A 1 782 ? -0.710 -0.800 9.243 1.00 86.31 782 LEU A C 1
ATOM 5863 O O . LEU A 1 782 ? -0.285 -1.787 9.849 1.00 86.31 782 LEU A O 1
ATOM 5867 N N . PRO A 1 783 ? -1.965 -0.352 9.427 1.00 76.88 783 PRO A N 1
ATOM 5868 C CA . PRO A 1 783 ? -2.965 -1.086 10.185 1.00 76.88 783 PRO A CA 1
ATOM 5869 C C . PRO A 1 783 ? -3.437 -2.312 9.392 1.00 76.88 783 PRO A C 1
ATOM 5871 O O . PRO A 1 783 ? -3.059 -2.501 8.237 1.00 76.88 783 PRO A O 1
ATOM 5874 N N . GLN A 1 784 ? -4.273 -3.144 10.018 1.00 70.75 784 GLN A N 1
ATOM 5875 C CA . GLN A 1 784 ? -4.862 -4.297 9.341 1.00 70.75 784 GLN A CA 1
ATOM 5876 C C . GLN A 1 784 ? -5.568 -3.873 8.050 1.00 70.75 784 GLN A C 1
ATOM 5878 O O . GLN A 1 784 ? -6.410 -2.973 8.064 1.00 70.75 784 GLN A O 1
ATOM 5883 N N . ASP A 1 785 ? -5.246 -4.579 6.974 1.00 63.34 785 ASP A N 1
ATOM 5884 C CA . ASP A 1 785 ? -5.946 -4.502 5.704 1.00 63.34 785 ASP A CA 1
ATOM 5885 C C . ASP A 1 785 ? -7.087 -5.533 5.692 1.00 63.34 785 ASP A C 1
ATOM 5887 O O . ASP A 1 785 ? -6.865 -6.710 5.983 1.00 63.34 785 ASP A O 1
ATOM 5891 N N . PHE A 1 786 ? -8.313 -5.088 5.411 1.00 51.31 786 PHE A N 1
ATOM 5892 C CA . PHE A 1 786 ? -9.461 -5.973 5.164 1.00 51.31 786 PHE A CA 1
ATOM 5893 C C . PHE A 1 786 ? -9.692 -6.193 3.663 1.00 51.31 786 PHE A C 1
ATOM 5895 O O . PHE A 1 786 ? -10.657 -6.865 3.286 1.00 51.31 786 PHE A O 1
ATOM 5902 N N . ASP A 1 787 ? -8.833 -5.638 2.804 1.00 51.06 787 ASP A N 1
ATOM 5903 C CA . ASP A 1 787 ? -8.840 -5.927 1.382 1.00 51.06 787 ASP A CA 1
ATOM 5904 C C . ASP A 1 787 ? -8.352 -7.363 1.142 1.00 51.06 787 ASP A C 1
ATOM 5906 O O . ASP A 1 787 ? -7.163 -7.677 1.072 1.00 51.06 787 ASP A O 1
ATOM 5910 N N . ASN A 1 788 ? -9.322 -8.263 1.005 1.00 46.22 788 ASN A N 1
ATOM 5911 C CA . ASN A 1 788 ? -9.116 -9.671 0.687 1.00 46.22 788 ASN A CA 1
ATOM 5912 C C . ASN A 1 788 ? -8.628 -9.914 -0.755 1.00 46.22 788 ASN A C 1
ATOM 5914 O O . ASN A 1 788 ? -8.548 -11.069 -1.180 1.00 46.22 788 ASN A O 1
ATOM 5918 N N . THR A 1 789 ? -8.325 -8.861 -1.523 1.00 45.22 789 THR A N 1
ATOM 5919 C CA . THR A 1 789 ? -7.800 -8.982 -2.887 1.00 45.22 789 THR A CA 1
ATOM 5920 C C . THR A 1 789 ? -6.270 -9.021 -2.955 1.00 45.22 789 THR A C 1
ATOM 5922 O O . THR A 1 789 ? -5.724 -9.393 -3.997 1.00 45.22 789 THR A O 1
ATOM 5925 N N . THR A 1 790 ? -5.569 -8.747 -1.847 1.00 54.56 790 THR A N 1
ATOM 5926 C CA . THR A 1 790 ? -4.098 -8.763 -1.773 1.00 54.56 790 THR A CA 1
ATOM 5927 C C . THR A 1 790 ? -3.592 -9.721 -0.691 1.00 54.56 790 THR A C 1
ATOM 5929 O O . THR A 1 790 ? -3.546 -9.376 0.483 1.00 54.56 790 THR A O 1
ATOM 5932 N N . SER A 1 791 ? -3.091 -10.898 -1.088 1.00 60.16 791 SER A N 1
ATOM 5933 C CA . SER A 1 791 ? -2.486 -11.927 -0.210 1.00 60.16 791 SER A CA 1
ATOM 5934 C C . SER A 1 791 ? -1.151 -11.509 0.443 1.00 60.16 791 SER A C 1
ATOM 5936 O O . SER A 1 791 ? -0.330 -12.345 0.821 1.00 60.16 791 SER A O 1
ATOM 5938 N N . PHE A 1 792 ? -0.836 -10.211 0.474 1.00 69.75 792 PHE A N 1
ATOM 5939 C CA . PHE A 1 792 ? 0.495 -9.716 0.831 1.00 69.75 792 PHE A CA 1
ATOM 5940 C C . PHE A 1 792 ? 0.729 -9.679 2.349 1.00 69.75 792 PHE A C 1
ATOM 5942 O O . PHE A 1 792 ? 1.869 -9.813 2.794 1.00 69.75 792 PHE A O 1
ATOM 5949 N N . PHE A 1 793 ? -0.344 -9.547 3.138 1.00 73.81 793 PHE A N 1
ATOM 5950 C CA . PHE A 1 793 ? -0.311 -9.637 4.600 1.00 73.81 793 PHE A CA 1
ATOM 5951 C C . PHE A 1 793 ? -0.578 -11.044 5.140 1.00 73.81 793 PHE A C 1
ATOM 5953 O O . PHE A 1 793 ? -0.580 -11.207 6.361 1.00 73.81 793 PHE A O 1
ATOM 5960 N N . ASP A 1 794 ? -0.773 -12.046 4.280 1.00 74.31 794 ASP A N 1
ATOM 5961 C CA . ASP A 1 794 ? -1.101 -13.400 4.721 1.00 74.31 794 ASP A CA 1
ATOM 5962 C C . ASP A 1 794 ? -0.025 -13.943 5.678 1.00 74.31 794 ASP A C 1
ATOM 5964 O O . ASP A 1 794 ? 1.181 -13.800 5.418 1.00 74.31 794 ASP A O 1
ATOM 5968 N N . PRO A 1 795 ? -0.424 -14.585 6.789 1.00 72.06 795 PRO A N 1
ATOM 5969 C CA . PRO A 1 795 ? 0.513 -15.284 7.655 1.00 72.06 795 PRO A CA 1
ATOM 5970 C C . PRO A 1 795 ? 1.309 -16.333 6.862 1.00 72.06 795 PRO A C 1
ATOM 5972 O O . PRO A 1 795 ? 0.729 -17.183 6.191 1.00 72.06 795 PRO A O 1
ATOM 5975 N N . GLY A 1 796 ? 2.643 -16.286 6.938 1.00 69.88 796 GLY A N 1
ATOM 5976 C CA . GLY A 1 796 ? 3.521 -17.161 6.140 1.00 69.88 796 GLY A CA 1
ATOM 5977 C C . GLY A 1 796 ? 3.672 -16.741 4.671 1.00 69.88 796 GLY A C 1
ATOM 5978 O O . GLY A 1 796 ? 4.202 -17.498 3.864 1.00 69.88 796 GLY A O 1
ATOM 5979 N N . GLY A 1 797 ? 3.191 -15.548 4.310 1.00 72.88 797 GLY A N 1
ATOM 5980 C CA . GLY A 1 797 ? 3.527 -14.880 3.060 1.00 72.88 797 GLY A CA 1
ATOM 5981 C C . GLY A 1 797 ? 4.874 -14.149 3.128 1.00 72.88 797 GLY A C 1
ATOM 5982 O O . GLY A 1 797 ? 5.558 -14.126 4.152 1.00 72.88 797 GLY A O 1
ATOM 5983 N N . VAL A 1 798 ? 5.224 -13.468 2.032 1.00 74.88 798 VAL A N 1
ATOM 5984 C CA . VAL A 1 798 ? 6.533 -12.811 1.831 1.00 74.88 798 VAL A CA 1
ATOM 5985 C C . VAL A 1 798 ? 6.918 -11.868 2.982 1.00 74.88 798 VAL A C 1
ATOM 5987 O O . VAL A 1 798 ? 8.073 -11.850 3.406 1.00 74.88 798 VAL A O 1
ATOM 5990 N N . LEU A 1 799 ? 5.969 -11.090 3.518 1.00 79.44 799 LEU A N 1
ATOM 5991 C CA . LEU A 1 799 ? 6.237 -10.186 4.643 1.00 79.44 799 LEU A CA 1
ATOM 5992 C C . LEU A 1 799 ? 6.453 -10.919 5.969 1.00 79.44 799 LEU A C 1
ATOM 5994 O O . LEU A 1 799 ? 7.316 -10.517 6.754 1.00 79.44 799 LEU A O 1
ATOM 5998 N N . GLY A 1 800 ? 5.692 -11.987 6.212 1.00 81.25 800 GLY A N 1
ATOM 5999 C CA . GLY A 1 800 ? 5.842 -12.825 7.398 1.00 81.25 800 GLY A CA 1
ATOM 6000 C C . GLY A 1 800 ? 7.212 -13.501 7.434 1.00 81.25 800 GLY A C 1
ATOM 6001 O O . GLY A 1 800 ? 7.893 -13.448 8.458 1.00 81.25 800 GLY A O 1
ATOM 6002 N N . ASP A 1 801 ? 7.658 -14.038 6.299 1.00 82.44 801 ASP A N 1
ATOM 6003 C CA . ASP A 1 801 ? 8.960 -14.701 6.178 1.00 82.44 801 ASP A CA 1
ATOM 6004 C C . ASP A 1 801 ? 10.133 -13.721 6.298 1.00 82.44 801 ASP A C 1
ATOM 6006 O O . ASP A 1 801 ? 11.160 -14.043 6.897 1.00 82.44 801 ASP A O 1
ATOM 6010 N N . ARG A 1 802 ? 9.987 -12.503 5.760 1.00 82.12 802 ARG A N 1
ATOM 6011 C CA . ARG A 1 802 ? 11.037 -11.473 5.775 1.00 82.12 802 ARG A CA 1
ATOM 6012 C C . ARG A 1 802 ? 11.160 -10.773 7.126 1.00 82.12 802 ARG A C 1
ATOM 6014 O O . ARG A 1 802 ? 12.268 -10.606 7.638 1.00 82.12 802 ARG A O 1
ATOM 6021 N N . SER A 1 803 ? 10.037 -10.385 7.726 1.00 86.38 803 SER A N 1
ATOM 6022 C CA . SER A 1 803 ? 10.015 -9.449 8.860 1.00 86.38 803 SER A CA 1
ATOM 6023 C C . SER A 1 803 ? 9.143 -9.897 10.035 1.00 86.38 803 SER A C 1
ATOM 6025 O O . SER A 1 803 ? 8.989 -9.133 10.992 1.00 86.38 803 SER A O 1
ATOM 6027 N N . GLY A 1 804 ? 8.552 -11.094 9.976 1.00 89.62 804 GLY A N 1
ATOM 6028 C CA . GLY A 1 804 ? 7.751 -11.672 11.055 1.00 89.62 804 GLY A CA 1
ATOM 6029 C C . GLY A 1 804 ? 8.594 -12.317 12.153 1.00 89.62 804 GLY A C 1
ATOM 6030 O O . GLY A 1 804 ? 9.807 -12.434 12.041 1.00 89.62 804 GLY A O 1
ATOM 6031 N N . ALA A 1 805 ? 7.946 -12.771 13.228 1.00 90.06 805 ALA A N 1
ATOM 6032 C CA . ALA A 1 805 ? 8.621 -13.280 14.431 1.00 90.06 805 ALA A CA 1
ATOM 6033 C C . ALA A 1 805 ? 9.615 -14.436 14.176 1.00 90.06 805 ALA A C 1
ATOM 6035 O O . ALA A 1 805 ? 10.580 -14.593 14.919 1.00 90.06 805 ALA A O 1
ATOM 6036 N N . GLY A 1 806 ? 9.388 -15.245 13.134 1.00 87.88 806 GLY A N 1
ATOM 6037 C CA . GLY A 1 806 ? 10.270 -16.352 12.742 1.00 87.88 806 GLY A CA 1
ATOM 6038 C C . GLY A 1 806 ? 11.434 -15.956 11.825 1.00 87.88 806 GLY A C 1
ATOM 6039 O O . GLY A 1 806 ? 12.257 -16.812 11.490 1.00 87.88 806 GLY A O 1
ATOM 6040 N N . SER A 1 807 ? 11.525 -14.694 11.403 1.00 87.56 807 SER A N 1
ATOM 6041 C CA . SER A 1 807 ? 12.481 -14.263 10.384 1.00 87.56 807 SER A CA 1
ATOM 6042 C C . SER A 1 807 ? 13.881 -13.982 10.933 1.00 87.56 807 SER A C 1
ATOM 6044 O O . SER A 1 807 ? 14.097 -13.802 12.136 1.00 87.56 807 SER A O 1
ATOM 6046 N N . ALA A 1 808 ? 14.862 -13.909 10.028 1.00 87.56 808 ALA A N 1
ATOM 6047 C CA . ALA A 1 808 ? 16.212 -13.458 10.365 1.00 87.56 808 ALA A CA 1
ATOM 6048 C C . ALA A 1 808 ? 16.213 -12.012 10.890 1.00 87.56 808 ALA A C 1
ATOM 6050 O O . ALA A 1 808 ? 16.917 -11.713 11.854 1.00 87.56 808 ALA A O 1
ATOM 6051 N N . ALA A 1 809 ? 15.370 -11.142 10.320 1.00 84.94 809 ALA A N 1
ATOM 6052 C CA . ALA A 1 809 ? 15.223 -9.765 10.783 1.00 84.94 809 ALA A CA 1
ATOM 6053 C C . ALA A 1 809 ? 14.738 -9.711 12.239 1.00 84.94 809 ALA A C 1
ATOM 6055 O O . ALA A 1 809 ? 15.316 -8.984 13.042 1.00 84.94 809 ALA A O 1
ATOM 6056 N N . ALA A 1 810 ? 13.750 -10.531 12.617 1.00 89.25 810 ALA A N 1
ATOM 6057 C CA . ALA A 1 810 ? 13.288 -10.603 14.002 1.00 89.25 810 ALA A CA 1
ATOM 6058 C C . ALA A 1 810 ? 14.381 -11.089 14.968 1.00 89.25 810 ALA A C 1
ATOM 6060 O O . ALA A 1 810 ? 14.552 -10.495 16.033 1.00 89.25 810 ALA A O 1
ATOM 6061 N N . ARG A 1 811 ? 15.179 -12.098 14.583 1.00 91.69 811 ARG A N 1
ATOM 6062 C CA . ARG A 1 811 ? 16.328 -12.569 15.387 1.00 91.69 811 ARG A CA 1
ATOM 6063 C C . ARG A 1 811 ? 17.397 -11.492 15.593 1.00 91.69 811 ARG A C 1
ATOM 6065 O O . ARG A 1 811 ? 18.032 -11.468 16.642 1.00 91.69 811 ARG A O 1
ATOM 6072 N N . ALA A 1 812 ? 17.553 -10.580 14.635 1.00 91.25 812 ALA A N 1
ATOM 6073 C CA . ALA A 1 812 ? 18.433 -9.417 14.735 1.00 91.25 812 ALA A CA 1
ATOM 6074 C C . ALA A 1 812 ? 17.795 -8.207 15.460 1.00 91.25 812 ALA A C 1
ATOM 6076 O O . ALA A 1 812 ? 18.378 -7.126 15.483 1.00 91.25 812 ALA A O 1
ATOM 6077 N N . GLY A 1 813 ? 16.597 -8.356 16.039 1.00 90.88 813 GLY A N 1
ATOM 6078 C CA . GLY A 1 813 ? 15.874 -7.279 16.728 1.00 90.88 813 GLY A CA 1
ATOM 6079 C C . GLY A 1 813 ? 15.105 -6.325 15.805 1.00 90.88 813 GLY A C 1
ATOM 6080 O O . GLY A 1 813 ? 14.567 -5.325 16.273 1.00 90.88 813 GLY A O 1
ATOM 6081 N N . GLY A 1 814 ? 15.025 -6.626 14.510 1.00 89.31 814 GLY A N 1
ATOM 6082 C CA . GLY A 1 814 ? 14.345 -5.839 13.480 1.00 89.31 814 GLY A CA 1
ATOM 6083 C C . GLY A 1 814 ? 12.997 -6.417 13.047 1.00 89.31 814 GLY A C 1
ATOM 6084 O O . GLY A 1 814 ? 12.681 -6.383 11.861 1.00 89.31 814 GLY A O 1
ATOM 6085 N N . GLN A 1 815 ? 12.208 -6.993 13.961 1.00 92.69 815 GLN A N 1
ATOM 6086 C CA . GLN A 1 815 ? 10.859 -7.459 13.622 1.00 92.69 815 GLN A CA 1
ATOM 6087 C C . GLN A 1 815 ? 9.973 -6.264 13.234 1.00 92.69 815 GLN A C 1
ATOM 6089 O O . GLN A 1 815 ? 9.875 -5.295 13.985 1.00 92.69 815 GLN A O 1
ATOM 6094 N N . GLN A 1 816 ? 9.303 -6.349 12.084 1.00 89.62 816 GLN A N 1
ATOM 6095 C CA . GLN A 1 816 ? 8.403 -5.294 11.589 1.00 89.62 816 GLN A CA 1
ATOM 6096 C C . GLN A 1 816 ? 6.998 -5.810 11.260 1.00 89.62 816 GLN A C 1
ATOM 6098 O O . GLN A 1 816 ? 6.063 -5.020 11.181 1.00 89.62 816 GLN A O 1
ATOM 6103 N N . TYR A 1 817 ? 6.830 -7.123 11.093 1.00 88.44 817 TYR A N 1
ATOM 6104 C CA . TYR A 1 817 ? 5.535 -7.746 10.855 1.00 88.44 817 TYR A CA 1
ATOM 6105 C C . TYR A 1 817 ? 5.032 -8.398 12.148 1.00 88.44 817 TYR A C 1
ATOM 6107 O O . TYR A 1 817 ? 5.705 -9.242 12.753 1.00 88.44 817 TYR A O 1
ATOM 6115 N N . PHE A 1 818 ? 3.837 -7.996 12.578 1.00 86.75 818 PHE A N 1
ATOM 6116 C CA . PHE A 1 818 ? 3.228 -8.433 13.830 1.00 86.75 818 PHE A CA 1
ATOM 6117 C C . PHE A 1 818 ? 1.822 -8.961 13.564 1.00 86.75 818 PHE A C 1
ATOM 6119 O O . PHE A 1 818 ? 0.960 -8.237 13.074 1.00 86.75 818 PHE A O 1
ATOM 6126 N N . LEU A 1 819 ? 1.589 -10.220 13.933 1.00 81.00 819 LEU A N 1
ATOM 6127 C CA . LEU A 1 819 ? 0.247 -10.791 13.979 1.00 81.00 819 LEU A CA 1
ATOM 6128 C C . LEU A 1 819 ? -0.408 -10.414 15.302 1.00 81.00 819 LEU A C 1
ATOM 6130 O O . LEU A 1 819 ? 0.195 -10.587 16.364 1.00 81.00 819 LEU A O 1
ATOM 6134 N N . TYR A 1 820 ? -1.651 -9.944 15.244 1.00 76.00 820 TYR A N 1
ATOM 6135 C CA . TYR A 1 820 ? -2.444 -9.677 16.434 1.00 76.00 820 TYR A CA 1
ATOM 6136 C C . TYR A 1 820 ? -3.714 -10.544 16.415 1.00 76.00 820 TYR A C 1
ATOM 6138 O O . TYR A 1 820 ? -4.468 -10.512 15.445 1.00 76.00 820 TYR A O 1
ATOM 6146 N N . PRO A 1 821 ? -3.966 -11.357 17.455 1.00 74.06 821 PRO A N 1
ATOM 6147 C CA . PRO A 1 821 ? -5.188 -12.142 17.525 1.00 74.06 821 PRO A CA 1
ATOM 6148 C C . PRO A 1 821 ? -6.371 -11.225 17.853 1.00 74.06 821 PRO A C 1
ATOM 6150 O O . PRO A 1 821 ? -6.354 -10.520 18.865 1.00 74.06 821 PRO A O 1
ATOM 6153 N N . ALA A 1 822 ? -7.416 -11.269 17.029 1.00 75.69 822 ALA A N 1
ATOM 6154 C CA . ALA A 1 822 ? -8.652 -10.528 17.247 1.00 75.69 822 ALA A CA 1
ATOM 6155 C C . ALA A 1 822 ? -9.827 -11.495 17.478 1.00 75.69 822 ALA A C 1
ATOM 6157 O O . ALA A 1 822 ? -9.896 -12.539 16.827 1.00 75.69 822 ALA A O 1
ATOM 6158 N N . PRO A 1 823 ? -10.780 -11.185 18.380 1.00 79.44 823 PRO A N 1
ATOM 6159 C CA . PRO A 1 823 ? -12.007 -11.961 18.548 1.00 79.44 823 PRO A CA 1
ATOM 6160 C C . PRO A 1 823 ? -12.990 -11.654 17.404 1.00 79.44 823 PRO A C 1
ATOM 6162 O O . PRO A 1 823 ? -14.101 -11.181 17.639 1.00 79.44 823 PRO A O 1
ATOM 6165 N N . LEU A 1 824 ? -12.561 -11.895 16.166 1.00 79.56 824 LEU A N 1
ATOM 6166 C CA . LEU A 1 824 ? -13.338 -11.726 14.943 1.00 79.56 824 LEU A CA 1
ATOM 6167 C C . LEU A 1 824 ? -13.750 -13.093 14.385 1.00 79.56 824 LEU A C 1
ATOM 6169 O O . LEU A 1 824 ? -13.310 -14.142 14.863 1.00 79.56 824 LEU A O 1
ATOM 6173 N N . LEU A 1 825 ? -14.660 -13.071 13.416 1.00 83.00 825 LEU A N 1
ATOM 6174 C CA . LEU A 1 825 ? -15.161 -14.262 12.750 1.00 83.00 825 LEU A CA 1
ATOM 6175 C C . LEU A 1 825 ? -15.377 -13.976 11.271 1.00 83.00 825 LEU A C 1
ATOM 6177 O O . LEU A 1 825 ? -16.169 -13.095 10.935 1.00 83.00 825 LEU A O 1
ATOM 6181 N N . ASP A 1 826 ? -14.817 -14.833 10.426 1.00 81.25 826 ASP A N 1
ATOM 6182 C CA . ASP A 1 826 ? -15.225 -14.967 9.035 1.00 81.25 826 ASP A CA 1
ATOM 6183 C C . ASP A 1 826 ? -16.374 -15.964 8.891 1.00 81.25 826 ASP A C 1
ATOM 6185 O O . ASP A 1 826 ? -16.354 -17.089 9.403 1.00 81.25 826 ASP A O 1
ATOM 6189 N N . TYR A 1 827 ? -17.438 -15.534 8.211 1.00 83.94 827 TYR A N 1
ATOM 6190 C CA . TYR A 1 827 ? -18.660 -16.318 8.074 1.00 83.94 827 TYR A CA 1
ATOM 6191 C C . TYR A 1 827 ? -19.380 -16.051 6.755 1.00 83.94 827 TYR A C 1
ATOM 6193 O O . TYR A 1 827 ? -19.333 -14.969 6.180 1.00 83.94 827 TYR A O 1
ATOM 6201 N N . ILE A 1 828 ? -20.119 -17.061 6.293 1.00 83.50 828 ILE A N 1
ATOM 6202 C CA . ILE A 1 828 ? -20.952 -16.963 5.093 1.00 83.50 828 ILE A CA 1
ATOM 6203 C C . ILE A 1 828 ? -22.375 -16.588 5.504 1.00 83.50 828 ILE A C 1
ATOM 6205 O O . ILE A 1 828 ? -23.057 -17.335 6.215 1.00 83.50 828 ILE A O 1
ATOM 6209 N N . VAL A 1 829 ? -22.857 -15.449 5.006 1.00 86.56 829 VAL A N 1
ATOM 6210 C CA . VAL A 1 829 ? -24.232 -14.993 5.233 1.00 86.56 829 VAL A CA 1
ATOM 6211 C C . VAL A 1 829 ? -25.172 -15.587 4.191 1.00 86.56 829 VAL A C 1
ATOM 6213 O O . VAL A 1 829 ? -25.125 -15.263 3.007 1.00 86.56 829 VAL A O 1
ATOM 6216 N N . PHE A 1 830 ? -26.115 -16.416 4.635 1.00 87.25 830 PHE A N 1
ATOM 6217 C CA . PHE A 1 830 ? -27.174 -16.919 3.762 1.00 87.25 830 PHE A CA 1
ATOM 6218 C C . PHE A 1 830 ? -28.370 -15.968 3.735 1.00 87.25 830 PHE A C 1
ATOM 6220 O O . PHE A 1 830 ? -29.161 -15.933 4.678 1.00 87.25 830 PHE A O 1
ATOM 6227 N N . ASN A 1 831 ? -28.561 -15.261 2.619 1.00 85.38 831 ASN A N 1
ATOM 6228 C CA . ASN A 1 831 ? -29.724 -14.397 2.420 1.00 85.38 831 ASN A CA 1
ATOM 6229 C C . ASN A 1 831 ? -31.030 -15.217 2.375 1.00 85.38 831 ASN A C 1
ATOM 6231 O O . ASN A 1 831 ? -31.391 -15.807 1.352 1.00 85.38 831 ASN A O 1
ATOM 6235 N N . THR A 1 832 ? -31.763 -15.232 3.487 1.00 90.75 832 THR A N 1
ATOM 6236 C CA . THR A 1 832 ? -32.981 -16.035 3.680 1.00 90.75 832 THR A CA 1
ATOM 6237 C C . THR A 1 832 ? -34.172 -15.575 2.839 1.00 90.75 832 THR A C 1
ATOM 6239 O O . THR A 1 832 ? -35.136 -16.332 2.706 1.00 90.75 832 THR A O 1
ATOM 6242 N N . ASN A 1 833 ? -34.093 -14.400 2.207 1.00 88.19 833 ASN A N 1
ATOM 6243 C CA . ASN A 1 833 ? -35.106 -13.915 1.270 1.00 88.19 833 ASN A CA 1
ATOM 6244 C C . ASN A 1 833 ? -34.963 -14.548 -0.125 1.00 88.19 833 ASN A C 1
ATOM 6246 O O . ASN A 1 833 ? -35.916 -14.544 -0.905 1.00 88.19 833 ASN A O 1
ATOM 6250 N N . ARG A 1 834 ? -33.803 -15.134 -0.459 1.00 82.56 834 ARG A N 1
ATOM 6251 C CA . ARG A 1 834 ? -33.593 -15.806 -1.750 1.00 82.56 834 ARG A CA 1
ATOM 6252 C C . ARG A 1 834 ? -34.177 -17.228 -1.738 1.00 82.56 834 ARG A C 1
ATOM 6254 O O . ARG A 1 834 ? -34.002 -17.950 -0.753 1.00 82.56 834 ARG A O 1
ATOM 6261 N N . PRO A 1 835 ? -34.809 -17.699 -2.836 1.00 80.50 835 PRO A N 1
ATOM 6262 C CA . PRO A 1 835 ? -35.513 -18.988 -2.866 1.00 80.50 835 PRO A CA 1
ATOM 6263 C C . PRO A 1 835 ? -34.682 -20.199 -2.426 1.00 80.50 835 PRO A C 1
ATOM 6265 O O . PRO A 1 835 ? -35.216 -21.115 -1.796 1.00 80.50 835 PRO A O 1
ATOM 6268 N N . LEU A 1 836 ? -33.383 -20.208 -2.743 1.00 80.00 836 LEU A N 1
ATOM 6269 C CA . LEU A 1 836 ? -32.472 -21.285 -2.364 1.00 80.00 836 LEU A CA 1
ATOM 6270 C C . LEU A 1 836 ? -32.257 -21.326 -0.844 1.00 80.00 836 LEU A C 1
ATOM 6272 O O . LEU A 1 836 ? -32.516 -22.340 -0.201 1.00 80.00 836 LEU A O 1
ATOM 6276 N N . PHE A 1 837 ? -31.846 -20.208 -0.250 1.00 86.81 837 PHE A N 1
ATOM 6277 C CA . PHE A 1 837 ? -31.497 -20.155 1.167 1.00 86.81 837 PHE A CA 1
ATOM 6278 C C . PHE A 1 837 ? -32.685 -19.913 2.094 1.00 86.81 837 PHE A C 1
ATOM 6280 O O . PHE A 1 837 ? -32.523 -20.049 3.303 1.00 86.81 837 PHE A O 1
ATOM 6287 N N . ARG A 1 838 ? -33.895 -19.657 1.577 1.00 89.06 838 ARG A N 1
ATOM 6288 C CA . ARG A 1 838 ? -35.132 -19.618 2.379 1.00 89.06 838 ARG A CA 1
ATOM 6289 C C . ARG A 1 838 ? -35.374 -20.933 3.125 1.00 89.06 838 ARG A C 1
ATOM 6291 O O . ARG A 1 838 ? -35.818 -20.931 4.273 1.00 89.06 838 ARG A O 1
ATOM 6298 N N . ARG A 1 839 ? -35.034 -22.074 2.511 1.00 88.69 839 ARG A N 1
ATOM 6299 C CA . ARG A 1 839 ? -35.216 -23.407 3.111 1.00 88.69 839 ARG A CA 1
ATOM 6300 C C . ARG A 1 839 ? -34.083 -23.732 4.091 1.00 88.69 839 ARG A C 1
ATOM 6302 O O . ARG A 1 839 ? -32.937 -23.894 3.679 1.00 88.69 839 ARG A O 1
ATOM 6309 N N . VAL A 1 840 ? -34.420 -23.948 5.368 1.00 91.44 840 VAL A N 1
ATOM 6310 C CA . VAL A 1 840 ? -33.466 -24.331 6.438 1.00 91.44 840 VAL A CA 1
ATOM 6311 C C . VAL A 1 840 ? -32.606 -25.533 6.040 1.00 91.44 840 VAL A C 1
ATOM 6313 O O . VAL A 1 840 ? -31.400 -25.527 6.272 1.00 91.44 840 VAL A O 1
ATOM 6316 N N . ARG A 1 841 ? -33.204 -26.548 5.397 1.00 90.94 841 ARG A N 1
ATOM 6317 C CA . ARG A 1 841 ? -32.482 -27.758 4.970 1.00 90.94 841 ARG A CA 1
ATOM 6318 C C . ARG A 1 841 ? -31.302 -27.457 4.043 1.00 90.94 841 ARG A C 1
ATOM 6320 O O . ARG A 1 841 ? -30.283 -28.118 4.154 1.00 90.94 841 ARG A O 1
ATOM 6327 N N . LEU A 1 842 ? -31.415 -26.441 3.181 1.00 89.19 842 LEU A N 1
ATOM 6328 C CA . LEU A 1 842 ? -30.352 -26.070 2.246 1.00 89.19 842 LEU A CA 1
ATOM 6329 C C . LEU A 1 842 ? -29.230 -25.308 2.953 1.00 89.19 842 LEU A C 1
ATOM 6331 O O . LEU A 1 842 ? -28.066 -25.613 2.731 1.00 89.19 842 LEU A O 1
ATOM 6335 N N . ARG A 1 843 ? -29.559 -24.417 3.898 1.00 90.62 843 ARG A N 1
ATOM 6336 C CA . ARG A 1 843 ? -28.545 -23.776 4.758 1.00 90.62 843 ARG A CA 1
ATOM 6337 C C . ARG A 1 843 ? -27.778 -24.799 5.603 1.00 90.62 843 ARG A C 1
ATOM 6339 O O . ARG A 1 843 ? -26.570 -24.674 5.785 1.00 90.62 843 ARG A O 1
ATOM 6346 N N . ARG A 1 844 ? -28.467 -25.837 6.098 1.00 89.81 844 ARG A N 1
ATOM 6347 C CA . ARG A 1 844 ? -27.831 -26.971 6.789 1.00 89.81 844 ARG A CA 1
ATOM 6348 C C . ARG A 1 844 ? -26.969 -27.801 5.838 1.00 89.81 844 ARG A C 1
ATOM 6350 O O . ARG A 1 844 ? -25.849 -28.129 6.199 1.00 89.81 844 ARG A O 1
ATOM 6357 N N . ALA A 1 845 ? -27.455 -28.094 4.630 1.00 88.94 845 ALA A N 1
ATOM 6358 C CA . ALA A 1 845 ? -26.687 -28.823 3.623 1.00 88.94 845 ALA A CA 1
ATOM 6359 C C . ALA A 1 845 ? -25.342 -28.139 3.333 1.00 88.94 845 ALA A C 1
ATOM 6361 O O . ALA A 1 845 ? -24.313 -28.804 3.374 1.00 88.94 845 ALA A O 1
ATOM 6362 N N . VAL A 1 846 ? -25.337 -26.814 3.141 1.00 87.81 846 VAL A N 1
ATOM 6363 C CA . VAL A 1 846 ? -24.094 -26.048 2.949 1.00 87.81 846 VAL A CA 1
ATOM 6364 C C . VAL A 1 846 ? -23.199 -26.122 4.191 1.00 87.81 846 VAL A C 1
ATOM 6366 O O . VAL A 1 846 ? -22.019 -26.424 4.067 1.00 87.81 846 VAL A O 1
ATOM 6369 N N . ASN A 1 847 ? -23.749 -25.966 5.401 1.00 87.12 847 ASN A N 1
ATOM 6370 C CA . ASN A 1 847 ? -22.972 -26.115 6.641 1.00 87.12 847 ASN A CA 1
ATOM 6371 C C . ASN A 1 847 ? -22.299 -27.494 6.797 1.00 87.12 847 ASN A C 1
ATOM 6373 O O . ASN A 1 847 ? -21.221 -27.563 7.387 1.00 87.12 847 ASN A O 1
ATOM 6377 N N . TYR A 1 848 ? -22.916 -28.578 6.309 1.00 88.69 848 TYR A N 1
ATOM 6378 C CA . TYR A 1 848 ? -22.324 -29.926 6.286 1.00 88.69 848 TYR A CA 1
ATOM 6379 C C . TYR A 1 848 ? -21.291 -30.100 5.166 1.00 88.69 848 TYR A C 1
ATOM 6381 O O . TYR A 1 848 ? -20.372 -30.899 5.320 1.00 88.69 848 TYR A O 1
ATOM 6389 N N . ALA A 1 849 ? -21.433 -29.367 4.061 1.00 88.62 849 ALA A N 1
ATOM 6390 C CA . ALA A 1 849 ? -20.553 -29.474 2.903 1.00 88.62 849 ALA A CA 1
ATOM 6391 C C . ALA A 1 849 ? -19.238 -28.689 3.037 1.00 88.62 849 ALA A C 1
ATOM 6393 O O . ALA A 1 849 ? -18.264 -29.053 2.387 1.00 88.62 849 ALA A O 1
ATOM 6394 N N . ILE A 1 850 ? -19.204 -27.630 3.853 1.00 87.06 850 ILE A N 1
ATOM 6395 C CA . ILE A 1 850 ? -18.018 -26.775 4.012 1.00 87.06 850 ILE A CA 1
ATOM 6396 C C . ILE A 1 850 ? -16.904 -27.503 4.774 1.00 87.06 850 ILE A C 1
ATOM 6398 O O . ILE A 1 850 ? -17.103 -27.948 5.911 1.00 87.06 850 ILE A O 1
ATOM 6402 N N . ASP A 1 851 ? -15.709 -27.524 4.182 1.00 87.56 851 ASP A N 1
ATOM 6403 C CA . ASP A 1 851 ? -14.471 -27.879 4.874 1.00 87.56 851 ASP A CA 1
ATOM 6404 C C . ASP A 1 851 ? -13.926 -26.669 5.637 1.00 87.56 851 ASP A C 1
ATOM 6406 O O . ASP A 1 851 ? -13.222 -25.822 5.097 1.00 87.56 851 ASP A O 1
ATOM 6410 N N . ARG A 1 852 ? -14.283 -26.579 6.920 1.00 86.50 852 ARG A N 1
ATOM 6411 C CA . ARG A 1 852 ? -13.883 -25.455 7.778 1.00 86.50 852 ARG A CA 1
ATOM 6412 C C . ARG A 1 852 ? -12.392 -25.433 8.077 1.00 86.50 852 ARG A C 1
ATOM 6414 O O . ARG A 1 852 ? -11.874 -24.365 8.362 1.00 86.50 852 ARG A O 1
ATOM 6421 N N . ARG A 1 853 ? -11.717 -26.588 8.068 1.00 85.25 853 ARG A N 1
ATOM 6422 C CA . ARG A 1 853 ? -10.275 -26.644 8.333 1.00 85.25 853 ARG A CA 1
ATOM 6423 C C . ARG A 1 853 ? -9.506 -26.159 7.124 1.00 85.25 853 ARG A C 1
ATOM 6425 O O . ARG A 1 853 ? -8.616 -25.342 7.293 1.00 85.25 853 ARG A O 1
ATOM 6432 N N . ALA A 1 854 ? -9.881 -26.629 5.935 1.00 84.00 854 ALA A N 1
ATOM 6433 C CA . ALA A 1 854 ? -9.285 -26.144 4.699 1.00 84.00 854 ALA A CA 1
ATOM 6434 C C . ALA A 1 854 ? -9.540 -24.641 4.517 1.00 84.00 854 ALA A C 1
ATOM 6436 O O . ALA A 1 854 ? -8.615 -23.912 4.185 1.00 84.00 854 ALA A O 1
ATOM 6437 N N . LEU A 1 855 ? -10.763 -24.175 4.801 1.00 83.62 855 LEU A N 1
ATOM 6438 C CA . LEU A 1 855 ? -11.095 -22.754 4.714 1.00 83.62 855 LEU A CA 1
ATOM 6439 C C . LEU A 1 855 ? -10.294 -21.924 5.724 1.00 83.62 855 LEU A C 1
ATOM 6441 O O . LEU A 1 855 ? -9.629 -20.984 5.323 1.00 83.62 855 LEU A O 1
ATOM 6445 N N . ALA A 1 856 ? -10.300 -22.296 7.007 1.00 82.44 856 ALA A N 1
ATOM 6446 C CA . ALA A 1 856 ? -9.557 -21.561 8.028 1.00 82.44 856 ALA A CA 1
ATOM 6447 C C . ALA A 1 856 ? -8.043 -21.569 7.753 1.00 82.44 856 ALA A C 1
ATOM 6449 O O . ALA A 1 856 ? -7.400 -20.535 7.858 1.00 82.44 856 ALA A O 1
ATOM 6450 N N . ALA A 1 857 ? -7.481 -22.696 7.300 1.00 79.88 857 ALA A N 1
ATOM 6451 C CA . ALA A 1 857 ? -6.076 -22.769 6.902 1.00 79.88 857 ALA A CA 1
ATOM 6452 C C . ALA A 1 857 ? -5.741 -21.844 5.721 1.00 79.88 857 ALA A C 1
ATOM 6454 O O . ALA A 1 857 ? -4.645 -21.298 5.690 1.00 79.88 857 ALA A O 1
ATOM 6455 N N . ALA A 1 858 ? -6.671 -21.642 4.782 1.00 74.06 858 ALA A N 1
ATOM 6456 C CA . ALA A 1 858 ? -6.475 -20.733 3.653 1.00 74.06 858 ALA A CA 1
ATOM 6457 C C . ALA A 1 858 ? -6.411 -19.250 4.064 1.00 74.06 858 ALA A C 1
ATOM 6459 O O . ALA A 1 858 ? -5.832 -18.466 3.325 1.00 74.06 858 ALA A O 1
ATOM 6460 N N . PHE A 1 859 ? -6.970 -18.884 5.222 1.00 73.81 859 PHE A N 1
ATOM 6461 C CA . PHE A 1 859 ? -6.949 -17.517 5.764 1.00 73.81 859 PHE A CA 1
ATOM 6462 C C . PHE A 1 859 ? -6.016 -17.354 6.979 1.00 73.81 859 PHE A C 1
ATOM 6464 O O . PHE A 1 859 ? -5.896 -16.266 7.529 1.00 73.81 859 PHE A O 1
ATOM 6471 N N . GLY A 1 860 ? -5.336 -18.423 7.413 1.00 74.31 860 GLY A N 1
ATOM 6472 C CA . GLY A 1 860 ? -4.509 -18.397 8.626 1.00 74.31 860 GLY A CA 1
ATOM 6473 C C . GLY A 1 860 ? -5.310 -18.346 9.937 1.00 74.31 860 GLY A C 1
ATOM 6474 O O . GLY A 1 860 ? -4.770 -17.958 10.972 1.00 74.31 860 GLY A O 1
ATOM 6475 N N . ASP A 1 861 ? -6.573 -18.772 9.910 1.00 80.44 861 ASP A N 1
ATOM 6476 C CA . ASP A 1 861 ? -7.518 -18.687 11.022 1.00 80.44 861 ASP A CA 1
ATOM 6477 C C . ASP A 1 861 ? -7.699 -19.994 11.802 1.00 80.44 861 ASP A C 1
ATOM 6479 O O . ASP A 1 861 ? -7.366 -21.104 11.372 1.00 80.44 861 ASP A O 1
ATOM 6483 N N . ALA A 1 862 ? -8.344 -19.874 12.965 1.00 84.00 862 ALA A N 1
ATOM 6484 C CA . ALA A 1 862 ? -8.899 -21.012 13.682 1.00 84.00 862 ALA A CA 1
ATOM 6485 C C . ALA A 1 862 ? -10.295 -21.372 13.144 1.00 84.00 862 ALA A C 1
ATOM 6487 O O . ALA A 1 862 ? -11.183 -20.529 13.035 1.00 84.00 862 ALA A O 1
ATOM 6488 N N . SER A 1 863 ? -10.540 -22.659 12.880 1.00 86.06 863 SER A N 1
ATOM 6489 C CA . SER A 1 863 ? -11.864 -23.114 12.439 1.00 86.06 863 SER A CA 1
ATOM 6490 C C . SER A 1 863 ? -12.938 -22.831 13.498 1.00 86.06 863 SER A C 1
ATOM 6492 O O . SER A 1 863 ? -12.819 -23.312 14.630 1.00 86.06 863 SER A O 1
ATOM 6494 N N . ALA A 1 864 ? -14.019 -22.153 13.111 1.00 83.44 864 ALA A N 1
ATOM 6495 C CA . ALA A 1 864 ? -15.149 -21.844 13.985 1.00 83.44 864 ALA A CA 1
ATOM 6496 C C . ALA A 1 864 ? -16.421 -22.626 13.605 1.00 83.44 864 ALA A C 1
ATOM 6498 O O . ALA A 1 864 ? -16.736 -22.837 12.432 1.00 83.44 864 ALA A O 1
ATOM 6499 N N . ASP A 1 865 ? -17.189 -23.046 14.612 1.00 83.88 865 ASP A N 1
ATOM 6500 C CA . ASP A 1 865 ? -18.510 -23.672 14.455 1.00 83.88 865 ASP A CA 1
ATOM 6501 C C . ASP A 1 865 ? -19.647 -22.839 15.075 1.00 83.88 865 ASP A C 1
ATOM 6503 O O . ASP A 1 865 ? -20.795 -23.289 15.149 1.00 83.88 865 ASP A O 1
ATOM 6507 N N . ARG A 1 866 ? -19.324 -21.623 15.528 1.00 84.44 866 ARG A N 1
ATOM 6508 C CA . ARG A 1 866 ? -20.199 -20.709 16.266 1.00 84.44 866 ARG A CA 1
ATOM 6509 C C . ARG A 1 866 ? -19.928 -19.267 15.855 1.00 84.44 866 ARG A C 1
ATOM 6511 O O . ARG A 1 866 ? -18.839 -18.946 15.400 1.00 84.44 866 ARG A O 1
ATOM 6518 N N . ILE A 1 867 ? -20.930 -18.412 16.067 1.00 85.88 867 ILE A N 1
ATOM 6519 C CA . ILE A 1 867 ? -20.842 -16.976 15.764 1.00 85.88 867 ILE A CA 1
ATOM 6520 C C . ILE A 1 867 ? -19.998 -16.221 16.804 1.00 85.88 867 ILE A C 1
ATOM 6522 O O . ILE A 1 867 ? -19.330 -15.253 16.472 1.00 85.88 867 ILE A O 1
ATOM 6526 N N . VAL A 1 868 ? -20.026 -16.651 18.069 1.00 85.50 868 VAL A N 1
ATOM 6527 C CA . VAL A 1 868 ? -19.246 -16.018 19.143 1.00 85.50 868 VAL A CA 1
ATOM 6528 C C . VAL A 1 868 ? -17.845 -16.640 19.176 1.00 85.50 868 VAL A C 1
ATOM 6530 O O . VAL A 1 868 ? -17.766 -17.862 19.311 1.00 85.50 868 VAL A O 1
ATOM 6533 N N . PRO A 1 869 ? -16.755 -15.858 19.082 1.00 84.12 869 PRO A N 1
ATOM 6534 C CA . PRO A 1 869 ? -15.397 -16.397 19.134 1.00 84.12 869 PRO A CA 1
ATOM 6535 C C . PRO A 1 869 ? -14.997 -16.913 20.530 1.00 84.12 869 PRO A C 1
ATOM 6537 O O . PRO A 1 869 ? -15.444 -16.357 21.538 1.00 84.12 869 PRO A O 1
ATOM 6540 N N . PRO A 1 870 ? -14.099 -17.916 20.630 1.00 78.94 870 PRO A N 1
ATOM 6541 C CA . PRO A 1 870 ? -13.663 -18.487 21.911 1.00 78.94 870 PRO A CA 1
ATOM 6542 C C . PRO A 1 870 ? -12.994 -17.503 22.877 1.00 78.94 870 PRO A C 1
ATOM 6544 O O . PRO A 1 870 ? -13.013 -17.721 24.085 1.00 78.94 870 PRO A O 1
ATOM 6547 N N . ALA A 1 871 ? -12.402 -16.426 22.355 1.00 78.00 871 ALA A N 1
ATOM 6548 C CA . ALA A 1 871 ? -11.739 -15.397 23.153 1.00 78.00 871 ALA A CA 1
ATOM 6549 C C . ALA A 1 871 ? -12.720 -14.493 23.931 1.00 78.00 871 ALA A C 1
ATOM 6551 O O . ALA A 1 871 ? -12.294 -13.734 24.800 1.00 78.00 871 ALA A O 1
ATOM 6552 N N . VAL A 1 872 ? -14.028 -14.564 23.649 1.00 81.31 872 VAL A N 1
ATOM 6553 C CA . VAL A 1 872 ? -15.045 -13.781 24.361 1.00 81.31 872 VAL A CA 1
ATOM 6554 C C . VAL A 1 872 ? -15.288 -14.377 25.760 1.00 81.31 872 VAL A C 1
ATOM 6556 O O . VAL A 1 872 ? -15.595 -15.568 25.871 1.00 81.31 872 VAL A O 1
ATOM 6559 N N . PRO A 1 873 ? -15.201 -13.583 26.848 1.00 76.94 873 PRO A N 1
ATOM 6560 C CA . PRO A 1 873 ? -15.465 -14.070 28.201 1.00 76.94 873 PRO A CA 1
ATOM 6561 C C . PRO A 1 873 ? -16.837 -14.745 28.335 1.00 76.94 873 PRO A C 1
ATOM 6563 O O . PRO A 1 873 ? -17.850 -14.218 27.881 1.00 76.94 873 PRO A O 1
ATOM 6566 N N . GLY A 1 874 ? -16.873 -15.910 28.988 1.00 80.50 874 GLY A N 1
ATOM 6567 C CA . GLY A 1 874 ? -18.097 -16.706 29.134 1.00 80.50 874 GLY A CA 1
ATOM 6568 C C . GLY A 1 874 ? -18.417 -17.603 27.934 1.00 80.50 874 GLY A C 1
ATOM 6569 O O . GLY A 1 874 ? -19.506 -18.176 27.893 1.00 80.50 874 GLY A O 1
ATOM 6570 N N . PHE A 1 875 ? -17.491 -17.755 26.976 1.00 80.69 875 PHE A N 1
ATOM 6571 C CA . PHE A 1 875 ? -17.644 -18.699 25.872 1.00 80.69 875 PHE A CA 1
ATOM 6572 C C . PHE A 1 875 ? -17.910 -20.127 26.400 1.00 80.69 875 PHE A C 1
ATOM 6574 O O . PHE A 1 875 ? -17.099 -20.670 27.157 1.00 80.69 875 PHE A O 1
ATOM 6581 N N . PRO A 1 876 ? -19.046 -20.753 26.036 1.00 78.19 876 PRO A N 1
ATOM 6582 C CA . PRO A 1 876 ? -19.439 -22.031 26.612 1.00 78.19 876 PRO A CA 1
ATOM 6583 C C . PRO A 1 876 ? -18.569 -23.177 26.085 1.00 78.19 876 PRO A C 1
ATOM 6585 O O . PRO A 1 876 ? -18.300 -23.264 24.885 1.00 78.19 876 PRO A O 1
ATOM 6588 N N . ALA A 1 877 ? -18.193 -24.109 26.963 1.00 73.00 877 ALA A N 1
ATOM 6589 C CA . ALA A 1 877 ? -17.444 -25.305 26.581 1.00 73.00 877 ALA A CA 1
ATOM 6590 C C . ALA A 1 877 ? -18.222 -26.192 25.580 1.00 73.00 877 ALA A C 1
ATOM 6592 O O . ALA A 1 877 ? -19.455 -26.185 25.523 1.00 73.00 877 ALA A O 1
ATOM 6593 N N . GLY A 1 878 ? -17.492 -26.976 24.782 1.00 73.12 878 GLY A N 1
ATOM 6594 C CA . GLY A 1 878 ? -18.052 -27.917 23.803 1.00 73.12 878 GLY A CA 1
ATOM 6595 C C . GLY A 1 878 ? -18.198 -27.350 22.386 1.00 73.12 878 GLY A C 1
ATOM 6596 O O . GLY A 1 878 ? -17.934 -26.179 22.134 1.00 73.12 878 GLY A O 1
ATOM 6597 N N . ARG A 1 879 ? -18.623 -28.200 21.444 1.00 71.75 879 ARG A N 1
ATOM 6598 C CA . ARG A 1 879 ? -18.863 -27.850 20.031 1.00 71.75 879 ARG A CA 1
ATOM 6599 C C . ARG A 1 879 ? -20.358 -27.841 19.728 1.00 71.75 879 ARG A C 1
ATOM 6601 O O . ARG A 1 879 ? -21.096 -28.652 20.277 1.00 71.75 879 ARG A O 1
ATOM 6608 N N . VAL A 1 880 ? -20.813 -26.918 18.880 1.00 74.94 880 VAL A N 1
ATOM 6609 C CA . VAL A 1 880 ? -22.185 -26.931 18.324 1.00 74.94 880 VAL A CA 1
ATOM 6610 C C . VAL A 1 880 ? -22.238 -27.802 17.069 1.00 74.94 880 VAL A C 1
ATOM 6612 O O . VAL A 1 880 ? -23.271 -28.408 16.784 1.00 74.94 880 VAL A O 1
ATOM 6615 N N . TYR A 1 881 ? -21.120 -27.913 16.348 1.00 70.88 881 TYR A N 1
ATOM 6616 C CA . TYR A 1 881 ? -21.012 -28.710 15.135 1.00 70.88 881 TYR A CA 1
ATOM 6617 C C . TYR A 1 881 ? -19.787 -29.638 15.196 1.00 70.88 881 TYR A C 1
ATOM 6619 O O . TYR A 1 881 ? -18.651 -29.193 15.030 1.00 70.88 881 TYR A O 1
ATOM 6627 N N . PRO A 1 882 ? -19.965 -30.946 15.442 1.00 61.81 882 PRO A N 1
ATOM 6628 C CA . PRO A 1 882 ? -18.861 -31.849 15.760 1.00 61.81 882 PRO A CA 1
ATOM 6629 C C . PRO A 1 882 ? -18.184 -32.433 14.510 1.00 61.81 882 PRO A C 1
ATOM 6631 O O . PRO A 1 882 ? -17.888 -33.623 14.462 1.00 61.81 882 PRO A O 1
ATOM 6634 N N . LEU A 1 883 ? -17.934 -31.627 13.478 1.00 63.09 883 LEU A N 1
ATOM 6635 C CA . LEU A 1 883 ? -17.342 -32.120 12.238 1.00 63.09 883 LEU A CA 1
ATOM 6636 C C . LEU A 1 883 ? -15.929 -31.579 12.037 1.00 63.09 883 LEU A C 1
ATOM 6638 O O . LEU A 1 883 ? -15.720 -30.423 11.691 1.00 63.09 883 LEU A O 1
ATOM 6642 N N . ASN A 1 884 ? -14.950 -32.464 12.232 1.00 69.81 884 ASN A N 1
ATOM 6643 C CA . ASN A 1 884 ? -13.553 -32.233 11.855 1.00 69.81 884 ASN A CA 1
ATOM 6644 C C . ASN A 1 884 ? -13.330 -32.302 10.330 1.00 69.81 884 ASN A C 1
ATOM 6646 O O . ASN A 1 884 ? -12.207 -32.076 9.887 1.00 69.81 884 ASN A O 1
ATOM 6650 N N . ARG A 1 885 ? -14.355 -32.692 9.556 1.00 80.38 885 ARG A N 1
ATOM 6651 C CA . ARG A 1 885 ? -14.336 -32.924 8.102 1.00 80.38 885 ARG A CA 1
ATOM 6652 C C . ARG A 1 885 ? -15.733 -32.666 7.515 1.00 80.38 885 ARG A C 1
ATOM 6654 O O . ARG A 1 885 ? -16.704 -32.862 8.248 1.00 80.38 885 ARG A O 1
ATOM 6661 N N . PRO A 1 886 ? -15.875 -32.306 6.230 1.00 87.06 886 PRO A N 1
ATOM 6662 C CA . PRO A 1 886 ? -17.179 -32.250 5.567 1.00 87.06 886 PRO A CA 1
ATOM 6663 C C . PRO A 1 886 ? -17.966 -33.564 5.688 1.00 87.06 886 PRO A C 1
ATOM 6665 O O . PRO A 1 886 ? -17.406 -34.644 5.510 1.00 87.06 886 PRO A O 1
ATOM 6668 N N . ASP A 1 887 ? -19.280 -33.481 5.906 1.00 89.38 887 ASP A N 1
ATOM 6669 C CA . ASP A 1 887 ? -20.207 -34.618 5.797 1.00 89.38 887 ASP A CA 1
ATOM 6670 C C . ASP A 1 887 ? -21.060 -34.446 4.536 1.00 89.38 887 ASP A C 1
ATOM 6672 O O . ASP A 1 887 ? -22.208 -33.982 4.548 1.00 89.38 887 ASP A O 1
ATOM 6676 N N . LEU A 1 888 ? -20.458 -34.818 3.406 1.00 89.38 888 LEU A N 1
ATOM 6677 C CA . LEU A 1 888 ? -21.093 -34.710 2.094 1.00 89.38 888 LEU A CA 1
ATOM 6678 C C . LEU A 1 888 ? -22.311 -35.632 1.954 1.00 89.38 888 LEU A C 1
ATOM 6680 O O . LEU A 1 888 ? -23.197 -35.349 1.146 1.00 89.38 888 LEU A O 1
ATOM 6684 N N . VAL A 1 889 ? -22.391 -36.713 2.735 1.00 90.12 889 VAL A N 1
ATOM 6685 C CA . VAL A 1 889 ? -23.528 -37.643 2.717 1.00 90.12 889 VAL A CA 1
ATOM 6686 C C . VAL A 1 889 ? -24.755 -36.960 3.309 1.00 90.12 889 VAL A C 1
ATOM 6688 O O . VAL A 1 889 ? -25.799 -36.875 2.654 1.00 90.12 889 VAL A O 1
ATOM 6691 N N . THR A 1 890 ? -24.624 -36.392 4.509 1.00 89.62 890 THR A N 1
ATOM 6692 C CA . THR A 1 890 ? -25.700 -35.619 5.133 1.00 89.62 890 THR A CA 1
ATOM 6693 C C . THR A 1 890 ? -26.032 -34.376 4.315 1.00 89.62 890 THR A C 1
ATOM 6695 O O . THR A 1 890 ? -27.216 -34.085 4.120 1.00 89.62 890 THR A O 1
ATOM 6698 N N . ALA A 1 891 ? -25.028 -33.683 3.766 1.00 89.69 891 ALA A N 1
ATOM 6699 C CA . ALA A 1 891 ? -25.246 -32.533 2.894 1.00 89.69 891 ALA A CA 1
ATOM 6700 C C . ALA A 1 891 ? -26.103 -32.890 1.667 1.00 89.69 891 ALA A C 1
ATOM 6702 O O . ALA A 1 891 ? -27.128 -32.249 1.428 1.00 89.69 891 ALA A O 1
ATOM 6703 N N . ARG A 1 892 ? -25.747 -33.953 0.929 1.00 89.38 892 ARG A N 1
ATOM 6704 C CA . ARG A 1 892 ? -26.501 -34.425 -0.248 1.00 89.38 892 ARG A CA 1
ATOM 6705 C C . ARG A 1 892 ? -27.914 -34.871 0.120 1.00 89.38 892 ARG A C 1
ATOM 6707 O O . ARG A 1 892 ? -28.867 -34.515 -0.572 1.00 89.38 892 ARG A O 1
ATOM 6714 N N . ARG A 1 893 ? -28.076 -35.577 1.245 1.00 90.50 893 ARG A N 1
ATOM 6715 C CA . ARG A 1 893 ? -29.396 -35.975 1.765 1.00 90.50 893 ARG A CA 1
ATOM 6716 C C . ARG A 1 893 ? -30.289 -34.761 2.043 1.00 90.50 893 ARG A C 1
ATOM 6718 O O . ARG A 1 893 ? -31.467 -34.777 1.697 1.00 90.50 893 ARG A O 1
ATOM 6725 N N . LEU A 1 894 ? -29.738 -33.703 2.640 1.00 90.31 894 LEU A N 1
ATOM 6726 C CA . LEU A 1 894 ? -30.465 -32.465 2.944 1.00 90.31 894 LEU A CA 1
ATOM 6727 C C . LEU A 1 894 ? -30.743 -31.606 1.698 1.00 90.31 894 LEU A C 1
ATOM 6729 O O . LEU A 1 894 ? -31.786 -30.944 1.631 1.00 90.31 894 LEU A O 1
ATOM 6733 N N . ALA A 1 895 ? -29.833 -31.620 0.721 1.00 86.38 895 ALA A N 1
ATOM 6734 C CA . ALA A 1 895 ? -29.985 -30.927 -0.556 1.00 86.38 895 ALA A CA 1
ATOM 6735 C C . ALA A 1 895 ? -31.092 -31.548 -1.426 1.00 86.38 895 ALA A C 1
ATOM 6737 O O . ALA A 1 895 ? -31.901 -30.827 -2.022 1.00 86.38 895 ALA A O 1
ATOM 6738 N N . GLY A 1 896 ? -31.192 -32.881 -1.419 1.00 83.75 896 GLY A N 1
ATOM 6739 C CA . GLY A 1 896 ? -32.101 -33.648 -2.266 1.00 83.75 896 GLY A CA 1
ATOM 6740 C C . GLY A 1 896 ? -31.563 -33.843 -3.690 1.00 83.75 896 GLY A C 1
ATOM 6741 O O . GLY A 1 896 ? -30.470 -33.403 -4.024 1.00 83.75 896 GLY A O 1
ATOM 6742 N N . ARG A 1 897 ? -32.343 -34.514 -4.548 1.00 68.56 897 ARG A N 1
ATOM 6743 C CA . ARG A 1 897 ? -31.923 -34.965 -5.895 1.00 68.56 897 ARG A CA 1
ATOM 6744 C C . ARG A 1 897 ? -31.933 -33.889 -6.994 1.00 68.56 897 ARG A C 1
ATOM 6746 O O . ARG A 1 897 ? -31.696 -34.209 -8.150 1.00 68.56 897 ARG A O 1
ATOM 6753 N N . VAL A 1 898 ? -32.249 -32.634 -6.674 1.00 60.28 898 VAL A N 1
ATOM 6754 C CA . VAL A 1 898 ? -32.380 -31.576 -7.689 1.00 60.28 898 VAL A CA 1
ATOM 6755 C C . VAL A 1 898 ? -31.067 -30.806 -7.775 1.00 60.28 898 VAL A C 1
ATOM 6757 O O . VAL A 1 898 ? -30.739 -30.073 -6.842 1.00 60.28 898 VAL A O 1
ATOM 6760 N N . SER A 1 899 ? -30.344 -30.942 -8.889 1.00 56.12 899 SER A N 1
ATOM 6761 C CA . SER A 1 899 ? -29.154 -30.140 -9.193 1.00 56.12 899 SER A CA 1
ATOM 6762 C C . SER A 1 899 ? -29.539 -28.667 -9.286 1.00 56.12 899 SER A C 1
ATOM 6764 O O . SER A 1 899 ? -30.108 -28.214 -10.276 1.00 56.12 899 SER A O 1
ATOM 6766 N N . ARG A 1 900 ? -29.279 -27.910 -8.222 1.00 57.53 900 ARG A N 1
ATOM 6767 C CA . ARG A 1 900 ? -29.442 -26.456 -8.202 1.00 57.53 900 ARG A CA 1
ATOM 6768 C C . ARG A 1 900 ? -28.054 -25.851 -8.087 1.00 57.53 900 ARG A C 1
ATOM 6770 O O . ARG A 1 900 ? -27.440 -25.949 -7.031 1.00 57.53 900 ARG A O 1
ATOM 6777 N N . HIS A 1 901 ? -27.571 -25.261 -9.175 1.00 52.56 901 HIS A N 1
ATOM 6778 C CA . HIS A 1 901 ? -26.353 -24.460 -9.146 1.00 52.56 901 HIS A CA 1
ATOM 6779 C C . HIS A 1 901 ? -26.622 -23.165 -8.382 1.00 52.56 901 HIS A C 1
ATOM 6781 O O . HIS A 1 901 ? -27.598 -22.462 -8.650 1.00 52.56 901 HIS A O 1
ATOM 6787 N N . ALA A 1 902 ? -25.750 -22.866 -7.430 1.00 51.28 902 ALA A N 1
ATOM 6788 C CA . ALA A 1 902 ? -25.653 -21.566 -6.797 1.00 51.28 902 ALA A CA 1
ATOM 6789 C C . ALA A 1 902 ? -24.193 -21.147 -6.910 1.00 51.28 902 ALA A C 1
ATOM 6791 O O . ALA A 1 902 ? -23.316 -21.899 -6.491 1.00 51.28 902 ALA A O 1
ATOM 6792 N N . VAL A 1 903 ? -23.949 -19.992 -7.515 1.00 45.75 903 VAL A N 1
ATOM 6793 C CA . VAL A 1 903 ? -22.665 -19.309 -7.374 1.00 45.75 903 VAL A CA 1
ATOM 6794 C C . VAL A 1 903 ? -22.780 -18.547 -6.057 1.00 45.75 903 VAL A C 1
ATOM 6796 O O . VAL A 1 903 ? -23.744 -17.791 -5.891 1.00 45.75 903 VAL A O 1
ATOM 6799 N N . LEU A 1 904 ? -21.921 -18.892 -5.095 1.00 42.56 904 LEU A N 1
ATOM 6800 C CA . LEU A 1 904 ? -21.807 -18.174 -3.825 1.00 42.56 904 LEU A CA 1
ATOM 6801 C C . LEU A 1 904 ? -21.119 -16.835 -4.057 1.00 42.56 904 LEU A C 1
ATOM 6803 O O . LEU A 1 904 ? -20.163 -16.829 -4.864 1.00 42.56 904 LEU A O 1
#

Secondary structure (DSSP, 8-state):
-PPEEEEEEETTEEEEEEPPPSEEEHHHHHHHHSS--HHHHHHHHHHHHHHHHHHHTTT---S--SGGGEEEEE-SSSEEEEE--TT-S-----GGGGGSSS---S-GGG--HHHHHT----HHHHHHHHHHHHHHHHHSS-TT--SSHHHHHHHHHHSPPPPHHHH-TTS-THHHHHHHHHT-SSGGGS-SSHHHHHHHHHHHTTT------------TTTSTTTHHHHHHHHHHHHHHHSS-----EE-PPTTEEEEEETTTTEEEEEEE-SS---TTS-EEEEEEETTEEEEEETTTTEEEEEETTTTEEEEEEEPSS-EEEEEEEETTEEEEEETTSSEEEEEETTT--EEEEEE-TT--EEEEEEEETTEEEEEETTEEEEE-TTT--EEEEE-----EEEEETTEEEEEEGGGTEEEEEETTTTEEEEEEE-SS-EEEEEE-SSEEEEEETTTTEEEEEETTT--EEEEEE--S-EEEEEEETTEEEEEETTTTEEEEEETTT--EEEEEESEEE---EEETTEEEEEEEEPPPPPPP-SS-EEEEE---TT--TT---TTS--TTHHHHHHHH---SEE--S-SHHHHTS-EESSBSSSPEEETTTTEEEEEBPTT-BPPTTT-PBP-HHHHHHHHHHHT-TT-TT-SHHHH---BTTHHHHHTTS-SS-TTEEEETTEEEEEBSS--TTHHHHHTSGGG----TTS-SSS--SSPPPP-SSEEEEEEETTEEEEEE-TT--SSS----SEEEEE-S--HHHHHHHHHTTS-SB------TT-GGG-TTSHHHHHHSTTSHHHHTT---------S--------TTSHHHHSHHHHHHHHHH--HHHHHHHHTPPP-SSSS-TTSTTPPSS-SS--SS--HHHHHHHH-S-------

pLDDT: mean 84.89, std 14.82, range [25.27, 98.62]

Radius of gyration: 35.24 Å; chains: 1; bounding box: 108×70×79 Å

Foldseek 3Di:
DWDFPDWDDDPNDTDTHTDDAAFAFQVVVLVVPLAADLVVLLVQLLLVQVVLQVCLVVPFAQQADDSRQWTWHDPPVGIHIDGHRRPPDDQPAEPQVCPDPDHDPGDLLQFALCSNQVHDDGSLRNLLSSLQRSLCNLLSDGQQDDPDPVSSNVCLQDNQGDQSCVSPVVFASLVRLLSNASSPNDSVSHDPGSNSSSVQSVCSNVNHGDDPDPDDDDPPPPCPPVCVVVVVVVVVVCCVVPPVVVQAAAAADAQWKFKAQQPVRYGPDTQHVPDAFFQVQQWQEWDDDDQWIWTDRQNQQWIFIAGNVVSYGPDIDRHPARWARDWDDPPQWIWTFHPQAQKIFTARNVPRHGPDIDGDPPWHWAQAWEDDPQWIWTRIHQWIFTARPPPRDTPDTDNQSFRYWYDDPQWIWTANFQFGKIWTAHPVVRDTQEIDTDGAGWQYWEDDPQWIWIDHQLVQKIWTAGPRHRRTPHIARFAHQFHEWEDDPQWIWTFRQLQQWIWIARNPPRDIRIHHYQFGFPYWYDDDSIIITHTHHDFDDDDDDPAAEAEEEEADPPPPLFALQLQPDDPSNQVVLLQQFDAQWAQAPDDDVSSVDIFGWQFPGFFDADPQQFKTKTFGDWQQAFFPPGRHTDALVLLQLLLLLLLALLSVSRCNCVLDDFWQQSVCRNVVNDPGRPQWDDDGRMTMTGGNDHDPCNSVSCRRSSSGGFDPPADSHDGDPGHTGGRHQWGFPDDGRQKTKIAGRPRHDTDHDDRHRMYIYRYNAHPSSQSSCVVVVNHVYYDDDPPPVHCCLACVHPLCQPANCPHPCVVVVNRDRDDDDDFADDDDDQPCVDPQSVDPLQVVLVVLADQQVVVQVVRVHDRDQDRGGPPDPPPDDDHPDPDNGRPNVSSDVSNDDDDDDDDD

Sequence (904 aa):
IVATVASGEHEGLLFLAMAYIDGVDLRELLRREGRLEARRTVDLIAQVADALDAAHAVGLVHRDVKPGNILVGSNGDGEHAYVCDFGLARHVSSVSSLTGERGFVGTIDYVPPEQIEGGTIDGRADEYSLGCVLFECLAGERPFDRESELSVVFAHLNEPPPRLSEARPDLPAAFDAVFATALAKSPDDRYSTCGELARAARAALQGKTLRPRRILRRLLVAGAVALAATGAAIGAVIAAESGHAKRQTLSLRPNALNLIDARTRRVVERVGFGMPVNVGDTWSDVAVSGHSGWALLGARQRLLRIGLATKEVTRVVKLPFSPGSRLLTAAGSVWVTQDLGPGLLRVDERTGKIARRFTFKGEAIGAGLAYGAGSLWLTLGSGVARVDPESGRVLHRFPTGSRWLVFADGAVWAVRPENGLVTKIDPVENRITAQTKLHGWASDVAVGGGFVWVSVIPDSVVFRLNEDDLSVQGSSATGPDPERLSFGGGKLWIANTAASSLSLLDQVSGARQGLAARAEPTAVLYRDGLVVTGAAPAPSPLPPIRGEELRISTPTEDANYGSIDPLNFAFPDEQFLYATCANLLNYPDSAGPDGARLRPEIAAAMPTVTRGGRTYTFRIRPGFRFSPPSNEAVTAETFRRSIERELSPHNRFSPGPQFISDIVGESAYQRGVAAHISGIAVRGNTLSITLVKPAGDFVTRISMPAFCPVPRSIPAKGYATAPPASTGPYYVSSVQGGRTVLLRNPNYRGSRPRRAARIVYTNDVATPTAVSLANAGAIDLLPQDFDNTTSFFDPGGVLGDRSGAGSAAARAGGQQYFLYPAPLLDYIVFNTNRPLFRRVRLRRAVNYAIDRRALAAAFGDASADRIVPPAVPGFPAGRVYPLNRPDLVTARRLAGRVSRHAVL